Protein 8VZK (pdb70)

Structure (mmCIF, N/CA/C/O backbone):
data_8VZK
#
_entry.id   8VZK
#
_cell.length_a   111.327
_cell.length_b   111.327
_cell.length_c   193.164
_cell.angle_alpha   90.000
_cell.angle_beta   90.000
_cell.angle_gamma   120.000
#
_symmetry.space_group_name_H-M   'P 31 2 1'
#
loop_
_entity.id
_entity.type
_entity.pdbx_description
1 polymer 'Oxalyl-CoA decarboxylase'
2 non-polymer 'THIAMINE DIPHOSPHATE'
3 non-polymer "ADENOSINE-5'-DIPHOSPHATE"
4 non-polymer 'MAGNESIUM ION'
5 non-polymer 1,2-ETHANEDIOL
6 non-polymer DI(HYDROXYETHYL)ETHER
7 water water
#
loop_
_atom_site.group_PDB
_atom_site.id
_atom_site.type_symbol
_atom_site.label_atom_id
_atom_site.label_alt_id
_atom_site.label_comp_id
_atom_site.label_asym_id
_atom_site.label_entity_id
_atom_site.label_seq_id
_atom_site.pdbx_PDB_ins_code
_atom_site.Cartn_x
_atom_site.Cartn_y
_atom_site.Cartn_z
_atom_site.occupancy
_atom_site.B_iso_or_equiv
_atom_site.auth_seq_id
_atom_site.auth_comp_id
_atom_site.auth_asym_id
_atom_site.auth_atom_id
_atom_site.pdbx_PDB_model_num
ATOM 1 N N . VAL A 1 6 ? 11.14009 -10.52487 -23.26137 1.000 91.85233 8 VAL A N 1
ATOM 2 C CA . VAL A 1 6 ? 12.52074 -10.10741 -23.46796 1.000 98.47982 8 VAL A CA 1
ATOM 3 C C . VAL A 1 6 ? 13.32335 -10.25558 -22.17929 1.000 100.56614 8 VAL A C 1
ATOM 4 O O . VAL A 1 6 ? 13.15956 -9.47495 -21.24140 1.000 98.34209 8 VAL A O 1
ATOM 8 N N . ALA A 1 7 ? 14.18833 -11.26683 -22.13774 1.000 98.39276 9 ALA A N 1
ATOM 9 C CA . ALA A 1 7 ? 15.09256 -11.49041 -21.01491 1.000 92.20065 9 ALA A CA 1
ATOM 10 C C . ALA A 1 7 ? 16.43539 -10.85662 -21.35945 1.000 92.84619 9 ALA A C 1
ATOM 11 O O . ALA A 1 7 ? 17.16568 -11.36243 -22.21792 1.000 97.85351 9 ALA A O 1
ATOM 13 N N . GLU A 1 8 ? 16.75869 -9.75418 -20.69216 1.000 86.77734 10 GLU A N 1
ATOM 14 C CA . GLU A 1 8 ? 17.93495 -8.97097 -21.03545 1.000 82.65565 10 GLU A CA 1
ATOM 15 C C . GLU A 1 8 ? 19.15772 -9.41460 -20.23753 1.000 79.79067 10 GLU A C 1
ATOM 16 O O . GLU A 1 8 ? 19.05916 -10.11506 -19.22686 1.000 77.87374 10 GLU A O 1
ATOM 22 N N . ILE A 1 9 ? 20.32310 -8.98430 -20.71469 1.000 77.85228 11 ILE A N 1
ATOM 23 C CA . ILE A 1 9 ? 21.60762 -9.31387 -20.10666 1.000 75.69402 11 ILE A CA 1
ATOM 24 C C . ILE A 1 9 ? 22.60022 -8.22358 -20.48598 1.000 75.56023 11 ILE A C 1
ATOM 25 O O . ILE A 1 9 ? 22.60694 -7.74362 -21.62323 1.000 77.28917 11 ILE A O 1
ATOM 30 N N . ASP A 1 10 ? 23.43012 -7.82159 -19.52744 1.000 73.57447 12 ASP A N 1
ATOM 31 C CA . ASP A 1 10 ? 24.39676 -6.76134 -19.76542 1.000 72.60695 12 ASP A CA 1
ATOM 32 C C . ASP A 1 10 ? 25.73658 -7.33927 -20.21911 1.000 71.19383 12 ASP A C 1
ATOM 33 O O . ASP A 1 10 ? 25.94797 -8.55331 -20.24160 1.000 70.79201 12 ASP A O 1
ATOM 38 N N . GLY A 1 11 ? 26.65259 -6.43972 -20.58273 1.000 70.54583 13 GLY A N 1
ATOM 39 C CA . GLY A 1 11 ? 27.92057 -6.87462 -21.14501 1.000 67.32331 13 GLY A CA 1
ATOM 40 C C . GLY A 1 11 ? 28.79111 -7.62237 -20.15378 1.000 68.87862 13 GLY A C 1
ATOM 41 O O . GLY A 1 11 ? 29.40558 -8.63542 -20.49808 1.000 68.64753 13 GLY A O 1
ATOM 42 N N . GLN A 1 12 ? 28.85492 -7.13835 -18.91089 1.000 70.05329 14 GLN A N 1
ATOM 43 C CA . GLN A 1 12 ? 29.72773 -7.75794 -17.91858 1.000 66.96082 14 GLN A CA 1
ATOM 44 C C . GLN A 1 12 ? 29.31243 -9.19142 -17.61240 1.000 66.01899 14 GLN A C 1
ATOM 45 O O . GLN A 1 12 ? 30.16616 -10.03011 -17.30167 1.000 65.07347 14 GLN A O 1
ATOM 51 N N . THR A 1 13 ? 28.01573 -9.49589 -17.69854 1.000 65.26779 15 THR A N 1
ATOM 52 C CA . THR A 1 13 ? 27.57374 -10.87162 -17.49491 1.000 66.87320 15 THR A CA 1
ATOM 53 C C . THR A 1 13 ? 27.98166 -11.75779 -18.66531 1.000 68.43854 15 THR A C 1
ATOM 54 O O . THR A 1 13 ? 28.37801 -12.91252 -18.46752 1.000 68.21765 15 THR A O 1
ATOM 58 N N . ILE A 1 14 ? 27.89567 -11.23352 -19.89103 1.000 70.60515 16 ILE A N 1
ATOM 59 C CA . ILE A 1 14 ? 28.31279 -12.00247 -21.06075 1.000 65.97771 16 ILE A CA 1
ATOM 60 C C . ILE A 1 14 ? 29.79061 -12.35487 -20.96490 1.000 62.47611 16 ILE A C 1
ATOM 61 O O . ILE A 1 14 ? 30.19805 -13.47870 -21.28269 1.000 63.91169 16 ILE A O 1
ATOM 66 N N . ILE A 1 15 ? 30.61471 -11.40201 -20.52322 1.000 60.51411 17 ILE A N 1
ATOM 67 C CA . ILE A 1 15 ? 32.04336 -11.66144 -20.36284 1.000 62.52095 17 ILE A CA 1
ATOM 68 C C . ILE A 1 15 ? 32.26670 -12.78307 -19.35810 1.000 65.72345 17 ILE A C 1
ATOM 69 O O . ILE A 1 15 ? 32.95587 -13.76962 -19.64226 1.000 66.06237 17 ILE A O 1
ATOM 74 N N . ALA A 1 16 ? 31.67835 -12.64811 -18.16720 1.000 64.39249 18 ALA A N 1
ATOM 75 C CA . ALA A 1 16 ? 31.88491 -13.63920 -17.11680 1.000 62.85395 18 ALA A CA 1
ATOM 76 C C . ALA A 1 16 ? 31.33674 -15.00135 -17.52063 1.000 65.13649 18 ALA A C 1
ATOM 77 O O . ALA A 1 16 ? 31.96836 -16.03360 -17.26509 1.000 65.62342 18 ALA A O 1
ATOM 79 N N . ARG A 1 17 ? 30.16167 -15.02535 -18.15303 1.000 65.96675 19 ARG A N 1
ATOM 80 C CA . ARG A 1 17 ? 29.57099 -16.29579 -18.55941 1.000 64.35354 19 ARG A CA 1
ATOM 81 C C . ARG A 1 17 ? 30.39095 -16.95938 -19.65818 1.000 67.12349 19 ARG A C 1
ATOM 82 O O . ARG A 1 17 ? 30.56719 -18.18312 -19.65421 1.000 67.50716 19 ARG A O 1
ATOM 90 N N . ALA A 1 18 ? 30.90302 -16.17018 -20.60558 1.000 64.33408 20 ALA A N 1
ATOM 91 C CA . ALA A 1 18 ? 31.75193 -16.73453 -21.64904 1.000 64.15516 20 ALA A CA 1
ATOM 92 C C . ALA A 1 18 ? 33.03895 -17.29872 -21.06261 1.000 65.00622 20 ALA A C 1
ATOM 93 O O . ALA A 1 18 ? 33.51436 -18.35599 -21.49266 1.000 64.15673 20 ALA A O 1
ATOM 95 N N . LEU A 1 19 ? 33.61429 -16.61008 -20.07433 1.000 62.11153 21 LEU A N 1
ATOM 96 C CA . LEU A 1 19 ? 34.83166 -17.10318 -19.43802 1.000 60.56146 21 LEU A CA 1
ATOM 97 C C . LEU A 1 19 ? 34.57941 -18.42516 -18.72461 1.000 63.78019 21 LEU A C 1
ATOM 98 O O . LEU A 1 19 ? 35.37300 -19.36662 -18.83785 1.000 63.41078 21 LEU A O 1
ATOM 103 N N . LYS A 1 20 ? 33.47380 -18.51258 -17.98004 1.000 64.37004 22 LYS A N 1
ATOM 104 C CA . LYS A 1 20 ? 33.14581 -19.75528 -17.28890 1.000 63.25979 22 LYS A CA 1
ATOM 105 C C . LYS A 1 20 ? 32.91617 -20.88815 -18.27988 1.000 62.43564 22 LYS A C 1
ATOM 106 O O . LYS A 1 20 ? 33.30377 -22.03459 -18.02571 1.000 63.25302 22 LYS A O 1
ATOM 112 N N . GLN A 1 21 ? 32.28953 -20.58548 -19.41901 1.000 64.90975 23 GLN A N 1
ATOM 113 C CA . GLN A 1 21 ? 32.09557 -21.59411 -20.45263 1.000 63.59480 23 GLN A CA 1
ATOM 114 C C . GLN A 1 21 ? 33.40888 -22.02336 -21.09174 1.000 61.41119 23 GLN A C 1
ATOM 115 O O . GLN A 1 21 ? 33.47835 -23.11982 -21.65655 1.000 64.95056 23 GLN A O 1
ATOM 121 N N . GLN A 1 22 ? 34.44657 -21.19301 -21.01120 1.000 59.70410 24 GLN A N 1
ATOM 122 C CA . GLN A 1 22 ? 35.76324 -21.52912 -21.53337 1.000 60.30841 24 GLN A CA 1
ATOM 123 C C . GLN A 1 22 ? 36.65369 -22.20755 -20.49932 1.000 64.08881 24 GLN A C 1
ATOM 124 O O . GLN A 1 22 ? 37.84764 -22.39456 -20.75530 1.000 64.14104 24 GLN A O 1
ATOM 130 N N . GLY A 1 23 ? 36.10681 -22.57515 -19.34302 1.000 67.63211 25 GLY A N 1
ATOM 131 C CA . GLY A 1 23 ? 36.89159 -23.24615 -18.32727 1.000 62.60349 25 GLY A CA 1
ATOM 132 C C . GLY A 1 23 ? 37.68569 -22.33701 -17.42028 1.000 61.32639 25 GLY A C 1
ATOM 133 O O . GLY A 1 23 ? 38.62312 -22.80280 -16.76537 1.000 63.32915 25 GLY A O 1
ATOM 134 N N . VAL A 1 24 ? 37.34823 -21.05273 -17.36215 1.000 62.59186 26 VAL A N 1
ATOM 135 C CA . VAL A 1 24 ? 38.02444 -20.12691 -16.46038 1.000 64.03346 26 VAL A CA 1
ATOM 136 C C . VAL A 1 24 ? 37.42136 -20.26585 -15.07008 1.000 63.45614 26 VAL A C 1
ATOM 137 O O . VAL A 1 24 ? 36.19560 -20.24790 -14.90650 1.000 66.12543 26 VAL A O 1
ATOM 141 N N . GLU A 1 25 ? 38.28260 -20.40640 -14.06131 1.000 61.71116 27 GLU A N 1
ATOM 142 C CA . GLU A 1 25 ? 37.83602 -20.60158 -12.69117 1.000 65.43620 27 GLU A CA 1
ATOM 143 C C . GLU A 1 25 ? 38.30575 -19.52868 -11.72100 1.000 62.46712 27 GLU A C 1
ATOM 144 O O . GLU A 1 25 ? 37.70201 -19.38991 -10.65176 1.000 64.72498 27 GLU A O 1
ATOM 150 N N . ALA A 1 26 ? 39.34747 -18.76897 -12.05430 1.000 65.36883 28 ALA A N 1
ATOM 151 C CA . ALA A 1 26 ? 39.90698 -17.77530 -11.15122 1.000 63.85378 28 ALA A CA 1
ATOM 152 C C . ALA A 1 26 ? 40.13373 -16.46312 -11.88804 1.000 63.43476 28 ALA A C 1
ATOM 153 O O . ALA A 1 26 ? 40.45710 -16.44615 -13.07900 1.000 62.65408 28 ALA A O 1
ATOM 155 N N . MET A 1 27 ? 39.96248 -15.36036 -11.16010 1.000 66.28709 29 MET A N 1
ATOM 156 C CA . MET A 1 27 ? 40.17399 -14.02357 -11.69511 1.000 62.35447 29 MET A CA 1
ATOM 157 C C . MET A 1 27 ? 40.77028 -13.13772 -10.61214 1.000 62.13157 29 MET A C 1
ATOM 158 O O . MET A 1 27 ? 40.32789 -13.16949 -9.46044 1.000 65.34031 29 MET A O 1
ATOM 163 N N . PHE A 1 28 ? 41.77229 -12.34731 -10.98974 1.000 58.46448 30 PHE A N 1
ATOM 164 C CA . PHE A 1 28 ? 42.46584 -11.45792 -10.07139 1.000 58.01444 30 PHE A CA 1
ATOM 165 C C . PHE A 1 28 ? 42.42955 -10.03900 -10.62005 1.000 56.22562 30 PHE A C 1
ATOM 166 O O . PHE A 1 28 ? 42.23684 -9.82130 -11.81781 1.000 63.27945 30 PHE A O 1
ATOM 174 N N . GLY A 1 29 ? 42.61463 -9.07405 -9.73772 1.000 60.49705 31 GLY A N 1
ATOM 175 C CA . GLY A 1 29 ? 42.72673 -7.69325 -10.16393 1.000 58.43088 31 GLY A CA 1
ATOM 176 C C . GLY A 1 29 ? 42.13363 -6.74539 -9.14274 1.000 56.37049 31 GLY A C 1
ATOM 177 O O . GLY A 1 29 ? 41.63045 -7.14700 -8.09759 1.000 58.65018 31 GLY A O 1
ATOM 178 N N . VAL A 1 30 ? 42.20694 -5.46088 -9.48185 1.000 57.83732 32 VAL A N 1
ATOM 179 C CA . VAL A 1 30 ? 41.68854 -4.37641 -8.65607 1.000 54.62301 32 VAL A CA 1
ATOM 180 C C . VAL A 1 30 ? 40.50146 -3.76412 -9.38628 1.000 60.00426 32 VAL A C 1
ATOM 181 O O . VAL A 1 30 ? 40.63030 -3.32881 -10.53748 1.000 65.30237 32 VAL A O 1
ATOM 185 N N . VAL A 1 31 ? 39.34884 -3.72328 -8.71924 1.000 57.45438 33 VAL A N 1
ATOM 186 C CA . VAL A 1 31 ? 38.11842 -3.24357 -9.34045 1.000 58.02057 33 VAL A CA 1
ATOM 187 C C . VAL A 1 31 ? 38.15053 -1.72678 -9.47424 1.000 60.13704 33 VAL A C 1
ATOM 188 O O . VAL A 1 31 ? 39.07712 -1.06488 -8.99326 1.000 61.13639 33 VAL A O 1
ATOM 192 N N . GLY A 1 32 ? 37.13823 -1.17445 -10.12216 1.000 67.73768 34 GLY A N 1
ATOM 193 C CA . GLY A 1 32 ? 37.07402 0.24593 -10.38859 1.000 61.52866 34 GLY A CA 1
ATOM 194 C C . GLY A 1 32 ? 36.35538 0.49275 -11.70033 1.000 68.77662 34 GLY A C 1
ATOM 195 O O . GLY A 1 32 ? 35.80899 -0.42073 -12.31237 1.000 67.50086 34 GLY A O 1
ATOM 196 N N . ILE A 1 33 ? 36.36856 1.75088 -12.11890 1.000 67.03828 35 ILE A N 1
ATOM 197 C CA . ILE A 1 33 ? 35.71991 2.12321 -13.38184 1.000 61.48220 35 ILE A CA 1
ATOM 198 C C . ILE A 1 33 ? 36.51817 1.54499 -14.54495 1.000 60.45396 35 ILE A C 1
ATOM 199 O O . ILE A 1 33 ? 37.74788 1.71833 -14.59259 1.000 64.52586 35 ILE A O 1
ATOM 204 N N . PRO A 1 34 ? 35.88164 0.85117 -15.49676 1.000 60.55001 36 PRO A N 1
ATOM 205 C CA . PRO A 1 34 ? 34.47538 0.44481 -15.51287 1.000 60.41619 36 PRO A CA 1
ATOM 206 C C . PRO A 1 34 ? 34.32186 -1.06223 -15.33698 1.000 61.68958 36 PRO A C 1
ATOM 207 O O . PRO A 1 34 ? 33.36838 -1.65548 -15.83325 1.000 60.06493 36 PRO A O 1
ATOM 211 N N . VAL A 1 35 ? 35.24925 -1.70581 -14.62753 1.000 62.12470 37 VAL A N 1
ATOM 212 C CA . VAL A 1 35 ? 35.32456 -3.16095 -14.58241 1.000 60.80239 37 VAL A CA 1
ATOM 213 C C . VAL A 1 35 ? 34.77281 -3.72984 -13.28006 1.000 62.55051 37 VAL A C 1
ATOM 214 O O . VAL A 1 35 ? 34.88242 -4.93711 -13.04488 1.000 63.99689 37 VAL A O 1
ATOM 218 N N . THR A 1 36 ? 34.18218 -2.89121 -12.42561 1.000 65.42608 38 THR A N 1
ATOM 219 C CA . THR A 1 36 ? 33.67721 -3.38281 -11.14676 1.000 64.19172 38 THR A CA 1
ATOM 220 C C . THR A 1 36 ? 32.56680 -4.40758 -11.34416 1.000 67.50734 38 THR A C 1
ATOM 221 O O . THR A 1 36 ? 32.51784 -5.42309 -10.64051 1.000 63.39478 38 THR A O 1
ATOM 225 N N . GLY A 1 37 ? 31.66623 -4.16061 -12.29730 1.000 72.39291 39 GLY A N 1
ATOM 226 C CA . GLY A 1 37 ? 30.58492 -5.09817 -12.54047 1.000 68.04347 39 GLY A CA 1
ATOM 227 C C . GLY A 1 37 ? 31.05418 -6.39999 -13.15260 1.000 69.85701 39 GLY A C 1
ATOM 228 O O . GLY A 1 37 ? 30.38402 -7.42852 -13.02070 1.000 71.30367 39 GLY A O 1
ATOM 229 N N . ILE A 1 38 ? 32.20364 -6.37738 -13.82928 1.000 64.54679 40 ILE A N 1
ATOM 230 C CA . ILE A 1 38 ? 32.75163 -7.60272 -14.39764 1.000 64.85236 40 ILE A CA 1
ATOM 231 C C . ILE A 1 38 ? 33.15507 -8.56515 -13.28881 1.000 65.05042 40 ILE A C 1
ATOM 232 O O . ILE A 1 38 ? 32.93861 -9.77873 -13.39138 1.000 61.85301 40 ILE A O 1
ATOM 237 N N . ALA A 1 39 ? 33.73487 -8.04038 -12.20622 1.000 65.79070 41 ALA A N 1
ATOM 238 C CA . ALA A 1 39 ? 34.08556 -8.88856 -11.07259 1.000 59.82099 41 ALA A CA 1
ATOM 239 C C . ALA A 1 39 ? 32.84010 -9.39018 -10.35475 1.000 61.80807 41 ALA A C 1
ATOM 240 O O . ALA A 1 39 ? 32.77876 -10.55692 -9.95000 1.000 64.47071 41 ALA A O 1
ATOM 242 N N . ALA A 1 40 ? 31.83709 -8.52361 -10.18896 1.000 62.94033 42 ALA A N 1
ATOM 243 C CA . ALA A 1 40 ? 30.60083 -8.93901 -9.53446 1.000 65.38320 42 ALA A CA 1
ATOM 244 C C . ALA A 1 40 ? 29.87845 -10.00360 -10.34877 1.000 65.90551 42 ALA A C 1
ATOM 245 O O . ALA A 1 40 ? 29.33711 -10.96446 -9.78905 1.000 67.21675 42 ALA A O 1
ATOM 247 N N . ALA A 1 41 ? 29.85942 -9.85037 -11.67456 1.000 69.50729 43 ALA A N 1
ATOM 248 C CA . ALA A 1 41 ? 29.24976 -10.86734 -12.52274 1.000 66.75695 43 ALA A CA 1
ATOM 249 C C . ALA A 1 41 ? 30.06194 -12.15489 -12.52328 1.000 63.88666 43 ALA A C 1
ATOM 250 O O . ALA A 1 41 ? 29.49171 -13.24464 -12.64782 1.000 62.91228 43 ALA A O 1
ATOM 252 N N . ALA A 1 42 ? 31.38576 -12.05227 -12.38029 1.000 60.88925 44 ALA A N 1
ATOM 253 C CA . ALA A 1 42 ? 32.22169 -13.24794 -12.35903 1.000 62.59102 44 ALA A CA 1
ATOM 254 C C . ALA A 1 42 ? 31.92390 -14.11148 -11.13969 1.000 68.65337 44 ALA A C 1
ATOM 255 O O . ALA A 1 42 ? 31.89963 -15.34403 -11.23733 1.000 69.70493 44 ALA A O 1
ATOM 257 N N . GLN A 1 43 ? 31.69263 -13.48651 -9.98275 1.000 66.79515 45 GLN A N 1
ATOM 258 C CA . GLN A 1 43 ? 31.35377 -14.25869 -8.79191 1.000 69.90576 45 GLN A CA 1
ATOM 259 C C . GLN A 1 43 ? 29.98553 -14.91393 -8.92902 1.000 68.69616 45 GLN A C 1
ATOM 260 O O . GLN A 1 43 ? 29.78082 -16.03899 -8.45857 1.000 71.80641 45 GLN A O 1
ATOM 266 N N . ARG A 1 44 ? 29.03726 -14.22984 -9.57371 1.000 65.30243 46 ARG A N 1
ATOM 267 C CA . ARG A 1 44 ? 27.71198 -14.81100 -9.75890 1.000 64.78268 46 ARG A CA 1
ATOM 268 C C . ARG A 1 44 ? 27.72274 -15.92184 -10.80117 1.000 68.96915 46 ARG A C 1
ATOM 269 O O . ARG A 1 44 ? 26.90280 -16.84451 -10.72723 1.000 71.30505 46 ARG A O 1
ATOM 277 N N . GLU A 1 45 ? 28.63300 -15.85482 -11.77101 1.000 64.48668 47 GLU A N 1
ATOM 278 C CA . GLU A 1 45 ? 28.71871 -16.85489 -12.82691 1.000 70.74026 47 GLU A CA 1
ATOM 279 C C . GLU A 1 45 ? 29.55351 -18.06758 -12.43643 1.000 71.45271 47 GLU A C 1
ATOM 280 O O . GLU A 1 45 ? 29.64331 -19.01616 -13.22187 1.000 72.04591 47 GLU A O 1
ATOM 286 N N . GLY A 1 46 ? 30.16318 -18.06403 -11.25315 1.000 67.01890 48 GLY A N 1
ATOM 287 C CA . GLY A 1 46 ? 30.89411 -19.21301 -10.76364 1.000 68.66217 48 GLY A CA 1
ATOM 288 C C . GLY A 1 46 ? 32.40094 -19.08738 -10.79081 1.000 68.20054 48 GLY A C 1
ATOM 289 O O . GLY A 1 46 ? 33.08996 -20.06666 -10.47989 1.000 67.57788 48 GLY A O 1
ATOM 290 N N . ILE A 1 47 ? 32.93426 -17.92556 -11.15262 1.000 67.35844 49 ILE A N 1
ATOM 291 C CA . ILE A 1 47 ? 34.37236 -17.69315 -11.18386 1.000 66.25639 49 ILE A CA 1
ATOM 292 C C . ILE A 1 47 ? 34.76063 -16.98577 -9.89502 1.000 66.61075 49 ILE A C 1
ATOM 293 O O . ILE A 1 47 ? 34.25155 -15.89785 -9.59754 1.000 70.20411 49 ILE A O 1
ATOM 298 N N . LYS A 1 48 ? 35.65493 -17.60032 -9.12555 1.000 64.97105 50 LYS A N 1
ATOM 299 C CA . LYS A 1 48 ? 36.09081 -17.00217 -7.87139 1.000 68.23084 50 LYS A CA 1
ATOM 300 C C . LYS A 1 48 ? 36.96174 -15.78572 -8.15591 1.000 67.52372 50 LYS A C 1
ATOM 301 O O . LYS A 1 48 ? 37.95763 -15.88027 -8.88134 1.000 65.52617 50 LYS A O 1
ATOM 307 N N . TYR A 1 49 ? 36.58648 -14.64444 -7.58958 1.000 66.01470 51 TYR A N 1
ATOM 308 C CA . TYR A 1 49 ? 37.34824 -13.41429 -7.73926 1.000 63.54691 51 TYR A CA 1
ATOM 309 C C . TYR A 1 49 ? 38.22357 -13.19965 -6.51289 1.000 66.09325 51 TYR A C 1
ATOM 310 O O . TYR A 1 49 ? 37.80375 -13.46363 -5.38208 1.000 70.40547 51 TYR A O 1
ATOM 319 N N . VAL A 1 50 ? 39.44366 -12.72345 -6.74461 1.000 64.14976 52 VAL A N 1
ATOM 320 C CA . VAL A 1 50 ? 40.39866 -12.43070 -5.68208 1.000 63.61426 52 VAL A CA 1
ATOM 321 C C . VAL A 1 50 ? 40.82951 -10.98004 -5.84586 1.000 62.67848 52 VAL A C 1
ATOM 322 O O . VAL A 1 50 ? 41.55366 -10.64627 -6.79244 1.000 60.85357 52 VAL A O 1
ATOM 326 N N . GLY A 1 51 ? 40.38422 -10.11952 -4.93380 1.000 60.80260 53 GLY A N 1
ATOM 327 C CA . GLY A 1 51 ? 40.73741 -8.71504 -4.98174 1.000 57.02960 53 GLY A CA 1
ATOM 328 C C . GLY A 1 51 ? 42.14893 -8.44715 -4.50377 1.000 54.19171 53 GLY A C 1
ATOM 329 O O . GLY A 1 51 ? 42.44379 -8.56674 -3.31112 1.000 69.41740 53 GLY A O 1
ATOM 330 N N . MET A 1 52 ? 43.03149 -8.08748 -5.42808 1.000 55.09344 54 MET A N 1
ATOM 331 C CA . MET A 1 52 ? 44.41997 -7.81052 -5.10250 1.000 56.58827 54 MET A CA 1
ATOM 332 C C . MET A 1 52 ? 44.57039 -6.33251 -4.74615 1.000 57.67877 54 MET A C 1
ATOM 333 O O . MET A 1 52 ? 43.59131 -5.58594 -4.66420 1.000 56.27900 54 MET A O 1
ATOM 338 N N . ARG A 1 53 ? 45.80942 -5.89422 -4.52587 1.000 54.62439 55 ARG A N 1
ATOM 339 C CA . ARG A 1 53 ? 46.09355 -4.50486 -4.20229 1.000 55.77153 55 ARG A CA 1
ATOM 340 C C . ARG A 1 53 ? 46.88697 -3.78917 -5.28342 1.000 58.83193 55 ARG A C 1
ATOM 341 O O . ARG A 1 53 ? 47.09630 -2.57643 -5.17478 1.000 57.93948 55 ARG A O 1
ATOM 349 N N . HIS A 1 54 ? 47.32351 -4.50249 -6.31748 1.000 60.50745 56 HIS A N 1
ATOM 350 C CA . HIS A 1 54 ? 48.05607 -3.91875 -7.43008 1.000 56.29669 56 HIS A CA 1
ATOM 351 C C . HIS A 1 54 ? 47.86349 -4.82861 -8.63342 1.000 58.93207 56 HIS A C 1
ATOM 352 O O . HIS A 1 54 ? 47.77746 -6.04930 -8.48058 1.000 59.86890 56 HIS A O 1
ATOM 359 N N . GLU A 1 55 ? 47.78183 -4.23062 -9.82390 1.000 59.38191 57 GLU A N 1
ATOM 360 C CA . GLU A 1 55 ? 47.52715 -5.02006 -11.02315 1.000 55.24622 57 GLU A CA 1
ATOM 361 C C . GLU A 1 55 ? 48.71424 -5.89084 -11.41335 1.000 56.34256 57 GLU A C 1
ATOM 362 O O . GLU A 1 55 ? 48.52869 -6.87959 -12.13079 1.000 54.55906 57 GLU A O 1
ATOM 368 N N . MET A 1 56 ? 49.92535 -5.55130 -10.95833 1.000 55.89812 58 MET A N 1
ATOM 369 C CA . MET A 1 56 ? 51.09317 -6.34644 -11.33622 1.000 55.80798 58 MET A CA 1
ATOM 370 C C . MET A 1 56 ? 51.05328 -7.74786 -10.73727 1.000 54.99531 58 MET A C 1
ATOM 371 O O . MET A 1 56 ? 51.14922 -8.72288 -11.50343 1.000 57.98744 58 MET A O 1
ATOM 376 N N . PRO A 1 57 ? 50.91168 -7.93887 -9.41820 1.000 58.50079 59 PRO A N 1
ATOM 377 C CA . PRO A 1 57 ? 50.83826 -9.31756 -8.90932 1.000 59.70304 59 PRO A CA 1
ATOM 378 C C . PRO A 1 57 ? 49.55120 -10.02627 -9.29047 1.000 57.93015 59 PRO A C 1
ATOM 379 O O . PRO A 1 57 ? 49.53864 -11.26118 -9.36294 1.000 59.30766 59 PRO A O 1
ATOM 383 N N . ALA A 1 58 ? 48.46846 -9.28489 -9.53828 1.000 57.00345 60 ALA A N 1
ATOM 384 C CA . ALA A 1 58 ? 47.23325 -9.91224 -9.99694 1.000 57.08122 60 ALA A CA 1
ATOM 385 C C . ALA A 1 58 ? 47.43028 -10.59279 -11.34583 1.000 61.52723 60 ALA A C 1
ATOM 386 O O . ALA A 1 58 ? 46.89505 -11.68163 -11.58624 1.000 61.50670 60 ALA A O 1
ATOM 388 N N . THR A 1 59 ? 48.19622 -9.96464 -12.24045 1.000 56.49811 61 THR A N 1
ATOM 389 C CA . THR A 1 59 ? 48.49415 -10.58910 -13.52491 1.000 58.17539 61 THR A CA 1
ATOM 390 C C . THR A 1 59 ? 49.43782 -11.77385 -13.35265 1.000 57.57810 61 THR A C 1
ATOM 391 O O . THR A 1 59 ? 49.28124 -12.80169 -14.02296 1.000 56.62381 61 THR A O 1
ATOM 395 N N . TYR A 1 60 ? 50.41939 -11.65282 -12.45305 1.000 58.32693 62 TYR A N 1
ATOM 396 C CA . TYR A 1 60 ? 51.27774 -12.79164 -12.14230 1.000 57.71444 62 TYR A CA 1
ATOM 397 C C . TYR A 1 60 ? 50.48149 -13.94623 -11.55053 1.000 60.13392 62 TYR A C 1
ATOM 398 O O . TYR A 1 60 ? 50.81151 -15.11391 -11.78780 1.000 59.22396 62 TYR A O 1
ATOM 407 N N . ALA A 1 61 ? 49.43752 -13.64459 -10.77530 1.000 58.28564 63 ALA A N 1
ATOM 408 C CA . ALA A 1 61 ? 48.59350 -14.70558 -10.23789 1.000 57.33345 63 ALA A CA 1
ATOM 409 C C . ALA A 1 61 ? 47.87155 -15.44913 -11.35271 1.000 59.07014 63 ALA A C 1
ATOM 410 O O . ALA A 1 61 ? 47.66255 -16.66444 -11.26400 1.000 59.60107 63 ALA A O 1
ATOM 412 N N . ALA A 1 62 ? 47.49056 -14.73680 -12.41546 1.000 58.58162 64 ALA A N 1
ATOM 413 C CA . ALA A 1 62 ? 46.76184 -15.36905 -13.51020 1.000 56.41966 64 ALA A CA 1
ATOM 414 C C . ALA A 1 62 ? 47.63072 -16.39310 -14.22893 1.000 56.57016 64 ALA A C 1
ATOM 415 O O . ALA A 1 62 ? 47.21741 -17.54071 -14.43342 1.000 59.20014 64 ALA A O 1
ATOM 417 N N . GLN A 1 63 ? 48.84672 -15.99610 -14.61526 1.000 55.97631 65 GLN A N 1
ATOM 418 C CA . GLN A 1 63 ? 49.73103 -16.91783 -15.32105 1.000 58.88567 65 GLN A CA 1
ATOM 419 C C . GLN A 1 63 ? 50.15354 -18.08052 -14.43268 1.000 57.74839 65 GLN A C 1
ATOM 420 O O . GLN A 1 63 ? 50.40155 -19.18379 -14.93351 1.000 59.36535 65 GLN A O 1
ATOM 426 N N . ALA A 1 64 ? 50.22604 -17.86246 -13.11763 1.000 55.94657 66 ALA A N 1
ATOM 427 C CA . ALA A 1 64 ? 50.51755 -18.96177 -12.20269 1.000 56.61774 66 ALA A CA 1
ATOM 428 C C . ALA A 1 64 ? 49.39073 -19.98762 -12.21164 1.000 59.67164 66 ALA A C 1
ATOM 429 O O . ALA A 1 64 ? 49.63595 -21.19845 -12.26451 1.000 59.83707 66 ALA A O 1
ATOM 431 N N . VAL A 1 65 ? 48.14209 -19.51553 -12.16489 1.000 59.99956 67 VAL A N 1
ATOM 432 C CA . VAL A 1 65 ? 46.99525 -20.41648 -12.24388 1.000 57.93260 67 VAL A CA 1
ATOM 433 C C . VAL A 1 65 ? 47.02407 -21.19999 -13.54981 1.000 60.34046 67 VAL A C 1
ATOM 434 O O . VAL A 1 65 ? 46.71006 -22.39606 -13.58105 1.000 67.20230 67 VAL A O 1
ATOM 438 N N . SER A 1 66 ? 47.41791 -20.54616 -14.64427 1.000 58.11788 68 SER A N 1
ATOM 439 C CA . SER A 1 66 ? 47.49304 -21.23422 -15.92917 1.000 58.71933 68 SER A CA 1
ATOM 440 C C . SER A 1 66 ? 48.57499 -22.30711 -15.91619 1.000 57.32248 68 SER A C 1
ATOM 441 O O . SER A 1 66 ? 48.33365 -23.45161 -16.31745 1.000 58.14529 68 SER A O 1
ATOM 444 N N . TYR A 1 67 ? 49.77758 -21.95244 -15.45653 1.000 55.71075 69 TYR A N 1
ATOM 445 C CA . TYR A 1 67 ? 50.87874 -22.91022 -15.43551 1.000 53.49693 69 TYR A CA 1
ATOM 446 C C . TYR A 1 67 ? 50.57295 -24.08900 -14.52084 1.000 58.09270 69 TYR A C 1
ATOM 447 O O . TYR A 1 67 ? 50.83254 -25.24453 -14.87690 1.000 57.60861 69 TYR A O 1
ATOM 456 N N . LEU A 1 68 ? 50.01493 -23.81809 -13.34021 1.000 61.16179 70 LEU A N 1
ATOM 457 C CA . LEU A 1 68 ? 49.73389 -24.88254 -12.38291 1.000 58.47883 70 LEU A CA 1
ATOM 458 C C . LEU A 1 68 ? 48.45564 -25.63315 -12.73930 1.000 58.88723 70 LEU A C 1
ATOM 459 O O . LEU A 1 68 ? 48.42178 -26.86746 -12.70182 1.000 57.74463 70 LEU A O 1
ATOM 464 N N . GLY A 1 69 ? 47.39517 -24.90274 -13.08807 1.000 58.61771 71 GLY A N 1
ATOM 465 C CA . GLY A 1 69 ? 46.12727 -25.54998 -13.38642 1.000 64.04439 71 GLY A CA 1
ATOM 466 C C . GLY A 1 69 ? 46.12742 -26.27587 -14.71764 1.000 68.03374 71 GLY A C 1
ATOM 467 O O . GLY A 1 69 ? 45.52793 -27.34697 -14.85094 1.000 81.03628 71 GLY A O 1
ATOM 468 N N . GLY A 1 70 ? 46.80414 -25.71208 -15.71420 1.000 64.74428 72 GLY A N 1
ATOM 469 C CA . GLY A 1 70 ? 46.86582 -26.29048 -17.03856 1.000 64.50560 72 GLY A CA 1
ATOM 470 C C . GLY A 1 70 ? 45.87630 -25.72457 -18.02493 1.000 59.29481 72 GLY A C 1
ATOM 471 O O . GLY A 1 70 ? 45.79801 -26.21804 -19.15068 1.000 68.37754 72 GLY A O 1
ATOM 472 N N . ARG A 1 71 ? 45.10290 -24.71547 -17.63675 1.000 60.05353 73 ARG A N 1
ATOM 473 C CA . ARG A 1 71 ? 44.13092 -24.12681 -18.54926 1.000 55.91221 73 ARG A CA 1
ATOM 474 C C . ARG A 1 71 ? 44.47226 -22.64890 -18.61812 1.000 59.23679 73 ARG A C 1
ATOM 475 O O . ARG A 1 71 ? 45.56868 -22.30772 -19.05031 1.000 60.27797 73 ARG A O 1
ATOM 483 N N . LEU A 1 72 ? 43.58790 -21.76628 -18.17196 1.000 58.13356 74 LEU A N 1
ATOM 484 C CA . LEU A 1 72 ? 43.80077 -20.33708 -18.36175 1.000 56.87651 74 LEU A CA 1
ATOM 485 C C . LEU A 1 72 ? 43.39956 -19.55588 -17.11733 1.000 61.37150 74 LEU A C 1
ATOM 486 O O . LEU A 1 72 ? 42.28481 -19.72316 -16.61792 1.000 61.16046 74 LEU A O 1
ATOM 491 N N . GLY A 1 73 ? 44.28964 -18.68577 -16.63590 1.000 62.58666 75 GLY A N 1
ATOM 492 C CA . GLY A 1 73 ? 43.96282 -17.77031 -15.56656 1.000 56.06114 75 GLY A CA 1
ATOM 493 C C . GLY A 1 73 ? 43.60675 -16.40187 -16.11861 1.000 59.55955 75 GLY A C 1
ATOM 494 O O . GLY A 1 73 ? 43.97485 -16.05477 -17.23591 1.000 63.60849 75 GLY A O 1
ATOM 495 N N . THR A 1 74 ? 42.89017 -15.61548 -15.31806 1.000 62.52537 76 THR A N 1
ATOM 496 C CA . THR A 1 74 ? 42.32496 -14.35607 -15.78141 1.000 62.26817 76 THR A CA 1
ATOM 497 C C . THR A 1 74 ? 42.70186 -13.22721 -14.83401 1.000 67.84433 76 THR A C 1
ATOM 498 O O . THR A 1 74 ? 42.70780 -13.40497 -13.61261 1.000 65.71445 76 THR A O 1
ATOM 502 N N . ALA A 1 75 ? 43.02510 -12.06964 -15.40616 1.000 59.61019 77 ALA A N 1
ATOM 503 C CA . ALA A 1 75 ? 43.29754 -10.85727 -14.64998 1.000 54.90911 77 ALA A CA 1
ATOM 504 C C . ALA A 1 75 ? 42.36726 -9.74794 -15.12157 1.000 55.68331 77 ALA A C 1
ATOM 505 O O . ALA A 1 75 ? 42.09145 -9.62456 -16.31896 1.000 58.63621 77 ALA A O 1
ATOM 507 N N . LEU A 1 76 ? 41.88071 -8.94739 -14.17550 1.000 54.76390 78 LEU A N 1
ATOM 508 C CA . LEU A 1 76 ? 40.97593 -7.83864 -14.45445 1.000 53.67757 78 LEU A CA 1
ATOM 509 C C . LEU A 1 76 ? 41.65066 -6.53554 -14.05272 1.000 53.53253 78 LEU A C 1
ATOM 510 O O . LEU A 1 76 ? 42.21740 -6.44014 -12.96034 1.000 58.61107 78 LEU A O 1
ATOM 515 N N . ALA A 1 77 ? 41.58690 -5.53327 -14.92706 1.000 57.25211 79 ALA A N 1
ATOM 516 C CA . ALA A 1 77 ? 42.30814 -4.29041 -14.70008 1.000 55.77661 79 ALA A CA 1
ATOM 517 C C . ALA A 1 77 ? 41.43897 -3.09227 -15.05122 1.000 61.41398 79 ALA A C 1
ATOM 518 O O . ALA A 1 77 ? 40.61371 -3.14200 -15.96658 1.000 60.91845 79 ALA A O 1
ATOM 520 N N . VAL A 1 78 ? 41.64687 -2.00825 -14.30355 1.000 74.74959 80 VAL A N 1
ATOM 521 C CA . VAL A 1 78 ? 40.97012 -0.74706 -14.56962 1.000 68.40941 80 VAL A CA 1
ATOM 522 C C . VAL A 1 78 ? 41.52987 -0.12139 -15.84484 1.000 71.58212 80 VAL A C 1
ATOM 523 O O . VAL A 1 78 ? 42.69420 -0.33157 -16.21096 1.000 72.44062 80 VAL A O 1
ATOM 527 N N . SER A 1 79 ? 40.68361 0.63115 -16.54657 1.000 62.60878 81 SER A N 1
ATOM 528 C CA . SER A 1 79 ? 41.11137 1.34416 -17.74054 1.000 59.66107 81 SER A CA 1
ATOM 529 C C . SER A 1 79 ? 42.26112 2.29900 -17.42315 1.000 61.21670 81 SER A C 1
ATOM 530 O O . SER A 1 79 ? 42.45036 2.73652 -16.28528 1.000 62.84509 81 SER A O 1
ATOM 533 N N . GLY A 1 80 ? 43.03825 2.61832 -18.45496 1.000 59.08619 82 GLY A N 1
ATOM 534 C CA . GLY A 1 80 ? 44.12212 3.56321 -18.33103 1.000 56.28277 82 GLY A CA 1
ATOM 535 C C . GLY A 1 80 ? 45.28935 3.02781 -17.52739 1.000 58.24782 82 GLY A C 1
ATOM 536 O O . GLY A 1 80 ? 45.93408 2.04295 -17.90254 1.000 57.87839 82 GLY A O 1
ATOM 537 N N . PRO A 1 81 ? 45.58384 3.67444 -16.39445 1.000 58.72893 83 PRO A N 1
ATOM 538 C CA . PRO A 1 81 ? 46.74423 3.25605 -15.59038 1.000 53.77893 83 PRO A CA 1
ATOM 539 C C . PRO A 1 81 ? 46.60838 1.86770 -14.99195 1.000 52.79615 83 PRO A C 1
ATOM 540 O O . PRO A 1 81 ? 47.63210 1.25291 -14.66640 1.000 52.78828 83 PRO A O 1
ATOM 544 N N . GLY A 1 82 ? 45.38751 1.35477 -14.83150 1.000 55.36797 84 GLY A N 1
ATOM 545 C CA . GLY A 1 82 ? 45.23154 0.01171 -14.29631 1.000 54.00013 84 GLY A CA 1
ATOM 546 C C . GLY A 1 82 ? 45.80439 -1.04769 -15.21752 1.000 58.81175 84 GLY A C 1
ATOM 547 O O . GLY A 1 82 ? 46.57797 -1.90867 -14.79089 1.000 55.08920 84 GLY A O 1
ATOM 548 N N . VAL A 1 83 ? 45.43508 -0.99403 -16.49971 1.000 57.31899 85 VAL A N 1
ATOM 549 C CA . VAL A 1 83 ? 45.94561 -1.96576 -17.46173 1.000 46.93023 85 VAL A CA 1
ATOM 550 C C . VAL A 1 83 ? 47.44265 -1.77807 -17.67069 1.000 50.63411 85 VAL A C 1
ATOM 551 O O . VAL A 1 83 ? 48.19961 -2.75316 -17.75112 1.000 53.64858 85 VAL A O 1
ATOM 555 N N . LEU A 1 84 ? 47.89672 -0.52625 -17.75054 1.000 54.06405 86 LEU A N 1
ATOM 556 C CA . LEU A 1 84 ? 49.30190 -0.25040 -18.02175 1.000 51.60177 86 LEU A CA 1
ATOM 557 C C . LEU A 1 84 ? 50.21438 -0.59478 -16.85205 1.000 54.84245 86 LEU A C 1
ATOM 558 O O . LEU A 1 84 ? 51.43252 -0.67126 -17.04420 1.000 57.34330 86 LEU A O 1
ATOM 563 N N . ASN A 1 85 ? 49.66652 -0.80079 -15.65448 1.000 54.08861 87 ASN A N 1
ATOM 564 C CA . ASN A 1 85 ? 50.47278 -1.23793 -14.52277 1.000 56.37412 87 ASN A CA 1
ATOM 565 C C . ASN A 1 85 ? 50.83397 -2.71532 -14.58758 1.000 55.98862 87 ASN A C 1
ATOM 566 O O . ASN A 1 85 ? 51.60966 -3.18303 -13.74704 1.000 57.83352 87 ASN A O 1
ATOM 571 N N . ALA A 1 86 ? 50.30080 -3.45564 -15.55965 1.000 54.92631 88 ALA A N 1
ATOM 572 C CA . ALA A 1 86 ? 50.54645 -4.88604 -15.68280 1.000 55.39480 88 ALA A CA 1
ATOM 573 C C . ALA A 1 86 ? 51.31840 -5.23826 -16.94967 1.000 58.02574 88 ALA A C 1
ATOM 574 O O . ALA A 1 86 ? 51.31531 -6.39972 -17.36778 1.000 58.40921 88 ALA A O 1
ATOM 576 N N . VAL A 1 87 ? 51.98270 -4.25996 -17.56819 1.000 54.65214 89 VAL A N 1
ATOM 577 C CA . VAL A 1 87 ? 52.70944 -4.52721 -18.80590 1.000 56.22897 89 VAL A CA 1
ATOM 578 C C . VAL A 1 87 ? 53.89539 -5.44815 -18.54532 1.000 57.33862 89 VAL A C 1
ATOM 579 O O . VAL A 1 87 ? 54.20609 -6.32730 -19.35878 1.000 56.09747 89 VAL A O 1
ATOM 583 N N . ALA A 1 88 ? 54.57394 -5.26804 -17.40988 1.000 56.91728 90 ALA A N 1
ATOM 584 C CA . ALA A 1 88 ? 55.72116 -6.11337 -17.09431 1.000 55.12351 90 ALA A CA 1
ATOM 585 C C . ALA A 1 88 ? 55.28493 -7.54386 -16.80648 1.000 53.87500 90 ALA A C 1
ATOM 586 O O . ALA A 1 88 ? 55.88195 -8.50034 -17.31425 1.000 52.83963 90 ALA A O 1
ATOM 588 N N . ALA A 1 89 ? 54.24220 -7.71076 -15.99054 1.000 54.86686 91 ALA A N 1
ATOM 589 C CA . ALA A 1 89 ? 53.71492 -9.04731 -15.74282 1.000 55.83484 91 ALA A CA 1
ATOM 590 C C . ALA A 1 89 ? 53.14485 -9.66199 -17.01282 1.000 54.58449 91 ALA A C 1
ATOM 591 O O . ALA A 1 89 ? 53.19157 -10.88522 -17.18704 1.000 53.09611 91 ALA A O 1
ATOM 593 N N . PHE A 1 90 ? 52.60659 -8.83134 -17.90846 1.000 59.16706 92 PHE A N 1
ATOM 594 C CA . PHE A 1 90 ? 52.13087 -9.32681 -19.19575 1.000 53.19970 92 PHE A CA 1
ATOM 595 C C . PHE A 1 90 ? 53.28810 -9.82965 -20.04809 1.000 50.06814 92 PHE A C 1
ATOM 596 O O . PHE A 1 90 ? 53.17533 -10.86692 -20.71130 1.000 50.64884 92 PHE A O 1
ATOM 604 N N . ALA A 1 91 ? 54.41161 -9.10844 -20.03651 1.000 52.77883 93 ALA A N 1
ATOM 605 C CA . ALA A 1 91 ? 55.57608 -9.53153 -20.80511 1.000 50.22923 93 ALA A CA 1
ATOM 606 C C . ALA A 1 91 ? 56.23819 -10.76014 -20.19774 1.000 54.09825 93 ALA A C 1
ATOM 607 O O . ALA A 1 91 ? 56.83736 -11.56082 -20.92470 1.000 55.72671 93 ALA A O 1
ATOM 609 N N . ASN A 1 92 ? 56.15185 -10.92309 -18.87527 1.000 53.88846 94 ASN A N 1
ATOM 610 C CA . ASN A 1 92 ? 56.73379 -12.10177 -18.24284 1.000 53.07150 94 ASN A CA 1
ATOM 611 C C . ASN A 1 92 ? 56.03262 -13.37196 -18.70622 1.000 53.84049 94 ASN A C 1
ATOM 612 O O . ASN A 1 92 ? 56.67566 -14.41070 -18.89874 1.000 55.55251 94 ASN A O 1
ATOM 617 N N . ALA A 1 93 ? 54.71218 -13.30609 -18.89780 1.000 50.26316 95 ALA A N 1
ATOM 618 C CA . ALA A 1 93 ? 53.98584 -14.45069 -19.43520 1.000 45.55770 95 ALA A CA 1
ATOM 619 C C . ALA A 1 93 ? 54.40036 -14.74949 -20.86919 1.000 55.57375 95 ALA A C 1
ATOM 620 O O . ALA A 1 93 ? 54.29564 -15.89665 -21.31832 1.000 59.96492 95 ALA A O 1
ATOM 622 N N . TRP A 1 94 ? 54.86780 -13.73591 -21.60012 1.000 55.61028 96 TRP A N 1
ATOM 623 C CA . TRP A 1 94 ? 55.38830 -13.96016 -22.94338 1.000 49.10312 96 TRP A CA 1
ATOM 624 C C . TRP A 1 94 ? 56.79120 -14.55299 -22.90601 1.000 52.20830 96 TRP A C 1
ATOM 625 O O . TRP A 1 94 ? 57.11329 -15.44202 -23.70194 1.000 57.09273 96 TRP A O 1
ATOM 636 N N . SER A 1 95 ? 57.63520 -14.07367 -21.98891 1.000 54.33707 97 SER A N 1
ATOM 637 C CA . SER A 1 95 ? 58.99963 -14.58197 -21.89426 1.000 54.28797 97 SER A CA 1
ATOM 638 C C . SER A 1 95 ? 59.02859 -16.05106 -21.49285 1.000 56.90043 97 SER A C 1
ATOM 639 O O . SER A 1 95 ? 59.91665 -16.79509 -21.92474 1.000 57.02215 97 SER A O 1
ATOM 642 N N . ASN A 1 96 ? 58.07268 -16.48642 -20.67552 1.000 57.96262 98 ASN A N 1
ATOM 643 C CA . ASN A 1 96 ? 57.99632 -17.86673 -20.21840 1.000 58.11687 98 ASN A CA 1
ATOM 644 C C . ASN A 1 96 ? 57.05172 -18.72036 -21.05365 1.000 55.06819 98 ASN A C 1
ATOM 645 O O . ASN A 1 96 ? 56.84916 -19.89334 -20.72413 1.000 55.52316 98 ASN A O 1
ATOM 650 N N . ARG A 1 97 ? 56.47723 -18.16419 -22.12297 1.000 52.06360 99 ARG A N 1
ATOM 651 C CA . ARG A 1 97 ? 55.51244 -18.87040 -22.96907 1.000 53.32963 99 ARG A CA 1
ATOM 652 C C . ARG A 1 97 ? 54.33543 -19.38780 -22.14192 1.000 53.28609 99 ARG A C 1
ATOM 653 O O . ARG A 1 97 ? 53.90255 -20.53379 -22.28021 1.000 55.21882 99 ARG A O 1
ATOM 661 N N . TRP A 1 98 ? 53.81771 -18.52659 -21.26788 1.000 50.79797 100 TRP A N 1
ATOM 662 C CA . TRP A 1 98 ? 52.71794 -18.89018 -20.38902 1.000 52.70297 100 TRP A CA 1
ATOM 663 C C . TRP A 1 98 ? 51.43384 -18.21642 -20.83811 1.000 52.89573 100 TRP A C 1
ATOM 664 O O . TRP A 1 98 ? 51.42990 -17.00419 -21.09263 1.000 52.32412 100 TRP A O 1
ATOM 675 N N . PRO A 1 99 ? 50.33555 -18.95681 -20.94246 1.000 53.38094 101 PRO A N 1
ATOM 676 C CA . PRO A 1 99 ? 49.06971 -18.35057 -21.35654 1.000 51.24572 101 PRO A CA 1
ATOM 677 C C . PRO A 1 99 ? 48.36956 -17.65389 -20.20198 1.000 52.85498 101 PRO A C 1
ATOM 678 O O . PRO A 1 99 ? 48.54811 -17.99877 -19.03204 1.000 60.71039 101 PRO A O 1
ATOM 682 N N . MET A 1 100 ? 47.56480 -16.65704 -20.55416 1.000 52.03228 102 MET A N 1
ATOM 683 C CA . MET A 1 100 ? 46.73599 -15.92224 -19.60219 1.000 56.48319 102 MET A CA 1
ATOM 684 C C . MET A 1 100 ? 45.81910 -15.00454 -20.40069 1.000 54.98544 102 MET A C 1
ATOM 685 O O . MET A 1 100 ? 45.90785 -14.92219 -21.62956 1.000 58.91215 102 MET A O 1
ATOM 690 N N . ILE A 1 101 ? 44.93418 -14.30945 -19.68869 1.000 56.63490 103 ILE A N 1
ATOM 691 C CA . ILE A 1 101 ? 44.01879 -13.34933 -20.29615 1.000 55.96924 103 ILE A CA 1
ATOM 692 C C . ILE A 1 101 ? 43.95919 -12.11809 -19.40460 1.000 55.98357 103 ILE A C 1
ATOM 693 O O . ILE A 1 101 ? 43.60851 -12.22005 -18.22359 1.000 58.87926 103 ILE A O 1
ATOM 698 N N . LEU A 1 102 ? 44.29942 -10.95970 -19.96406 1.000 55.06614 104 LEU A N 1
ATOM 699 C CA . LEU A 1 102 ? 44.19726 -9.68399 -19.26538 1.000 54.58612 104 LEU A CA 1
ATOM 700 C C . LEU A 1 102 ? 42.95880 -8.95644 -19.77768 1.000 55.59117 104 LEU A C 1
ATOM 701 O O . LEU A 1 102 ? 42.90176 -8.55765 -20.94515 1.000 55.17753 104 LEU A O 1
ATOM 706 N N . ILE A 1 103 ? 41.97019 -8.79440 -18.90448 1.000 51.65216 105 ILE A N 1
ATOM 707 C CA . ILE A 1 103 ? 40.72269 -8.11499 -19.22663 1.000 51.00728 105 ILE A CA 1
ATOM 708 C C . ILE A 1 103 ? 40.78030 -6.72094 -18.63267 1.000 54.22924 105 ILE A C 1
ATOM 709 O O . ILE A 1 103 ? 40.93364 -6.55958 -17.41596 1.000 57.53097 105 ILE A O 1
ATOM 714 N N . GLY A 1 104 ? 40.66157 -5.71811 -19.47913 1.000 52.68980 106 GLY A N 1
ATOM 715 C CA . GLY A 1 104 ? 40.78594 -4.33801 -19.04244 1.000 53.03291 106 GLY A CA 1
ATOM 716 C C . GLY A 1 104 ? 39.72553 -3.47221 -19.68311 1.000 53.24120 106 GLY A C 1
ATOM 717 O O . GLY A 1 104 ? 39.40180 -3.63237 -20.85870 1.000 61.09090 106 GLY A O 1
ATOM 718 N N . GLY A 1 105 ? 39.18152 -2.56058 -18.89576 1.000 52.94718 107 GLY A N 1
ATOM 719 C CA . GLY A 1 105 ? 38.24625 -1.59533 -19.41889 1.000 54.41294 107 GLY A CA 1
ATOM 720 C C . GLY A 1 105 ? 38.94831 -0.53492 -20.23922 1.000 55.13921 107 GLY A C 1
ATOM 721 O O . GLY A 1 105 ? 40.17510 -0.48760 -20.35135 1.000 55.49697 107 GLY A O 1
ATOM 722 N N . SER A 1 106 ? 38.14281 0.34481 -20.82560 1.000 56.55901 108 SER A N 1
ATOM 723 C CA . SER A 1 106 ? 38.66520 1.43290 -21.64234 1.000 59.54527 108 SER A CA 1
ATOM 724 C C . SER A 1 106 ? 37.59754 2.51303 -21.74855 1.000 61.93620 108 SER A C 1
ATOM 725 O O . SER A 1 106 ? 36.49277 2.37919 -21.21406 1.000 61.36652 108 SER A O 1
ATOM 728 N N . TYR A 1 107 ? 37.94326 3.59122 -22.44748 1.000 61.69749 109 TYR A N 1
ATOM 729 C CA . TYR A 1 107 ? 37.01105 4.68978 -22.64951 1.000 62.98233 109 TYR A CA 1
ATOM 730 C C . TYR A 1 107 ? 35.75885 4.20169 -23.36742 1.000 67.69992 109 TYR A C 1
ATOM 731 O O . TYR A 1 107 ? 35.80427 3.28454 -24.19190 1.000 71.07785 109 TYR A O 1
ATOM 740 N N . GLU A 1 108 ? 34.62971 4.82157 -23.03915 1.000 64.68221 110 GLU A N 1
ATOM 741 C CA . GLU A 1 108 ? 33.38024 4.49138 -23.70547 1.000 67.14245 110 GLU A CA 1
ATOM 742 C C . GLU A 1 108 ? 33.43678 4.90350 -25.17202 1.000 68.78348 110 GLU A C 1
ATOM 743 O O . GLU A 1 108 ? 34.10654 5.87114 -25.54369 1.000 70.99850 110 GLU A O 1
ATOM 749 N N . GLN A 1 109 ? 32.72826 4.14653 -26.01357 1.000 68.18873 111 GLN A N 1
ATOM 750 C CA . GLN A 1 109 ? 32.71511 4.45300 -27.44070 1.000 69.57559 111 GLN A CA 1
ATOM 751 C C . GLN A 1 109 ? 32.08324 5.81308 -27.70628 1.000 68.39020 111 GLN A C 1
ATOM 752 O O . GLN A 1 109 ? 32.51453 6.54185 -28.60730 1.000 70.36023 111 GLN A O 1
ATOM 758 N N . THR A 1 110 ? 31.06417 6.17622 -26.92602 1.000 68.18145 112 THR A N 1
ATOM 759 C CA . THR A 1 110 ? 30.41206 7.46937 -27.08521 1.000 68.52508 112 THR A CA 1
ATOM 760 C C . THR A 1 110 ? 31.25180 8.62414 -26.55616 1.000 68.11680 112 THR A C 1
ATOM 761 O O . THR A 1 110 ? 30.85588 9.78194 -26.72783 1.000 67.96042 112 THR A O 1
ATOM 765 N N . GLY A 1 111 ? 32.38713 8.34374 -25.92128 1.000 68.17709 113 GLY A N 1
ATOM 766 C CA . GLY A 1 111 ? 33.23322 9.39079 -25.38519 1.000 67.58356 113 GLY A CA 1
ATOM 767 C C . GLY A 1 111 ? 34.61463 9.41718 -26.00474 1.000 69.20270 113 GLY A C 1
ATOM 768 O O . GLY A 1 111 ? 35.53460 10.03661 -25.46203 1.000 69.43618 113 GLY A O 1
ATOM 769 N N . HIS A 1 112 ? 34.77033 8.74468 -27.14289 1.000 74.48862 114 HIS A N 1
ATOM 770 C CA . HIS A 1 112 ? 36.05569 8.71520 -27.82652 1.000 71.29014 114 HIS A CA 1
ATOM 771 C C . HIS A 1 112 ? 36.43597 10.11224 -28.30233 1.000 74.76981 114 HIS A C 1
ATOM 772 O O . HIS A 1 112 ? 35.59257 10.87175 -28.78706 1.000 83.11340 114 HIS A O 1
ATOM 779 N N . LEU A 1 113 ? 37.71758 10.45089 -28.14351 1.000 70.80077 115 LEU A N 1
ATOM 780 C CA . LEU A 1 113 ? 38.27079 11.73523 -28.57900 1.000 69.71087 115 LEU A CA 1
ATOM 781 C C . LEU A 1 113 ? 37.63173 12.91546 -27.85106 1.000 68.03418 115 LEU A C 1
ATOM 782 O O . LEU A 1 113 ? 37.57963 14.02887 -28.37918 1.000 69.29074 115 LEU A O 1
ATOM 787 N N . MET A 1 114 ? 37.14301 12.68870 -26.63232 1.000 66.55730 116 MET A N 1
ATOM 788 C CA . MET A 1 114 ? 36.57987 13.75458 -25.81665 1.000 63.19500 116 MET A CA 1
ATOM 789 C C . MET A 1 114 ? 37.41778 14.08662 -24.59237 1.000 67.23921 116 MET A C 1
ATOM 790 O O . MET A 1 114 ? 37.08438 15.03657 -23.87673 1.000 67.45941 116 MET A O 1
ATOM 795 N N . GLY A 1 115 ? 38.48615 13.34295 -24.33241 1.000 62.68736 117 GLY A N 1
ATOM 796 C CA . GLY A 1 115 ? 39.17160 13.46398 -23.06219 1.000 64.70186 117 GLY A CA 1
ATOM 797 C C . GLY A 1 115 ? 38.50017 12.67788 -21.95921 1.000 63.39739 117 GLY A C 1
ATOM 798 O O . GLY A 1 115 ? 38.46027 13.13443 -20.80930 1.000 63.73231 117 GLY A O 1
ATOM 799 N N . PHE A 1 116 ? 37.96093 11.50459 -22.28387 1.000 63.32712 118 PHE A N 1
ATOM 800 C CA . PHE A 1 116 ? 37.23673 10.69320 -21.31839 1.000 61.36599 118 PHE A CA 1
ATOM 801 C C . PHE A 1 116 ? 38.16514 10.24769 -20.19079 1.000 62.82000 118 PHE A C 1
ATOM 802 O O . PHE A 1 116 ? 39.39338 10.27667 -20.30945 1.000 63.49245 118 PHE A O 1
ATOM 810 N N . PHE A 1 117 ? 37.55659 9.84195 -19.07835 1.000 63.93577 119 PHE A N 1
ATOM 811 C CA . PHE A 1 117 ? 38.31764 9.41241 -17.91241 1.000 60.48379 119 PHE A CA 1
ATOM 812 C C . PHE A 1 117 ? 39.16150 8.19029 -18.24743 1.000 59.62922 119 PHE A C 1
ATOM 813 O O . PHE A 1 117 ? 38.63090 7.14691 -18.64253 1.000 60.90030 119 PHE A O 1
ATOM 821 N N . GLN A 1 118 ? 40.47996 8.33278 -18.09562 1.000 58.28143 120 GLN A N 1
ATOM 822 C CA . GLN A 1 118 ? 41.44119 7.26247 -18.36455 1.000 58.77504 120 GLN A CA 1
ATOM 823 C C . GLN A 1 118 ? 41.40085 6.81454 -19.82280 1.000 61.50887 120 GLN A C 1
ATOM 824 O O . GLN A 1 118 ? 41.69946 5.66028 -20.13884 1.000 65.29251 120 GLN A O 1
ATOM 830 N N . GLU A 1 119 ? 41.03362 7.72525 -20.72064 1.000 60.58203 121 GLU A N 1
ATOM 831 C CA . GLU A 1 119 ? 41.07696 7.44057 -22.14869 1.000 63.97425 121 GLU A CA 1
ATOM 832 C C . GLU A 1 119 ? 42.52511 7.43655 -22.61997 1.000 63.09476 121 GLU A C 1
ATOM 833 O O . GLU A 1 119 ? 43.24017 8.43063 -22.45415 1.000 59.94613 121 GLU A O 1
ATOM 839 N N . ALA A 1 120 ? 42.95984 6.32155 -23.20223 1.000 62.93326 122 ALA A N 1
ATOM 840 C CA . ALA A 1 120 ? 44.33949 6.19808 -23.64938 1.000 60.54237 122 ALA A CA 1
ATOM 841 C C . ALA A 1 120 ? 44.44385 5.06611 -24.65965 1.000 57.72146 122 ALA A C 1
ATOM 842 O O . ALA A 1 120 ? 43.54597 4.22815 -24.78140 1.000 53.71655 122 ALA A O 1
ATOM 844 N N . ASP A 1 121 ? 45.55936 5.06080 -25.38779 1.000 52.52784 123 ASP A N 1
ATOM 845 C CA . ASP A 1 121 ? 45.88563 3.98602 -26.32319 1.000 54.12695 123 ASP A CA 1
ATOM 846 C C . ASP A 1 121 ? 46.67074 2.93628 -25.54916 1.000 55.81901 123 ASP A C 1
ATOM 847 O O . ASP A 1 121 ? 47.89354 3.00904 -25.42053 1.000 58.43508 123 ASP A O 1
ATOM 852 N N . GLN A 1 122 ? 45.95569 1.94788 -25.01757 1.000 53.70976 124 GLN A N 1
ATOM 853 C CA . GLN A 1 122 ? 46.58117 0.86990 -24.26731 1.000 55.09856 124 GLN A CA 1
ATOM 854 C C . GLN A 1 122 ? 46.71227 -0.41882 -25.06803 1.000 56.47140 124 GLN A C 1
ATOM 855 O O . GLN A 1 122 ? 47.35771 -1.35833 -24.59361 1.000 59.64740 124 GLN A O 1
ATOM 861 N N . LEU A 1 123 ? 46.12765 -0.48569 -26.26636 1.000 55.02389 125 LEU A N 1
ATOM 862 C CA . LEU A 1 123 ? 46.32151 -1.65812 -27.11408 1.000 57.82001 125 LEU A CA 1
ATOM 863 C C . LEU A 1 123 ? 47.76369 -1.76070 -27.59378 1.000 58.57077 125 LEU A C 1
ATOM 864 O O . LEU A 1 123 ? 48.33022 -2.85871 -27.64700 1.000 59.06359 125 LEU A O 1
ATOM 869 N N . SER A 1 124 ? 48.37468 -0.62609 -27.94229 1.000 58.15500 126 SER A N 1
ATOM 870 C CA . SER A 1 124 ? 49.72435 -0.63520 -28.49292 1.000 51.87839 126 SER A CA 1
ATOM 871 C C . SER A 1 124 ? 50.77595 -1.03556 -27.46693 1.000 55.54085 126 SER A C 1
ATOM 872 O O . SER A 1 124 ? 51.85034 -1.50568 -27.85514 1.000 54.45374 126 SER A O 1
ATOM 875 N N . ALA A 1 125 ? 50.49723 -0.86109 -26.17301 1.000 55.55270 127 ALA A N 1
ATOM 876 C CA . ALA A 1 125 ? 51.48718 -1.18531 -25.15200 1.000 51.74358 127 ALA A CA 1
ATOM 877 C C . ALA A 1 125 ? 51.56980 -2.68167 -24.87969 1.000 54.36902 127 ALA A C 1
ATOM 878 O O . ALA A 1 125 ? 52.63147 -3.17493 -24.48320 1.000 54.51376 127 ALA A O 1
ATOM 880 N N . LEU A 1 126 ? 50.47487 -3.41647 -25.07965 1.000 55.98422 128 LEU A N 1
ATOM 881 C CA . LEU A 1 126 ? 50.46366 -4.85570 -24.84740 1.000 53.74532 128 LEU A CA 1
ATOM 882 C C . LEU A 1 126 ? 50.71619 -5.67280 -26.10684 1.000 55.32712 128 LEU A C 1
ATOM 883 O O . LEU A 1 126 ? 51.02087 -6.86570 -25.99950 1.000 56.66493 128 LEU A O 1
ATOM 888 N N . LYS A 1 127 ? 50.60178 -5.06249 -27.28553 1.000 52.15472 129 LYS A N 1
ATOM 889 C CA . LYS A 1 127 ? 50.77037 -5.80962 -28.52970 1.000 53.53809 129 LYS A CA 1
ATOM 890 C C . LYS A 1 127 ? 52.17266 -6.37716 -28.74503 1.000 53.14351 129 LYS A C 1
ATOM 891 O O . LYS A 1 127 ? 52.27058 -7.48781 -29.29643 1.000 54.68881 129 LYS A O 1
ATOM 897 N N . PRO A 1 128 ? 53.27141 -5.70927 -28.36605 1.000 53.64202 130 PRO A N 1
ATOM 898 C CA . PRO A 1 128 ? 54.59997 -6.31103 -28.58555 1.000 48.54160 130 PRO A CA 1
ATOM 899 C C . PRO A 1 128 ? 54.81232 -7.64277 -27.88013 1.000 53.60790 130 PRO A C 1
ATOM 900 O O . PRO A 1 128 ? 55.80668 -8.31912 -28.17370 1.000 55.32413 130 PRO A O 1
ATOM 904 N N . TYR A 1 129 ? 53.92180 -8.04412 -26.97150 1.000 50.29846 131 TYR A N 1
ATOM 905 C CA . TYR A 1 129 ? 54.08452 -9.28707 -26.23516 1.000 53.69765 131 TYR A CA 1
ATOM 906 C C . TYR A 1 129 ? 52.86728 -10.19799 -26.30848 1.000 54.37494 131 TYR A C 1
ATOM 907 O O . TYR A 1 129 ? 52.92970 -11.32366 -25.80339 1.000 53.16216 131 TYR A O 1
ATOM 916 N N . ALA A 1 130 ? 51.77391 -9.75928 -26.92434 1.000 52.51993 132 ALA A N 1
ATOM 917 C CA . ALA A 1 130 ? 50.51168 -10.47949 -26.84304 1.000 54.38468 132 ALA A CA 1
ATOM 918 C C . ALA A 1 130 ? 50.32160 -11.41828 -28.02616 1.000 51.95437 132 ALA A C 1
ATOM 919 O O . ALA A 1 130 ? 50.65091 -11.08146 -29.16751 1.000 56.07798 132 ALA A O 1
ATOM 921 N N . LYS A 1 131 ? 49.78873 -12.60623 -27.73729 1.000 53.70884 133 LYS A N 1
ATOM 922 C CA . LYS A 1 131 ? 49.25035 -13.48252 -28.76720 1.000 50.91016 133 LYS A CA 1
ATOM 923 C C . LYS A 1 131 ? 47.89767 -13.00620 -29.27462 1.000 51.44625 133 LYS A C 1
ATOM 924 O O . LYS A 1 131 ? 47.44182 -13.47511 -30.32249 1.000 56.84539 133 LYS A O 1
ATOM 930 N N . TYR A 1 132 ? 47.25735 -12.08829 -28.55515 1.000 55.63987 134 TYR A N 1
ATOM 931 C CA . TYR A 1 132 ? 45.91402 -11.61534 -28.87754 1.000 50.46768 134 TYR A CA 1
ATOM 932 C C . TYR A 1 132 ? 45.71253 -10.29798 -28.14783 1.000 54.92890 134 TYR A C 1
ATOM 933 O O . TYR A 1 132 ? 45.80470 -10.25596 -26.91664 1.000 55.94254 134 TYR A O 1
ATOM 942 N N . ALA A 1 133 ? 45.44684 -9.22710 -28.89614 1.000 54.58210 135 ALA A N 1
ATOM 943 C CA . ALA A 1 133 ? 45.22214 -7.90745 -28.30014 1.000 54.70204 135 ALA A CA 1
ATOM 944 C C . ALA A 1 133 ? 44.16779 -7.20143 -29.15413 1.000 57.95400 135 ALA A C 1
ATOM 945 O O . ALA A 1 133 ? 44.48871 -6.57472 -30.16626 1.000 66.80237 135 ALA A O 1
ATOM 947 N N . GLU A 1 134 ? 42.90955 -7.31735 -28.73504 1.000 56.97136 136 GLU A N 1
ATOM 948 C CA . GLU A 1 134 ? 41.78608 -6.78879 -29.49336 1.000 59.49251 136 GLU A CA 1
ATOM 949 C C . GLU A 1 134 ? 40.85576 -6.00729 -28.57893 1.000 59.28862 136 GLU A C 1
ATOM 950 O O . GLU A 1 134 ? 40.67108 -6.36272 -27.41095 1.000 57.12458 136 GLU A O 1
ATOM 956 N N . ARG A 1 135 ? 40.27574 -4.94088 -29.12073 1.000 61.90501 137 ARG A N 1
ATOM 957 C CA . ARG A 1 135 ? 39.24946 -4.16364 -28.44100 1.000 53.77398 137 ARG A CA 1
ATOM 958 C C . ARG A 1 135 ? 37.88067 -4.60420 -28.94127 1.000 54.41458 137 ARG A C 1
ATOM 959 O O . ARG A 1 135 ? 37.65899 -4.69750 -30.15349 1.000 65.62036 137 ARG A O 1
ATOM 967 N N . VAL A 1 136 ? 36.97087 -4.88518 -28.00617 1.000 55.88102 138 VAL A N 1
ATOM 968 C CA . VAL A 1 136 ? 35.62791 -5.30998 -28.38001 1.000 60.24181 138 VAL A CA 1
ATOM 969 C C . VAL A 1 136 ? 34.92712 -4.18153 -29.11934 1.000 58.56588 138 VAL A C 1
ATOM 970 O O . VAL A 1 136 ? 34.91673 -3.02928 -28.66770 1.000 59.43957 138 VAL A O 1
ATOM 974 N N . GLU A 1 137 ? 34.34007 -4.50919 -30.27192 1.000 57.03449 139 GLU A N 1
ATOM 975 C CA . GLU A 1 137 ? 33.65644 -3.52338 -31.09363 1.000 59.57113 139 GLU A CA 1
ATOM 976 C C . GLU A 1 137 ? 32.14041 -3.64474 -31.06575 1.000 60.13930 139 GLU A C 1
ATOM 977 O O . GLU A 1 137 ? 31.45663 -2.64784 -31.31718 1.000 59.50380 139 GLU A O 1
ATOM 983 N N . ARG A 1 138 ? 31.59967 -4.82542 -30.76791 1.000 60.72558 140 ARG A N 1
ATOM 984 C CA . ARG A 1 138 ? 30.15990 -5.03475 -30.70951 1.000 63.26399 140 ARG A CA 1
ATOM 985 C C . ARG A 1 138 ? 29.80499 -5.82914 -29.46162 1.000 64.61805 140 ARG A C 1
ATOM 986 O O . ARG A 1 138 ? 30.54465 -6.73033 -29.05534 1.000 67.25190 140 ARG A O 1
ATOM 994 N N . LEU A 1 139 ? 28.66099 -5.49083 -28.86245 1.000 65.27384 141 LEU A N 1
ATOM 995 C CA . LEU A 1 139 ? 28.25913 -6.12145 -27.60877 1.000 65.68877 141 LEU A CA 1
ATOM 996 C C . LEU A 1 139 ? 27.84157 -7.57200 -27.81751 1.000 66.86956 141 LEU A C 1
ATOM 997 O O . LEU A 1 139 ? 28.18071 -8.44340 -27.00796 1.000 62.91240 141 LEU A O 1
ATOM 1002 N N . GLU A 1 140 ? 27.10759 -7.85153 -28.89641 1.000 69.02385 142 GLU A N 1
ATOM 1003 C CA . GLU A 1 140 ? 26.57504 -9.18900 -29.12851 1.000 68.07102 142 GLU A CA 1
ATOM 1004 C C . GLU A 1 140 ? 27.64579 -10.20179 -29.51289 1.000 68.25870 142 GLU A C 1
ATOM 1005 O O . GLU A 1 140 ? 27.32995 -11.39019 -29.63646 1.000 67.82229 142 GLU A O 1
ATOM 1011 N N . ARG A 1 141 ? 28.89392 -9.77119 -29.69815 1.000 64.52337 143 ARG A N 1
ATOM 1012 C CA . ARG A 1 141 ? 29.97272 -10.65300 -30.12389 1.000 64.39031 143 ARG A CA 1
ATOM 1013 C C . ARG A 1 141 ? 31.01866 -10.86423 -29.03461 1.000 64.45111 143 ARG A C 1
ATOM 1014 O O . ARG A 1 141 ? 32.13132 -11.31055 -29.33073 1.000 64.64306 143 ARG A O 1
ATOM 1022 N N . ILE A 1 142 ? 30.68145 -10.55357 -27.77957 1.000 63.60516 144 ILE A N 1
ATOM 1023 C CA . ILE A 1 142 ? 31.64321 -10.72244 -26.68676 1.000 62.55453 144 ILE A CA 1
ATOM 1024 C C . ILE A 1 142 ? 32.14306 -12.15938 -26.56467 1.000 62.38487 144 ILE A C 1
ATOM 1025 O O . ILE A 1 142 ? 33.36037 -12.35296 -26.41049 1.000 60.61595 144 ILE A O 1
ATOM 1030 N N . PRO A 1 143 ? 31.29377 -13.19566 -26.61719 1.000 62.52973 145 PRO A N 1
ATOM 1031 C CA . PRO A 1 143 ? 31.83502 -14.56297 -26.52422 1.000 63.26914 145 PRO A CA 1
ATOM 1032 C C . PRO A 1 143 ? 32.81660 -14.90239 -27.63154 1.000 64.05471 145 PRO A C 1
ATOM 1033 O O . PRO A 1 143 ? 33.70309 -15.74021 -27.42308 1.000 64.33290 145 PRO A O 1
ATOM 1037 N N . ILE A 1 144 ? 32.68903 -14.27615 -28.80358 1.000 63.32797 146 ILE A N 1
ATOM 1038 C CA . ILE A 1 144 ? 33.65471 -14.50630 -29.87343 1.000 64.59201 146 ILE A CA 1
ATOM 1039 C C . ILE A 1 144 ? 35.01789 -13.94273 -29.48977 1.000 61.64945 146 ILE A C 1
ATOM 1040 O O . ILE A 1 144 ? 36.05107 -14.59489 -29.68538 1.000 59.26410 146 ILE A O 1
ATOM 1045 N N . TYR A 1 145 ? 35.04407 -12.72612 -28.93601 1.000 58.08804 147 TYR A N 1
ATOM 1046 C CA . TYR A 1 145 ? 36.30310 -12.15075 -28.47207 1.000 58.20785 147 TYR A CA 1
ATOM 1047 C C . TYR A 1 145 ? 36.93404 -13.01141 -27.38562 1.000 60.99997 147 TYR A C 1
ATOM 1048 O O . TYR A 1 145 ? 38.15648 -13.19810 -27.36182 1.000 59.44744 147 TYR A O 1
ATOM 1057 N N . VAL A 1 146 ? 36.11467 -13.54625 -26.47865 1.000 63.64507 148 VAL A N 1
ATOM 1058 C CA . VAL A 1 146 ? 36.63860 -14.37674 -25.39869 1.000 64.56718 148 VAL A CA 1
ATOM 1059 C C . VAL A 1 146 ? 37.15008 -15.70324 -25.94665 1.000 65.70104 148 VAL A C 1
ATOM 1060 O O . VAL A 1 146 ? 38.23540 -16.16778 -25.57861 1.000 68.02607 148 VAL A O 1
ATOM 1064 N N . ALA A 1 147 ? 36.37755 -16.33233 -26.83597 1.000 62.00663 149 ALA A N 1
ATOM 1065 C CA . ALA A 1 147 ? 36.81019 -17.59787 -27.41973 1.000 61.23192 149 ALA A CA 1
ATOM 1066 C C . ALA A 1 147 ? 38.09572 -17.42433 -28.21829 1.000 60.85118 149 ALA A C 1
ATOM 1067 O O . ALA A 1 147 ? 38.98286 -18.28453 -28.17555 1.000 60.70678 149 ALA A O 1
ATOM 1069 N N . GLU A 1 148 ? 38.22091 -16.31154 -28.94533 1.000 58.82979 150 GLU A N 1
ATOM 1070 C CA . GLU A 1 148 ? 39.44993 -16.06091 -29.68961 1.000 58.93192 150 GLU A CA 1
ATOM 1071 C C . GLU A 1 148 ? 40.60970 -15.72231 -28.76318 1.000 58.10495 150 GLU A C 1
ATOM 1072 O O . GLU A 1 148 ? 41.76135 -16.04349 -29.07518 1.000 56.76438 150 GLU A O 1
ATOM 1078 N N . ALA A 1 149 ? 40.33200 -15.08022 -27.62614 1.000 62.21906 151 ALA A N 1
ATOM 1079 C CA . ALA A 1 149 ? 41.39132 -14.80674 -26.66015 1.000 59.29852 151 ALA A CA 1
ATOM 1080 C C . ALA A 1 149 ? 41.91169 -16.09531 -26.03646 1.000 55.32832 151 ALA A C 1
ATOM 1081 O O . ALA A 1 149 ? 43.12616 -16.27255 -25.88429 1.000 54.49994 151 ALA A O 1
ATOM 1083 N N . VAL A 1 150 ? 41.00600 -17.00516 -25.66987 1.000 57.86816 152 VAL A N 1
ATOM 1084 C CA . VAL A 1 150 ? 41.41778 -18.29406 -25.12072 1.000 57.08033 152 VAL A CA 1
ATOM 1085 C C . VAL A 1 150 ? 42.16959 -19.10134 -26.17004 1.000 56.99832 152 VAL A C 1
ATOM 1086 O O . VAL A 1 150 ? 43.13061 -19.81586 -25.85846 1.000 57.46369 152 VAL A O 1
ATOM 1090 N N . LYS A 1 151 ? 41.75538 -18.98571 -27.43256 1.000 61.29692 153 LYS A N 1
ATOM 1091 C CA . LYS A 1 151 ? 42.33733 -19.80593 -28.48929 1.000 56.50303 153 LYS A CA 1
ATOM 1092 C C . LYS A 1 151 ? 43.77816 -19.40052 -28.77762 1.000 55.99745 153 LYS A C 1
ATOM 1093 O O . LYS A 1 151 ? 44.67727 -20.24895 -28.80690 1.000 58.81499 153 LYS A O 1
ATOM 1099 N N . LYS A 1 152 ? 44.01968 -18.10503 -28.99368 1.000 56.67560 154 LYS A N 1
ATOM 1100 C CA . LYS A 1 152 ? 45.36874 -17.65012 -29.31091 1.000 57.48962 154 LYS A CA 1
ATOM 1101 C C . LYS A 1 152 ? 46.31761 -17.77120 -28.12555 1.000 56.76046 154 LYS A C 1
ATOM 1102 O O . LYS A 1 152 ? 47.53406 -17.84458 -28.32844 1.000 59.21300 154 LYS A O 1
ATOM 1108 N N . ALA A 1 153 ? 45.79474 -17.79667 -26.89815 1.000 54.77201 155 ALA A N 1
ATOM 1109 C CA . ALA A 1 153 ? 46.66094 -17.86765 -25.72655 1.000 56.29060 155 ALA A CA 1
ATOM 1110 C C . ALA A 1 153 ? 47.11629 -19.29467 -25.44347 1.000 54.15497 155 ALA A C 1
ATOM 1111 O O . ALA A 1 153 ? 48.27063 -19.51430 -25.06124 1.000 52.90605 155 ALA A O 1
ATOM 1113 N N . LEU A 1 154 ? 46.23251 -20.27438 -25.63086 1.000 53.22809 156 LEU A N 1
ATOM 1114 C CA . LEU A 1 154 ? 46.54641 -21.66036 -25.30339 1.000 52.57102 156 LEU A CA 1
ATOM 1115 C C . LEU A 1 154 ? 47.20189 -22.41190 -26.45628 1.000 58.93167 156 LEU A C 1
ATOM 1116 O O . LEU A 1 154 ? 48.10768 -23.22101 -26.22818 1.000 61.65946 156 LEU A O 1
ATOM 1121 N N . HIS A 1 155 ? 46.76517 -22.16798 -27.68697 1.000 59.27647 157 HIS A N 1
ATOM 1122 C CA . HIS A 1 155 ? 47.21969 -22.94790 -28.82765 1.000 58.99657 157 HIS A CA 1
ATOM 1123 C C . HIS A 1 155 ? 48.46540 -22.33237 -29.45621 1.000 59.03280 157 HIS A C 1
ATOM 1124 O O . HIS A 1 155 ? 48.79158 -21.16241 -29.24109 1.000 59.51007 157 HIS A O 1
ATOM 1131 N N . GLY A 1 156 ? 49.16072 -23.14593 -30.24736 1.000 56.71116 158 GLY A N 1
ATOM 1132 C CA . GLY A 1 156 ? 50.45287 -22.73953 -30.75321 1.000 54.01511 158 GLY A CA 1
ATOM 1133 C C . GLY A 1 156 ? 51.43717 -22.58300 -29.61074 1.000 58.49930 158 GLY A C 1
ATOM 1134 O O . GLY A 1 156 ? 51.38946 -23.29972 -28.60508 1.000 60.63235 158 GLY A O 1
ATOM 1135 N N . VAL A 1 157 ? 52.34562 -21.62625 -29.76327 1.000 57.77380 159 VAL A N 1
ATOM 1136 C CA . VAL A 1 157 ? 53.23851 -21.25352 -28.67048 1.000 55.44112 159 VAL A CA 1
ATOM 1137 C C . VAL A 1 157 ? 52.42888 -20.42794 -27.67834 1.000 55.38706 159 VAL A C 1
ATOM 1138 O O . VAL A 1 157 ? 51.94427 -19.34197 -28.02991 1.000 51.42928 159 VAL A O 1
ATOM 1142 N N . PRO A 1 158 ? 52.24444 -20.90160 -26.44602 1.000 59.88708 160 PRO A N 1
ATOM 1143 C CA . PRO A 1 158 ? 51.38724 -20.18224 -25.49818 1.000 50.16007 160 PRO A CA 1
ATOM 1144 C C . PRO A 1 158 ? 51.94864 -18.81140 -25.15331 1.000 49.99988 160 PRO A C 1
ATOM 1145 O O . PRO A 1 158 ? 53.15101 -18.55431 -25.24517 1.000 52.18036 160 PRO A O 1
ATOM 1149 N N . GLY A 1 159 ? 51.04595 -17.92056 -24.75457 1.000 50.07858 161 GLY A N 1
ATOM 1150 C CA . GLY A 1 159 ? 51.41172 -16.57221 -24.39921 1.000 49.57084 161 GLY A CA 1
ATOM 1151 C C . GLY A 1 159 ? 50.23158 -15.77665 -23.88269 1.000 50.86834 161 GLY A C 1
ATOM 1152 O O . GLY A 1 159 ? 49.08691 -16.24108 -23.88454 1.000 51.50312 161 GLY A O 1
ATOM 1153 N N . PRO A 1 160 ? 50.49050 -14.55268 -23.43527 1.000 50.12877 162 PRO A N 1
ATOM 1154 C CA . PRO A 1 160 ? 49.42620 -13.73837 -22.84472 1.000 52.10151 162 PRO A CA 1
ATOM 1155 C C . PRO A 1 160 ? 48.49164 -13.15586 -23.89277 1.000 53.45638 162 PRO A C 1
ATOM 1156 O O . PRO A 1 160 ? 48.87699 -12.88460 -25.03250 1.000 57.35495 162 PRO A O 1
ATOM 1160 N N . ALA A 1 161 ? 47.23952 -12.96576 -23.48194 1.000 52.83061 163 ALA A N 1
ATOM 1161 C CA . ALA A 1 161 ? 46.21627 -12.35393 -24.31634 1.000 52.67595 163 ALA A CA 1
ATOM 1162 C C . ALA A 1 161 ? 45.59448 -11.18336 -23.56994 1.000 55.56469 163 ALA A C 1
ATOM 1163 O O . ALA A 1 161 ? 45.40978 -11.24094 -22.35058 1.000 59.43324 163 ALA A O 1
ATOM 1165 N N . TYR A 1 162 ? 45.27677 -10.12155 -24.30530 1.000 51.95576 164 TYR A N 1
ATOM 1166 C CA . TYR A 1 162 ? 44.68944 -8.91424 -23.74071 1.000 50.14713 164 TYR A CA 1
ATOM 1167 C C . TYR A 1 162 ? 43.38622 -8.60524 -24.46197 1.000 51.97114 164 TYR A C 1
ATOM 1168 O O . TYR A 1 162 ? 43.35919 -8.51881 -25.69378 1.000 59.41864 164 TYR A O 1
ATOM 1177 N N . LEU A 1 163 ? 42.31042 -8.44355 -23.69576 1.000 52.58176 165 LEU A N 1
ATOM 1178 C CA . LEU A 1 163 ? 40.98487 -8.16596 -24.23981 1.000 50.56730 165 LEU A CA 1
ATOM 1179 C C . LEU A 1 163 ? 40.49607 -6.84181 -23.66928 1.000 55.38465 165 LEU A C 1
ATOM 1180 O O . LEU A 1 163 ? 40.12492 -6.76553 -22.49298 1.000 57.06625 165 LEU A O 1
ATOM 1185 N N . GLU A 1 164 ? 40.49598 -5.80510 -24.50082 1.000 54.70212 166 GLU A N 1
ATOM 1186 C CA . GLU A 1 164 ? 40.04675 -4.48290 -24.09272 1.000 53.22618 166 GLU A CA 1
ATOM 1187 C C . GLU A 1 164 ? 38.54242 -4.35760 -24.29483 1.000 54.29173 166 GLU A C 1
ATOM 1188 O O . GLU A 1 164 ? 37.99835 -4.81631 -25.30288 1.000 60.03272 166 GLU A O 1
ATOM 1194 N N . LEU A 1 165 ? 37.87211 -3.73689 -23.32636 1.000 55.18585 167 LEU A N 1
ATOM 1195 C CA . LEU A 1 165 ? 36.41915 -3.59656 -23.34824 1.000 58.88146 167 LEU A CA 1
ATOM 1196 C C . LEU A 1 165 ? 36.04951 -2.13402 -23.14636 1.000 60.38355 167 LEU A C 1
ATOM 1197 O O . LEU A 1 165 ? 36.45372 -1.53010 -22.13126 1.000 59.70338 167 LEU A O 1
ATOM 1202 N N . PRO A 1 166 ? 35.30220 -1.52331 -24.06537 1.000 63.23101 168 PRO A N 1
ATOM 1203 C CA . PRO A 1 166 ? 34.85066 -0.14538 -23.84706 1.000 65.42529 168 PRO A CA 1
ATOM 1204 C C . PRO A 1 166 ? 33.93200 -0.05947 -22.63863 1.000 64.52017 168 PRO A C 1
ATOM 1205 O O . PRO A 1 166 ? 33.20996 -1.00337 -22.31089 1.000 66.22347 168 PRO A O 1
ATOM 1209 N N . GLY A 1 167 ? 33.96741 1.09636 -21.97357 1.000 64.40133 169 GLY A N 1
ATOM 1210 C CA . GLY A 1 167 ? 33.19428 1.25838 -20.75277 1.000 70.35115 169 GLY A CA 1
ATOM 1211 C C . GLY A 1 167 ? 31.69818 1.15102 -20.97797 1.000 71.27172 169 GLY A C 1
ATOM 1212 O O . GLY A 1 167 ? 30.97468 0.59497 -20.14848 1.000 73.60171 169 GLY A O 1
ATOM 1213 N N . ASP A 1 168 ? 31.21252 1.67629 -22.10411 1.000 65.47027 170 ASP A N 1
ATOM 1214 C CA . ASP A 1 168 ? 29.77412 1.67933 -22.34359 1.000 68.44139 170 ASP A CA 1
ATOM 1215 C C . ASP A 1 168 ? 29.26311 0.29921 -22.73643 1.000 67.40035 170 ASP A C 1
ATOM 1216 O O . ASP A 1 168 ? 28.08905 -0.01161 -22.50610 1.000 68.46494 170 ASP A O 1
ATOM 1221 N N . ILE A 1 169 ? 30.12012 -0.53972 -23.32291 1.000 66.14369 171 ILE A N 1
ATOM 1222 C CA . ILE A 1 169 ? 29.69468 -1.88657 -23.68914 1.000 67.12093 171 ILE A CA 1
ATOM 1223 C C . ILE A 1 169 ? 29.56693 -2.76625 -22.45146 1.000 70.56159 171 ILE A C 1
ATOM 1224 O O . ILE A 1 169 ? 28.70708 -3.65560 -22.39770 1.000 72.85816 171 ILE A O 1
ATOM 1229 N N . ILE A 1 170 ? 30.39317 -2.52033 -21.43172 1.000 71.64273 172 ILE A N 1
ATOM 1230 C CA . ILE A 1 170 ? 30.36141 -3.34085 -20.22345 1.000 67.96467 172 ILE A CA 1
ATOM 1231 C C . ILE A 1 170 ? 29.00198 -3.24490 -19.54150 1.000 68.45355 172 ILE A C 1
ATOM 1232 O O . ILE A 1 170 ? 28.44587 -4.25290 -19.08845 1.000 69.66395 172 ILE A O 1
ATOM 1237 N N . THR A 1 171 ? 28.44005 -2.03935 -19.46764 1.000 69.94505 173 THR A N 1
ATOM 1238 C CA . THR A 1 171 ? 27.17486 -1.82081 -18.77929 1.000 71.21056 173 THR A CA 1
ATOM 1239 C C . THR A 1 171 ? 25.96357 -1.89331 -19.70057 1.000 72.29905 173 THR A C 1
ATOM 1240 O O . THR A 1 171 ? 24.83172 -1.90221 -19.20476 1.000 77.11693 173 THR A O 1
ATOM 1244 N N . ALA A 1 172 ? 26.16584 -1.94527 -21.01479 1.000 74.59421 174 ALA A N 1
ATOM 1245 C CA . ALA A 1 172 ? 25.04345 -1.96906 -21.94310 1.000 83.74611 174 ALA A CA 1
ATOM 1246 C C . ALA A 1 172 ? 24.32089 -3.30904 -21.88475 1.000 83.14000 174 ALA A C 1
ATOM 1247 O O . ALA A 1 172 ? 24.94719 -4.36803 -21.79069 1.000 79.71401 174 ALA A O 1
ATOM 1249 N N . LYS A 1 173 ? 22.99420 -3.25692 -21.94732 1.000 78.20228 175 LYS A N 1
ATOM 1250 C CA . LYS A 1 173 ? 22.15539 -4.44480 -21.90754 1.000 79.51160 175 LYS A CA 1
ATOM 1251 C C . LYS A 1 173 ? 21.62245 -4.77441 -23.29774 1.000 79.17532 175 LYS A C 1
ATOM 1252 O O . LYS A 1 173 ? 21.53151 -3.91549 -24.17826 1.000 84.89932 175 LYS A O 1
ATOM 1258 N N . ILE A 1 174 ? 21.26514 -6.04494 -23.48155 1.000 79.52159 176 ILE A N 1
ATOM 1259 C CA . ILE A 1 174 ? 20.78836 -6.53779 -24.76754 1.000 78.27336 176 ILE A CA 1
ATOM 1260 C C . ILE A 1 174 ? 19.96334 -7.78726 -24.50662 1.000 80.15141 176 ILE A C 1
ATOM 1261 O O . ILE A 1 174 ? 20.16232 -8.48014 -23.50524 1.000 83.44209 176 ILE A O 1
ATOM 1266 N N . ASP A 1 175 ? 19.01870 -8.06400 -25.40352 1.000 80.34465 177 ASP A N 1
ATOM 1267 C CA . ASP A 1 175 ? 18.25840 -9.30303 -25.32590 1.000 82.43181 177 ASP A CA 1
ATOM 1268 C C . ASP A 1 175 ? 19.20322 -10.49720 -25.39676 1.000 84.03419 177 ASP A C 1
ATOM 1269 O O . ASP A 1 175 ? 20.16143 -10.50678 -26.17457 1.000 88.49565 177 ASP A O 1
ATOM 1274 N N . GLU A 1 176 ? 18.93286 -11.50778 -24.56674 1.000 83.94163 178 GLU A N 1
ATOM 1275 C CA . GLU A 1 176 ? 19.84827 -12.64055 -24.46204 1.000 82.73520 178 GLU A CA 1
ATOM 1276 C C . GLU A 1 176 ? 19.88210 -13.45063 -25.75153 1.000 81.24789 178 GLU A C 1
ATOM 1277 O O . GLU A 1 176 ? 20.94099 -13.95225 -26.14729 1.000 80.05239 178 GLU A O 1
ATOM 1283 N N . SER A 1 177 ? 18.73553 -13.59318 -26.41891 1.000 78.11035 179 SER A N 1
ATOM 1284 C CA . SER A 1 177 ? 18.69012 -14.36590 -27.65409 1.000 80.72557 179 SER A CA 1
ATOM 1285 C C . SER A 1 177 ? 19.52926 -13.73946 -28.76032 1.000 81.46483 179 SER A C 1
ATOM 1286 O O . SER A 1 177 ? 19.89733 -14.43617 -29.71228 1.000 83.31004 179 SER A O 1
ATOM 1289 N N . LYS A 1 178 ? 19.84238 -12.44935 -28.65749 1.000 81.36588 180 LYS A N 1
ATOM 1290 C CA . LYS A 1 178 ? 20.66868 -11.76430 -29.64210 1.000 75.39041 180 LYS A CA 1
ATOM 1291 C C . LYS A 1 178 ? 22.15956 -11.87996 -29.35091 1.000 75.94500 180 LYS A C 1
ATOM 1292 O O . LYS A 1 178 ? 22.96868 -11.35679 -30.12402 1.000 77.65038 180 LYS A O 1
ATOM 1298 N N . VAL A 1 179 ? 22.54145 -12.54319 -28.26424 1.000 79.04617 181 VAL A N 1
ATOM 1299 C CA . VAL A 1 179 ? 23.94496 -12.71531 -27.90837 1.000 77.41539 181 VAL A CA 1
ATOM 1300 C C . VAL A 1 179 ? 24.47935 -13.95408 -28.61286 1.000 75.55975 181 VAL A C 1
ATOM 1301 O O . VAL A 1 179 ? 23.88869 -15.03711 -28.52112 1.000 77.34053 181 VAL A O 1
ATOM 1305 N N . GLU A 1 180 ? 25.59910 -13.79628 -29.31719 1.000 72.76892 182 GLU A N 1
ATOM 1306 C CA . GLU A 1 180 ? 26.19829 -14.88388 -30.09025 1.000 73.42944 182 GLU A CA 1
ATOM 1307 C C . GLU A 1 180 ? 27.22047 -15.59343 -29.21190 1.000 73.77817 182 GLU A C 1
ATOM 1308 O O . GLU A 1 180 ? 28.38164 -15.19306 -29.12078 1.000 71.67151 182 GLU A O 1
ATOM 1314 N N . TRP A 1 181 ? 26.78253 -16.66573 -28.55911 1.000 78.38142 183 TRP A N 1
ATOM 1315 C CA . TRP A 1 181 ? 27.66204 -17.43192 -27.69265 1.000 78.15830 183 TRP A CA 1
ATOM 1316 C C . TRP A 1 181 ? 28.56437 -18.34660 -28.51700 1.000 75.50282 183 TRP A C 1
ATOM 1317 O O . TRP A 1 181 ? 28.24314 -18.73233 -29.64407 1.000 88.11592 183 TRP A O 1
ATOM 1328 N N . ALA A 1 182 ? 29.71025 -18.69373 -27.93414 1.000 71.76405 184 ALA A N 1
ATOM 1329 C CA . ALA A 1 182 ? 30.70048 -19.52664 -28.59420 1.000 68.91568 184 ALA A CA 1
ATOM 1330 C C . ALA A 1 182 ? 30.97354 -20.78453 -27.77739 1.000 70.69521 184 ALA A C 1
ATOM 1331 O O . ALA A 1 182 ? 30.94872 -20.74526 -26.54313 1.000 73.25930 184 ALA A O 1
ATOM 1333 N N . PRO A 1 183 ? 31.23433 -21.91294 -28.43388 1.000 69.50023 185 PRO A N 1
ATOM 1334 C CA . PRO A 1 183 ? 31.53723 -23.14534 -27.69756 1.000 67.23872 185 PRO A CA 1
ATOM 1335 C C . PRO A 1 183 ? 32.90543 -23.07319 -27.03512 1.000 64.83377 185 PRO A C 1
ATOM 1336 O O . PRO A 1 183 ? 33.72130 -22.18903 -27.30344 1.000 66.13687 185 PRO A O 1
ATOM 1340 N N . ARG A 1 184 ? 33.14723 -24.03745 -26.14944 1.000 65.63368 186 ARG A N 1
ATOM 1341 C CA . ARG A 1 184 ? 34.39306 -24.07506 -25.39448 1.000 64.93691 186 ARG A CA 1
ATOM 1342 C C . ARG A 1 184 ? 35.57342 -24.34699 -26.31846 1.000 61.50938 186 ARG A C 1
ATOM 1343 O O . ARG A 1 184 ? 35.55418 -25.29873 -27.10477 1.000 63.01486 186 ARG A O 1
ATOM 1351 N N . VAL A 1 185 ? 36.59829 -23.51010 -26.22185 1.000 61.51432 187 VAL A N 1
ATOM 1352 C CA . VAL A 1 185 ? 37.82571 -23.73409 -26.99406 1.000 60.40209 187 VAL A CA 1
ATOM 1353 C C . VAL A 1 185 ? 38.51756 -24.98958 -26.47390 1.000 62.29220 187 VAL A C 1
ATOM 1354 O O . VAL A 1 185 ? 38.75349 -25.10420 -25.25763 1.000 66.85162 187 VAL A O 1
ATOM 1358 N N . PRO A 1 186 ? 38.84852 -25.94976 -27.33315 1.000 63.70421 188 PRO A N 1
ATOM 1359 C CA . PRO A 1 186 ? 39.45688 -27.19445 -26.85371 1.000 63.31456 188 PRO A CA 1
ATOM 1360 C C . PRO A 1 186 ? 40.83370 -26.95830 -26.25360 1.000 64.50766 188 PRO A C 1
ATOM 1361 O O . PRO A 1 186 ? 41.48715 -25.93941 -26.48893 1.000 64.70780 188 PRO A O 1
ATOM 1365 N N . ASP A 1 187 ? 41.26641 -27.93147 -25.45676 1.000 65.69701 189 ASP A N 1
ATOM 1366 C CA . ASP A 1 187 ? 42.60132 -27.90221 -24.89256 1.000 64.16910 189 ASP A CA 1
ATOM 1367 C C . ASP A 1 187 ? 43.63646 -28.11212 -25.99573 1.000 65.06871 189 ASP A C 1
ATOM 1368 O O . ASP A 1 187 ? 43.32531 -28.66850 -27.05189 1.000 63.51977 189 ASP A O 1
ATOM 1373 N N . PRO A 1 188 ? 44.87190 -27.65599 -25.78053 1.000 66.00547 190 PRO A N 1
ATOM 1374 C CA . PRO A 1 188 ? 45.89334 -27.77791 -26.82807 1.000 62.84660 190 PRO A CA 1
ATOM 1375 C C . PRO A 1 188 ? 46.10085 -29.22313 -27.25540 1.000 67.10319 190 PRO A C 1
ATOM 1376 O O . PRO A 1 188 ? 46.15250 -30.13698 -26.42962 1.000 67.79205 190 PRO A O 1
ATOM 1380 N N . LYS A 1 189 ? 46.21055 -29.41956 -28.56488 1.000 67.75667 191 LYS A N 1
ATOM 1381 C CA . LYS A 1 189 ? 46.45275 -30.73394 -29.13506 1.000 67.48841 191 LYS A CA 1
ATOM 1382 C C . LYS A 1 189 ? 47.94860 -31.01240 -29.19237 1.000 68.44854 191 LYS A C 1
ATOM 1383 O O . LYS A 1 189 ? 48.76938 -30.09467 -29.27349 1.000 66.51250 191 LYS A O 1
ATOM 1389 N N . ARG A 1 190 ? 48.29673 -32.29340 -29.14360 1.000 70.78059 192 ARG A N 1
ATOM 1390 C CA . ARG A 1 190 ? 49.68669 -32.72334 -29.13375 1.000 73.49936 192 ARG A CA 1
ATOM 1391 C C . ARG A 1 190 ? 50.08553 -33.24473 -30.50751 1.000 72.51568 192 ARG A C 1
ATOM 1392 O O . ARG A 1 190 ? 49.29659 -33.90923 -31.18588 1.000 80.27119 192 ARG A O 1
ATOM 1400 N N . THR A 1 191 ? 51.31329 -32.93368 -30.91383 1.000 70.19811 193 THR A N 1
ATOM 1401 C CA . THR A 1 191 ? 51.85492 -33.36441 -32.19377 1.000 71.40037 193 THR A CA 1
ATOM 1402 C C . THR A 1 191 ? 53.02632 -34.30840 -31.97113 1.000 72.50161 193 THR A C 1
ATOM 1403 O O . THR A 1 191 ? 53.83925 -34.10523 -31.06308 1.000 70.16142 193 THR A O 1
ATOM 1407 N N . LEU A 1 192 ? 53.10319 -35.34099 -32.80336 1.000 70.55597 194 LEU A N 1
ATOM 1408 C CA . LEU A 1 192 ? 54.25420 -36.22742 -32.80488 1.000 69.18842 194 LEU A CA 1
ATOM 1409 C C . LEU A 1 192 ? 55.36440 -35.63367 -33.66075 1.000 67.64996 194 LEU A C 1
ATOM 1410 O O . LEU A 1 192 ? 55.11164 -34.94483 -34.65270 1.000 68.93488 194 LEU A O 1
ATOM 1415 N N . SER A 1 193 ? 56.60388 -35.89820 -33.26267 1.000 67.64617 195 SER A N 1
ATOM 1416 C CA . SER A 1 193 ? 57.73969 -35.43285 -34.03822 1.000 67.85273 195 SER A CA 1
ATOM 1417 C C . SER A 1 193 ? 57.92446 -36.30159 -35.28023 1.000 72.08554 195 SER A C 1
ATOM 1418 O O . SER A 1 193 ? 57.34394 -37.38282 -35.41057 1.000 73.82652 195 SER A O 1
ATOM 1421 N N . ASP A 1 194 ? 58.73813 -35.80818 -36.20516 1.000 70.34254 196 ASP A N 1
ATOM 1422 C CA . ASP A 1 194 ? 59.05602 -36.55720 -37.41213 1.000 69.62169 196 ASP A CA 1
ATOM 1423 C C . ASP A 1 194 ? 59.78494 -37.84095 -37.03165 1.000 71.34646 196 ASP A C 1
ATOM 1424 O O . ASP A 1 194 ? 60.85734 -37.77190 -36.41142 1.000 75.73910 196 ASP A O 1
ATOM 1429 N N . PRO A 1 195 ? 59.24542 -39.01821 -37.36121 1.000 67.81866 197 PRO A N 1
ATOM 1430 C CA . PRO A 1 195 ? 59.93505 -40.26634 -36.99285 1.000 68.95359 197 PRO A CA 1
ATOM 1431 C C . PRO A 1 195 ? 61.34650 -40.36273 -37.54254 1.000 71.97630 197 PRO A C 1
ATOM 1432 O O . PRO A 1 195 ? 62.18440 -41.05646 -36.95246 1.000 72.08621 197 PRO A O 1
ATOM 1436 N N . ALA A 1 196 ? 61.63650 -39.68580 -38.65659 1.000 73.58586 198 ALA A N 1
ATOM 1437 C CA . ALA A 1 196 ? 63.00320 -39.65156 -39.16570 1.000 75.36203 198 ALA A CA 1
ATOM 1438 C C . ALA A 1 196 ? 63.92042 -38.88178 -38.22398 1.000 75.54834 198 ALA A C 1
ATOM 1439 O O . ALA A 1 196 ? 65.09586 -39.23265 -38.06729 1.000 74.99567 198 ALA A O 1
ATOM 1441 N N . ASP A 1 197 ? 63.40181 -37.82851 -37.58922 1.000 73.20693 199 ASP A N 1
ATOM 1442 C CA . ASP A 1 197 ? 64.18751 -37.08910 -36.60913 1.000 74.23346 199 ASP A CA 1
ATOM 1443 C C . ASP A 1 197 ? 64.29024 -37.83533 -35.28501 1.000 75.86427 199 ASP A C 1
ATOM 1444 O O . ASP A 1 197 ? 65.30701 -37.72069 -34.59152 1.000 72.28376 199 ASP A O 1
ATOM 1449 N N . VAL A 1 198 ? 63.25814 -38.59879 -34.91944 1.000 75.70914 200 VAL A N 1
ATOM 1450 C CA . VAL A 1 198 ? 63.31446 -39.38080 -33.68839 1.000 73.83507 200 VAL A CA 1
ATOM 1451 C C . VAL A 1 198 ? 64.33521 -40.50445 -33.81780 1.000 73.55853 200 VAL A C 1
ATOM 1452 O O . VAL A 1 198 ? 65.10715 -40.77098 -32.88849 1.000 75.50355 200 VAL A O 1
ATOM 1456 N N . GLU A 1 199 ? 64.36145 -41.17680 -34.97165 1.000 75.16220 201 GLU A N 1
ATOM 1457 C CA . GLU A 1 199 ? 65.35623 -42.21995 -35.19721 1.000 75.50064 201 GLU A CA 1
ATOM 1458 C C . GLU A 1 199 ? 66.76836 -41.64971 -35.24581 1.000 73.78166 201 GLU A C 1
ATOM 1459 O O . GLU A 1 199 ? 67.71952 -42.31929 -34.82721 1.000 68.30415 201 GLU A O 1
ATOM 1465 N N . ALA A 1 200 ? 66.92693 -40.42309 -35.74871 1.000 82.46360 202 ALA A N 1
ATOM 1466 C CA . ALA A 1 200 ? 68.24571 -39.80268 -35.79102 1.000 76.88571 202 ALA A CA 1
ATOM 1467 C C . ALA A 1 200 ? 68.68729 -39.30926 -34.42002 1.000 76.80389 202 ALA A C 1
ATOM 1468 O O . ALA A 1 200 ? 69.89062 -39.27226 -34.13830 1.000 77.74436 202 ALA A O 1
ATOM 1470 N N . ALA A 1 201 ? 67.73823 -38.92623 -33.56257 1.000 74.35075 203 ALA A N 1
ATOM 1471 C CA . ALA A 1 201 ? 68.08749 -38.49140 -32.21424 1.000 72.64994 203 ALA A CA 1
ATOM 1472 C C . ALA A 1 201 ? 68.63632 -39.64995 -31.39188 1.000 74.28344 203 ALA A C 1
ATOM 1473 O O . ALA A 1 201 ? 69.66503 -39.51517 -30.71895 1.000 75.60635 203 ALA A O 1
ATOM 1475 N N . ILE A 1 202 ? 67.95716 -40.79918 -31.43085 1.000 72.18507 204 ILE A N 1
ATOM 1476 C CA . ILE A 1 202 ? 68.45805 -41.98384 -30.74087 1.000 75.00056 204 ILE A CA 1
ATOM 1477 C C . ILE A 1 202 ? 69.76899 -42.44742 -31.36017 1.000 77.27536 204 ILE A C 1
ATOM 1478 O O . ILE A 1 202 ? 70.66012 -42.93932 -30.65603 1.000 79.60188 204 ILE A O 1
ATOM 1483 N N . ALA A 1 203 ? 69.91861 -42.28428 -32.67729 1.000 76.73623 205 ALA A N 1
ATOM 1484 C CA . ALA A 1 203 ? 71.16115 -42.67290 -33.33649 1.000 77.26849 205 ALA A CA 1
ATOM 1485 C C . ALA A 1 203 ? 72.32759 -41.80700 -32.87702 1.000 78.37033 205 ALA A C 1
ATOM 1486 O O . ALA A 1 203 ? 73.44779 -42.30334 -32.70970 1.000 80.51856 205 ALA A O 1
ATOM 1488 N N . ALA A 1 204 ? 72.08567 -40.51073 -32.66648 1.000 76.91928 206 ALA A N 1
ATOM 1489 C CA . ALA A 1 204 ? 73.15383 -39.62708 -32.21235 1.000 77.96326 206 ALA A CA 1
ATOM 1490 C C . ALA A 1 204 ? 73.51761 -39.88253 -30.75454 1.000 80.65799 206 ALA A C 1
ATOM 1491 O O . ALA A 1 204 ? 74.68556 -39.73615 -30.37629 1.000 81.13287 206 ALA A O 1
ATOM 1493 N N . LEU A 1 205 ? 72.54051 -40.26199 -29.92475 1.000 80.87796 207 LEU A N 1
ATOM 1494 C CA . LEU A 1 205 ? 72.82985 -40.55092 -28.52301 1.000 77.65084 207 LEU A CA 1
ATOM 1495 C C . LEU A 1 205 ? 73.70806 -41.78472 -28.36938 1.000 81.28488 207 LEU A C 1
ATOM 1496 O O . LEU A 1 205 ? 74.53899 -41.84130 -27.45527 1.000 81.82783 207 LEU A O 1
ATOM 1501 N N . LYS A 1 206 ? 73.53712 -42.77956 -29.24379 1.000 80.62148 208 LYS A N 1
ATOM 1502 C CA . LYS A 1 206 ? 74.35668 -43.98350 -29.16458 1.000 80.90463 208 LYS A CA 1
ATOM 1503 C C . LYS A 1 206 ? 75.82097 -43.68721 -29.46048 1.000 83.23783 208 LYS A C 1
ATOM 1504 O O . LYS A 1 206 ? 76.70729 -44.38683 -28.95693 1.000 82.84388 208 LYS A O 1
ATOM 1510 N N . THR A 1 207 ? 76.09357 -42.66205 -30.26422 1.000 81.80989 209 THR A N 1
ATOM 1511 C CA . THR A 1 207 ? 77.45464 -42.26913 -30.60061 1.000 82.28262 209 THR A CA 1
ATOM 1512 C C . THR A 1 207 ? 78.03726 -41.25778 -29.62360 1.000 85.24007 209 THR A C 1
ATOM 1513 O O . THR A 1 207 ? 79.18829 -40.84294 -29.79676 1.000 88.07240 209 THR A O 1
ATOM 1517 N N . ALA A 1 208 ? 77.27676 -40.84833 -28.61195 1.000 83.38716 210 ALA A N 1
ATOM 1518 C CA . ALA A 1 208 ? 77.75011 -39.85449 -27.66023 1.000 80.55913 210 ALA A CA 1
ATOM 1519 C C . ALA A 1 208 ? 78.70281 -40.49352 -26.65912 1.000 85.51216 210 ALA A C 1
ATOM 1520 O O . ALA A 1 208 ? 78.39948 -41.54253 -26.08073 1.000 87.59224 210 ALA A O 1
ATOM 1522 N N . GLN A 1 209 ? 79.85763 -39.85741 -26.45856 1.000 83.52166 211 GLN A N 1
ATOM 1523 C CA . GLN A 1 209 ? 80.83601 -40.32156 -25.48200 1.000 83.19834 211 GLN A CA 1
ATOM 1524 C C . GLN A 1 209 ? 80.53710 -39.81247 -24.07692 1.000 84.39052 211 GLN A C 1
ATOM 1525 O O . GLN A 1 209 ? 80.63884 -40.57294 -23.10930 1.000 83.82187 211 GLN A O 1
ATOM 1531 N N . GLN A 1 210 ? 80.17163 -38.53920 -23.94389 1.000 84.11241 212 GLN A N 1
ATOM 1532 C CA . GLN A 1 210 ? 79.87519 -37.92210 -22.65046 1.000 80.72544 212 GLN A CA 1
ATOM 1533 C C . GLN A 1 210 ? 78.57050 -37.13982 -22.75613 1.000 79.50732 212 GLN A C 1
ATOM 1534 O O . GLN A 1 210 ? 78.56918 -35.90285 -22.77962 1.000 78.51909 212 GLN A O 1
ATOM 1540 N N . PRO A 1 211 ? 77.43748 -37.83295 -22.81229 1.000 77.66401 213 PRO A N 1
ATOM 1541 C CA . PRO A 1 211 ? 76.15699 -37.15555 -23.03278 1.000 75.36448 213 PRO A CA 1
ATOM 1542 C C . PRO A 1 211 ? 75.61202 -36.53190 -21.75308 1.000 79.58023 213 PRO A C 1
ATOM 1543 O O . PRO A 1 211 ? 76.08845 -36.78063 -20.64465 1.000 78.04372 213 PRO A O 1
ATOM 1547 N N . LEU A 1 212 ? 74.58130 -35.70740 -21.93543 1.000 75.37737 214 LEU A N 1
ATOM 1548 C CA . LEU A 1 212 ? 73.91286 -35.03647 -20.82722 1.000 71.49759 214 LEU A CA 1
ATOM 1549 C C . LEU A 1 212 ? 72.51653 -34.63418 -21.27385 1.000 71.84696 214 LEU A C 1
ATOM 1550 O O . LEU A 1 212 ? 72.36023 -33.99956 -22.32117 1.000 73.72991 214 LEU A O 1
ATOM 1555 N N . ILE A 1 213 ? 71.51409 -35.00240 -20.48780 1.000 71.05339 215 ILE A N 1
ATOM 1556 C CA . ILE A 1 213 ? 70.13396 -34.61302 -20.75088 1.000 68.58569 215 ILE A CA 1
ATOM 1557 C C . ILE A 1 213 ? 69.82683 -33.35291 -19.95631 1.000 68.19276 215 ILE A C 1
ATOM 1558 O O . ILE A 1 213 ? 70.24395 -33.21389 -18.80139 1.000 71.24890 215 ILE A O 1
ATOM 1563 N N . ILE A 1 214 ? 69.11170 -32.41959 -20.57692 1.000 63.44965 216 ILE A N 1
ATOM 1564 C CA . ILE A 1 214 ? 68.68635 -31.18857 -19.92136 1.000 64.72788 216 ILE A CA 1
ATOM 1565 C C . ILE A 1 214 ? 67.17088 -31.10887 -20.01711 1.000 66.59187 216 ILE A C 1
ATOM 1566 O O . ILE A 1 214 ? 66.61017 -31.13743 -21.12001 1.000 66.95125 216 ILE A O 1
ATOM 1571 N N . VAL A 1 215 ? 66.51188 -31.01352 -18.86611 1.000 60.78364 217 VAL A N 1
ATOM 1572 C CA . VAL A 1 215 ? 65.05680 -30.98134 -18.78015 1.000 60.72311 217 VAL A CA 1
ATOM 1573 C C . VAL A 1 215 ? 64.63770 -29.56470 -18.41566 1.000 63.49308 217 VAL A C 1
ATOM 1574 O O . VAL A 1 215 ? 65.05530 -29.03341 -17.37920 1.000 64.23204 217 VAL A O 1
ATOM 1578 N N . GLY A 1 216 ? 63.81264 -28.95347 -19.26599 1.000 61.16536 218 GLY A N 1
ATOM 1579 C CA . GLY A 1 216 ? 63.31770 -27.61513 -19.04913 1.000 61.38525 218 GLY A CA 1
ATOM 1580 C C . GLY A 1 216 ? 61.85243 -27.59691 -18.64137 1.000 59.31629 218 GLY A C 1
ATOM 1581 O O . GLY A 1 216 ? 61.18038 -28.62185 -18.55310 1.000 60.98738 218 GLY A O 1
ATOM 1582 N N . LYS A 1 217 ? 61.36113 -26.37921 -18.39734 1.000 56.41850 219 LYS A N 1
ATOM 1583 C CA . LYS A 1 217 ? 59.97760 -26.20911 -17.97000 1.000 58.70694 219 LYS A CA 1
ATOM 1584 C C . LYS A 1 217 ? 58.97510 -26.55820 -19.06337 1.000 61.99092 219 LYS A C 1
ATOM 1585 O O . LYS A 1 217 ? 57.77812 -26.65476 -18.77165 1.000 62.91295 219 LYS A O 1
ATOM 1591 N N . GLY A 1 218 ? 59.42612 -26.74494 -20.30636 1.000 59.87702 220 GLY A N 1
ATOM 1592 C CA . GLY A 1 218 ? 58.52605 -27.20881 -21.34731 1.000 59.35090 220 GLY A CA 1
ATOM 1593 C C . GLY A 1 218 ? 58.02041 -28.61445 -21.09880 1.000 62.21280 220 GLY A C 1
ATOM 1594 O O . GLY A 1 218 ? 56.88037 -28.93888 -21.44559 1.000 60.72054 220 GLY A O 1
ATOM 1595 N N . VAL A 1 219 ? 58.85470 -29.46554 -20.49538 1.000 60.66065 221 VAL A N 1
ATOM 1596 C CA . VAL A 1 219 ? 58.40492 -30.79143 -20.08410 1.000 60.91337 221 VAL A CA 1
ATOM 1597 C C . VAL A 1 219 ? 57.33829 -30.68030 -19.00488 1.000 62.93376 221 VAL A C 1
ATOM 1598 O O . VAL A 1 219 ? 56.40368 -31.49047 -18.95494 1.000 63.17410 221 VAL A O 1
ATOM 1602 N N . ALA A 1 220 ? 57.45410 -29.68084 -18.12746 1.000 60.60879 222 ALA A N 1
ATOM 1603 C CA . ALA A 1 220 ? 56.42778 -29.46805 -17.11298 1.000 62.69275 222 ALA A CA 1
ATOM 1604 C C . ALA A 1 220 ? 55.11020 -29.03912 -17.74480 1.000 63.13533 222 ALA A C 1
ATOM 1605 O O . ALA A 1 220 ? 54.04408 -29.54333 -17.37284 1.000 64.85584 222 ALA A O 1
ATOM 1607 N N . ALA A 1 221 ? 55.16219 -28.10950 -18.70248 1.000 63.26998 223 ALA A N 1
ATOM 1608 C CA . ALA A 1 221 ? 53.94141 -27.67549 -19.37269 1.000 63.67863 223 ALA A CA 1
ATOM 1609 C C . ALA A 1 221 ? 53.30712 -28.80902 -20.16643 1.000 63.22071 223 ALA A C 1
ATOM 1610 O O . ALA A 1 221 ? 52.07692 -28.89067 -20.25881 1.000 62.53440 223 ALA A O 1
ATOM 1612 N N . SER A 1 222 ? 54.12411 -29.69447 -20.73619 1.000 64.81326 224 SER A N 1
ATOM 1613 C CA . SER A 1 222 ? 53.61683 -30.83119 -21.49184 1.000 65.17048 224 SER A CA 1
ATOM 1614 C C . SER A 1 222 ? 53.07467 -31.94243 -20.60351 1.000 65.63829 224 SER A C 1
ATOM 1615 O O . SER A 1 222 ? 52.49981 -32.90182 -21.13006 1.000 64.92568 224 SER A O 1
ATOM 1618 N N . ARG A 1 223 ? 53.24014 -31.83386 -19.28231 1.000 64.16778 225 ARG A N 1
ATOM 1619 C CA . ARG A 1 223 ? 52.83283 -32.88008 -18.34117 1.000 65.53193 225 ARG A CA 1
ATOM 1620 C C . ARG A 1 223 ? 53.51148 -34.20755 -18.67126 1.000 67.20253 225 ARG A C 1
ATOM 1621 O O . ARG A 1 223 ? 52.89967 -35.27595 -18.60389 1.000 65.70320 225 ARG A O 1
ATOM 1629 N N . ALA A 1 224 ? 54.79182 -34.13703 -19.02976 1.000 64.29642 226 ALA A N 1
ATOM 1630 C CA . ALA A 1 224 ? 55.57456 -35.30442 -19.42926 1.000 65.19767 226 ALA A CA 1
ATOM 1631 C C . ALA A 1 224 ? 56.51962 -35.76416 -18.32838 1.000 67.50467 226 ALA A C 1
ATOM 1632 O O . ALA A 1 224 ? 57.63141 -36.21932 -18.60972 1.000 68.23700 226 ALA A O 1
ATOM 1634 N N . GLU A 1 225 ? 56.10232 -35.66016 -17.06393 1.000 66.16252 227 GLU A N 1
ATOM 1635 C CA . GLU A 1 225 ? 56.97915 -36.05492 -15.96547 1.000 66.10941 227 GLU A CA 1
ATOM 1636 C C . GLU A 1 225 ? 57.24005 -37.55692 -15.97226 1.000 67.50668 227 GLU A C 1
ATOM 1637 O O . GLU A 1 225 ? 58.34649 -38.00093 -15.64345 1.000 69.90710 227 GLU A O 1
ATOM 1643 N N . VAL A 1 226 ? 56.23855 -38.35475 -16.34713 1.000 64.87770 228 VAL A N 1
ATOM 1644 C CA . VAL A 1 226 ? 56.42289 -39.80199 -16.38449 1.000 62.49231 228 VAL A CA 1
ATOM 1645 C C . VAL A 1 226 ? 57.35869 -40.19255 -17.52056 1.000 71.05633 228 VAL A C 1
ATOM 1646 O O . VAL A 1 226 ? 58.20701 -41.08033 -17.36908 1.000 71.98933 228 VAL A O 1
ATOM 1650 N N . GLU A 1 227 ? 57.22933 -39.52974 -18.67071 1.000 68.96060 229 GLU A N 1
ATOM 1651 C CA . GLU A 1 227 ? 57.99761 -39.91740 -19.84751 1.000 64.66966 229 GLU A CA 1
ATOM 1652 C C . GLU A 1 227 ? 59.44905 -39.46372 -19.75253 1.000 68.04056 229 GLU A C 1
ATOM 1653 O O . GLU A 1 227 ? 60.35279 -40.18105 -20.19619 1.000 71.64721 229 GLU A O 1
ATOM 1659 N N . ILE A 1 228 ? 59.69584 -38.28110 -19.18319 1.000 66.52750 230 ILE A N 1
ATOM 1660 C CA . ILE A 1 228 ? 61.07105 -37.80434 -19.07878 1.000 67.95312 230 ILE A CA 1
ATOM 1661 C C . ILE A 1 228 ? 61.85324 -38.64014 -18.07476 1.000 70.66283 230 ILE A C 1
ATOM 1662 O O . ILE A 1 228 ? 63.05764 -38.86207 -18.24757 1.000 71.35105 230 ILE A O 1
ATOM 1667 N N . ARG A 1 229 ? 61.19207 -39.12846 -17.02255 1.000 71.38182 231 ARG A N 1
ATOM 1668 C CA . ARG A 1 229 ? 61.86564 -40.01686 -16.08282 1.000 72.36861 231 ARG A CA 1
ATOM 1669 C C . ARG A 1 229 ? 62.13154 -41.37454 -16.71597 1.000 74.13027 231 ARG A C 1
ATOM 1670 O O . ARG A 1 229 ? 63.20496 -41.95738 -16.52391 1.000 77.16110 231 ARG A O 1
ATOM 1678 N N . ALA A 1 230 ? 61.16261 -41.89236 -17.47517 1.000 72.92865 232 ALA A N 1
ATOM 1679 C CA . ALA A 1 230 ? 61.35908 -43.16361 -18.16055 1.000 72.38635 232 ALA A CA 1
ATOM 1680 C C . ALA A 1 230 ? 62.48565 -43.07876 -19.17870 1.000 79.77662 232 ALA A C 1
ATOM 1681 O O . ALA A 1 230 ? 63.20539 -44.06035 -19.38815 1.000 84.84749 232 ALA A O 1
ATOM 1683 N N . PHE A 1 231 ? 62.66120 -41.91809 -19.81273 1.000 79.30237 233 PHE A N 1
ATOM 1684 C CA . PHE A 1 231 ? 63.74397 -41.75633 -20.77637 1.000 77.51949 233 PHE A CA 1
ATOM 1685 C C . PHE A 1 231 ? 65.09319 -41.62827 -20.07858 1.000 79.47731 233 PHE A C 1
ATOM 1686 O O . PHE A 1 231 ? 66.07160 -42.26638 -20.48237 1.000 82.06024 233 PHE A O 1
ATOM 1694 N N . VAL A 1 232 ? 65.16455 -40.79968 -19.03413 1.000 77.36909 234 VAL A N 1
ATOM 1695 C CA . VAL A 1 232 ? 66.42368 -40.61187 -18.31723 1.000 78.27027 234 VAL A CA 1
ATOM 1696 C C . VAL A 1 232 ? 66.87828 -41.92102 -17.68422 1.000 82.85545 234 VAL A C 1
ATOM 1697 O O . VAL A 1 232 ? 68.07215 -42.24704 -17.68301 1.000 83.02326 234 VAL A O 1
ATOM 1701 N N . GLU A 1 233 ? 65.93489 -42.70142 -17.15421 1.000 82.88235 235 GLU A N 1
ATOM 1702 C CA . GLU A 1 233 ? 66.29602 -43.95121 -16.49466 1.000 83.75915 235 GLU A CA 1
ATOM 1703 C C . GLU A 1 233 ? 66.62514 -45.05018 -17.49937 1.000 85.94466 235 GLU A C 1
ATOM 1704 O O . GLU A 1 233 ? 67.55210 -45.83656 -17.27670 1.000 88.89598 235 GLU A O 1
ATOM 1710 N N . LYS A 1 234 ? 65.88413 -45.12553 -18.60758 1.000 85.86895 236 LYS A N 1
ATOM 1711 C CA . LYS A 1 234 ? 66.13368 -46.18108 -19.58204 1.000 88.57781 236 LYS A CA 1
ATOM 1712 C C . LYS A 1 234 ? 67.38043 -45.91155 -20.41533 1.000 86.59310 236 LYS A C 1
ATOM 1713 O O . LYS A 1 234 ? 67.91954 -46.84440 -21.02058 1.000 87.55101 236 LYS A O 1
ATOM 1719 N N . THR A 1 235 ? 67.85423 -44.66501 -20.45524 1.000 86.79725 237 THR A N 1
ATOM 1720 C CA . THR A 1 235 ? 69.10152 -44.33898 -21.13340 1.000 87.46024 237 THR A CA 1
ATOM 1721 C C . THR A 1 235 ? 70.30159 -44.30289 -20.19855 1.000 89.01544 237 THR A C 1
ATOM 1722 O O . THR A 1 235 ? 71.43473 -44.44286 -20.66949 1.000 91.37863 237 THR A O 1
ATOM 1726 N N . GLY A 1 236 ? 70.08445 -44.12025 -18.89753 1.000 89.37870 238 GLY A N 1
ATOM 1727 C CA . GLY A 1 236 ? 71.18772 -44.05466 -17.95970 1.000 88.17493 238 GLY A CA 1
ATOM 1728 C C . GLY A 1 236 ? 72.06140 -42.83084 -18.09727 1.000 83.41912 238 GLY A C 1
ATOM 1729 O O . GLY A 1 236 ? 73.19449 -42.83126 -17.60962 1.000 82.42086 238 GLY A O 1
ATOM 1730 N N . ILE A 1 237 ? 71.56559 -41.78327 -18.74751 1.000 86.94447 239 ILE A N 1
ATOM 1731 C CA . ILE A 1 237 ? 72.33626 -40.56545 -18.98139 1.000 81.18158 239 ILE A CA 1
ATOM 1732 C C . ILE A 1 237 ? 72.11368 -39.60590 -17.81853 1.000 77.84343 239 ILE A C 1
ATOM 1733 O O . ILE A 1 237 ? 70.97001 -39.43171 -17.37235 1.000 82.87324 239 ILE A O 1
ATOM 1738 N N . PRO A 1 238 ? 73.16387 -38.98311 -17.28616 1.000 73.65877 240 PRO A N 1
ATOM 1739 C CA . PRO A 1 238 ? 72.96434 -37.94544 -16.26657 1.000 68.83202 240 PRO A CA 1
ATOM 1740 C C . PRO A 1 238 ? 72.13733 -36.79539 -16.82197 1.000 71.09547 240 PRO A C 1
ATOM 1741 O O . PRO A 1 238 ? 72.37550 -36.31781 -17.93335 1.000 75.97642 240 PRO A O 1
ATOM 1745 N N . TYR A 1 239 ? 71.15199 -36.35856 -16.04448 1.000 65.43712 241 TYR A N 1
ATOM 1746 C CA . TYR A 1 239 ? 70.26544 -35.28304 -16.45712 1.000 64.46151 241 TYR A CA 1
ATOM 1747 C C . TYR A 1 239 ? 70.52574 -34.03211 -15.62747 1.000 67.81468 241 TYR A C 1
ATOM 1748 O O . TYR A 1 239 ? 71.12702 -34.08282 -14.55102 1.000 73.47426 241 TYR A O 1
ATOM 1757 N N . LEU A 1 240 ? 70.06127 -32.89870 -16.15044 1.000 65.90983 242 LEU A N 1
ATOM 1758 C CA . LEU A 1 240 ? 70.21292 -31.60437 -15.48991 1.000 64.78127 242 LEU A CA 1
ATOM 1759 C C . LEU A 1 240 ? 68.88424 -30.86912 -15.59025 1.000 65.11941 242 LEU A C 1
ATOM 1760 O O . LEU A 1 240 ? 68.45004 -30.51845 -16.69172 1.000 65.91341 242 LEU A O 1
ATOM 1765 N N . ALA A 1 241 ? 68.24237 -30.63475 -14.44939 1.000 63.08229 243 ALA A N 1
ATOM 1766 C CA . ALA A 1 241 ? 66.93143 -30.00329 -14.42110 1.000 62.12895 243 ALA A CA 1
ATOM 1767 C C . ALA A 1 241 ? 67.06071 -28.49194 -14.28606 1.000 61.57402 243 ALA A C 1
ATOM 1768 O O . ALA A 1 241 ? 67.84696 -27.99047 -13.47736 1.000 65.53048 243 ALA A O 1
ATOM 1770 N N . MET A 1 242 ? 66.27943 -27.77167 -15.08696 1.000 59.28683 244 MET A N 1
ATOM 1771 C CA . MET A 1 242 ? 66.24081 -26.32343 -15.00823 1.000 59.15906 244 MET A CA 1
ATOM 1772 C C . MET A 1 242 ? 65.53708 -25.89156 -13.72086 1.000 62.27949 244 MET A C 1
ATOM 1773 O O . MET A 1 242 ? 64.87920 -26.70475 -13.06761 1.000 64.35780 244 MET A O 1
ATOM 1778 N N . PRO A 1 243 ? 65.68342 -24.61727 -13.32196 1.000 65.66323 245 PRO A N 1
ATOM 1779 C CA . PRO A 1 243 ? 65.10638 -24.18059 -12.03337 1.000 62.33991 245 PRO A CA 1
ATOM 1780 C C . PRO A 1 243 ? 63.65796 -24.58791 -11.80241 1.000 61.52320 245 PRO A C 1
ATOM 1781 O O . PRO A 1 243 ? 63.34537 -25.16383 -10.75314 1.000 64.34602 245 PRO A O 1
ATOM 1785 N N . MET A 1 244 ? 62.76301 -24.31226 -12.74643 1.000 61.18235 246 MET A N 1
ATOM 1786 C CA . MET A 1 244 ? 61.36596 -24.69519 -12.58970 1.000 59.08537 246 MET A CA 1
ATOM 1787 C C . MET A 1 244 ? 61.07487 -26.10219 -13.09452 1.000 57.44638 246 MET A C 1
ATOM 1788 O O . MET A 1 244 ? 59.92054 -26.53894 -13.03716 1.000 56.36907 246 MET A O 1
ATOM 1793 N N . ALA A 1 245 ? 62.08525 -26.81699 -13.58610 1.000 56.88973 247 ALA A N 1
ATOM 1794 C CA . ALA A 1 245 ? 61.94607 -28.22924 -13.90865 1.000 57.53835 247 ALA A CA 1
ATOM 1795 C C . ALA A 1 245 ? 62.23796 -29.13078 -12.71828 1.000 64.27916 247 ALA A C 1
ATOM 1796 O O . ALA A 1 245 ? 62.04319 -30.34739 -12.81714 1.000 64.93293 247 ALA A O 1
ATOM 1798 N N . LYS A 1 246 ? 62.70537 -28.56514 -11.60796 1.000 65.97290 248 LYS A N 1
ATOM 1799 C CA . LYS A 1 246 ? 62.92268 -29.33811 -10.39375 1.000 60.60484 248 LYS A CA 1
ATOM 1800 C C . LYS A 1 246 ? 61.59658 -29.87605 -9.87805 1.000 61.74803 248 LYS A C 1
ATOM 1801 O O . LYS A 1 246 ? 60.66772 -29.10822 -9.60877 1.000 63.97858 248 LYS A O 1
ATOM 1807 N N . GLY A 1 247 ? 61.50523 -31.20059 -9.74524 1.000 62.56507 249 GLY A N 1
ATOM 1808 C CA . GLY A 1 247 ? 60.31033 -31.86827 -9.25889 1.000 65.01913 249 GLY A CA 1
ATOM 1809 C C . GLY A 1 247 ? 59.70691 -32.83736 -10.25634 1.000 67.85669 249 GLY A C 1
ATOM 1810 O O . GLY A 1 247 ? 59.12560 -33.85009 -9.85232 1.000 67.34775 249 GLY A O 1
ATOM 1811 N N . LEU A 1 248 ? 59.81969 -32.53612 -11.55385 1.000 67.52180 250 LEU A N 1
ATOM 1812 C CA . LEU A 1 248 ? 59.37375 -33.47546 -12.57918 1.000 67.75192 250 LEU A CA 1
ATOM 1813 C C . LEU A 1 248 ? 60.02018 -34.83800 -12.37045 1.000 65.53873 250 LEU A C 1
ATOM 1814 O O . LEU A 1 248 ? 59.34100 -35.87065 -12.34462 1.000 61.22736 250 LEU A O 1
ATOM 1819 N N . ILE A 1 249 ? 61.33496 -34.85232 -12.22243 1.000 66.93030 251 ILE A N 1
ATOM 1820 C CA . ILE A 1 249 ? 62.07413 -35.98284 -11.66923 1.000 67.65374 251 ILE A CA 1
ATOM 1821 C C . ILE A 1 249 ? 62.53259 -35.58111 -10.27420 1.000 70.32747 251 ILE A C 1
ATOM 1822 O O . ILE A 1 249 ? 63.06684 -34.47824 -10.10865 1.000 70.05278 251 ILE A O 1
ATOM 1827 N N . PRO A 1 250 ? 62.31475 -36.40904 -9.25333 1.000 71.03578 252 PRO A N 1
ATOM 1828 C CA . PRO A 1 250 ? 62.71313 -36.02921 -7.89156 1.000 69.47352 252 PRO A CA 1
ATOM 1829 C C . PRO A 1 250 ? 64.18176 -35.63685 -7.82148 1.000 70.40451 252 PRO A C 1
ATOM 1830 O O . PRO A 1 250 ? 65.05848 -36.34178 -8.32665 1.000 74.03760 252 PRO A O 1
ATOM 1834 N N . ASP A 1 251 ? 64.44466 -34.49138 -7.18632 1.000 68.15270 253 ASP A N 1
ATOM 1835 C CA . ASP A 1 251 ? 65.78220 -33.90913 -7.17275 1.000 69.99948 253 ASP A CA 1
ATOM 1836 C C . ASP A 1 251 ? 66.81838 -34.79896 -6.49824 1.000 74.32644 253 ASP A C 1
ATOM 1837 O O . ASP A 1 251 ? 68.01801 -34.54915 -6.66009 1.000 75.22443 253 ASP A O 1
ATOM 1842 N N . ASP A 1 252 ? 66.39760 -35.82088 -5.75289 1.000 80.83667 254 ASP A N 1
ATOM 1843 C CA . ASP A 1 252 ? 67.31787 -36.77834 -5.15678 1.000 80.38896 254 ASP A CA 1
ATOM 1844 C C . ASP A 1 252 ? 67.56041 -37.98938 -6.05076 1.000 85.41265 254 ASP A C 1
ATOM 1845 O O . ASP A 1 252 ? 68.01536 -39.02970 -5.56022 1.000 86.67695 254 ASP A O 1
ATOM 1850 N N . HIS A 1 253 ? 67.26090 -37.87858 -7.34295 1.000 77.29666 255 HIS A N 1
ATOM 1851 C CA . HIS A 1 253 ? 67.47145 -38.98527 -8.26341 1.000 76.13018 255 HIS A CA 1
ATOM 1852 C C . HIS A 1 253 ? 68.95866 -39.29248 -8.39634 1.000 78.67393 255 HIS A C 1
ATOM 1853 O O . HIS A 1 253 ? 69.81322 -38.40955 -8.27930 1.000 79.20692 255 HIS A O 1
ATOM 1860 N N . ASP A 1 254 ? 69.26234 -40.56769 -8.64820 1.000 79.09671 256 ASP A N 1
ATOM 1861 C CA . ASP A 1 254 ? 70.65054 -41.00582 -8.74304 1.000 83.06399 256 ASP A CA 1
ATOM 1862 C C . ASP A 1 254 ? 71.37536 -40.42301 -9.95105 1.000 85.65905 256 ASP A C 1
ATOM 1863 O O . ASP A 1 254 ? 72.60655 -40.32516 -9.92879 1.000 90.42374 256 ASP A O 1
ATOM 1868 N N . GLN A 1 255 ? 70.64970 -40.03533 -10.99952 1.000 80.99413 257 GLN A N 1
ATOM 1869 C CA . GLN A 1 255 ? 71.25255 -39.52455 -12.22353 1.000 77.28697 257 GLN A CA 1
ATOM 1870 C C . GLN A 1 255 ? 71.18124 -38.00468 -12.32288 1.000 75.09570 257 GLN A C 1
ATOM 1871 O O . GLN A 1 255 ? 71.38239 -37.45173 -13.40893 1.000 71.82268 257 GLN A O 1
ATOM 1877 N N . SER A 1 256 ? 70.90608 -37.31901 -11.21669 1.000 77.24792 258 SER A N 1
ATOM 1878 C CA . SER A 1 256 ? 70.80973 -35.86496 -11.22731 1.000 74.00374 258 SER A CA 1
ATOM 1879 C C . SER A 1 256 ? 72.20457 -35.25686 -11.16519 1.000 73.58576 258 SER A C 1
ATOM 1880 O O . SER A 1 256 ? 72.95721 -35.50815 -10.21782 1.000 71.25992 258 SER A O 1
ATOM 1883 N N . ALA A 1 257 ? 72.54841 -34.45935 -12.17568 1.000 71.61530 259 ALA A N 1
ATOM 1884 C CA . ALA A 1 257 ? 73.82413 -33.76126 -12.22753 1.000 70.98324 259 ALA A CA 1
ATOM 1885 C C . ALA A 1 257 ? 73.71252 -32.31733 -11.75403 1.000 72.07760 259 ALA A C 1
ATOM 1886 O O . ALA A 1 257 ? 74.54128 -31.48207 -12.13130 1.000 72.47774 259 ALA A O 1
ATOM 1888 N N . ALA A 1 258 ? 72.70256 -32.00809 -10.93583 1.000 70.14262 260 ALA A N 1
ATOM 1889 C CA . ALA A 1 258 ? 72.51493 -30.63635 -10.47702 1.000 65.88528 260 ALA A CA 1
ATOM 1890 C C . ALA A 1 258 ? 73.68631 -30.16155 -9.62927 1.000 69.71600 260 ALA A C 1
ATOM 1891 O O . ALA A 1 258 ? 73.99519 -28.96484 -9.61267 1.000 69.66743 260 ALA A O 1
ATOM 1893 N N . ALA A 1 259 ? 74.35035 -31.07680 -8.92316 1.000 71.06280 261 ALA A N 1
ATOM 1894 C CA . ALA A 1 259 ? 75.50145 -30.70495 -8.11247 1.000 76.51491 261 ALA A CA 1
ATOM 1895 C C . ALA A 1 259 ? 76.76476 -30.51914 -8.94025 1.000 76.31207 261 ALA A C 1
ATOM 1896 O O . ALA A 1 259 ? 77.73703 -29.94172 -8.44236 1.000 76.96259 261 ALA A O 1
ATOM 1898 N N . ALA A 1 260 ? 76.77276 -30.98975 -10.18288 1.000 78.54302 262 ALA A N 1
ATOM 1899 C CA . ALA A 1 260 ? 77.90955 -30.85456 -11.08304 1.000 76.37503 262 ALA A CA 1
ATOM 1900 C C . ALA A 1 260 ? 77.51180 -30.08977 -12.33801 1.000 68.52963 262 ALA A C 1
ATOM 1901 O O . ALA A 1 260 ? 77.90979 -30.43726 -13.45079 1.000 76.06748 262 ALA A O 1
ATOM 1903 N N . ARG A 1 261 ? 76.71764 -29.03005 -12.16312 1.000 68.84532 263 ARG A N 1
ATOM 1904 C CA . ARG A 1 261 ? 76.17159 -28.30454 -13.30668 1.000 70.37244 263 ARG A CA 1
ATOM 1905 C C . ARG A 1 261 ? 77.27889 -27.70111 -14.16201 1.000 76.03589 263 ARG A C 1
ATOM 1906 O O . ARG A 1 261 ? 77.32167 -27.90997 -15.37983 1.000 74.99054 263 ARG A O 1
ATOM 1914 N N . SER A 1 262 ? 78.18838 -26.94808 -13.53965 1.000 75.11864 264 SER A N 1
ATOM 1915 C CA . SER A 1 262 ? 79.28276 -26.34027 -14.28727 1.000 72.08825 264 SER A CA 1
ATOM 1916 C C . SER A 1 262 ? 80.20586 -27.38088 -14.90537 1.000 73.28279 264 SER A C 1
ATOM 1917 O O . SER A 1 262 ? 80.86867 -27.08968 -15.90703 1.000 81.08543 264 SER A O 1
ATOM 1920 N N . PHE A 1 263 ? 80.25806 -28.58676 -14.33887 1.000 75.18696 265 PHE A N 1
ATOM 1921 C CA . PHE A 1 263 ? 81.12090 -29.62959 -14.88100 1.000 74.72348 265 PHE A CA 1
ATOM 1922 C C . PHE A 1 263 ? 80.47589 -30.32131 -16.07629 1.000 76.82300 265 PHE A C 1
ATOM 1923 O O . PHE A 1 263 ? 81.12926 -30.53834 -17.10282 1.000 76.57826 265 PHE A O 1
ATOM 1931 N N . VAL A 1 264 ? 79.19286 -30.67439 -15.96225 1.000 74.54803 266 VAL A N 1
ATOM 1932 C CA . VAL A 1 264 ? 78.53769 -31.40372 -17.04331 1.000 75.63689 266 VAL A CA 1
ATOM 1933 C C . VAL A 1 264 ? 78.30524 -30.50181 -18.24802 1.000 76.78935 266 VAL A C 1
ATOM 1934 O O . VAL A 1 264 ? 78.26442 -30.97968 -19.38737 1.000 78.00406 266 VAL A O 1
ATOM 1938 N N . LEU A 1 265 ? 78.15681 -29.19396 -18.03140 1.000 75.27374 267 LEU A N 1
ATOM 1939 C CA . LEU A 1 265 ? 77.96265 -28.27857 -19.14794 1.000 73.52146 267 LEU A CA 1
ATOM 1940 C C . LEU A 1 265 ? 79.25114 -27.99769 -19.90889 1.000 78.58666 267 LEU A C 1
ATOM 1941 O O . LEU A 1 265 ? 79.18873 -27.61428 -21.08173 1.000 80.85378 267 LEU A O 1
ATOM 1946 N N . GLN A 1 266 ? 80.41089 -28.18473 -19.27961 1.000 76.87458 268 GLN A N 1
ATOM 1947 C CA . GLN A 1 266 ? 81.68141 -27.92298 -19.94474 1.000 78.46160 268 GLN A CA 1
ATOM 1948 C C . GLN A 1 266 ? 82.24164 -29.13938 -20.66593 1.000 79.41002 268 GLN A C 1
ATOM 1949 O O . GLN A 1 266 ? 82.93110 -28.98260 -21.68027 1.000 86.17289 268 GLN A O 1
ATOM 1955 N N . ASN A 1 267 ? 81.96479 -30.34352 -20.17292 1.000 75.75065 269 ASN A N 1
ATOM 1956 C CA . ASN A 1 267 ? 82.57562 -31.55514 -20.69951 1.000 78.95803 269 ASN A CA 1
ATOM 1957 C C . ASN A 1 267 ? 81.63904 -32.37279 -21.57970 1.000 82.12654 269 ASN A C 1
ATOM 1958 O O . ASN A 1 267 ? 82.07890 -33.36445 -22.16929 1.000 84.50390 269 ASN A O 1
ATOM 1963 N N . ALA A 1 268 ? 80.37001 -31.98886 -21.69097 1.000 80.91124 270 ALA A N 1
ATOM 1964 C CA . ALA A 1 268 ? 79.43255 -32.75966 -22.49657 1.000 82.78043 270 ALA A CA 1
ATOM 1965 C C . ALA A 1 268 ? 79.74553 -32.60252 -23.97921 1.000 82.87031 270 ALA A C 1
ATOM 1966 O O . ALA A 1 268 ? 79.82862 -31.48276 -24.49327 1.000 81.36616 270 ALA A O 1
ATOM 1968 N N . ASP A 1 269 ? 79.92782 -33.73205 -24.66635 1.000 80.64007 271 ASP A N 1
ATOM 1969 C CA . ASP A 1 269 ? 80.09389 -33.70827 -26.11340 1.000 85.57565 271 ASP A CA 1
ATOM 1970 C C . ASP A 1 269 ? 78.75940 -33.67568 -26.84433 1.000 79.62002 271 ASP A C 1
ATOM 1971 O O . ASP A 1 269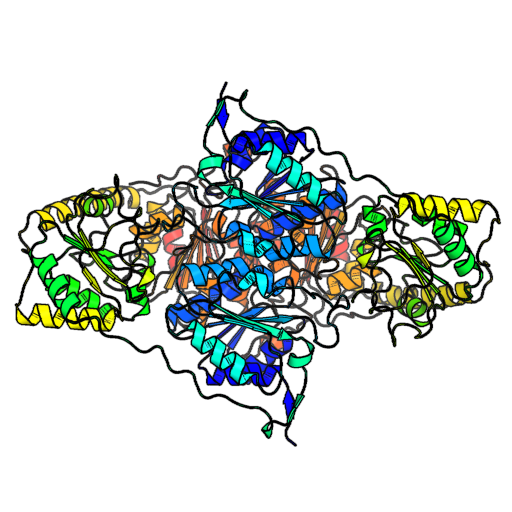 ? 78.70753 -33.23254 -27.99666 1.000 78.60955 271 ASP A O 1
ATOM 1976 N N . LEU A 1 270 ? 77.68739 -34.13281 -26.20090 1.000 78.59678 272 LEU A N 1
ATOM 1977 C CA . LEU A 1 270 ? 76.34711 -34.08646 -26.76334 1.000 76.25269 272 LEU A CA 1
ATOM 1978 C C . LEU A 1 270 ? 75.36990 -33.73867 -25.65228 1.000 76.29678 272 LEU A C 1
ATOM 1979 O O . LEU A 1 270 ? 75.52887 -34.18756 -24.51370 1.000 76.62620 272 LEU A O 1
ATOM 1984 N N . ILE A 1 271 ? 74.36107 -32.93912 -25.98720 1.000 72.93351 273 ILE A N 1
ATOM 1985 C CA . ILE A 1 271 ? 73.35303 -32.50115 -25.03070 1.000 71.40307 273 ILE A CA 1
ATOM 1986 C C . ILE A 1 271 ? 71.97536 -32.72678 -25.63436 1.000 72.16480 273 ILE A C 1
ATOM 1987 O O . ILE A 1 271 ? 71.71805 -32.32344 -26.77423 1.000 69.94611 273 ILE A O 1
ATOM 1992 N N . PHE A 1 272 ? 71.09691 -33.37744 -24.87418 1.000 67.81734 274 PHE A N 1
ATOM 1993 C CA . PHE A 1 272 ? 69.69766 -33.55365 -25.25367 1.000 68.22982 274 PHE A CA 1
ATOM 1994 C C . PHE A 1 272 ? 68.90462 -32.45291 -24.55629 1.000 67.14422 274 PHE A C 1
ATOM 1995 O O . PHE A 1 272 ? 68.61865 -32.53845 -23.35957 1.000 72.00573 274 PHE A O 1
ATOM 2003 N N . LEU A 1 273 ? 68.55060 -31.41814 -25.31338 1.000 69.46381 275 LEU A N 1
ATOM 2004 C CA . LEU A 1 273 ? 67.82482 -30.26439 -24.78684 1.000 65.78730 275 LEU A CA 1
ATOM 2005 C C . LEU A 1 273 ? 66.33169 -30.54461 -24.91041 1.000 65.80705 275 LEU A C 1
ATOM 2006 O O . LEU A 1 273 ? 65.74034 -30.36559 -25.97772 1.000 67.73166 275 LEU A O 1
ATOM 2011 N N . VAL A 1 274 ? 65.71731 -30.98284 -23.81641 1.000 64.47891 276 VAL A N 1
ATOM 2012 C CA . VAL A 1 274 ? 64.30958 -31.36405 -23.80112 1.000 63.33401 276 VAL A CA 1
ATOM 2013 C C . VAL A 1 274 ? 63.52104 -30.23875 -23.14341 1.000 61.89010 276 VAL A C 1
ATOM 2014 O O . VAL A 1 274 ? 63.62589 -30.01833 -21.93200 1.000 66.02341 276 VAL A O 1
ATOM 2018 N N . GLY A 1 275 ? 62.72735 -29.52702 -23.94098 1.000 57.98395 277 GLY A N 1
ATOM 2019 C CA . GLY A 1 275 ? 61.85163 -28.49965 -23.41364 1.000 57.49033 277 GLY A CA 1
ATOM 2020 C C . GLY A 1 275 ? 62.54396 -27.30489 -22.80106 1.000 59.88373 277 GLY A C 1
ATOM 2021 O O . GLY A 1 275 ? 61.94408 -26.61451 -21.97352 1.000 63.11965 277 GLY A O 1
ATOM 2022 N N . ALA A 1 276 ? 63.79005 -27.03444 -23.18139 1.000 57.98668 278 ALA A N 1
ATOM 2023 C CA . ALA A 1 276 ? 64.53257 -25.89833 -22.65852 1.000 61.47067 278 ALA A CA 1
ATOM 2024 C C . ALA A 1 276 ? 65.12837 -25.09944 -23.80919 1.000 58.61998 278 ALA A C 1
ATOM 2025 O O . ALA A 1 276 ? 65.25560 -25.58814 -24.93394 1.000 63.77134 278 ALA A O 1
ATOM 2027 N N . ARG A 1 277 ? 65.49571 -23.85735 -23.51067 1.000 58.46255 279 ARG A N 1
ATOM 2028 C CA . ARG A 1 277 ? 66.06606 -22.94276 -24.48684 1.000 58.54459 279 ARG A CA 1
ATOM 2029 C C . ARG A 1 277 ? 67.51131 -22.62149 -24.12585 1.000 58.20434 279 ARG A C 1
ATOM 2030 O O . ARG A 1 277 ? 67.87420 -22.55728 -22.94878 1.000 63.29227 279 ARG A O 1
ATOM 2038 N N . LEU A 1 278 ? 68.33958 -22.43309 -25.15427 1.000 61.52123 280 LEU A N 1
ATOM 2039 C CA . LEU A 1 278 ? 69.73803 -22.04002 -24.96393 1.000 61.51861 280 LEU A CA 1
ATOM 2040 C C . LEU A 1 278 ? 69.82309 -20.51823 -24.84324 1.000 62.73543 280 LEU A C 1
ATOM 2041 O O . LEU A 1 278 ? 70.34734 -19.81016 -25.70568 1.000 59.83518 280 LEU A O 1
ATOM 2046 N N . ASN A 1 279 ? 69.28379 -20.02279 -23.73721 1.000 61.67170 281 ASN A N 1
ATOM 2047 C CA . ASN A 1 279 ? 69.21565 -18.60154 -23.46659 1.000 61.83594 281 ASN A CA 1
ATOM 2048 C C . ASN A 1 279 ? 70.26326 -18.23409 -22.41208 1.000 66.13351 281 ASN A C 1
ATOM 2049 O O . ASN A 1 279 ? 71.28480 -18.91748 -22.26581 1.000 68.58173 281 ASN A O 1
ATOM 2054 N N . TRP A 1 280 ? 70.01787 -17.14898 -21.67237 1.000 62.37811 282 TRP A N 1
ATOM 2055 C CA . TRP A 1 280 ? 70.96442 -16.71726 -20.64929 1.000 65.16448 282 TRP A CA 1
ATOM 2056 C C . TRP A 1 280 ? 71.08814 -17.73940 -19.52876 1.000 64.99688 282 TRP A C 1
ATOM 2057 O O . TRP A 1 280 ? 72.15564 -17.85873 -18.91570 1.000 64.05754 282 TRP A O 1
ATOM 2068 N N . MET A 1 281 ? 70.01089 -18.48025 -19.24738 1.000 66.12260 283 MET A N 1
ATOM 2069 C CA . MET A 1 281 ? 70.04059 -19.46270 -18.16741 1.000 65.38338 283 MET A CA 1
ATOM 2070 C C . MET A 1 281 ? 71.06402 -20.55513 -18.43951 1.000 65.29893 283 MET A C 1
ATOM 2071 O O . MET A 1 281 ? 71.76221 -21.00417 -17.52345 1.000 71.15615 283 MET A O 1
ATOM 2076 N N . LEU A 1 282 ? 71.16571 -20.99846 -19.69083 1.000 65.59251 284 LEU A N 1
ATOM 2077 C CA . LEU A 1 282 ? 72.11944 -22.02539 -20.08233 1.000 63.43394 284 LEU A CA 1
ATOM 2078 C C . LEU A 1 282 ? 73.35696 -21.44771 -20.76097 1.000 62.53292 284 LEU A C 1
ATOM 2079 O O . LEU A 1 282 ? 74.00522 -22.14887 -21.54454 1.000 66.20764 284 LEU A O 1
ATOM 2084 N N . HIS A 1 283 ? 73.68924 -20.18408 -20.48205 1.000 62.64045 285 HIS A N 1
ATOM 2085 C CA . HIS A 1 283 ? 74.90183 -19.54076 -21.00230 1.000 65.13021 285 HIS A CA 1
ATOM 2086 C C . HIS A 1 283 ? 74.99425 -19.61358 -22.52413 1.000 66.61360 285 HIS A C 1
ATOM 2087 O O . HIS A 1 283 ? 76.09137 -19.67509 -23.08653 1.000 67.28763 285 HIS A O 1
ATOM 2094 N N . PHE A 1 284 ? 73.84320 -19.62100 -23.19530 1.000 64.62485 286 PHE A N 1
ATOM 2095 C CA . PHE A 1 284 ? 73.72238 -19.68381 -24.65168 1.000 60.51862 286 PHE A CA 1
ATOM 2096 C C . PHE A 1 284 ? 74.39619 -20.91317 -25.26179 1.000 63.90738 286 PHE A C 1
ATOM 2097 O O . PHE A 1 284 ? 74.57327 -20.97254 -26.48136 1.000 66.90417 286 PHE A O 1
ATOM 2105 N N . GLY A 1 285 ? 74.76798 -21.90029 -24.44831 1.000 64.51704 287 GLY A N 1
ATOM 2106 C CA . GLY A 1 285 ? 75.44660 -23.07727 -24.96227 1.000 63.55352 287 GLY A CA 1
ATOM 2107 C C . GLY A 1 285 ? 76.82098 -22.81783 -25.53580 1.000 63.85696 287 GLY A C 1
ATOM 2108 O O . GLY A 1 285 ? 77.36925 -23.68145 -26.22507 1.000 69.34779 287 GLY A O 1
ATOM 2109 N N . LEU A 1 286 ? 77.40255 -21.65951 -25.25828 1.000 65.30146 288 LEU A N 1
ATOM 2110 C CA . LEU A 1 286 ? 78.65798 -21.23560 -25.85170 1.000 69.41166 288 LEU A CA 1
ATOM 2111 C C . LEU A 1 286 ? 79.79088 -21.27439 -24.83458 1.000 73.70310 288 LEU A C 1
ATOM 2112 O O . LEU A 1 286 ? 79.55495 -21.25020 -23.62153 1.000 74.63507 288 LEU A O 1
ATOM 2117 N N . PRO A 1 287 ? 81.03705 -21.35038 -25.29581 1.000 74.66423 289 PRO A N 1
ATOM 2118 C CA . PRO A 1 287 ? 82.18140 -21.25869 -24.38202 1.000 77.05336 289 PRO A CA 1
ATOM 2119 C C . PRO A 1 287 ? 82.18617 -19.92984 -23.64862 1.000 77.35653 289 PRO A C 1
ATOM 2120 O O . PRO A 1 287 ? 81.58128 -18.95197 -24.11407 1.000 77.60566 289 PRO A O 1
ATOM 2124 N N . PRO A 1 288 ? 82.86827 -19.84347 -22.49852 1.000 78.82592 290 PRO A N 1
ATOM 2125 C CA . PRO A 1 288 ? 83.68880 -20.87412 -21.84448 1.000 81.60786 290 PRO A CA 1
ATOM 2126 C C . PRO A 1 288 ? 82.86170 -21.88846 -21.06305 1.000 81.95060 290 PRO A C 1
ATOM 2127 O O . PRO A 1 288 ? 83.38292 -22.89838 -20.59749 1.000 82.89384 290 PRO A O 1
ATOM 2131 N N . ARG A 1 289 ? 81.55965 -21.64279 -20.90731 1.000 86.20123 291 ARG A N 1
ATOM 2132 C CA . ARG A 1 289 ? 80.72613 -22.53268 -20.10911 1.000 89.19367 291 ARG A CA 1
ATOM 2133 C C . ARG A 1 289 ? 80.46668 -23.86823 -20.79446 1.000 88.38761 291 ARG A C 1
ATOM 2134 O O . ARG A 1 289 ? 80.01808 -24.80971 -20.13171 1.000 89.91099 291 ARG A O 1
ATOM 2142 N N . PHE A 1 290 ? 80.73090 -23.97509 -22.09514 1.000 82.41695 292 PHE A N 1
ATOM 2143 C CA . PHE A 1 290 ? 80.38026 -25.15956 -22.86154 1.000 81.23624 292 PHE A CA 1
ATOM 2144 C C . PHE A 1 290 ? 81.54852 -25.60277 -23.72790 1.000 83.56433 292 PHE A C 1
ATOM 2145 O O . PHE A 1 290 ? 82.48593 -24.84493 -23.98954 1.000 84.28468 292 PHE A O 1
ATOM 2153 N N . ARG A 1 291 ? 81.47356 -26.85095 -24.16683 1.000 87.34725 293 ARG A N 1
ATOM 2154 C CA . ARG A 1 291 ? 82.44842 -27.37049 -25.11396 1.000 86.72695 293 ARG A CA 1
ATOM 2155 C C . ARG A 1 291 ? 82.27769 -26.65694 -26.45134 1.000 82.52007 293 ARG A C 1
ATOM 2156 O O . ARG A 1 291 ? 81.14248 -26.46294 -26.90224 1.000 80.36536 293 ARG A O 1
ATOM 2164 N N . PRO A 1 292 ? 83.36367 -26.23333 -27.10247 1.000 85.24139 294 PRO A N 1
ATOM 2165 C CA . PRO A 1 292 ? 83.20700 -25.49496 -28.36668 1.000 83.40936 294 PRO A CA 1
ATOM 2166 C C . PRO A 1 292 ? 82.53365 -26.29868 -29.46410 1.000 83.10002 294 PRO A C 1
ATOM 2167 O O . PRO A 1 292 ? 81.78838 -25.72511 -30.26872 1.000 77.02267 294 PRO A O 1
ATOM 2171 N N . ASP A 1 293 ? 82.77246 -27.60561 -29.52693 1.000 83.11459 295 ASP A N 1
ATOM 2172 C CA . ASP A 1 293 ? 82.18920 -28.47108 -30.54602 1.000 87.13457 295 ASP A CA 1
ATOM 2173 C C . ASP A 1 293 ? 81.10481 -29.37167 -29.96051 1.000 85.42665 295 ASP A C 1
ATOM 2174 O O . ASP A 1 293 ? 81.01505 -30.55676 -30.28725 1.000 86.21197 295 ASP A O 1
ATOM 2179 N N . VAL A 1 294 ? 80.26159 -28.81664 -29.08958 1.000 82.82081 296 VAL A N 1
ATOM 2180 C CA . VAL A 1 294 ? 79.22805 -29.61752 -28.44877 1.000 83.21096 296 VAL A CA 1
ATOM 2181 C C . VAL A 1 294 ? 78.10387 -29.89159 -29.43954 1.000 78.31855 296 VAL A C 1
ATOM 2182 O O . VAL A 1 294 ? 77.67347 -29.00333 -30.18983 1.000 76.79052 296 VAL A O 1
ATOM 2186 N N . ARG A 1 295 ? 77.63879 -31.13571 -29.46498 1.000 78.79388 297 ARG A N 1
ATOM 2187 C CA . ARG A 1 295 ? 76.52072 -31.52318 -30.30969 1.000 74.67554 297 ARG A CA 1
ATOM 2188 C C . ARG A 1 295 ? 75.21348 -31.34842 -29.54694 1.000 71.46583 297 ARG A C 1
ATOM 2189 O O . ARG A 1 295 ? 75.15881 -31.51143 -28.32496 1.000 75.13529 297 ARG A O 1
ATOM 2197 N N . VAL A 1 296 ? 74.15622 -31.00463 -30.27865 1.000 67.83374 298 VAL A N 1
ATOM 2198 C CA . VAL A 1 296 ? 72.88091 -30.63227 -29.67657 1.000 67.13133 298 VAL A CA 1
ATOM 2199 C C . VAL A 1 296 ? 71.76503 -31.44000 -30.32387 1.000 66.33720 298 VAL A C 1
ATOM 2200 O O . VAL A 1 296 ? 71.61042 -31.42274 -31.55108 1.000 70.69098 298 VAL A O 1
ATOM 2204 N N . VAL A 1 297 ? 70.99337 -32.14406 -29.50006 1.000 66.65258 299 VAL A N 1
ATOM 2205 C CA . VAL A 1 297 ? 69.72304 -32.73968 -29.89759 1.000 63.89409 299 VAL A CA 1
ATOM 2206 C C . VAL A 1 297 ? 68.62888 -31.96203 -29.18146 1.000 65.19845 299 VAL A C 1
ATOM 2207 O O . VAL A 1 297 ? 68.64295 -31.85166 -27.94930 1.000 69.17862 299 VAL A O 1
ATOM 2211 N N . GLN A 1 298 ? 67.68726 -31.41787 -29.94516 1.000 63.33562 300 GLN A N 1
ATOM 2212 C CA . GLN A 1 298 ? 66.72988 -30.45136 -29.42867 1.000 62.51328 300 GLN A CA 1
ATOM 2213 C C . GLN A 1 298 ? 65.30743 -30.97551 -29.56426 1.000 64.59358 300 GLN A C 1
ATOM 2214 O O . GLN A 1 298 ? 64.93910 -31.54568 -30.59635 1.000 66.81655 300 GLN A O 1
ATOM 2220 N N . LEU A 1 299 ? 64.51375 -30.77518 -28.51206 1.000 61.83707 301 LEU A N 1
ATOM 2221 C CA . LEU A 1 299 ? 63.09392 -31.12628 -28.49323 1.000 59.58742 301 LEU A CA 1
ATOM 2222 C C . LEU A 1 299 ? 62.33498 -29.89156 -28.01528 1.000 62.77294 301 LEU A C 1
ATOM 2223 O O . LEU A 1 299 ? 62.27533 -29.61887 -26.81276 1.000 64.12473 301 LEU A O 1
ATOM 2228 N N . ASP A 1 300 ? 61.75458 -29.15021 -28.95548 1.000 63.98997 302 ASP A N 1
ATOM 2229 C CA . ASP A 1 300 ? 61.05238 -27.90999 -28.63965 1.000 59.09653 302 ASP A CA 1
ATOM 2230 C C . ASP A 1 300 ? 59.99003 -27.69432 -29.70475 1.000 61.03041 302 ASP A C 1
ATOM 2231 O O . ASP A 1 300 ? 60.32297 -27.55515 -30.88497 1.000 64.22414 302 ASP A O 1
ATOM 2236 N N . PHE A 1 301 ? 58.71908 -27.65294 -29.29712 1.000 60.08915 303 PHE A N 1
ATOM 2237 C CA . PHE A 1 301 ? 57.65391 -27.58529 -30.29372 1.000 57.16832 303 PHE A CA 1
ATOM 2238 C C . PHE A 1 301 ? 57.50752 -26.20508 -30.92570 1.000 59.75617 303 PHE A C 1
ATOM 2239 O O . PHE A 1 301 ? 56.56391 -25.99576 -31.69578 1.000 67.69769 303 PHE A O 1
ATOM 2247 N N . ASN A 1 302 ? 58.39959 -25.26538 -30.61027 1.000 57.46141 304 ASN A N 1
ATOM 2248 C CA . ASN A 1 302 ? 58.47713 -24.00749 -31.33404 1.000 62.10947 304 ASN A CA 1
ATOM 2249 C C . ASN A 1 302 ? 59.57256 -24.13558 -32.37959 1.000 62.38368 304 ASN A C 1
ATOM 2250 O O . ASN A 1 302 ? 60.76093 -24.12069 -32.02092 1.000 62.58339 304 ASN A O 1
ATOM 2255 N N . PRO A 1 303 ? 59.23755 -24.27889 -33.66383 1.000 58.90774 305 PRO A N 1
ATOM 2256 C CA . PRO A 1 303 ? 60.28351 -24.49941 -34.67610 1.000 58.48510 305 PRO A CA 1
ATOM 2257 C C . PRO A 1 303 ? 61.24997 -23.33959 -34.81805 1.000 60.71136 305 PRO A C 1
ATOM 2258 O O . PRO A 1 303 ? 62.34126 -23.52699 -35.36939 1.000 63.01764 305 PRO A O 1
ATOM 2262 N N . GLU A 1 304 ? 60.89068 -22.15029 -34.33849 1.000 59.01555 306 GLU A N 1
ATOM 2263 C CA . GLU A 1 304 ? 61.76330 -20.99010 -34.44505 1.000 56.50012 306 GLU A CA 1
ATOM 2264 C C . GLU A 1 304 ? 62.88294 -20.99230 -33.41363 1.000 60.34082 306 GLU A C 1
ATOM 2265 O O . GLU A 1 304 ? 63.77273 -20.13826 -33.48910 1.000 60.21786 306 GLU A O 1
ATOM 2271 N N . GLU A 1 305 ? 62.86458 -21.92322 -32.46149 1.000 65.20739 307 GLU A N 1
ATOM 2272 C CA . GLU A 1 305 ? 63.88830 -21.99302 -31.42877 1.000 63.89252 307 GLU A CA 1
ATOM 2273 C C . GLU A 1 305 ? 65.03866 -22.92438 -31.78555 1.000 65.53214 307 GLU A C 1
ATOM 2274 O O . GLU A 1 305 ? 66.02602 -22.97229 -31.04459 1.000 68.12042 307 GLU A O 1
ATOM 2280 N N . ILE A 1 306 ? 64.94389 -23.65762 -32.89506 1.000 73.63010 308 ILE A N 1
ATOM 2281 C CA . ILE A 1 306 ? 65.96528 -24.64339 -33.22191 1.000 79.35998 308 ILE A CA 1
ATOM 2282 C C . ILE A 1 306 ? 67.23585 -23.94430 -33.68731 1.000 77.48353 308 ILE A C 1
ATOM 2283 O O . ILE A 1 306 ? 67.19123 -22.90612 -34.36270 1.000 77.67509 308 ILE A O 1
ATOM 2288 N N . GLY A 1 307 ? 68.38147 -24.50454 -33.30465 1.000 63.45131 309 GLY A N 1
ATOM 2289 C CA . GLY A 1 307 ? 69.66093 -24.00842 -33.76915 1.000 63.40110 309 GLY A CA 1
ATOM 2290 C C . GLY A 1 307 ? 70.03716 -22.62255 -33.30065 1.000 62.16945 309 GLY A C 1
ATOM 2291 O O . GLY A 1 307 ? 70.93839 -22.01176 -33.87979 1.000 67.98578 309 GLY A O 1
ATOM 2292 N N . ILE A 1 308 ? 69.37783 -22.10167 -32.26632 1.000 65.49423 310 ILE A N 1
ATOM 2293 C CA . ILE A 1 308 ? 69.71737 -20.77649 -31.76273 1.000 63.21139 310 ILE A CA 1
ATOM 2294 C C . ILE A 1 308 ? 71.02648 -20.84891 -30.98887 1.000 62.42333 310 ILE A C 1
ATOM 2295 O O . ILE A 1 308 ? 71.22436 -21.74384 -30.15564 1.000 62.49832 310 ILE A O 1
ATOM 2300 N N . ASN A 1 309 ? 71.93530 -19.91312 -31.28265 1.000 60.97453 311 ASN A N 1
ATOM 2301 C CA . ASN A 1 309 ? 73.24399 -19.79421 -30.64153 1.000 57.97643 311 ASN A CA 1
ATOM 2302 C C . ASN A 1 309 ? 74.16365 -20.96240 -30.98449 1.000 57.83718 311 ASN A C 1
ATOM 2303 O O . ASN A 1 309 ? 75.31607 -20.75189 -31.37671 1.000 57.91707 311 ASN A O 1
ATOM 2308 N N . VAL A 1 310 ? 73.67698 -22.19005 -30.83739 1.000 57.40934 312 VAL A N 1
ATOM 2309 C CA . VAL A 1 310 ? 74.43727 -23.39367 -31.14741 1.000 59.38362 312 VAL A CA 1
ATOM 2310 C C . VAL A 1 310 ? 73.65134 -24.18630 -32.18222 1.000 64.57862 312 VAL A C 1
ATOM 2311 O O . VAL A 1 310 ? 72.44427 -24.37124 -32.01625 1.000 68.54039 312 VAL A O 1
ATOM 2315 N N . PRO A 1 311 ? 74.28020 -24.65641 -33.25930 1.000 65.23789 313 PRO A N 1
ATOM 2316 C CA . PRO A 1 311 ? 73.54643 -25.44718 -34.25475 1.000 61.82341 313 PRO A CA 1
ATOM 2317 C C . PRO A 1 311 ? 72.99809 -26.73208 -33.65183 1.000 64.39457 313 PRO A C 1
ATOM 2318 O O . PRO A 1 311 ? 73.62353 -27.35597 -32.79212 1.000 67.96446 313 PRO A O 1
ATOM 2322 N N . THR A 1 312 ? 71.81466 -27.12279 -34.11394 1.000 67.42321 314 THR A N 1
ATOM 2323 C CA . THR A 1 312 ? 71.14782 -28.33254 -33.65171 1.000 64.77070 314 THR A CA 1
ATOM 2324 C C . THR A 1 312 ? 71.42113 -29.46040 -34.63906 1.000 70.85987 314 THR A C 1
ATOM 2325 O O . THR A 1 312 ? 71.08483 -29.34903 -35.82353 1.000 67.94093 314 THR A O 1
ATOM 2329 N N . GLU A 1 313 ? 72.03196 -30.54182 -34.15078 1.000 67.43726 315 GLU A N 1
ATOM 2330 C CA . GLU A 1 313 ? 72.30826 -31.68523 -35.01415 1.000 71.13971 315 GLU A CA 1
ATOM 2331 C C . GLU A 1 313 ? 71.02183 -32.40652 -35.39653 1.000 67.40008 315 GLU A C 1
ATOM 2332 O O . GLU A 1 313 ? 70.78621 -32.69557 -36.57592 1.000 66.85741 315 GLU A O 1
ATOM 2338 N N . VAL A 1 314 ? 70.17919 -32.70882 -34.41172 1.000 64.16484 316 VAL A N 1
ATOM 2339 C CA . VAL A 1 314 ? 68.90263 -33.37923 -34.63190 1.000 63.65852 316 VAL A CA 1
ATOM 2340 C C . VAL A 1 314 ? 67.83442 -32.57996 -33.89992 1.000 62.02783 316 VAL A C 1
ATOM 2341 O O . VAL A 1 314 ? 67.83576 -32.52108 -32.66397 1.000 66.23385 316 VAL A O 1
ATOM 2345 N N . GLY A 1 315 ? 66.92576 -31.96758 -34.65536 1.000 64.70493 317 GLY A N 1
ATOM 2346 C CA . GLY A 1 315 ? 65.84166 -31.18919 -34.08543 1.000 60.76178 317 GLY A CA 1
ATOM 2347 C C . GLY A 1 315 ? 64.53025 -31.94716 -34.17333 1.000 62.48975 317 GLY A C 1
ATOM 2348 O O . GLY A 1 315 ? 64.20171 -32.52712 -35.21110 1.000 68.85764 317 GLY A O 1
ATOM 2349 N N . MET A 1 316 ? 63.79025 -31.94252 -33.06668 1.000 59.57664 318 MET A N 1
ATOM 2350 C CA . MET A 1 316 ? 62.50317 -32.62941 -32.97350 1.000 59.74495 318 MET A CA 1
ATOM 2351 C C . MET A 1 316 ? 61.46571 -31.64318 -32.45038 1.000 59.50390 318 MET A C 1
ATOM 2352 O O . MET A 1 316 ? 61.33985 -31.44978 -31.23787 1.000 71.88846 318 MET A O 1
ATOM 2357 N N . ILE A 1 317 ? 60.72568 -31.01891 -33.35886 1.000 62.65503 319 ILE A N 1
ATOM 2358 C CA . ILE A 1 317 ? 59.59783 -30.19849 -32.94610 1.000 61.57489 319 ILE A CA 1
ATOM 2359 C C . ILE A 1 317 ? 58.38092 -31.08906 -32.71360 1.000 59.84954 319 ILE A C 1
ATOM 2360 O O . ILE A 1 317 ? 58.32528 -32.24266 -33.14551 1.000 69.11028 319 ILE A O 1
ATOM 2365 N N . GLY A 1 318 ? 57.40092 -30.54920 -32.00802 1.000 62.07421 320 GLY A N 1
ATOM 2366 C CA . GLY A 1 318 ? 56.24041 -31.30756 -31.59082 1.000 66.88998 320 GLY A CA 1
ATOM 2367 C C . GLY A 1 318 ? 56.19556 -31.48586 -30.08224 1.000 69.59032 320 GLY A C 1
ATOM 2368 O O . GLY A 1 318 ? 57.10653 -31.10495 -29.34601 1.000 74.93852 320 GLY A O 1
ATOM 2369 N N . ASP A 1 319 ? 55.09687 -32.08876 -29.63197 1.000 68.36537 321 ASP A N 1
ATOM 2370 C CA . ASP A 1 319 ? 54.85380 -32.22474 -28.20170 1.000 67.68738 321 ASP A CA 1
ATOM 2371 C C . ASP A 1 319 ? 55.95121 -33.04631 -27.53645 1.000 66.00668 321 ASP A C 1
ATOM 2372 O O . ASP A 1 319 ? 56.39003 -34.07277 -28.06228 1.000 65.36507 321 ASP A O 1
ATOM 2377 N N . ALA A 1 320 ? 56.39479 -32.58063 -26.36572 1.000 66.68691 322 ALA A N 1
ATOM 2378 C CA . ALA A 1 320 ? 57.46252 -33.26964 -25.64829 1.000 68.58577 322 ALA A CA 1
ATOM 2379 C C . ALA A 1 320 ? 57.00636 -34.63490 -25.15069 1.000 65.17924 322 ALA A C 1
ATOM 2380 O O . ALA A 1 320 ? 57.73795 -35.62308 -25.27877 1.000 65.79683 322 ALA A O 1
ATOM 2382 N N . LYS A 1 321 ? 55.79977 -34.71153 -24.58439 1.000 61.71906 323 LYS A N 1
ATOM 2383 C CA . LYS A 1 321 ? 55.30727 -35.98517 -24.06966 1.000 66.16306 323 LYS A CA 1
ATOM 2384 C C . LYS A 1 321 ? 55.14463 -37.00629 -25.18768 1.000 66.93987 323 LYS A C 1
ATOM 2385 O O . LYS A 1 321 ? 55.49411 -38.18097 -25.02197 1.000 69.51946 323 LYS A O 1
ATOM 2391 N N . ALA A 1 322 ? 54.62109 -36.57656 -26.33738 1.000 70.28178 324 ALA A N 1
ATOM 2392 C CA . ALA A 1 322 ? 54.46112 -37.49460 -27.45927 1.000 65.40992 324 ALA A CA 1
ATOM 2393 C C . ALA A 1 322 ? 55.81106 -37.90394 -28.03453 1.000 66.96381 324 ALA A C 1
ATOM 2394 O O . ALA A 1 322 ? 56.02910 -39.08235 -28.33916 1.000 68.25970 324 ALA A O 1
ATOM 2396 N N . THR A 1 323 ? 56.73251 -36.94738 -28.18194 1.000 69.97824 325 THR A N 1
ATOM 2397 C CA . THR A 1 323 ? 58.04485 -37.26281 -28.73919 1.000 71.60939 325 THR A CA 1
ATOM 2398 C C . THR A 1 323 ? 58.85030 -38.14848 -27.79559 1.000 73.35311 325 THR A C 1
ATOM 2399 O O . THR A 1 323 ? 59.56250 -39.05471 -28.24478 1.000 72.66209 325 THR A O 1
ATOM 2403 N N . LEU A 1 324 ? 58.75427 -37.90261 -26.48550 1.000 68.66240 326 LEU A N 1
ATOM 2404 C CA . LEU A 1 324 ? 59.43199 -38.76942 -25.52652 1.000 66.31211 326 LEU A CA 1
ATOM 2405 C C . LEU A 1 324 ? 58.89302 -40.19138 -25.60005 1.000 69.17841 326 LEU A C 1
ATOM 2406 O O . LEU A 1 324 ? 59.65227 -41.15851 -25.47091 1.000 72.00957 326 LEU A O 1
ATOM 2411 N N . SER A 1 325 ? 57.58344 -40.33964 -25.81297 1.000 66.31296 327 SER A N 1
ATOM 2412 C CA . SER A 1 325 ? 57.02031 -41.67153 -25.99783 1.000 68.18106 327 SER A CA 1
ATOM 2413 C C . SER A 1 325 ? 57.50358 -42.30157 -27.29822 1.000 75.02005 327 SER A C 1
ATOM 2414 O O . SER A 1 325 ? 57.65379 -43.52648 -27.37334 1.000 75.68063 327 SER A O 1
ATOM 2417 N N . GLN A 1 326 ? 57.75534 -41.48568 -28.32556 1.000 73.59401 328 GLN A N 1
ATOM 2418 C CA . GLN A 1 326 ? 58.34197 -42.00058 -29.55916 1.000 68.43207 328 GLN A CA 1
ATOM 2419 C C . GLN A 1 326 ? 59.77480 -42.46285 -29.32958 1.000 71.22626 328 GLN A C 1
ATOM 2420 O O . GLN A 1 326 ? 60.17323 -43.53933 -29.78953 1.000 73.21971 328 GLN A O 1
ATOM 2426 N N . LEU A 1 327 ? 60.56719 -41.65207 -28.62325 1.000 71.20127 329 LEU A N 1
ATOM 2427 C CA . LEU A 1 327 ? 61.94998 -42.02041 -28.34067 1.000 71.96460 329 LEU A CA 1
ATOM 2428 C C . LEU A 1 327 ? 62.03259 -43.27748 -27.48561 1.000 77.99670 329 LEU A C 1
ATOM 2429 O O . LEU A 1 327 ? 62.95318 -44.08451 -27.65803 1.000 81.20706 329 LEU A O 1
ATOM 2434 N N . LEU A 1 328 ? 61.08333 -43.46315 -26.56431 1.000 77.92605 330 LEU A N 1
ATOM 2435 C CA . LEU A 1 328 ? 61.08723 -44.65992 -25.72869 1.000 79.56532 330 LEU A CA 1
ATOM 2436 C C . LEU A 1 328 ? 60.82963 -45.91344 -26.55561 1.000 81.61104 330 LEU A C 1
ATOM 2437 O O . LEU A 1 328 ? 61.43463 -46.96260 -26.30599 1.000 85.66689 330 LEU A O 1
ATOM 2442 N N . ASP A 1 329 ? 59.93708 -45.82527 -27.54524 1.000 79.57902 331 ASP A N 1
ATOM 2443 C CA . ASP A 1 329 ? 59.67688 -46.97448 -28.40582 1.000 83.31991 331 ASP A CA 1
ATOM 2444 C C . ASP A 1 329 ? 60.89352 -47.32896 -29.25051 1.000 83.11894 331 ASP A C 1
ATOM 2445 O O . ASP A 1 329 ? 61.10964 -48.50627 -29.55982 1.000 84.94313 331 ASP A O 1
ATOM 2450 N N . VAL A 1 330 ? 61.69422 -46.33230 -29.63267 1.000 82.51158 332 VAL A N 1
ATOM 2451 C CA . VAL A 1 330 ? 62.93122 -46.61319 -30.35348 1.000 87.57684 332 VAL A CA 1
ATOM 2452 C C . VAL A 1 330 ? 63.95362 -47.25090 -29.42099 1.000 90.11516 332 VAL A C 1
ATOM 2453 O O . VAL A 1 330 ? 64.72205 -48.13172 -29.82652 1.000 91.52708 332 VAL A O 1
ATOM 2457 N N . LEU A 1 331 ? 63.97602 -46.82217 -28.15640 1.000 89.94819 333 LEU A N 1
ATOM 2458 C CA . LEU A 1 331 ? 64.86834 -47.43878 -27.18025 1.000 88.34317 333 LEU A CA 1
ATOM 2459 C C . LEU A 1 331 ? 64.44036 -48.86599 -26.86600 1.000 93.71988 333 LEU A C 1
ATOM 2460 O O . LEU A 1 331 ? 65.28590 -49.75848 -26.73463 1.000 100.03719 333 LEU A O 1
ATOM 2465 N N . ASP A 1 332 ? 63.13145 -49.09995 -26.73888 1.000 98.40358 334 ASP A N 1
ATOM 2466 C CA . ASP A 1 332 ? 62.64545 -50.44450 -26.44853 1.000 102.29390 334 ASP A CA 1
ATOM 2467 C C . ASP A 1 332 ? 62.91731 -51.40249 -27.60086 1.000 105.38831 334 ASP A C 1
ATOM 2468 O O . ASP A 1 332 ? 63.03642 -52.61358 -27.38203 1.000 105.96536 334 ASP A O 1
ATOM 2473 N N . ARG A 1 333 ? 63.01715 -50.88517 -28.82784 1.000 104.34083 335 ARG A N 1
ATOM 2474 C CA . ARG A 1 333 ? 63.33582 -51.74248 -29.96452 1.000 108.30149 335 ARG A CA 1
ATOM 2475 C C . ARG A 1 333 ? 64.75355 -52.28945 -29.85959 1.000 110.73731 335 ARG A C 1
ATOM 2476 O O . ARG A 1 333 ? 64.99550 -53.46665 -30.15060 1.000 111.75981 335 ARG A O 1
ATOM 2484 N N . ASP A 1 334 ? 65.69995 -51.45299 -29.43779 1.000 112.64608 336 ASP A N 1
ATOM 2485 C CA . ASP A 1 334 ? 67.09458 -51.85906 -29.33054 1.000 115.59876 336 ASP A CA 1
ATOM 2486 C C . ASP A 1 334 ? 67.46240 -52.34243 -27.93508 1.000 114.92180 336 ASP A C 1
ATOM 2487 O O . ASP A 1 334 ? 68.38510 -53.15322 -27.79184 1.000 115.63819 336 ASP A O 1
ATOM 2492 N N . GLY A 1 335 ? 66.75808 -51.87989 -26.90588 1.000 110.88680 337 GLY A N 1
ATOM 2493 C CA . GLY A 1 335 ? 67.19745 -52.13779 -25.54902 1.000 104.52380 337 GLY A CA 1
ATOM 2494 C C . GLY A 1 335 ? 68.50000 -51.44963 -25.21629 1.000 106.34742 337 GLY A C 1
ATOM 2495 O O . GLY A 1 335 ? 69.26439 -51.94511 -24.38215 1.000 103.94993 337 GLY A O 1
ATOM 2496 N N . TRP A 1 336 ? 68.77297 -50.31559 -25.85608 1.000 108.19681 338 TRP A N 1
ATOM 2497 C CA . TRP A 1 336 ? 70.04735 -49.63370 -25.69717 1.000 106.32967 338 TRP A CA 1
ATOM 2498 C C . TRP A 1 336 ? 70.17362 -49.02711 -24.30479 1.000 105.08252 338 TRP A C 1
ATOM 2499 O O . TRP A 1 336 ? 69.18228 -48.67787 -23.65814 1.000 105.10676 338 TRP A O 1
ATOM 2510 N N . ARG A 1 337 ? 71.41743 -48.90741 -23.84613 1.000 117.70744 339 ARG A N 1
ATOM 2511 C CA . ARG A 1 337 ? 71.71222 -48.32588 -22.54474 1.000 116.60921 339 ARG A CA 1
ATOM 2512 C C . ARG A 1 337 ? 73.12027 -47.75534 -22.56433 1.000 116.99940 339 ARG A C 1
ATOM 2513 O O . ARG A 1 337 ? 74.06503 -48.44711 -22.95458 1.000 118.89608 339 ARG A O 1
ATOM 2521 N N . PHE A 1 338 ? 73.25011 -46.49910 -22.15633 1.000 102.60387 340 PHE A N 1
ATOM 2522 C CA . PHE A 1 338 ? 74.56931 -45.92180 -21.96410 1.000 102.63837 340 PHE A CA 1
ATOM 2523 C C . PHE A 1 338 ? 75.29020 -46.67830 -20.85021 1.000 112.24563 340 PHE A C 1
ATOM 2524 O O . PHE A 1 338 ? 74.68176 -46.98589 -19.81786 1.000 116.97871 340 PHE A O 1
ATOM 2532 N N . PRO A 1 339 ? 76.56637 -47.01723 -21.03409 1.000 111.76974 341 PRO A N 1
ATOM 2533 C CA . PRO A 1 339 ? 77.26649 -47.85104 -20.04551 1.000 116.94288 341 PRO A CA 1
ATOM 2534 C C . PRO A 1 339 ? 77.22177 -47.24691 -18.64833 1.000 124.55977 341 PRO A C 1
ATOM 2535 O O . PRO A 1 339 ? 77.58850 -46.08851 -18.43863 1.000 126.75650 341 PRO A O 1
ATOM 2539 N N . ASP A 1 340 ? 76.75740 -48.05088 -17.68783 1.000 140.11893 342 ASP A N 1
ATOM 2540 C CA . ASP A 1 340 ? 76.67129 -47.58707 -16.30671 1.000 141.25644 342 ASP A CA 1
ATOM 2541 C C . ASP A 1 340 ? 78.05506 -47.43256 -15.68974 1.000 139.31887 342 ASP A C 1
ATOM 2542 O O . ASP A 1 340 ? 78.29545 -46.50093 -14.91284 1.000 139.64911 342 ASP A O 1
ATOM 2547 N N . ASP A 1 341 ? 78.97615 -48.33614 -16.02453 1.000 126.13194 343 ASP A N 1
ATOM 2548 C CA . ASP A 1 341 ? 80.33955 -48.29598 -15.51050 1.000 122.21880 343 ASP A CA 1
ATOM 2549 C C . ASP A 1 341 ? 81.19041 -47.21576 -16.16122 1.000 118.44283 343 ASP A C 1
ATOM 2550 O O . ASP A 1 341 ? 82.35973 -47.07271 -15.78589 1.000 114.05724 343 ASP A O 1
ATOM 2555 N N . SER A 1 342 ? 80.63976 -46.46680 -17.11501 1.000 117.55044 344 SER A N 1
ATOM 2556 C CA . SER A 1 342 ? 81.42135 -45.48908 -17.85950 1.000 109.33174 344 SER A CA 1
ATOM 2557 C C . SER A 1 342 ? 82.04304 -44.45925 -16.92602 1.000 99.39131 344 SER A C 1
ATOM 2558 O O . SER A 1 342 ? 81.43670 -44.04649 -15.93364 1.000 98.52260 344 SER A O 1
ATOM 2561 N N . GLU A 1 343 ? 83.26887 -44.04452 -17.25437 1.000 96.57472 345 GLU A N 1
ATOM 2562 C CA . GLU A 1 343 ? 83.94433 -43.02087 -16.46743 1.000 92.17592 345 GLU A CA 1
ATOM 2563 C C . GLU A 1 343 ? 83.21466 -41.68660 -16.51942 1.000 89.95955 345 GLU A C 1
ATOM 2564 O O . GLU A 1 343 ? 83.44533 -40.83316 -15.65664 1.000 89.55496 345 GLU A O 1
ATOM 2570 N N . TRP A 1 344 ? 82.34372 -41.48680 -17.51109 1.000 89.25302 346 TRP A N 1
ATOM 2571 C CA . TRP A 1 344 ? 81.54746 -40.26580 -17.56323 1.000 87.01581 346 TRP A CA 1
ATOM 2572 C C . TRP A 1 344 ? 80.58961 -40.19185 -16.38080 1.000 85.22906 346 TRP A C 1
ATOM 2573 O O . TRP A 1 344 ? 80.54690 -39.18622 -15.66334 1.000 86.52802 346 TRP A O 1
ATOM 2584 N N . VAL A 1 345 ? 79.81539 -41.25699 -16.15718 1.000 88.98101 347 VAL A N 1
ATOM 2585 C CA . VAL A 1 345 ? 78.94465 -41.30880 -14.98629 1.000 86.03082 347 VAL A CA 1
ATOM 2586 C C . VAL A 1 345 ? 79.76829 -41.28405 -13.70653 1.000 82.90799 347 VAL A C 1
ATOM 2587 O O . VAL A 1 345 ? 79.34972 -40.70147 -12.69859 1.000 86.15678 347 VAL A O 1
ATOM 2591 N N . THR A 1 346 ? 80.95420 -41.89638 -13.72653 1.000 85.09855 348 THR A N 1
ATOM 2592 C CA . THR A 1 346 ? 81.80428 -41.91459 -12.54008 1.000 83.11340 348 THR A CA 1
ATOM 2593 C C . THR A 1 346 ? 82.36690 -40.52916 -12.24232 1.000 82.45552 348 THR A C 1
ATOM 2594 O O . THR A 1 346 ? 82.32562 -40.06508 -11.09670 1.000 84.34680 348 THR A O 1
ATOM 2598 N N . ALA A 1 347 ? 82.89856 -39.85130 -13.26344 1.000 81.95495 349 ALA A N 1
ATOM 2599 C CA . ALA A 1 347 ? 83.45632 -38.51962 -13.05000 1.000 82.25765 349 ALA A CA 1
ATOM 2600 C C . ALA A 1 347 ? 82.37783 -37.50866 -12.68412 1.000 82.88012 349 ALA A C 1
ATOM 2601 O O . ALA A 1 347 ? 82.64687 -36.56209 -11.93557 1.000 80.75312 349 ALA A O 1
ATOM 2603 N N . VAL A 1 348 ? 81.15983 -37.68613 -13.19943 1.000 83.10755 350 VAL A N 1
ATOM 2604 C CA . VAL A 1 348 ? 80.06468 -36.79731 -12.82558 1.000 83.13624 350 VAL A CA 1
ATOM 2605 C C . VAL A 1 348 ? 79.61497 -37.07990 -11.39701 1.000 81.30601 350 VAL A C 1
ATOM 2606 O O . VAL A 1 348 ? 79.30571 -36.15560 -10.63514 1.000 84.25497 350 VAL A O 1
ATOM 2610 N N . SER A 1 349 ? 79.58413 -38.35712 -11.00538 1.000 83.04915 351 SER A N 1
ATOM 2611 C CA . SER A 1 349 ? 79.21999 -38.70109 -9.63382 1.000 85.49899 351 SER A CA 1
ATOM 2612 C C . SER A 1 349 ? 80.25567 -38.18720 -8.64196 1.000 84.63753 351 SER A C 1
ATOM 2613 O O . SER A 1 349 ? 79.89938 -37.66527 -7.57960 1.000 87.83629 351 SER A O 1
ATOM 2616 N N . ALA A 1 350 ? 81.54216 -38.32529 -8.97115 1.000 83.16562 352 ALA A N 1
ATOM 2617 C CA . ALA A 1 350 ? 82.59005 -37.82829 -8.08563 1.000 85.41700 352 ALA A CA 1
ATOM 2618 C C . ALA A 1 350 ? 82.53941 -36.31032 -7.96554 1.000 86.92516 352 ALA A C 1
ATOM 2619 O O . ALA A 1 350 ? 82.74071 -35.76093 -6.87605 1.000 92.12176 352 ALA A O 1
ATOM 2621 N N . GLU A 1 351 ? 82.27069 -35.61647 -9.07378 1.000 87.99423 353 GLU A N 1
ATOM 2622 C CA . GLU A 1 351 ? 82.16382 -34.16153 -9.02954 1.000 89.25977 353 GLU A CA 1
ATOM 2623 C C . GLU A 1 351 ? 80.92996 -33.72240 -8.25045 1.000 90.92742 353 GLU A C 1
ATOM 2624 O O . GLU A 1 351 ? 80.95978 -32.70272 -7.55112 1.000 90.56776 353 GLU A O 1
ATOM 2630 N N . ALA A 1 352 ? 79.83839 -34.48463 -8.35188 1.000 100.56830 354 ALA A N 1
ATOM 2631 C CA . ALA A 1 352 ? 78.60241 -34.10256 -7.67709 1.000 100.42640 354 ALA A CA 1
ATOM 2632 C C . ALA A 1 352 ? 78.70404 -34.30255 -6.17002 1.000 104.69103 354 ALA A C 1
ATOM 2633 O O . ALA A 1 352 ? 78.27123 -33.44123 -5.39533 1.000 102.45962 354 ALA A O 1
ATOM 2635 N N . ARG A 1 353 ? 79.26693 -35.43264 -5.73325 1.000 94.75835 355 ARG A N 1
ATOM 2636 C CA . ARG A 1 353 ? 79.38337 -35.68472 -4.30035 1.000 92.06774 355 ARG A CA 1
ATOM 2637 C C . ARG A 1 353 ? 80.35722 -34.71321 -3.64579 1.000 93.06521 355 ARG A C 1
ATOM 2638 O O . ARG A 1 353 ? 80.13212 -34.27030 -2.51376 1.000 93.97564 355 ARG A O 1
ATOM 2646 N N . GLN A 1 354 ? 81.44469 -34.37009 -4.34059 1.000 90.91222 356 GLN A N 1
ATOM 2647 C CA . GLN A 1 354 ? 82.39244 -33.40282 -3.79567 1.000 92.34668 356 GLN A CA 1
ATOM 2648 C C . GLN A 1 354 ? 81.75385 -32.02774 -3.64560 1.000 90.27320 356 GLN A C 1
ATOM 2649 O O . GLN A 1 354 ? 81.92341 -31.36748 -2.61395 1.000 87.83886 356 GLN A O 1
ATOM 2655 N N . ASN A 1 355 ? 81.01634 -31.57833 -4.66273 1.000 97.48469 357 ASN A N 1
ATOM 2656 C CA . ASN A 1 355 ? 80.34058 -30.28940 -4.56219 1.000 91.30643 357 ASN A CA 1
ATOM 2657 C C . ASN A 1 355 ? 79.22561 -30.33355 -3.52693 1.000 85.39489 357 ASN A C 1
ATOM 2658 O O . ASN A 1 355 ? 78.96334 -29.33473 -2.84732 1.000 90.63159 357 ASN A O 1
ATOM 2663 N N . ALA A 1 356 ? 78.55749 -31.48173 -3.39321 1.000 87.27775 358 ALA A N 1
ATOM 2664 C CA . ALA A 1 356 ? 77.49392 -31.59987 -2.40238 1.000 89.72254 358 ALA A CA 1
ATOM 2665 C C . ALA A 1 356 ? 78.04865 -31.50582 -0.98687 1.000 88.35435 358 ALA A C 1
ATOM 2666 O O . ALA A 1 356 ? 77.40254 -30.93978 -0.09758 1.000 87.78232 358 ALA A O 1
ATOM 2668 N N . GLU A 1 357 ? 79.24647 -32.05202 -0.75978 1.000 86.65086 359 GLU A N 1
ATOM 2669 C CA . GLU A 1 357 ? 79.86022 -31.96789 0.56078 1.000 87.15674 359 GLU A CA 1
ATOM 2670 C C . GLU A 1 357 ? 80.33152 -30.55359 0.87397 1.000 86.40896 359 GLU A C 1
ATOM 2671 O O . GLU A 1 357 ? 80.28893 -30.13184 2.03582 1.000 85.55486 359 GLU A O 1
ATOM 2677 N N . ALA A 1 358 ? 80.78412 -29.80969 -0.13902 1.000 83.43168 360 ALA A N 1
ATOM 2678 C CA . ALA A 1 358 ? 81.12106 -28.40703 0.07580 1.000 83.38493 360 ALA A CA 1
ATOM 2679 C C . ALA A 1 358 ? 79.88712 -27.59015 0.43270 1.000 86.01931 360 ALA A C 1
ATOM 2680 O O . ALA A 1 358 ? 79.98509 -26.62046 1.19287 1.000 89.72451 360 ALA A O 1
ATOM 2682 N N . VAL A 1 359 ? 78.72316 -27.96530 -0.10169 1.000 84.25649 361 VAL A N 1
ATOM 2683 C CA . VAL A 1 359 ? 77.47816 -27.31942 0.30042 1.000 86.14393 361 VAL A CA 1
ATOM 2684 C C . VAL A 1 359 ? 77.06035 -27.79381 1.68675 1.000 86.40895 361 VAL A C 1
ATOM 2685 O O . VAL A 1 359 ? 76.51282 -27.02261 2.48419 1.000 89.50590 361 VAL A O 1
ATOM 2689 N N . GLN A 1 360 ? 77.32139 -29.06638 2.00047 1.000 84.18451 362 GLN A N 1
ATOM 2690 C CA . GLN A 1 360 ? 76.98676 -29.59126 3.32049 1.000 85.46229 362 GLN A CA 1
ATOM 2691 C C . GLN A 1 360 ? 77.76184 -28.88317 4.42346 1.000 87.43450 362 GLN A C 1
ATOM 2692 O O . GLN A 1 360 ? 77.27130 -28.77406 5.55317 1.000 90.17241 362 GLN A O 1
ATOM 2698 N N . ALA A 1 361 ? 78.96781 -28.39864 4.12009 1.000 85.35267 363 ALA A N 1
ATOM 2699 C CA . ALA A 1 361 ? 79.76645 -27.71224 5.13029 1.000 88.04452 363 ALA A CA 1
ATOM 2700 C C . ALA A 1 361 ? 79.11657 -26.39792 5.54499 1.000 90.38933 363 ALA A C 1
ATOM 2701 O O . ALA A 1 361 ? 79.03029 -26.08513 6.73842 1.000 95.72269 363 ALA A O 1
ATOM 2703 N N . MET A 1 362 ? 78.65028 -25.61468 4.56919 1.000 85.69931 364 MET A N 1
ATOM 2704 C CA . MET A 1 362 ? 78.01222 -24.34051 4.88133 1.000 90.92951 364 MET A CA 1
ATOM 2705 C C . MET A 1 362 ? 76.66774 -24.53747 5.56828 1.000 92.68447 364 MET A C 1
ATOM 2706 O O . MET A 1 362 ? 76.28790 -23.73282 6.42699 1.000 93.59939 364 MET A O 1
ATOM 2711 N N . MET A 1 363 ? 75.93544 -25.59271 5.20169 1.000 85.98870 365 MET A N 1
ATOM 2712 C CA . MET A 1 363 ? 74.60897 -25.81028 5.76875 1.000 86.19228 365 MET A CA 1
ATOM 2713 C C . MET A 1 363 ? 74.67431 -26.15920 7.24878 1.000 94.79185 365 MET A C 1
ATOM 2714 O O . MET A 1 363 ? 73.74930 -25.83413 7.99989 1.000 95.38940 365 MET A O 1
ATOM 2719 N N . GLN A 1 364 ? 75.74434 -26.81654 7.68669 1.000 97.56378 366 GLN A N 1
ATOM 2720 C CA . GLN A 1 364 ? 75.90934 -27.13007 9.09906 1.000 98.29843 366 GLN A CA 1
ATOM 2721 C C . GLN A 1 364 ? 76.52549 -25.98420 9.89081 1.000 105.10037 366 GLN A C 1
ATOM 2722 O O . GLN A 1 364 ? 76.64598 -26.09484 11.11549 1.000 105.76991 366 GLN A O 1
ATOM 2728 N N . GLU A 1 365 ? 76.90945 -24.89397 9.23050 1.000 106.15844 367 GLU A N 1
ATOM 2729 C CA . GLU A 1 365 ? 77.47222 -23.73666 9.91524 1.000 111.78033 367 GLU A CA 1
ATOM 2730 C C . GLU A 1 365 ? 76.35322 -22.93597 10.57103 1.000 114.79957 367 GLU A C 1
ATOM 2731 O O . GLU A 1 365 ? 75.46908 -22.41430 9.88311 1.000 110.18341 367 GLU A O 1
ATOM 2737 N N . ASP A 1 366 ? 76.39401 -22.83580 11.89632 1.000 130.18369 368 ASP A N 1
ATOM 2738 C CA . ASP A 1 366 ? 75.37800 -22.13034 12.66548 1.000 130.15351 368 ASP A CA 1
ATOM 2739 C C . ASP A 1 366 ? 75.87941 -20.73300 13.00640 1.000 133.04448 368 ASP A C 1
ATOM 2740 O O . ASP A 1 366 ? 76.97031 -20.57917 13.56608 1.000 129.01368 368 ASP A O 1
ATOM 2745 N N . THR A 1 367 ? 75.08500 -19.71996 12.66423 1.000 136.20677 369 THR A N 1
ATOM 2746 C CA . THR A 1 367 ? 75.46093 -18.33134 12.88520 1.000 128.75738 369 THR A CA 1
ATOM 2747 C C . THR A 1 367 ? 74.26272 -17.55155 13.40789 1.000 124.34381 369 THR A C 1
ATOM 2748 O O . THR A 1 367 ? 73.11539 -17.99544 13.31793 1.000 120.94440 369 THR A O 1
ATOM 2752 N N . GLN A 1 368 ? 74.55055 -16.37538 13.96310 1.000 107.77289 370 GLN A N 1
ATOM 2753 C CA . GLN A 1 368 ? 73.53098 -15.43923 14.41902 1.000 100.29369 370 GLN A CA 1
ATOM 2754 C C . GLN A 1 368 ? 74.03865 -14.01706 14.20973 1.000 99.66456 370 GLN A C 1
ATOM 2755 O O . GLN A 1 368 ? 74.91212 -13.55943 14.95849 1.000 99.26317 370 GLN A O 1
ATOM 2761 N N . PRO A 1 369 ? 73.52358 -13.27798 13.21102 1.000 92.19163 371 PRO A N 1
ATOM 2762 C CA . PRO A 1 369 ? 72.43961 -13.61697 12.26690 1.000 89.13501 371 PRO A CA 1
ATOM 2763 C C . PRO A 1 369 ? 72.74715 -14.80502 11.35679 1.000 90.39244 371 PRO A C 1
ATOM 2764 O O . PRO A 1 369 ? 73.90492 -15.14821 11.13026 1.000 89.84209 371 PRO A O 1
ATOM 2768 N N . LEU A 1 370 ? 71.70759 -15.44500 10.82755 1.000 89.31848 372 LEU A N 1
ATOM 2769 C CA . LEU A 1 370 ? 71.87938 -16.63481 10.01054 1.000 85.83172 372 LEU A CA 1
ATOM 2770 C C . LEU A 1 370 ? 72.53633 -16.29760 8.67538 1.000 82.61989 372 LEU A C 1
ATOM 2771 O O . LEU A 1 370 ? 72.59233 -15.14222 8.24592 1.000 74.69611 372 LEU A O 1
ATOM 2776 N N . GLY A 1 371 ? 73.04403 -17.34114 8.01861 1.000 81.71457 373 GLY A N 1
ATOM 2777 C CA . GLY A 1 371 ? 73.54358 -17.23880 6.66773 1.000 75.68916 373 GLY A CA 1
ATOM 2778 C C . GLY A 1 371 ? 72.57230 -17.84837 5.66691 1.000 77.26033 373 GLY A C 1
ATOM 2779 O O . GLY A 1 371 ? 71.51690 -18.37242 6.01403 1.000 75.08589 373 GLY A O 1
ATOM 2780 N N . TYR A 1 372 ? 72.95707 -17.76551 4.39167 1.000 76.69185 374 TYR A N 1
ATOM 2781 C CA . TYR A 1 372 ? 72.11123 -18.30297 3.33000 1.000 76.13561 374 TYR A CA 1
ATOM 2782 C C . TYR A 1 372 ? 71.93313 -19.80885 3.47517 1.000 75.83017 374 TYR A C 1
ATOM 2783 O O . TYR A 1 372 ? 70.80790 -20.31916 3.44675 1.000 75.05585 374 TYR A O 1
ATOM 2792 N N . TYR A 1 373 ? 73.03737 -20.53729 3.64337 1.000 76.08320 375 TYR A N 1
ATOM 2793 C CA . TYR A 1 373 ? 72.96986 -21.99431 3.61054 1.000 78.74677 375 TYR A CA 1
ATOM 2794 C C . TYR A 1 373 ? 72.32224 -22.55872 4.86983 1.000 82.75737 375 TYR A C 1
ATOM 2795 O O . TYR A 1 373 ? 71.58864 -23.55179 4.80066 1.000 80.15961 375 TYR A O 1
ATOM 2804 N N . ARG A 1 374 ? 72.57756 -21.94669 6.02936 1.000 83.91383 376 ARG A N 1
ATOM 2805 C CA . ARG A 1 374 ? 71.95864 -22.43583 7.25810 1.000 85.85762 376 ARG A CA 1
ATOM 2806 C C . ARG A 1 374 ? 70.46204 -22.15196 7.27304 1.000 84.81669 376 ARG A C 1
ATOM 2807 O O . ARG A 1 374 ? 69.66766 -23.00180 7.69296 1.000 83.45102 376 ARG A O 1
ATOM 2815 N N . ALA A 1 375 ? 70.05753 -20.96327 6.81954 1.000 78.07295 377 ALA A N 1
ATOM 2816 C CA . ALA A 1 375 ? 68.63737 -20.63117 6.80037 1.000 71.50257 377 ALA A CA 1
ATOM 2817 C C . ALA A 1 375 ? 67.89044 -21.46072 5.76425 1.000 75.11069 377 ALA A C 1
ATOM 2818 O O . ALA A 1 375 ? 66.77464 -21.92723 6.02231 1.000 74.31503 377 ALA A O 1
ATOM 2820 N N . LEU A 1 376 ? 68.49007 -21.65953 4.58744 1.000 74.61468 378 LEU A N 1
ATOM 2821 C CA . LEU A 1 376 ? 67.84210 -22.46580 3.55867 1.000 71.84215 378 LEU A CA 1
ATOM 2822 C C . LEU A 1 376 ? 67.82130 -23.94280 3.92850 1.000 72.35753 378 LEU A C 1
ATOM 2823 O O . LEU A 1 376 ? 66.95208 -24.68370 3.45617 1.000 69.21242 378 LEU A O 1
ATOM 2828 N N . ARG A 1 377 ? 68.76411 -24.39102 4.76106 1.000 74.15360 379 ARG A N 1
ATOM 2829 C CA . ARG A 1 377 ? 68.74841 -25.78155 5.20295 1.000 72.29658 379 ARG A CA 1
ATOM 2830 C C . ARG A 1 377 ? 67.47387 -26.09699 5.97450 1.000 71.94378 379 ARG A C 1
ATOM 2831 O O . ARG A 1 377 ? 66.86051 -27.15076 5.76975 1.000 71.38901 379 ARG A O 1
ATOM 2839 N N . SER A 1 378 ? 67.05395 -25.18897 6.85937 1.000 76.50343 380 SER A N 1
ATOM 2840 C CA . SER A 1 378 ? 65.83040 -25.41077 7.62344 1.000 79.61131 380 SER A CA 1
ATOM 2841 C C . SER A 1 378 ? 64.61416 -25.47369 6.71011 1.000 74.66390 380 SER A C 1
ATOM 2842 O O . SER A 1 378 ? 63.68094 -26.24674 6.95701 1.000 76.81466 380 SER A O 1
ATOM 2845 N N . ILE A 1 379 ? 64.60640 -24.66685 5.64862 1.000 68.73923 381 ILE A N 1
ATOM 2846 C CA . ILE A 1 379 ? 63.49619 -24.70149 4.70389 1.000 69.98321 381 ILE A CA 1
ATOM 2847 C C . ILE A 1 379 ? 63.48564 -26.02036 3.94164 1.000 68.35915 381 ILE A C 1
ATOM 2848 O O . ILE A 1 379 ? 62.42956 -26.63572 3.75657 1.000 66.74594 381 ILE A O 1
ATOM 2853 N N . ASP A 1 380 ? 64.65776 -26.48143 3.49639 1.000 67.31754 382 ASP A N 1
ATOM 2854 C CA . ASP A 1 380 ? 64.72924 -27.75957 2.79563 1.000 66.99805 382 ASP A CA 1
ATOM 2855 C C . ASP A 1 380 ? 64.30599 -28.91533 3.69239 1.000 67.03843 382 ASP A C 1
ATOM 2856 O O . ASP A 1 380 ? 63.69252 -29.87797 3.21689 1.000 64.52029 382 ASP A O 1
ATOM 2861 N N . GLU A 1 381 ? 64.61280 -28.83525 4.98937 1.000 71.96921 383 GLU A N 1
ATOM 2862 C CA . GLU A 1 381 ? 64.25023 -29.91145 5.90486 1.000 65.70201 383 GLU A CA 1
ATOM 2863 C C . GLU A 1 381 ? 62.75276 -29.94218 6.18313 1.000 63.65805 383 GLU A C 1
ATOM 2864 O O . GLU A 1 381 ? 62.18898 -31.01969 6.40546 1.000 62.90357 383 GLU A O 1
ATOM 2870 N N . ARG A 1 382 ? 62.09303 -28.78461 6.16950 1.000 63.36746 384 ARG A N 1
ATOM 2871 C CA . ARG A 1 382 ? 60.70863 -28.67482 6.60682 1.000 63.20992 384 ARG A CA 1
ATOM 2872 C C . ARG A 1 382 ? 59.73986 -28.29951 5.49470 1.000 71.06888 384 ARG A C 1
ATOM 2873 O O . ARG A 1 382 ? 58.54520 -28.14068 5.76726 1.000 78.61465 384 ARG A O 1
ATOM 2881 N N . LEU A 1 383 ? 60.20748 -28.15400 4.26218 1.000 69.41513 385 LEU A N 1
ATOM 2882 C CA . LEU A 1 383 ? 59.30264 -27.86851 3.15346 1.000 60.23541 385 LEU A CA 1
ATOM 2883 C C . LEU A 1 383 ? 58.44542 -29.09263 2.86516 1.000 65.92234 385 LEU A C 1
ATOM 2884 O O . LEU A 1 383 ? 58.99434 -30.16949 2.59578 1.000 69.76234 385 LEU A O 1
ATOM 2889 N N . PRO A 1 384 ? 57.11902 -28.98883 2.92050 1.000 66.46851 386 PRO A N 1
ATOM 2890 C CA . PRO A 1 384 ? 56.27874 -30.12624 2.52656 1.000 65.71957 386 PRO A CA 1
ATOM 2891 C C . PRO A 1 384 ? 56.49210 -30.46584 1.05861 1.000 67.14196 386 PRO A C 1
ATOM 2892 O O . PRO A 1 384 ? 56.43816 -29.59549 0.18639 1.000 61.81072 386 PRO A O 1
ATOM 2896 N N . LYS A 1 385 ? 56.74620 -31.74837 0.79212 1.000 67.31938 387 LYS A N 1
ATOM 2897 C CA . LYS A 1 385 ? 57.03118 -32.18497 -0.56856 1.000 61.35850 387 LYS A CA 1
ATOM 2898 C C . LYS A 1 385 ? 55.83266 -32.01941 -1.49366 1.000 67.25949 387 LYS A C 1
ATOM 2899 O O . LYS A 1 385 ? 56.00807 -32.01516 -2.71665 1.000 70.98304 387 LYS A O 1
ATOM 2905 N N . ASP A 1 386 ? 54.62776 -31.87427 -0.94267 1.000 68.19139 388 ASP A N 1
ATOM 2906 C CA . ASP A 1 386 ? 53.42928 -31.61495 -1.72797 1.000 67.27668 388 ASP A CA 1
ATOM 2907 C C . ASP A 1 386 ? 52.97437 -30.16341 -1.64001 1.000 65.46089 388 ASP A C 1
ATOM 2908 O O . ASP A 1 386 ? 51.84360 -29.85356 -2.02801 1.000 68.38829 388 ASP A O 1
ATOM 2913 N N . ALA A 1 387 ? 53.82038 -29.27346 -1.13346 1.000 64.17632 389 ALA A N 1
ATOM 2914 C CA . ALA A 1 387 ? 53.51932 -27.85238 -1.11015 1.000 61.38204 389 ALA A CA 1
ATOM 2915 C C . ALA A 1 387 ? 54.07045 -27.17700 -2.36257 1.000 68.53662 389 ALA A C 1
ATOM 2916 O O . ALA A 1 387 ? 54.76376 -27.78804 -3.17860 1.000 69.61824 389 ALA A O 1
ATOM 2918 N N . ILE A 1 388 ? 53.75161 -25.89480 -2.51046 1.000 63.84762 390 ILE A N 1
ATOM 2919 C CA . ILE A 1 388 ? 54.23715 -25.08332 -3.62012 1.000 65.72118 390 ILE A CA 1
ATOM 2920 C C . ILE A 1 388 ? 55.23670 -24.08045 -3.06447 1.000 61.10988 390 ILE A C 1
ATOM 2921 O O . ILE A 1 388 ? 54.90510 -23.28608 -2.17547 1.000 62.05320 390 ILE A O 1
ATOM 2926 N N . PHE A 1 389 ? 56.45808 -24.11932 -3.58967 1.000 63.38086 391 PHE A N 1
ATOM 2927 C CA . PHE A 1 389 ? 57.55646 -23.28711 -3.11474 1.000 58.75939 391 PHE A CA 1
ATOM 2928 C C . PHE A 1 389 ? 57.76667 -22.14051 -4.09736 1.000 60.62754 391 PHE A C 1
ATOM 2929 O O . PHE A 1 389 ? 58.14336 -22.36383 -5.25194 1.000 63.20342 391 PHE A O 1
ATOM 2937 N N . VAL A 1 390 ? 57.52285 -20.91628 -3.63896 1.000 58.85982 392 VAL A N 1
ATOM 2938 C CA . VAL A 1 390 ? 57.72193 -19.71492 -4.44163 1.000 58.77077 392 VAL A CA 1
ATOM 2939 C C . VAL A 1 390 ? 58.99514 -19.02812 -3.96988 1.000 58.39218 392 VAL A C 1
ATOM 2940 O O . VAL A 1 390 ? 59.14719 -18.73705 -2.77677 1.000 60.62960 392 VAL A O 1
ATOM 2944 N N . ALA A 1 391 ? 59.91088 -18.77180 -4.90090 1.000 58.08674 393 ALA A N 1
ATOM 2945 C CA . ALA A 1 391 ? 61.18814 -18.14433 -4.59499 1.000 57.17701 393 ALA A CA 1
ATOM 2946 C C . ALA A 1 391 ? 61.39349 -16.93643 -5.49636 1.000 57.63188 393 ALA A C 1
ATOM 2947 O O . ALA A 1 391 ? 61.13647 -17.00135 -6.70101 1.000 58.57198 393 ALA A O 1
ATOM 2949 N N . GLU A 1 392 ? 61.85967 -15.83606 -4.90992 1.000 56.68919 394 GLU A N 1
ATOM 2950 C CA . GLU A 1 392 ? 62.06585 -14.60284 -5.65476 1.000 58.35983 394 GLU A CA 1
ATOM 2951 C C . GLU A 1 392 ? 63.18271 -13.80380 -5.00118 1.000 58.97745 394 GLU A C 1
ATOM 2952 O O . GLU A 1 392 ? 63.22884 -13.67681 -3.77542 1.000 62.59124 394 GLU A O 1
ATOM 2958 N N . GLY A 1 393 ? 64.07269 -13.26759 -5.82269 1.000 62.55603 395 GLY A N 1
ATOM 2959 C CA . GLY A 1 393 ? 65.16812 -12.45554 -5.35085 1.000 60.49924 395 GLY A CA 1
ATOM 2960 C C . GLY A 1 393 ? 66.42670 -12.76663 -6.12614 1.000 68.90751 395 GLY A C 1
ATOM 2961 O O . GLY A 1 393 ? 66.37631 -13.31556 -7.22537 1.000 73.65132 395 GLY A O 1
ATOM 2962 N N . ALA A 1 394 ? 67.56493 -12.40345 -5.53750 1.000 64.13810 396 ALA A N 1
ATOM 2963 C CA . ALA A 1 394 ? 68.85649 -12.66854 -6.15535 1.000 65.15473 396 ALA A CA 1
ATOM 2964 C C . ALA A 1 394 ? 69.45466 -13.95360 -5.60093 1.000 67.39951 396 ALA A C 1
ATOM 2965 O O . ALA A 1 394 ? 69.02356 -15.05330 -5.96287 1.000 67.00253 396 ALA A O 1
ATOM 2967 N N . SER A 1 395 ? 70.44537 -13.82253 -4.71568 1.000 72.56854 397 SER A N 1
ATOM 2968 C CA . SER A 1 395 ? 71.08250 -15.00140 -4.13902 1.000 70.97546 397 SER A CA 1
ATOM 2969 C C . SER A 1 395 ? 70.11488 -15.79703 -3.27304 1.000 68.68840 397 SER A C 1
ATOM 2970 O O . SER A 1 395 ? 70.23781 -17.02376 -3.17522 1.000 69.53956 397 SER A O 1
ATOM 2973 N N . THR A 1 396 ? 69.15058 -15.12209 -2.64100 1.000 65.37807 398 THR A N 1
ATOM 2974 C CA . THR A 1 396 ? 68.09863 -15.82769 -1.91493 1.000 65.23357 398 THR A CA 1
ATOM 2975 C C . THR A 1 396 ? 67.38799 -16.82437 -2.82191 1.000 66.56647 398 THR A C 1
ATOM 2976 O O . THR A 1 396 ? 67.15151 -17.97609 -2.44027 1.000 66.37285 398 THR A O 1
ATOM 2980 N N . MET A 1 397 ? 67.04944 -16.39542 -4.03875 1.000 67.00412 399 MET A N 1
ATOM 2981 C CA . MET A 1 397 ? 66.41465 -17.29081 -4.99835 1.000 63.98558 399 MET A CA 1
ATOM 2982 C C . MET A 1 397 ? 67.43396 -18.20955 -5.66136 1.000 65.84952 399 MET A C 1
ATOM 2983 O O . MET A 1 397 ? 67.12397 -19.36700 -5.96501 1.000 67.55583 399 MET A O 1
ATOM 2988 N N . ASP A 1 398 ? 68.65591 -17.71651 -5.87820 1.000 65.98565 400 ASP A N 1
ATOM 2989 C CA . ASP A 1 398 ? 69.66523 -18.50555 -6.57967 1.000 70.02578 400 ASP A CA 1
ATOM 2990 C C . ASP A 1 398 ? 70.12056 -19.69609 -5.74488 1.000 72.44909 400 ASP A C 1
ATOM 2991 O O . ASP A 1 398 ? 70.09141 -20.84021 -6.21183 1.000 71.94760 400 ASP A O 1
ATOM 2996 N N . ILE A 1 399 ? 70.54897 -19.44672 -4.50534 1.000 69.59698 401 ILE A N 1
ATOM 2997 C CA . ILE A 1 399 ? 71.04816 -20.53132 -3.66527 1.000 69.79780 401 ILE A CA 1
ATOM 2998 C C . ILE A 1 399 ? 69.93375 -21.51265 -3.32749 1.000 70.86815 401 ILE A C 1
ATOM 2999 O O . ILE A 1 399 ? 70.18524 -22.71149 -3.15088 1.000 75.15188 401 ILE A O 1
ATOM 3004 N N . SER A 1 400 ? 68.68982 -21.03437 -3.24505 1.000 67.77908 402 SER A N 1
ATOM 3005 C CA . SER A 1 400 ? 67.56740 -21.92459 -2.97355 1.000 66.86607 402 SER A CA 1
ATOM 3006 C C . SER A 1 400 ? 67.38791 -22.97473 -4.06173 1.000 71.28922 402 SER A C 1
ATOM 3007 O O . SER A 1 400 ? 66.81617 -24.03659 -3.79302 1.000 72.01419 402 SER A O 1
ATOM 3010 N N . ARG A 1 401 ? 67.85513 -22.70073 -5.28309 1.000 70.30654 403 ARG A N 1
ATOM 3011 C CA . ARG A 1 401 ? 67.82990 -23.71585 -6.33082 1.000 71.13261 403 ARG A CA 1
ATOM 3012 C C . ARG A 1 401 ? 68.65338 -24.93654 -5.94577 1.000 76.06394 403 ARG A C 1
ATOM 3013 O O . ARG A 1 401 ? 68.30019 -26.06441 -6.30891 1.000 78.95286 403 ARG A O 1
ATOM 3021 N N . THR A 1 402 ? 69.74583 -24.73446 -5.21027 1.000 71.51987 404 THR A N 1
ATOM 3022 C CA . THR A 1 402 ? 70.63200 -25.82621 -4.82905 1.000 71.43321 404 THR A CA 1
ATOM 3023 C C . THR A 1 402 ? 70.20385 -26.49700 -3.52968 1.000 77.94686 404 THR A C 1
ATOM 3024 O O . 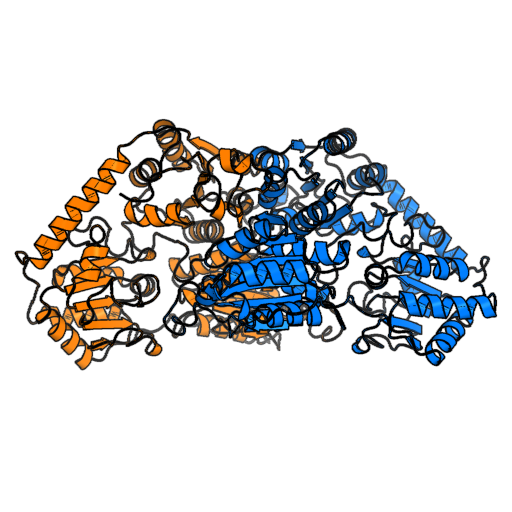THR A 1 402 ? 70.19115 -27.72980 -3.44513 1.000 80.74531 404 THR A O 1
ATOM 3028 N N . VAL A 1 403 ? 69.84689 -25.70872 -2.51600 1.000 75.70007 405 VAL A N 1
ATOM 3029 C CA . VAL A 1 403 ? 69.54985 -26.26707 -1.20088 1.000 76.20351 405 VAL A CA 1
ATOM 3030 C C . VAL A 1 403 ? 68.15691 -26.88362 -1.17222 1.000 78.16773 405 VAL A C 1
ATOM 3031 O O . VAL A 1 403 ? 67.96894 -28.00573 -0.68846 1.000 76.25304 405 VAL A O 1
ATOM 3035 N N . ILE A 1 404 ? 67.16257 -26.16515 -1.68609 1.000 74.20495 406 ILE A N 1
ATOM 3036 C CA . ILE A 1 404 ? 65.77103 -26.59687 -1.59450 1.000 70.74871 406 ILE A CA 1
ATOM 3037 C C . ILE A 1 404 ? 65.49461 -27.58469 -2.72357 1.000 69.01791 406 ILE A C 1
ATOM 3038 O O . ILE A 1 404 ? 65.45548 -27.20733 -3.89687 1.000 72.56139 406 ILE A O 1
ATOM 3043 N N . ASN A 1 405 ? 65.29696 -28.85073 -2.36982 1.000 66.60056 407 ASN A N 1
ATOM 3044 C CA . ASN A 1 405 ? 64.94654 -29.86285 -3.35251 1.000 67.40210 407 ASN A CA 1
ATOM 3045 C C . ASN A 1 405 ? 63.44291 -29.87434 -3.59631 1.000 67.36555 407 ASN A C 1
ATOM 3046 O O . ASN A 1 405 ? 62.64440 -29.53290 -2.71951 1.000 65.90716 407 ASN A O 1
ATOM 3051 N N . GLN A 1 406 ? 63.06281 -30.26797 -4.80708 1.000 68.46622 408 GLN A N 1
ATOM 3052 C CA . GLN A 1 406 ? 61.67058 -30.48971 -5.16500 1.000 66.48624 408 GLN A CA 1
ATOM 3053 C C . GLN A 1 406 ? 61.49256 -31.94439 -5.57194 1.000 66.39000 408 GLN A C 1
ATOM 3054 O O . GLN A 1 406 ? 62.34724 -32.51634 -6.25478 1.000 70.00918 408 GLN A O 1
ATOM 3060 N N . TYR A 1 407 ? 60.38474 -32.54487 -5.14290 1.000 68.93319 409 TYR A N 1
ATOM 3061 C CA . TYR A 1 407 ? 60.14216 -33.95763 -5.38267 1.000 69.12543 409 TYR A CA 1
ATOM 3062 C C . TYR A 1 407 ? 58.88177 -34.23800 -6.18532 1.000 66.75762 409 TYR A C 1
ATOM 3063 O O . TYR A 1 407 ? 58.65936 -35.39364 -6.56401 1.000 66.76455 409 TYR A O 1
ATOM 3072 N N . LEU A 1 408 ? 58.06010 -33.23029 -6.45808 1.000 69.75008 410 LEU A N 1
ATOM 3073 C CA . LEU A 1 408 ? 56.82834 -33.39794 -7.20905 1.000 69.20173 410 LEU A CA 1
ATOM 3074 C C . LEU A 1 408 ? 56.79951 -32.43653 -8.38659 1.000 70.03724 410 LEU A C 1
ATOM 3075 O O . LEU A 1 408 ? 57.33733 -31.32735 -8.30289 1.000 70.28629 410 LEU A O 1
ATOM 3080 N N . PRO A 1 409 ? 56.17746 -32.83554 -9.49591 1.000 71.77058 411 PRO A N 1
ATOM 3081 C CA . PRO A 1 409 ? 56.16565 -31.97343 -10.68355 1.000 70.45791 411 PRO A CA 1
ATOM 3082 C C . PRO A 1 409 ? 55.40382 -30.67890 -10.43779 1.000 68.16468 411 PRO A C 1
ATOM 3083 O O . PRO A 1 409 ? 54.31904 -30.67428 -9.85102 1.000 68.99227 411 PRO A O 1
ATOM 3087 N N . ARG A 1 410 ? 55.99625 -29.57351 -10.89426 1.000 64.49701 412 ARG A N 1
ATOM 3088 C CA . ARG A 1 410 ? 55.39223 -28.24307 -10.82341 1.000 60.44107 412 ARG A CA 1
ATOM 3089 C C . ARG A 1 410 ? 55.06010 -27.85729 -9.38009 1.000 60.77484 412 ARG A C 1
ATOM 3090 O O . ARG A 1 410 ? 53.90165 -27.66272 -9.00576 1.000 52.75218 412 ARG A O 1
ATOM 3098 N N . THR A 1 411 ? 56.11402 -27.74807 -8.56838 1.000 60.04727 413 THR A N 1
ATOM 3099 C CA . THR A 1 411 ? 55.98534 -27.28724 -7.19372 1.000 63.89476 413 THR A CA 1
ATOM 3100 C C . THR A 1 411 ? 56.87710 -26.09649 -6.87266 1.000 60.96583 413 THR A C 1
ATOM 3101 O O . THR A 1 411 ? 56.84370 -25.61226 -5.73655 1.000 58.20537 413 THR A O 1
ATOM 3105 N N . ARG A 1 412 ? 57.66847 -25.61327 -7.82742 1.000 58.59908 414 ARG A N 1
ATOM 3106 C CA . ARG A 1 412 ? 58.53977 -24.46400 -7.62468 1.000 55.96339 414 ARG A CA 1
ATOM 3107 C C . ARG A 1 412 ? 58.22487 -23.39583 -8.66113 1.000 60.67411 414 ARG A C 1
ATOM 3108 O O . ARG A 1 412 ? 58.08831 -23.70000 -9.85102 1.000 65.08995 414 ARG A O 1
ATOM 3116 N N . LEU A 1 413 ? 58.11244 -22.14976 -8.20628 1.000 57.47198 415 LEU A N 1
ATOM 3117 C CA . LEU A 1 413 ? 57.91795 -20.99981 -9.07880 1.000 59.13487 415 LEU A CA 1
ATOM 3118 C C . LEU A 1 413 ? 58.95780 -19.94876 -8.72356 1.000 61.80671 415 LEU A C 1
ATOM 3119 O O . LEU A 1 413 ? 59.07387 -19.56161 -7.55638 1.000 61.45336 415 LEU A O 1
ATOM 3124 N N . ASP A 1 414 ? 59.71288 -19.49414 -9.71781 1.000 61.28984 416 ASP A N 1
ATOM 3125 C CA . ASP A 1 414 ? 60.73824 -18.48008 -9.49823 1.000 63.44468 416 ASP A CA 1
ATOM 3126 C C . ASP A 1 414 ? 60.51049 -17.32384 -10.47007 1.000 62.63612 416 ASP A C 1
ATOM 3127 O O . ASP A 1 414 ? 59.40398 -17.10069 -10.97708 1.000 61.48806 416 ASP A O 1
ATOM 3132 N N . ALA A 1 415 ? 61.57409 -16.56016 -10.73323 1.000 71.74519 417 ALA A N 1
ATOM 3133 C CA . ALA A 1 415 ? 61.47016 -15.40393 -11.61475 1.000 71.48186 417 ALA A CA 1
ATOM 3134 C C . ALA A 1 415 ? 61.29916 -15.79836 -13.07565 1.000 70.76716 417 ALA A C 1
ATOM 3135 O O . ALA A 1 415 ? 60.82988 -14.98020 -13.87387 1.000 75.48224 417 ALA A O 1
ATOM 3137 N N . GLY A 1 416 ? 61.66931 -17.02041 -13.44327 1.000 63.37972 418 GLY A N 1
ATOM 3138 C CA . GLY A 1 416 ? 61.45422 -17.49565 -14.79198 1.000 69.37378 418 GLY A CA 1
ATOM 3139 C C . GLY A 1 416 ? 62.46173 -16.94844 -15.78592 1.000 64.00025 418 GLY A C 1
ATOM 3140 O O . GLY A 1 416 ? 63.48927 -16.35993 -15.43711 1.000 67.15160 418 GLY A O 1
ATOM 3141 N N . SER A 1 417 ? 62.13992 -17.15068 -17.06525 1.000 65.11557 419 SER A N 1
ATOM 3142 C CA . SER A 1 417 ? 63.02390 -16.73938 -18.14967 1.000 64.33606 419 SER A CA 1
ATOM 3143 C C . SER A 1 417 ? 63.17589 -15.22863 -18.25619 1.000 63.09899 419 SER A C 1
ATOM 3144 O O . SER A 1 417 ? 64.06039 -14.76587 -18.98443 1.000 60.67077 419 SER A O 1
ATOM 3147 N N . PHE A 1 418 ? 62.34274 -14.45355 -17.56283 1.000 63.96800 420 PHE A N 1
ATOM 3148 C CA . PHE A 1 418 ? 62.41817 -13.00145 -17.61600 1.000 60.65718 420 PHE A CA 1
ATOM 3149 C C . PHE A 1 418 ? 63.15034 -12.39716 -16.42622 1.000 61.59660 420 PHE A C 1
ATOM 3150 O O . PHE A 1 418 ? 63.46892 -11.20445 -16.46121 1.000 60.64006 420 PHE A O 1
ATOM 3158 N N . GLY A 1 419 ? 63.42255 -13.18016 -15.38615 1.000 63.00104 421 GLY A N 1
ATOM 3159 C CA . GLY A 1 419 ? 64.10539 -12.65587 -14.21227 1.000 60.62526 421 GLY A CA 1
ATOM 3160 C C . GLY A 1 419 ? 63.37022 -11.51291 -13.54829 1.000 60.05358 421 GLY A C 1
ATOM 3161 O O . GLY A 1 419 ? 64.00255 -10.56648 -13.06258 1.000 59.75697 421 GLY A O 1
ATOM 3162 N N . SER A 1 420 ? 62.04366 -11.58234 -13.51164 1.000 58.83770 422 SER A N 1
ATOM 3163 C CA . SER A 1 420 ? 61.23410 -10.46539 -13.05338 1.000 59.50588 422 SER A CA 1
ATOM 3164 C C . SER A 1 420 ? 61.12065 -10.44743 -11.53403 1.000 61.87765 422 SER A C 1
ATOM 3165 O O . SER A 1 420 ? 61.11990 -11.48996 -10.87295 1.000 60.56250 422 SER A O 1
ATOM 3168 N N . MET A 1 421 ? 61.02617 -9.24078 -10.98579 1.000 57.29283 423 MET A N 1
ATOM 3169 C CA . MET A 1 421 ? 60.67969 -9.03170 -9.58951 1.000 58.27687 423 MET A CA 1
ATOM 3170 C C . MET A 1 421 ? 59.23188 -8.56812 -9.49162 1.000 60.55013 423 MET A C 1
ATOM 3171 O O . MET A 1 421 ? 58.68139 -7.98994 -10.43198 1.000 68.64061 423 MET A O 1
ATOM 3176 N N . GLY A 1 422 ? 58.61786 -8.82841 -8.34260 1.000 61.86641 424 GLY A N 1
ATOM 3177 C CA . GLY A 1 422 ? 57.22969 -8.47277 -8.13765 1.000 59.06499 424 GLY A CA 1
ATOM 3178 C C . GLY A 1 422 ? 56.23669 -9.56475 -8.45240 1.000 59.59824 424 GLY A C 1
ATOM 3179 O O . GLY A 1 422 ? 55.04235 -9.27495 -8.58596 1.000 58.44558 424 GLY A O 1
ATOM 3180 N N . LEU A 1 423 ? 56.68867 -10.81261 -8.57746 1.000 60.25972 425 LEU A N 1
ATOM 3181 C CA . LEU A 1 423 ? 55.80823 -11.93621 -8.85511 1.000 58.90457 425 LEU A CA 1
ATOM 3182 C C . LEU A 1 423 ? 55.65143 -12.88980 -7.67965 1.000 56.30675 425 LEU A C 1
ATOM 3183 O O . LEU A 1 423 ? 54.83243 -13.81147 -7.76078 1.000 57.64354 425 LEU A O 1
ATOM 3188 N N . GLY A 1 424 ? 56.40410 -12.69304 -6.59524 1.000 60.89500 426 GLY A N 1
ATOM 3189 C CA . GLY A 1 424 ? 56.34270 -13.62907 -5.48286 1.000 55.46767 426 GLY A CA 1
ATOM 3190 C C . GLY A 1 424 ? 54.97203 -13.68361 -4.83668 1.000 56.31669 426 GLY A C 1
ATOM 3191 O O . GLY A 1 424 ? 54.38987 -14.75940 -4.67565 1.000 56.09864 426 GLY A O 1
ATOM 3192 N N . HIS A 1 425 ? 54.43854 -12.52036 -4.45349 1.000 57.53772 427 HIS A N 1
ATOM 3193 C CA . HIS A 1 425 ? 53.10891 -12.48253 -3.85282 1.000 56.57546 427 HIS A CA 1
ATOM 3194 C C . HIS A 1 425 ? 52.04924 -12.97350 -4.82968 1.000 59.28515 427 HIS A C 1
ATOM 3195 O O . HIS A 1 425 ? 51.16643 -13.75513 -4.45752 1.000 61.12256 427 HIS A O 1
ATOM 3202 N N . GLY A 1 426 ? 52.12288 -12.52817 -6.08561 1.000 55.20171 428 GLY A N 1
ATOM 3203 C CA . GLY A 1 426 ? 51.14051 -12.95333 -7.06879 1.000 54.61144 428 GLY A CA 1
ATOM 3204 C C . GLY A 1 426 ? 51.15299 -14.45148 -7.30260 1.000 55.98994 428 GLY A C 1
ATOM 3205 O O . GLY A 1 426 ? 50.09798 -15.08767 -7.36229 1.000 56.20880 428 GLY A O 1
ATOM 3206 N N . PHE A 1 427 ? 52.34662 -15.03690 -7.43615 1.000 56.00383 429 PHE A N 1
ATOM 3207 C CA . PHE A 1 427 ? 52.43832 -16.48123 -7.62742 1.000 55.01607 429 PHE A CA 1
ATOM 3208 C C . PHE A 1 427 ? 51.91217 -17.23137 -6.41157 1.000 57.81036 429 PHE A C 1
ATOM 3209 O O . PHE A 1 427 ? 51.18264 -18.21964 -6.55210 1.000 56.51973 429 PHE A O 1
ATOM 3217 N N . ALA A 1 428 ? 52.26865 -16.77386 -5.20838 1.000 58.98218 430 ALA A N 1
ATOM 3218 C CA . ALA A 1 428 ? 51.80899 -17.43927 -3.99360 1.000 53.60997 430 ALA A CA 1
ATOM 3219 C C . ALA A 1 428 ? 50.29785 -17.32215 -3.84094 1.000 54.28671 430 ALA A C 1
ATOM 3220 O O . ALA A 1 428 ? 49.61621 -18.30786 -3.53669 1.000 58.00177 430 ALA A O 1
ATOM 3222 N N . ILE A 1 429 ? 49.75590 -16.11999 -4.04587 1.000 52.72498 431 ILE A N 1
ATOM 3223 C CA . ILE A 1 429 ? 48.30971 -15.93496 -3.96360 1.000 56.92642 431 ILE A CA 1
ATOM 3224 C C . ILE A 1 429 ? 47.61302 -16.70885 -5.07473 1.000 59.78121 431 ILE A C 1
ATOM 3225 O O . ILE A 1 429 ? 46.55931 -17.32176 -4.86067 1.000 62.15747 431 ILE A O 1
ATOM 3230 N N . GLY A 1 430 ? 48.19593 -16.70491 -6.27498 1.000 59.14916 432 GLY A N 1
ATOM 3231 C CA . GLY A 1 430 ? 47.61333 -17.46180 -7.36990 1.000 55.90698 432 GLY A CA 1
ATOM 3232 C C . GLY A 1 430 ? 47.68146 -18.96076 -7.14859 1.000 58.65880 432 GLY A C 1
ATOM 3233 O O . GLY A 1 430 ? 46.74085 -19.68782 -7.47920 1.000 62.30624 432 GLY A O 1
ATOM 3234 N N . ALA A 1 431 ? 48.79193 -19.44517 -6.58607 1.000 57.91376 433 ALA A N 1
ATOM 3235 C CA . ALA A 1 431 ? 48.91874 -20.87508 -6.32175 1.000 58.14145 433 ALA A CA 1
ATOM 3236 C C . ALA A 1 431 ? 47.92180 -21.33268 -5.26578 1.000 61.45633 433 ALA A C 1
ATOM 3237 O O . ALA A 1 431 ? 47.31017 -22.39879 -5.40249 1.000 62.38022 433 ALA A O 1
ATOM 3239 N N . ALA A 1 432 ? 47.74383 -20.53957 -4.20606 1.000 63.51390 434 ALA A N 1
ATOM 3240 C CA . ALA A 1 432 ? 46.80553 -20.91205 -3.15337 1.000 64.01399 434 ALA A CA 1
ATOM 3241 C C . ALA A 1 432 ? 45.36453 -20.86284 -3.64150 1.000 67.49958 434 ALA A C 1
ATOM 3242 O O . ALA A 1 432 ? 44.50044 -21.55370 -3.08970 1.000 76.33149 434 ALA A O 1
ATOM 3244 N N . THR A 1 433 ? 45.08540 -20.05771 -4.66707 1.000 61.70491 435 THR A N 1
ATOM 3245 C CA . THR A 1 433 ? 43.73435 -19.99580 -5.21076 1.000 61.36203 435 THR A CA 1
ATOM 3246 C C . THR A 1 433 ? 43.45473 -21.17481 -6.13527 1.000 62.97108 435 THR A C 1
ATOM 3247 O O . THR A 1 433 ? 42.33474 -21.69759 -6.15813 1.000 63.10267 435 THR A O 1
ATOM 3251 N N . GLN A 1 434 ? 44.46067 -21.60700 -6.89998 1.000 65.92173 436 GLN A N 1
ATOM 3252 C CA . GLN A 1 434 ? 44.28561 -22.76443 -7.77171 1.000 64.70735 436 GLN A CA 1
ATOM 3253 C C . GLN A 1 434 ? 44.10411 -24.04142 -6.96135 1.000 64.41882 436 GLN A C 1
ATOM 3254 O O . GLN A 1 434 ? 43.22562 -24.85727 -7.26473 1.000 65.91786 436 GLN A O 1
ATOM 3260 N N . PHE A 1 435 ? 44.92316 -24.23099 -5.92853 1.000 65.24180 437 PHE A N 1
ATOM 3261 C CA . PHE A 1 435 ? 44.79846 -25.37099 -5.02623 1.000 73.04461 437 PHE A CA 1
ATOM 3262 C C . PHE A 1 435 ? 44.30025 -24.87137 -3.67687 1.000 72.86058 437 PHE A C 1
ATOM 3263 O O . PHE A 1 435 ? 45.09043 -24.33318 -2.88550 1.000 72.33365 437 PHE A O 1
ATOM 3271 N N . PRO A 1 436 ? 43.00818 -25.02260 -3.36780 1.000 77.79897 438 PRO A N 1
ATOM 3272 C CA . PRO A 1 436 ? 42.46231 -24.37289 -2.15908 1.000 81.11263 438 PRO A CA 1
ATOM 3273 C C . PRO A 1 436 ? 43.15741 -24.77083 -0.86704 1.000 91.58555 438 PRO A C 1
ATOM 3274 O O . PRO A 1 436 ? 43.58730 -23.89547 -0.10428 1.000 98.96192 438 PRO A O 1
ATOM 3278 N N . GLY A 1 437 ? 43.28088 -26.06526 -0.59497 1.000 83.05017 439 GLY A N 1
ATOM 3279 C CA . GLY A 1 437 ? 43.85264 -26.51213 0.65586 1.000 78.17874 439 GLY A CA 1
ATOM 3280 C C . GLY A 1 437 ? 45.35275 -26.68441 0.68278 1.000 77.76276 439 GLY A C 1
ATOM 3281 O O . GLY A 1 437 ? 45.90875 -26.99203 1.74099 1.000 69.95008 439 GLY A O 1
ATOM 3282 N N . LYS A 1 438 ? 46.03662 -26.49151 -0.44034 1.000 80.31069 440 LYS A N 1
ATOM 3283 C CA . LYS A 1 438 ? 47.46743 -26.75493 -0.48803 1.000 74.09231 440 LYS A CA 1
ATOM 3284 C C . LYS A 1 438 ? 48.24622 -25.63604 0.19500 1.000 69.62878 440 LYS A C 1
ATOM 3285 O O . LYS A 1 438 ? 47.89205 -24.45701 0.09914 1.000 65.84933 440 LYS A O 1
ATOM 3291 N N . ARG A 1 439 ? 49.30744 -26.01909 0.90056 1.000 72.36571 441 ARG A N 1
ATOM 3292 C CA . ARG A 1 439 ? 50.16991 -25.06076 1.57614 1.000 73.94035 441 ARG A CA 1
ATOM 3293 C C . ARG A 1 439 ? 51.15402 -24.44966 0.58584 1.000 69.71870 441 ARG A C 1
ATOM 3294 O O . ARG A 1 439 ? 51.64667 -25.12804 -0.31990 1.000 66.60943 441 ARG A O 1
ATOM 3302 N N . VAL A 1 440 ? 51.43285 -23.15819 0.75845 1.000 69.14357 442 VAL A N 1
ATOM 3303 C CA . VAL A 1 440 ? 52.32153 -22.41118 -0.12496 1.000 67.67339 442 VAL A CA 1
ATOM 3304 C C . VAL A 1 440 ? 53.40189 -21.74457 0.71498 1.000 66.69593 442 VAL A C 1
ATOM 3305 O O . VAL A 1 440 ? 53.09642 -21.06247 1.69948 1.000 70.13216 442 VAL A O 1
ATOM 3309 N N . ILE A 1 441 ? 54.65884 -21.93670 0.32309 1.000 63.03762 443 ILE A N 1
ATOM 3310 C CA . ILE A 1 441 ? 55.80385 -21.30357 0.96839 1.000 63.11616 443 ILE A CA 1
ATOM 3311 C C . ILE A 1 441 ? 56.38530 -20.29595 -0.01193 1.000 62.11969 443 ILE A C 1
ATOM 3312 O O . ILE A 1 441 ? 56.79619 -20.66452 -1.11918 1.000 64.58739 443 ILE A O 1
ATOM 3317 N N . CYS A 1 442 ? 56.42407 -19.02968 0.38944 1.000 62.41271 444 CYS A N 1
ATOM 3318 C CA . CYS A 1 442 ? 56.88049 -17.94163 -0.47316 1.000 58.58462 444 CYS A CA 1
ATOM 3319 C C . CYS A 1 442 ? 58.17692 -17.37575 0.10352 1.000 59.30052 444 CYS A C 1
ATOM 3320 O O . CYS A 1 442 ? 58.16029 -16.48269 0.95224 1.000 61.90602 444 CYS A O 1
ATOM 3323 N N . LEU A 1 443 ? 59.30400 -17.90483 -0.36699 1.000 54.33030 445 LEU A N 1
ATOM 3324 C CA . LEU A 1 443 ? 60.61021 -17.40077 0.03416 1.000 52.48376 445 LEU A CA 1
ATOM 3325 C C . LEU A 1 443 ? 60.98424 -16.19652 -0.81896 1.000 58.87586 445 LEU A C 1
ATOM 3326 O O . LEU A 1 443 ? 60.91935 -16.25383 -2.05018 1.000 62.01481 445 LEU A O 1
ATOM 3331 N N . GLN A 1 444 ? 61.37603 -15.10587 -0.16575 1.000 57.48319 446 GLN A N 1
ATOM 3332 C CA . GLN A 1 444 ? 61.73671 -13.88219 -0.86416 1.000 56.61082 446 GLN A CA 1
ATOM 3333 C C . GLN A 1 444 ? 62.87015 -13.18588 -0.12935 1.000 59.84579 446 GLN A C 1
ATOM 3334 O O . GLN A 1 444 ? 63.03582 -13.34329 1.08222 1.000 61.33285 446 GLN A O 1
ATOM 3340 N N . GLY A 1 445 ? 63.65642 -12.41986 -0.87962 1.000 55.73157 447 GLY A N 1
ATOM 3341 C CA . GLY A 1 445 ? 64.56894 -11.48145 -0.26881 1.000 61.10851 447 GLY A CA 1
ATOM 3342 C C . GLY A 1 445 ? 63.85003 -10.20299 0.10807 1.000 62.80233 447 GLY A C 1
ATOM 3343 O O . GLY A 1 445 ? 62.72265 -9.94837 -0.31466 1.000 59.24406 447 GLY A O 1
ATOM 3344 N N . ASP A 1 446 ? 64.51269 -9.38646 0.92997 1.000 63.92379 448 ASP A N 1
ATOM 3345 C CA . ASP A 1 446 ? 63.88625 -8.14026 1.36085 1.000 65.93203 448 ASP A CA 1
ATOM 3346 C C . ASP A 1 446 ? 63.66894 -7.19794 0.18219 1.000 63.30203 448 ASP A C 1
ATOM 3347 O O . ASP A 1 446 ? 62.65164 -6.49724 0.11735 1.000 58.65940 448 ASP A O 1
ATOM 3352 N N . GLY A 1 447 ? 64.60481 -7.17944 -0.76871 1.000 64.69805 449 GLY A N 1
ATOM 3353 C CA . GLY A 1 447 ? 64.42169 -6.35471 -1.95203 1.000 59.80629 449 GLY A CA 1
ATOM 3354 C C . GLY A 1 447 ? 63.26017 -6.81922 -2.80881 1.000 60.53551 449 GLY A C 1
ATOM 3355 O O . GLY A 1 447 ? 62.46525 -6.00700 -3.28880 1.000 58.40834 449 GLY A O 1
ATOM 3356 N N . ALA A 1 448 ? 63.13939 -8.13463 -3.00281 1.000 60.87491 450 ALA A N 1
ATOM 3357 C CA . ALA A 1 448 ? 62.03399 -8.67020 -3.79033 1.000 54.44920 450 ALA A CA 1
ATOM 3358 C C . ALA A 1 448 ? 60.69735 -8.45686 -3.09012 1.000 61.14063 450 ALA A C 1
ATOM 3359 O O . ALA A 1 448 ? 59.67780 -8.21929 -3.74786 1.000 60.82980 450 ALA A O 1
ATOM 3361 N N . PHE A 1 449 ? 60.68587 -8.52758 -1.75561 1.000 61.03389 451 PHE A N 1
ATOM 3362 C CA . PHE A 1 449 ? 59.43572 -8.42727 -1.00788 1.000 56.04874 451 PHE A CA 1
ATOM 3363 C C . PHE A 1 449 ? 58.79399 -7.05254 -1.15095 1.000 58.54732 451 PHE A C 1
ATOM 3364 O O . PHE A 1 449 ? 57.56306 -6.93918 -1.12768 1.000 60.42719 451 PHE A O 1
ATOM 3372 N N . GLY A 1 450 ? 59.60168 -6.00321 -1.30765 1.000 61.72078 452 GLY A N 1
ATOM 3373 C CA . GLY A 1 450 ? 59.08734 -4.64344 -1.34886 1.000 62.05709 452 GLY A CA 1
ATOM 3374 C C . GLY A 1 450 ? 58.32109 -4.28359 -2.60635 1.000 58.64298 452 GLY A C 1
ATOM 3375 O O . GLY A 1 450 ? 57.65697 -3.24116 -2.62314 1.000 58.41188 452 GLY A O 1
ATOM 3376 N N . PHE A 1 451 ? 58.39368 -5.11145 -3.65163 1.000 58.79361 453 PHE A N 1
ATOM 3377 C CA . PHE A 1 451 ? 57.68890 -4.79714 -4.89087 1.000 60.69317 453 PHE A CA 1
ATOM 3378 C C . PHE A 1 451 ? 56.17738 -4.90021 -4.72758 1.000 62.14405 453 PHE A C 1
ATOM 3379 O O . PHE A 1 451 ? 55.43106 -4.21456 -5.43616 1.000 60.84033 453 PHE A O 1
ATOM 3387 N N . ALA A 1 452 ? 55.71016 -5.74064 -3.81128 1.000 64.29036 454 ALA A N 1
ATOM 3388 C CA . ALA A 1 452 ? 54.28676 -5.91466 -3.55288 1.000 65.28774 454 ALA A CA 1
ATOM 3389 C C . ALA A 1 452 ? 54.10982 -6.40191 -2.11522 1.000 62.31580 454 ALA A C 1
ATOM 3390 O O . ALA A 1 452 ? 53.55995 -7.46734 -1.84557 1.000 63.48753 454 ALA A O 1
ATOM 3392 N N . GLY A 1 453 ? 54.58317 -5.59889 -1.16049 1.000 64.51292 455 GLY A N 1
ATOM 3393 C CA . GLY A 1 453 ? 54.57853 -6.03199 0.22782 1.000 63.85855 455 GLY A CA 1
ATOM 3394 C C . GLY A 1 453 ? 53.19069 -6.07379 0.83850 1.000 63.17405 455 GLY A C 1
ATOM 3395 O O . GLY A 1 453 ? 52.86693 -6.98972 1.59975 1.000 66.63152 455 GLY A O 1
ATOM 3396 N N . THR A 1 454 ? 52.35058 -5.08836 0.51534 1.000 63.72027 456 THR A N 1
ATOM 3397 C CA . THR A 1 454 ? 51.01248 -5.02454 1.09202 1.000 62.74494 456 THR A CA 1
ATOM 3398 C C . THR A 1 454 ? 50.07976 -6.10254 0.55560 1.000 62.87067 456 THR A C 1
ATOM 3399 O O . THR A 1 454 ? 48.95492 -6.22209 1.05263 1.000 63.04945 456 THR A O 1
ATOM 3403 N N . GLU A 1 455 ? 50.51232 -6.88734 -0.43405 1.000 62.90177 457 GLU A N 1
ATOM 3404 C CA . GLU A 1 455 ? 49.68703 -7.97116 -0.95285 1.000 60.08756 457 GLU A CA 1
ATOM 3405 C C . GLU A 1 455 ? 49.45810 -9.08055 0.06564 1.000 60.63226 457 GLU A C 1
ATOM 3406 O O . GLU A 1 455 ? 48.60841 -9.94585 -0.17239 1.000 58.11198 457 GLU A O 1
ATOM 3412 N N . CYS A 1 456 ? 50.18923 -9.08029 1.18488 1.000 60.97924 458 CYS A N 1
ATOM 3413 C CA . CYS A 1 456 ? 49.94213 -10.07056 2.22762 1.000 55.37382 458 CYS A CA 1
ATOM 3414 C C . CYS A 1 456 ? 48.54558 -9.92449 2.81463 1.000 56.34010 458 CYS A C 1
ATOM 3415 O O . CYS A 1 456 ? 47.96752 -10.90793 3.29119 1.000 56.66338 458 CYS A O 1
ATOM 3418 N N . GLU A 1 457 ? 47.98911 -8.70967 2.78792 1.000 57.51116 459 GLU A N 1
ATOM 3419 C CA . GLU A 1 457 ? 46.63140 -8.50011 3.27938 1.000 57.39194 459 GLU A CA 1
ATOM 3420 C C . GLU A 1 457 ? 45.61958 -9.32207 2.49254 1.000 60.09521 459 GLU A C 1
ATOM 3421 O O . GLU A 1 457 ? 44.59880 -9.74591 3.04720 1.000 62.92039 459 GLU A O 1
ATOM 3427 N N . VAL A 1 458 ? 45.88081 -9.55490 1.20439 1.000 63.30111 460 VAL A N 1
ATOM 3428 C CA . VAL A 1 458 ? 44.99553 -10.40008 0.40867 1.000 62.60871 460 VAL A CA 1
ATOM 3429 C C . VAL A 1 458 ? 44.96094 -11.81253 0.97774 1.000 61.57784 460 VAL A C 1
ATOM 3430 O O . VAL A 1 458 ? 43.89902 -12.44306 1.05267 1.000 61.35618 460 VAL A O 1
ATOM 3434 N N . ALA A 1 459 ? 46.11887 -12.32709 1.40030 1.000 60.25715 461 ALA A N 1
ATOM 3435 C CA . ALA A 1 459 ? 46.16694 -13.64300 2.02497 1.000 61.42136 461 ALA A CA 1
ATOM 3436 C C . ALA A 1 459 ? 45.45900 -13.66627 3.37329 1.000 65.18518 461 ALA A C 1
ATOM 3437 O O . ALA A 1 459 ? 45.05820 -14.74180 3.82990 1.000 60.90572 461 ALA A O 1
ATOM 3439 N N . VAL A 1 460 ? 45.29961 -12.50986 4.01868 1.000 61.94672 462 VAL A N 1
ATOM 3440 C CA . VAL A 1 460 ? 44.53909 -12.44768 5.26194 1.000 63.99087 462 VAL A CA 1
ATOM 3441 C C . VAL A 1 460 ? 43.04679 -12.35673 4.97341 1.000 65.72988 462 VAL A C 1
ATOM 3442 O O . VAL A 1 460 ? 42.23768 -13.04980 5.60053 1.000 70.70685 462 VAL A O 1
ATOM 3446 N N . ARG A 1 461 ? 42.66245 -11.50587 4.01899 1.000 61.80218 463 ARG A N 1
ATOM 3447 C CA . ARG A 1 461 ? 41.24979 -11.30923 3.71165 1.000 61.14165 463 ARG A CA 1
ATOM 3448 C C . ARG A 1 461 ? 40.61122 -12.57519 3.15389 1.000 62.05141 463 ARG A C 1
ATOM 3449 O O . ARG A 1 461 ? 39.42284 -12.82568 3.38717 1.000 61.68862 463 ARG A O 1
ATOM 3457 N N . TYR A 1 462 ? 41.37815 -13.38728 2.42999 1.000 65.08583 464 TYR A N 1
ATOM 3458 C CA . TYR A 1 462 ? 40.89438 -14.65727 1.90682 1.000 67.80663 464 TYR A CA 1
ATOM 3459 C C . TYR A 1 462 ? 41.38456 -15.85305 2.71174 1.000 68.06529 464 TYR A C 1
ATOM 3460 O O . TYR A 1 462 ? 41.02689 -16.98939 2.38435 1.000 70.58261 464 TYR A O 1
ATOM 3469 N N . ASN A 1 463 ? 42.18848 -15.62135 3.75188 1.000 65.39788 465 ASN A N 1
ATOM 3470 C CA . ASN A 1 463 ? 42.68538 -16.67059 4.64351 1.000 68.18693 465 ASN A CA 1
ATOM 3471 C C . ASN A 1 463 ? 43.41633 -17.76094 3.85639 1.000 69.53771 465 ASN A C 1
ATOM 3472 O O . ASN A 1 463 ? 43.01682 -18.92731 3.82878 1.000 68.77116 465 ASN A O 1
ATOM 3477 N N . LEU A 1 464 ? 44.50838 -17.35540 3.21514 1.000 63.22182 466 LEU A N 1
ATOM 3478 C CA . LEU A 1 464 ? 45.23209 -18.30474 2.38305 1.000 64.71059 466 LEU A CA 1
ATOM 3479 C C . LEU A 1 464 ? 46.38957 -18.92922 3.15244 1.000 62.89682 466 LEU A C 1
ATOM 3480 O O . LEU A 1 464 ? 47.12200 -18.22366 3.85533 1.000 63.44729 466 LEU A O 1
ATOM 3485 N N . PRO A 1 465 ? 46.57111 -20.24726 3.03706 1.000 61.14310 467 PRO A N 1
ATOM 3486 C CA . PRO A 1 465 ? 47.67607 -20.90900 3.74500 1.000 63.40930 467 PRO A CA 1
ATOM 3487 C C . PRO A 1 465 ? 49.02811 -20.60075 3.12351 1.000 64.94955 467 PRO A C 1
ATOM 3488 O O . PRO A 1 465 ? 49.66500 -21.48798 2.54738 1.000 70.67794 467 PRO A O 1
ATOM 3492 N N . ILE A 1 466 ? 49.47844 -19.35376 3.23274 1.000 61.79172 468 ILE A N 1
ATOM 3493 C CA . ILE A 1 466 ? 50.72467 -18.90613 2.62300 1.000 65.16174 468 ILE A CA 1
ATOM 3494 C C . ILE A 1 466 ? 51.69328 -18.51746 3.72974 1.000 62.69083 468 ILE A C 1
ATOM 3495 O O . ILE A 1 466 ? 51.35247 -17.71567 4.60684 1.000 60.71722 468 ILE A O 1
ATOM 3500 N N . THR A 1 467 ? 52.89812 -19.08009 3.68290 1.000 63.60751 469 THR A N 1
ATOM 3501 C CA . THR A 1 467 ? 53.94667 -18.80568 4.65962 1.000 56.48637 469 THR A CA 1
ATOM 3502 C C . THR A 1 467 ? 55.06198 -18.03217 3.96690 1.000 59.76471 469 THR A C 1
ATOM 3503 O O . THR A 1 467 ? 55.79828 -18.59285 3.14779 1.000 67.11473 469 THR A O 1
ATOM 3507 N N . TRP A 1 468 ? 55.18561 -16.74973 4.29458 1.000 56.40465 470 TRP A N 1
ATOM 3508 C CA . TRP A 1 468 ? 56.23550 -15.91158 3.73504 1.000 57.89611 470 TRP A CA 1
ATOM 3509 C C . TRP A 1 468 ? 57.49963 -16.00808 4.57823 1.000 61.41736 470 TRP A C 1
ATOM 3510 O O . TRP A 1 468 ? 57.44293 -16.01286 5.81131 1.000 60.51474 470 TRP A O 1
ATOM 3521 N N . ILE A 1 469 ? 58.64179 -16.09139 3.90164 1.000 57.70165 471 ILE A N 1
ATOM 3522 C CA . ILE A 1 469 ? 59.94929 -16.11283 4.54628 1.000 57.36899 471 ILE A CA 1
ATOM 3523 C C . ILE A 1 469 ? 60.82197 -15.08360 3.84470 1.000 57.09396 471 ILE A C 1
ATOM 3524 O O . ILE A 1 469 ? 61.12171 -15.22908 2.65359 1.000 62.86329 471 ILE A O 1
ATOM 3529 N N . VAL A 1 470 ? 61.22412 -14.04708 4.57492 1.000 58.61865 472 VAL A N 1
ATOM 3530 C CA . VAL A 1 470 ? 61.95506 -12.91605 4.01579 1.000 57.57017 472 VAL A CA 1
ATOM 3531 C C . VAL A 1 470 ? 63.36246 -12.90670 4.59446 1.000 56.31161 472 VAL A C 1
ATOM 3532 O O . VAL A 1 470 ? 63.54054 -13.01421 5.81358 1.000 65.37184 472 VAL A O 1
ATOM 3536 N N . PHE A 1 471 ? 64.35940 -12.77708 3.72134 1.000 57.80058 473 PHE A N 1
ATOM 3537 C CA . PHE A 1 471 ? 65.75948 -12.67109 4.12821 1.000 59.33511 473 PHE A CA 1
ATOM 3538 C C . PHE A 1 471 ? 66.15038 -11.19802 4.07683 1.000 64.39366 473 PHE A C 1
ATOM 3539 O O . PHE A 1 471 ? 66.45757 -10.66236 3.00874 1.000 68.21912 473 PHE A O 1
ATOM 3547 N N . ASN A 1 472 ? 66.13652 -10.54122 5.23513 1.000 63.41297 474 ASN A N 1
ATOM 3548 C CA . ASN A 1 472 ? 66.53959 -9.13904 5.33469 1.000 63.07196 474 ASN A CA 1
ATOM 3549 C C . ASN A 1 472 ? 68.05598 -9.10099 5.47748 1.000 67.19374 474 ASN A C 1
ATOM 3550 O O . ASN A 1 472 ? 68.60135 -9.16941 6.58044 1.000 74.28579 474 ASN A O 1
ATOM 3555 N N . ASN A 1 473 ? 68.74793 -8.98996 4.34326 1.000 63.21656 475 ASN A N 1
ATOM 3556 C CA . ASN A 1 473 ? 70.20199 -8.90595 4.32124 1.000 64.68531 475 ASN A CA 1
ATOM 3557 C C . ASN A 1 473 ? 70.71709 -7.50761 4.01234 1.000 67.44026 475 ASN A C 1
ATOM 3558 O O . ASN A 1 473 ? 71.92860 -7.33367 3.85170 1.000 71.56889 475 ASN A O 1
ATOM 3563 N N . GLY A 1 474 ? 69.84113 -6.51266 3.91420 1.000 66.52069 476 GLY A N 1
ATOM 3564 C CA . GLY A 1 474 ? 70.25180 -5.15532 3.62504 1.000 69.93995 476 GLY A CA 1
ATOM 3565 C C . GLY A 1 474 ? 69.76125 -4.57600 2.31336 1.000 73.11246 476 GLY A C 1
ATOM 3566 O O . GLY A 1 474 ? 70.15928 -3.45733 1.96765 1.000 72.24382 476 GLY A O 1
ATOM 3567 N N . GLY A 1 475 ? 68.91494 -5.29271 1.57197 1.000 76.59107 477 GLY A N 1
ATOM 3568 C CA . GLY A 1 475 ? 68.35436 -4.79452 0.33347 1.000 72.06747 477 GLY A CA 1
ATOM 3569 C C . GLY A 1 475 ? 68.83062 -5.60136 -0.86414 1.000 70.50161 477 GLY A C 1
ATOM 3570 O O . GLY A 1 475 ? 69.09730 -6.80510 -0.75790 1.000 70.62785 477 GLY A O 1
ATOM 3571 N N . ILE A 1 476 ? 68.92677 -4.92049 -2.00682 1.000 69.00475 478 ILE A N 1
ATOM 3572 C CA . ILE A 1 476 ? 69.38307 -5.53053 -3.25153 1.000 72.58219 478 ILE A CA 1
ATOM 3573 C C . ILE A 1 476 ? 70.85853 -5.87635 -3.11395 1.000 73.54625 478 ILE A C 1
ATOM 3574 O O . ILE A 1 476 ? 71.72970 -5.15217 -3.61026 1.000 73.08724 478 ILE A O 1
ATOM 3579 N N . GLY A 1 477 ? 71.14198 -6.98300 -2.44604 1.000 71.30056 479 GLY A N 1
ATOM 3580 C CA . GLY A 1 477 ? 72.48712 -7.32643 -2.04499 1.000 74.88300 479 GLY A CA 1
ATOM 3581 C C . GLY A 1 477 ? 72.70017 -7.10274 -0.55440 1.000 78.78546 479 GLY A C 1
ATOM 3582 O O . GLY A 1 477 ? 71.97352 -6.35756 0.10945 1.000 79.74533 479 GLY A O 1
ATOM 3583 N N . GLY A 1 478 ? 73.71780 -7.77370 -0.02498 1.000 82.53372 480 GLY A N 1
ATOM 3584 C CA . GLY A 1 478 ? 74.02076 -7.68330 1.39034 1.000 76.38332 480 GLY A CA 1
ATOM 3585 C C . GLY A 1 478 ? 74.78913 -6.43120 1.75681 1.000 74.71487 480 GLY A C 1
ATOM 3586 O O . GLY A 1 478 ? 75.99598 -6.34305 1.51273 1.000 79.62030 480 GLY A O 1
ATOM 3587 N N . HIS A 1 479 ? 74.10092 -5.45561 2.34401 1.000 73.44977 481 HIS A N 1
ATOM 3588 C CA . HIS A 1 479 ? 74.69642 -4.18033 2.72408 1.000 75.76180 481 HIS A CA 1
ATOM 3589 C C . HIS A 1 479 ? 74.89195 -4.14759 4.23359 1.000 78.05413 481 HIS A C 1
ATOM 3590 O O . HIS A 1 479 ? 73.91930 -4.23934 4.99020 1.000 78.25431 481 HIS A O 1
ATOM 3597 N N . ARG A 1 480 ? 76.14454 -4.01139 4.66423 1.000 80.93817 482 ARG A N 1
ATOM 3598 C CA . ARG A 1 480 ? 76.45008 -3.93236 6.08435 1.000 81.26861 482 ARG A CA 1
ATOM 3599 C C . ARG A 1 480 ? 75.85733 -2.66303 6.69116 1.000 80.22728 482 ARG A C 1
ATOM 3600 O O . ARG A 1 480 ? 75.53914 -1.69506 5.99507 1.000 83.64254 482 ARG A O 1
ATOM 3608 N N . ALA A 1 481 ? 75.71235 -2.67717 8.01802 1.000 81.46306 483 ALA A N 1
ATOM 3609 C CA . ALA A 1 481 ? 75.15093 -1.52810 8.71804 1.000 84.54761 483 ALA A CA 1
ATOM 3610 C C . ALA A 1 481 ? 76.03837 -0.29413 8.61897 1.000 88.27271 483 ALA A C 1
ATOM 3611 O O . ALA A 1 481 ? 75.53331 0.82664 8.74379 1.000 84.81244 483 ALA A O 1
ATOM 3613 N N . GLU A 1 482 ? 77.34364 -0.47283 8.39721 1.000 93.14623 484 GLU A N 1
ATOM 3614 C CA . GLU A 1 482 ? 78.24123 0.67226 8.28238 1.000 93.05534 484 GLU A CA 1
ATOM 3615 C C . GLU A 1 482 ? 77.97271 1.47362 7.01343 1.000 93.29777 484 GLU A C 1
ATOM 3616 O O . GLU A 1 482 ? 78.17753 2.69310 6.99775 1.000 97.14253 484 GLU A O 1
ATOM 3622 N N . LEU A 1 483 ? 77.50642 0.81490 5.94913 1.000 89.69005 485 LEU A N 1
ATOM 3623 C CA . LEU A 1 483 ? 77.25771 1.51517 4.69266 1.000 91.46464 485 LEU A CA 1
ATOM 3624 C C . LEU A 1 483 ? 76.14530 2.54780 4.82666 1.000 89.73487 485 LEU A C 1
ATOM 3625 O O . LEU A 1 483 ? 76.16364 3.56882 4.12987 1.000 92.20408 485 LEU A O 1
ATOM 3630 N N . PHE A 1 484 ? 75.17602 2.30635 5.70916 1.000 85.05262 486 PHE A N 1
ATOM 3631 C CA . PHE A 1 484 ? 74.05898 3.22529 5.88406 1.000 83.56338 486 PHE A CA 1
ATOM 3632 C C . PHE A 1 484 ? 74.39579 4.40852 6.78152 1.000 86.38207 486 PHE A C 1
ATOM 3633 O O . PHE A 1 484 ? 73.62405 5.37289 6.82055 1.000 83.45683 486 PHE A O 1
ATOM 3641 N N . GLU A 1 485 ? 75.51807 4.36238 7.49962 1.000 88.09949 487 GLU A N 1
ATOM 3642 C CA . GLU A 1 485 ? 75.94183 5.49571 8.31047 1.000 92.31512 487 GLU A CA 1
ATOM 3643 C C . GLU A 1 485 ? 76.56327 6.61054 7.48145 1.000 95.37104 487 GLU A C 1
ATOM 3644 O O . GLU A 1 485 ? 76.76569 7.71097 8.00560 1.000 94.26048 487 GLU A O 1
ATOM 3650 N N . ARG A 1 486 ? 76.86760 6.35489 6.21230 1.000 108.13930 488 ARG A N 1
ATOM 3651 C CA . ARG A 1 486 ? 77.52798 7.33291 5.36525 1.000 107.18569 488 ARG A CA 1
ATOM 3652 C C . ARG A 1 486 ? 76.53880 8.40161 4.90414 1.000 102.90325 488 ARG A C 1
ATOM 3653 O O . ARG A 1 486 ? 75.31965 8.26408 5.03902 1.000 98.63275 488 ARG A O 1
ATOM 3661 N N . ASP A 1 487 ? 77.08790 9.48769 4.35442 1.000 96.60777 489 ASP A N 1
ATOM 3662 C CA . ASP A 1 487 ? 76.25087 10.57795 3.86301 1.000 94.08692 489 ASP A CA 1
ATOM 3663 C C . ASP A 1 487 ? 75.36652 10.10917 2.71531 1.000 91.91416 489 ASP A C 1
ATOM 3664 O O . ASP A 1 487 ? 74.13927 10.25394 2.75942 0.939 89.27066 489 ASP A O 1
ATOM 3669 N N . GLN A 1 488 ? 75.97544 9.54161 1.67741 1.000 90.65711 490 GLN A N 1
ATOM 3670 C CA . GLN A 1 488 ? 75.22948 8.98896 0.55329 1.000 85.49476 490 GLN A CA 1
ATOM 3671 C C . GLN A 1 488 ? 74.74724 7.59459 0.93009 1.000 86.22544 490 GLN A C 1
ATOM 3672 O O . GLN A 1 488 ? 75.55334 6.66982 1.07696 1.000 92.00681 490 GLN A O 1
ATOM 3678 N N . LYS A 1 489 ? 73.43576 7.44432 1.09565 1.000 80.42320 491 LYS A N 1
ATOM 3679 C CA . LYS A 1 489 ? 72.87763 6.15355 1.45856 1.000 76.63238 491 LYS A CA 1
ATOM 3680 C C . LYS A 1 489 ? 73.13041 5.14306 0.33975 1.000 73.83062 491 LYS A C 1
ATOM 3681 O O . LYS A 1 489 ? 73.21923 5.51687 -0.83408 1.000 70.96327 491 LYS A O 1
ATOM 3687 N N . PRO A 1 490 ? 73.27257 3.86031 0.67965 1.000 73.15078 492 PRO A N 1
ATOM 3688 C CA . PRO A 1 490 ? 73.60785 2.85771 -0.33957 1.000 67.96503 492 PRO A CA 1
ATOM 3689 C C . PRO A 1 490 ? 72.59395 2.83552 -1.47334 1.000 67.38907 492 PRO A C 1
ATOM 3690 O O . PRO A 1 490 ? 71.39128 3.01051 -1.26567 1.000 66.30209 492 PRO A O 1
ATOM 3694 N N . VAL A 1 491 ? 73.10416 2.61550 -2.68586 1.000 68.78200 493 VAL A N 1
ATOM 3695 C CA . VAL A 1 491 ? 72.26765 2.67117 -3.87981 1.000 65.02432 493 VAL A CA 1
ATOM 3696 C C . VAL A 1 491 ? 71.28891 1.50261 -3.91080 1.000 62.08057 493 VAL A C 1
ATOM 3697 O O . VAL A 1 491 ? 70.10588 1.67467 -4.22915 1.000 61.18608 493 VAL A O 1
ATOM 3701 N N . GLY A 1 492 ? 71.75692 0.30311 -3.57862 1.000 64.10597 494 GLY A N 1
ATOM 3702 C CA . GLY A 1 492 ? 70.88440 -0.85246 -3.53023 1.000 63.59366 494 GLY A CA 1
ATOM 3703 C C . GLY A 1 492 ? 70.57468 -1.28545 -2.11256 1.000 69.95392 494 GLY A C 1
ATOM 3704 O O . GLY A 1 492 ? 70.11047 -2.40646 -1.88368 1.000 67.77654 494 GLY A O 1
ATOM 3705 N N . GLY A 1 493 ? 70.82270 -0.39980 -1.15075 1.000 68.48648 495 GLY A N 1
ATOM 3706 C CA . GLY A 1 493 ? 70.64634 -0.73156 0.25148 1.000 68.68086 495 GLY A CA 1
ATOM 3707 C C . GLY A 1 493 ? 69.24529 -0.41518 0.75096 1.000 66.41591 495 GLY A C 1
ATOM 3708 O O . GLY A 1 493 ? 68.62880 0.56651 0.34171 1.000 64.67355 495 GLY A O 1
ATOM 3709 N N . MET A 1 494 ? 68.75339 -1.27080 1.64442 1.000 67.18552 496 MET A N 1
ATOM 3710 C CA . MET A 1 494 ? 67.47142 -1.08376 2.30561 1.000 68.54095 496 MET A CA 1
ATOM 3711 C C . MET A 1 494 ? 67.65232 -1.29951 3.80266 1.000 67.45816 496 MET A C 1
ATOM 3712 O O . MET A 1 494 ? 68.66396 -1.84492 4.25063 1.000 68.08499 496 MET A O 1
ATOM 3717 N N . SER A 1 495 ? 66.65638 -0.85880 4.57487 1.000 61.66554 497 SER A N 1
ATOM 3718 C CA . SER A 1 495 ? 66.73904 -0.86643 6.03322 1.000 68.71151 497 SER A CA 1
ATOM 3719 C C . SER A 1 495 ? 67.07972 -2.24601 6.58312 1.000 71.40311 497 SER A C 1
ATOM 3720 O O . SER A 1 495 ? 66.26960 -3.17517 6.50164 1.000 69.67730 497 SER A O 1
ATOM 3723 N N . LEU A 1 496 ? 68.28274 -2.38135 7.14821 1.000 71.42941 498 LEU A N 1
ATOM 3724 C CA . LEU A 1 496 ? 68.71285 -3.66663 7.68783 1.000 69.99403 498 LEU A CA 1
ATOM 3725 C C . LEU A 1 496 ? 67.86414 -4.09211 8.87741 1.000 72.81795 498 LEU A C 1
ATOM 3726 O O . LEU A 1 496 ? 67.71999 -5.29274 9.13610 1.000 70.32088 498 LEU A O 1
ATOM 3731 N N . GLY A 1 497 ? 67.30138 -3.13453 9.60668 1.000 70.85124 499 GLY A N 1
ATOM 3732 C CA . GLY A 1 497 ? 66.49663 -3.40843 10.77578 1.000 70.83816 499 GLY A CA 1
ATOM 3733 C C . GLY A 1 497 ? 65.00569 -3.46515 10.53486 1.000 71.12430 499 GLY A C 1
ATOM 3734 O O . GLY A 1 497 ? 64.23613 -3.45267 11.50144 1.000 86.46739 499 GLY A O 1
ATOM 3735 N N . ALA A 1 498 ? 64.57160 -3.52393 9.27896 1.000 71.76556 500 ALA A N 1
ATOM 3736 C CA . ALA A 1 498 ? 63.14915 -3.59499 8.98222 1.000 69.72961 500 ALA A CA 1
ATOM 3737 C C . ALA A 1 498 ? 62.56974 -4.91818 9.46593 1.000 67.28878 500 ALA A C 1
ATOM 3738 O O . ALA A 1 498 ? 63.19096 -5.97597 9.32986 1.000 68.94062 500 ALA A O 1
ATOM 3740 N N . ARG A 1 499 ? 61.37216 -4.85131 10.03796 1.000 65.83226 501 ARG A N 1
ATOM 3741 C CA . ARG A 1 499 ? 60.67865 -6.01131 10.59366 1.000 68.95695 501 ARG A CA 1
ATOM 3742 C C . ARG A 1 499 ? 59.44990 -6.28347 9.72928 1.000 67.33628 501 ARG A C 1
ATOM 3743 O O . ARG A 1 499 ? 58.35340 -5.79772 10.01232 1.000 68.29011 501 ARG A O 1
ATOM 3751 N N . TYR A 1 500 ? 59.64055 -7.07276 8.66918 1.000 66.38149 502 TYR A N 1
ATOM 3752 C CA . TYR A 1 500 ? 58.53270 -7.39294 7.77703 1.000 66.60088 502 TYR A CA 1
ATOM 3753 C C . TYR A 1 500 ? 57.50765 -8.30816 8.43389 1.000 65.07410 502 TYR A C 1
ATOM 3754 O O . TYR A 1 500 ? 56.38021 -8.41018 7.93856 1.000 63.27231 502 TYR A O 1
ATOM 3763 N N . ASP A 1 501 ? 57.86891 -8.97310 9.53386 1.000 65.35258 503 ASP A N 1
ATOM 3764 C CA . ASP A 1 501 ? 56.87953 -9.74002 10.28318 1.000 66.04717 503 ASP A CA 1
ATOM 3765 C C . ASP A 1 501 ? 55.89534 -8.81595 10.98915 1.000 67.70531 503 ASP A C 1
ATOM 3766 O O . ASP A 1 501 ? 54.69982 -9.12037 11.07524 1.000 65.76587 503 ASP A O 1
ATOM 3771 N N . ILE A 1 502 ? 56.37985 -7.68061 11.49863 1.000 67.02487 504 ILE A N 1
ATOM 3772 C CA . ILE A 1 502 ? 55.48224 -6.68673 12.07601 1.000 67.46668 504 ILE A CA 1
ATOM 3773 C C . ILE A 1 502 ? 54.62553 -6.05121 10.98820 1.000 66.05555 504 ILE A C 1
ATOM 3774 O O . ILE A 1 502 ? 53.47654 -5.66454 11.23746 1.000 65.00201 504 ILE A O 1
ATOM 3779 N N . LEU A 1 503 ? 55.15832 -5.93710 9.76917 1.000 67.96363 505 LEU A N 1
ATOM 3780 C CA . LEU A 1 503 ? 54.33814 -5.51016 8.64013 1.000 65.88286 505 LEU A CA 1
ATOM 3781 C C . LEU A 1 503 ? 53.19103 -6.48614 8.40996 1.000 69.83991 505 LEU A C 1
ATOM 3782 O O . LEU A 1 503 ? 52.03613 -6.07924 8.23893 1.000 74.22984 505 LEU A O 1
ATOM 3787 N N . MET A 1 504 ? 53.49475 -7.78632 8.40909 1.000 61.77337 506 MET A N 1
ATOM 3788 C CA . MET A 1 504 ? 52.45033 -8.79465 8.26375 1.000 57.70475 506 MET A CA 1
ATOM 3789 C C . MET A 1 504 ? 51.51055 -8.79164 9.46194 1.000 67.07829 506 MET A C 1
ATOM 3790 O O . MET A 1 504 ? 50.29717 -8.97615 9.30708 1.000 67.40212 506 MET A O 1
ATOM 3795 N N . GLN A 1 505 ? 52.05456 -8.58398 10.66432 1.000 65.69463 507 GLN A N 1
ATOM 3796 C CA . GLN A 1 505 ? 51.21955 -8.53102 11.85951 1.000 61.65344 507 GLN A CA 1
ATOM 3797 C C . GLN A 1 505 ? 50.21729 -7.38726 11.78183 1.000 60.57735 507 GLN A C 1
ATOM 3798 O O . GLN A 1 505 ? 49.04339 -7.55588 12.13173 1.000 64.48222 507 GLN A O 1
ATOM 3804 N N . GLY A 1 506 ? 50.66113 -6.21499 11.32322 1.000 61.77051 508 GLY A N 1
ATOM 3805 C CA . GLY A 1 506 ? 49.75026 -5.09358 11.17847 1.000 64.74926 508 GLY A CA 1
ATOM 3806 C C . GLY A 1 506 ? 48.67560 -5.32741 10.13703 1.000 66.38712 508 GLY A C 1
ATOM 3807 O O . GLY A 1 506 ? 47.58269 -4.76108 10.23133 1.000 63.70996 508 GLY A O 1
ATOM 3808 N N . LEU A 1 507 ? 48.96310 -6.15935 9.13527 1.000 67.15935 509 LEU A N 1
ATOM 3809 C CA . LEU A 1 507 ? 47.98458 -6.48068 8.10526 1.000 64.93118 509 LEU A CA 1
ATOM 3810 C C . LEU A 1 507 ? 47.01120 -7.57233 8.53136 1.000 65.55957 509 LEU A C 1
ATOM 3811 O O . LEU A 1 507 ? 46.04549 -7.83342 7.80570 1.000 65.02295 509 LEU A O 1
ATOM 3816 N N . GLY A 1 508 ? 47.23622 -8.20854 9.67214 1.000 62.64450 510 GLY A N 1
ATOM 3817 C CA . GLY A 1 508 ? 46.32990 -9.19828 10.20408 1.000 61.29091 510 GLY A CA 1
ATOM 3818 C C . GLY A 1 508 ? 46.78522 -10.64799 10.13154 1.000 64.90640 510 GLY A C 1
ATOM 3819 O O . GLY A 1 508 ? 45.93378 -11.54352 10.20430 1.000 64.13033 510 GLY A O 1
ATOM 3820 N N . GLY A 1 509 ? 48.08909 -10.90713 9.99695 1.000 66.40097 511 GLY A N 1
ATOM 3821 C CA . GLY A 1 509 ? 48.60534 -12.25295 9.90458 1.000 65.40495 511 GLY A CA 1
ATOM 3822 C C . GLY A 1 509 ? 49.59673 -12.55478 11.01910 1.000 61.28789 511 GLY A C 1
ATOM 3823 O O . GLY A 1 509 ? 50.00075 -11.67350 11.78672 1.000 61.58340 511 GLY A O 1
ATOM 3824 N N . ALA A 1 510 ? 49.98397 -13.82520 11.09730 1.000 61.73863 512 ALA A N 1
ATOM 3825 C CA . ALA A 1 510 ? 50.95400 -14.25191 12.09442 1.000 62.60386 512 ALA A CA 1
ATOM 3826 C C . ALA A 1 510 ? 52.33533 -13.69183 11.77253 1.000 62.91725 512 ALA A C 1
ATOM 3827 O O . ALA A 1 510 ? 52.66476 -13.41464 10.61639 1.000 64.84790 512 ALA A O 1
ATOM 3829 N N . ALA A 1 511 ? 53.15004 -13.52973 12.81445 1.000 65.25164 513 ALA A N 1
ATOM 3830 C CA . ALA A 1 511 ? 54.45924 -12.90475 12.69352 1.000 64.98878 513 ALA A CA 1
ATOM 3831 C C . ALA A 1 511 ? 55.51032 -13.72648 13.42420 1.000 65.43292 513 ALA A C 1
ATOM 3832 O O . ALA A 1 511 ? 55.25481 -14.25997 14.50785 1.000 67.55670 513 ALA A O 1
ATOM 3834 N N . PHE A 1 512 ? 56.69465 -13.81904 12.82236 1.000 67.26121 514 PHE A N 1
ATOM 3835 C CA . PHE A 1 512 ? 57.83182 -14.50127 13.42236 1.000 64.86526 514 PHE A CA 1
ATOM 3836 C C . PHE A 1 512 ? 59.10431 -13.77735 13.00894 1.000 67.19010 514 PHE A C 1
ATOM 3837 O O . PHE A 1 512 ? 59.25475 -13.39178 11.84633 1.000 68.69868 514 PHE A O 1
ATOM 3845 N N . ASN A 1 513 ? 60.01520 -13.59776 13.96200 1.000 67.53934 515 ASN A N 1
ATOM 3846 C CA . ASN A 1 513 ? 61.31204 -12.96937 13.71523 1.000 67.79973 515 ASN A CA 1
ATOM 3847 C C . ASN A 1 513 ? 62.39059 -13.94164 14.18336 1.000 70.42322 515 ASN A C 1
ATOM 3848 O O . ASN A 1 513 ? 62.85090 -13.87764 15.32575 1.000 77.39041 515 ASN A O 1
ATOM 3853 N N . ALA A 1 514 ? 62.79171 -14.84195 13.29126 1.000 72.46132 516 ALA A N 1
ATOM 3854 C CA . ALA A 1 514 ? 63.77013 -15.87391 13.60692 1.000 76.46159 516 ALA A CA 1
ATOM 3855 C C . ALA A 1 514 ? 65.17590 -15.32886 13.38911 1.000 72.53799 516 ALA A C 1
ATOM 3856 O O . ALA A 1 514 ? 65.53211 -14.94762 12.26931 1.000 75.21648 516 ALA A O 1
ATOM 3858 N N . THR A 1 515 ? 65.97530 -15.30461 14.45585 1.000 74.87324 517 THR A N 1
ATOM 3859 C CA . THR A 1 515 ? 67.32670 -14.76815 14.39939 1.000 78.43916 517 THR A CA 1
ATOM 3860 C C . THR A 1 515 ? 68.41226 -15.83430 14.45040 1.000 80.14031 517 THR A C 1
ATOM 3861 O O . THR A 1 515 ? 69.59186 -15.49562 14.30383 1.000 84.80333 517 THR A O 1
ATOM 3865 N N . ASN A 1 516 ? 68.05712 -17.10063 14.65467 1.000 76.58411 518 ASN A N 1
ATOM 3866 C CA . ASN A 1 516 ? 69.03503 -18.17903 14.65948 1.000 78.59630 518 ASN A CA 1
ATOM 3867 C C . ASN A 1 516 ? 68.37772 -19.43906 14.11113 1.000 79.76129 518 ASN A C 1
ATOM 3868 O O . ASN A 1 516 ? 67.20034 -19.44106 13.74015 1.000 75.11711 518 ASN A O 1
ATOM 3873 N N . SER A 1 517 ? 69.15680 -20.52158 14.06650 1.000 82.11817 519 SER A N 1
ATOM 3874 C CA . SER A 1 517 ? 68.67135 -21.76578 13.47865 1.000 81.99734 519 SER A CA 1
ATOM 3875 C C . SER A 1 517 ? 67.53525 -22.36200 14.30129 1.000 82.44878 519 SER A C 1
ATOM 3876 O O . SER A 1 517 ? 66.51410 -22.78671 13.74851 1.000 82.15799 519 SER A O 1
ATOM 3879 N N . ASP A 1 518 ? 67.69494 -22.40194 15.62772 1.000 89.24057 520 ASP A N 1
ATOM 3880 C CA . ASP A 1 518 ? 66.65298 -22.96430 16.48211 1.000 87.88066 520 ASP A CA 1
ATOM 3881 C C . ASP A 1 518 ? 65.35925 -22.16495 16.39534 1.000 84.77729 520 ASP A C 1
ATOM 3882 O O . ASP A 1 518 ? 64.26850 -22.73827 16.49841 1.000 81.64483 520 ASP A O 1
ATOM 3887 N N . GLU A 1 519 ? 65.45532 -20.84674 16.20674 1.000 80.69375 521 GLU A N 1
ATOM 3888 C CA . GLU A 1 519 ? 64.24981 -20.03769 16.06046 1.000 77.79265 521 GLU A CA 1
ATOM 3889 C C . GLU A 1 519 ? 63.61242 -20.23813 14.69113 1.000 78.05209 521 GLU A C 1
ATOM 3890 O O . GLU A 1 519 ? 62.38208 -20.24927 14.57001 1.000 78.15070 521 GLU A O 1
ATOM 3896 N N . LEU A 1 520 ? 64.42979 -20.39839 13.64741 1.000 78.68362 522 LEU A N 1
ATOM 3897 C CA . LEU A 1 520 ? 63.87761 -20.60569 12.31251 1.000 75.02452 522 LEU A CA 1
ATOM 3898 C C . LEU A 1 520 ? 63.19282 -21.96053 12.20291 1.000 77.02287 522 LEU A C 1
ATOM 3899 O O . LEU A 1 520 ? 62.15768 -22.08594 11.53854 1.000 76.34646 522 LEU A O 1
ATOM 3904 N N . ASP A 1 521 ? 63.75560 -22.98560 12.84570 1.000 77.52068 523 ASP A N 1
ATOM 3905 C CA . ASP A 1 521 ? 63.12224 -24.29954 12.83902 1.000 75.25000 523 ASP A CA 1
ATOM 3906 C C . ASP A 1 521 ? 61.73714 -24.23803 13.46923 1.000 74.67520 523 ASP A C 1
ATOM 3907 O O . ASP A 1 521 ? 60.76687 -24.77067 12.92000 1.000 75.54567 523 ASP A O 1
ATOM 3912 N N . ALA A 1 522 ? 61.62465 -23.57546 14.62182 1.000 78.05208 524 ALA A N 1
ATOM 3913 C CA . ALA A 1 522 ? 60.33957 -23.50071 15.30801 1.000 76.94244 524 ALA A CA 1
ATOM 3914 C C . ALA A 1 522 ? 59.36807 -22.58566 14.57319 1.000 73.99779 524 ALA A C 1
ATOM 3915 O O . ALA A 1 522 ? 58.16898 -22.87870 14.49799 1.000 74.00075 524 ALA A O 1
ATOM 3917 N N . ALA A 1 523 ? 59.86463 -21.47333 14.02491 1.000 71.54350 525 ALA A N 1
ATOM 3918 C CA . ALA A 1 523 ? 58.98242 -20.52951 13.34689 1.000 70.06769 525 ALA A CA 1
ATOM 3919 C C . ALA A 1 523 ? 58.34951 -21.14256 12.10559 1.000 76.46276 525 ALA A C 1
ATOM 3920 O O . ALA A 1 523 ? 57.19833 -20.83102 11.77907 1.000 77.69534 525 ALA A O 1
ATOM 3922 N N . ILE A 1 524 ? 59.07734 -22.01493 11.40611 1.000 75.23247 526 ILE A N 1
ATOM 3923 C CA . ILE A 1 524 ? 58.52955 -22.65089 10.21170 1.000 74.94321 526 ILE A CA 1
ATOM 3924 C C . ILE A 1 524 ? 57.41669 -23.62109 10.58690 1.000 78.17633 526 ILE A C 1
ATOM 3925 O O . ILE A 1 524 ? 56.30718 -23.55738 10.04485 1.000 77.64931 526 ILE A O 1
ATOM 3930 N N . GLU A 1 525 ? 57.69365 -24.52918 11.52686 1.000 80.56894 527 GLU A N 1
ATOM 3931 C CA . GLU A 1 525 ? 56.71187 -25.54913 11.88124 1.000 82.51633 527 GLU A CA 1
ATOM 3932 C C . GLU A 1 525 ? 55.49358 -24.94618 12.56647 1.000 78.59768 527 GLU A C 1
ATOM 3933 O O . GLU A 1 525 ? 54.40222 -25.52398 12.50696 1.000 79.21553 527 GLU A O 1
ATOM 3939 N N . ALA A 1 526 ? 55.65491 -23.79357 13.21825 1.000 75.45699 528 ALA A N 1
ATOM 3940 C CA . ALA A 1 526 ? 54.49646 -23.09599 13.76316 1.000 73.41341 528 ALA A CA 1
ATOM 3941 C C . ALA A 1 526 ? 53.66236 -22.47287 12.65120 1.000 76.69875 528 ALA A C 1
ATOM 3942 O O . ALA A 1 526 ? 52.42756 -22.49823 12.70449 1.000 78.31151 528 ALA A O 1
ATOM 3944 N N . ALA A 1 527 ? 54.32005 -21.91879 11.62935 1.000 71.62047 529 ALA A N 1
ATOM 3945 C CA . ALA A 1 527 ? 53.59280 -21.30360 10.52470 1.000 74.85803 529 ALA A CA 1
ATOM 3946 C C . ALA A 1 527 ? 52.89914 -22.34349 9.65432 1.000 75.85668 529 ALA A C 1
ATOM 3947 O O . ALA A 1 527 ? 51.90043 -22.03070 8.99577 1.000 74.14400 529 ALA A O 1
ATOM 3949 N N . LEU A 1 528 ? 53.41072 -23.57651 9.63258 1.000 76.23872 530 LEU A N 1
ATOM 3950 C CA . LEU A 1 528 ? 52.77330 -24.62502 8.84277 1.000 75.11976 530 LEU A CA 1
ATOM 3951 C C . LEU A 1 528 ? 51.46640 -25.07890 9.48043 1.000 77.31105 530 LEU A C 1
ATOM 3952 O O . LEU A 1 528 ? 50.49035 -25.36179 8.77604 1.000 82.17495 530 LEU A O 1
ATOM 3957 N N . LYS A 1 529 ? 51.42735 -25.15317 10.81056 1.000 75.61191 531 LYS A N 1
ATOM 3958 C CA . LYS A 1 529 ? 50.22750 -25.57727 11.51913 1.000 77.93505 531 LYS A CA 1
ATOM 3959 C C . LYS A 1 529 ? 49.14874 -24.50342 11.55853 1.000 76.23435 531 LYS A C 1
ATOM 3960 O O . LYS A 1 529 ? 48.00174 -24.81480 11.89640 1.000 78.90900 531 LYS A O 1
ATOM 3966 N N . ILE A 1 530 ? 49.48106 -23.26087 11.22519 1.000 76.80806 532 ILE A N 1
ATOM 3967 C CA . ILE A 1 530 ? 48.50004 -22.18214 11.21780 1.000 78.94479 532 ILE A CA 1
ATOM 3968 C C . ILE A 1 530 ? 47.63015 -22.30881 9.97574 1.000 85.45800 532 ILE A C 1
ATOM 3969 O O . ILE A 1 530 ? 48.13731 -22.38206 8.85004 1.000 84.50767 532 ILE A O 1
ATOM 3974 N N . ASP A 1 531 ? 46.31285 -22.33392 10.17768 1.000 101.19544 533 ASP A N 1
ATOM 3975 C CA . ASP A 1 531 ? 45.35710 -22.39814 9.07370 1.000 100.54258 533 ASP A CA 1
ATOM 3976 C C . ASP A 1 531 ? 45.11520 -20.99554 8.50868 1.000 97.22266 533 ASP A C 1
ATOM 3977 O O . ASP A 1 531 ? 44.00300 -20.46894 8.49802 1.000 105.73866 533 ASP A O 1
ATOM 3982 N N . GLY A 1 532 ? 46.20073 -20.38676 8.03838 1.000 83.22349 534 GLY A N 1
ATOM 3983 C CA . GLY A 1 532 ? 46.14987 -19.04857 7.50413 1.000 71.12979 534 GLY A CA 1
ATOM 3984 C C . GLY A 1 532 ? 47.52074 -18.50859 7.15365 1.000 64.78882 534 GLY A C 1
ATOM 3985 O O . GLY A 1 532 ? 48.52951 -19.22004 7.19957 1.000 66.04732 534 GLY A O 1
ATOM 3986 N N . PRO A 1 533 ? 47.58056 -17.22990 6.79928 1.000 60.90968 535 PRO A N 1
ATOM 3987 C CA . PRO A 1 533 ? 48.84897 -16.63283 6.37652 1.000 60.64484 535 PRO A CA 1
ATOM 3988 C C . PRO A 1 533 ? 49.77086 -16.34723 7.55285 1.000 60.07233 535 PRO A C 1
ATOM 3989 O O . PRO A 1 533 ? 49.35667 -16.28685 8.71174 1.000 66.86164 535 PRO A O 1
ATOM 3993 N N . SER A 1 534 ? 51.04640 -16.16355 7.22201 1.000 60.03871 536 SER A N 1
ATOM 3994 C CA . SER A 1 534 ? 52.08725 -15.88897 8.20363 1.000 60.99388 536 SER A CA 1
ATOM 3995 C C . SER A 1 534 ? 53.33348 -15.42553 7.46451 1.000 61.93649 536 SER A C 1
ATOM 3996 O O . SER A 1 534 ? 53.51412 -15.71400 6.27806 1.000 66.13139 536 SER A O 1
ATOM 3999 N N . LEU A 1 535 ? 54.18971 -14.70000 8.18153 1.000 63.66676 537 LEU A N 1
ATOM 4000 C CA . LEU A 1 535 ? 55.45356 -14.22336 7.63475 1.000 60.75215 537 LEU A CA 1
ATOM 4001 C C . LEU A 1 535 ? 56.54562 -14.44266 8.66818 1.000 62.67921 537 LEU A C 1
ATOM 4002 O O . LEU A 1 535 ? 56.39530 -14.04447 9.82681 1.000 64.74931 537 LEU A O 1
ATOM 4007 N N . ILE A 1 536 ? 57.63899 -15.06845 8.24619 1.000 62.50583 538 ILE A N 1
ATOM 4008 C CA . ILE A 1 536 ? 58.77665 -15.35226 9.11206 1.000 62.48354 538 ILE A CA 1
ATOM 4009 C C . ILE A 1 536 ? 59.90693 -14.41977 8.70097 1.000 65.92619 538 ILE A C 1
ATOM 4010 O O . ILE A 1 536 ? 60.53698 -14.61522 7.65391 1.000 62.09756 538 ILE A O 1
ATOM 4015 N N . ASN A 1 537 ? 60.16159 -13.40053 9.51613 1.000 65.91649 539 ASN A N 1
ATOM 4016 C CA . ASN A 1 537 ? 61.24725 -12.46723 9.24902 1.000 65.69332 539 ASN A CA 1
ATOM 4017 C C . ASN A 1 537 ? 62.56643 -13.11741 9.64939 1.000 67.58809 539 ASN A C 1
ATOM 4018 O O . ASN A 1 537 ? 62.71916 -13.57777 10.78665 1.000 69.90548 539 ASN A O 1
ATOM 4023 N N . VAL A 1 538 ? 63.51068 -13.17107 8.71570 1.000 61.32179 540 VAL A N 1
ATOM 4024 C CA . VAL A 1 538 ? 64.80948 -13.78615 8.97671 1.000 63.68951 540 VAL A CA 1
ATOM 4025 C C . VAL A 1 538 ? 65.90196 -12.74208 8.78087 1.000 65.98220 540 VAL A C 1
ATOM 4026 O O . VAL A 1 538 ? 66.34922 -12.52204 7.64537 1.000 65.77671 540 VAL A O 1
ATOM 4030 N N . PRO A 1 539 ? 66.34328 -12.06405 9.84014 1.000 63.95733 541 PRO A N 1
ATOM 4031 C CA . PRO A 1 539 ? 67.49776 -11.16226 9.71265 1.000 64.71703 541 PRO A CA 1
ATOM 4032 C C . PRO A 1 539 ? 68.72683 -11.93220 9.25853 1.000 68.64653 541 PRO A C 1
ATOM 4033 O O . PRO A 1 539 ? 69.22718 -12.81324 9.96178 1.000 69.68593 541 PRO A O 1
ATOM 4037 N N . LEU A 1 540 ? 69.20713 -11.59733 8.06757 1.000 67.34770 542 LEU A N 1
ATOM 4038 C CA . LEU A 1 540 ? 70.28505 -12.33178 7.42742 1.000 66.80319 542 LEU A CA 1
ATOM 4039 C C . LEU A 1 540 ? 71.61156 -11.60380 7.60562 1.000 70.17150 542 LEU A C 1
ATOM 4040 O O . LEU A 1 540 ? 71.65761 -10.37807 7.73871 1.000 68.94847 542 LEU A O 1
ATOM 4045 N N . ASP A 1 541 ? 72.68882 -12.37769 7.61689 1.000 74.18125 543 ASP A N 1
ATOM 4046 C CA . ASP A 1 541 ? 74.03495 -11.82020 7.68297 1.000 71.94805 543 ASP A CA 1
ATOM 4047 C C . ASP A 1 541 ? 74.33423 -11.05607 6.39948 1.000 75.43176 543 ASP A C 1
ATOM 4048 O O . ASP A 1 541 ? 74.30734 -11.65324 5.31497 1.000 71.69165 543 ASP A O 1
ATOM 4053 N N . PRO A 1 542 ? 74.61571 -9.75047 6.46423 1.000 75.79761 544 PRO A N 1
ATOM 4054 C CA . PRO A 1 542 ? 74.93509 -8.99796 5.24112 1.000 72.40326 544 PRO A CA 1
ATOM 4055 C C . PRO A 1 542 ? 76.26077 -9.38251 4.60260 1.000 73.70002 544 PRO A C 1
ATOM 4056 O O . PRO A 1 542 ? 76.57817 -8.86854 3.52388 1.000 80.46909 544 PRO A O 1
ATOM 4060 N N . ASP A 1 543 ? 77.04615 -10.25942 5.22854 1.000 75.59893 545 ASP A N 1
ATOM 4061 C CA . ASP A 1 543 ? 78.28351 -10.76767 4.65109 1.000 74.04715 545 ASP A CA 1
ATOM 4062 C C . ASP A 1 543 ? 78.20220 -12.26040 4.35393 1.000 76.87536 545 ASP A C 1
ATOM 4063 O O . ASP A 1 543 ? 79.23807 -12.91471 4.19671 1.000 77.79743 545 ASP A O 1
ATOM 4068 N N . ALA A 1 544 ? 76.99008 -12.80757 4.27224 1.000 82.63147 546 ALA A N 1
ATOM 4069 C CA . ALA A 1 544 ? 76.81748 -14.24815 4.13657 1.000 93.10207 546 ALA A CA 1
ATOM 4070 C C . ALA A 1 544 ? 77.43280 -14.75393 2.83945 1.000 107.08779 546 ALA A C 1
ATOM 4071 O O . ALA A 1 544 ? 77.22433 -14.17573 1.76879 1.000 104.43397 546 ALA A O 1
ATOM 4073 N N . LYS A 1 545 ? 78.19726 -15.83817 2.94741 1.000 124.97648 547 LYS A N 1
ATOM 4074 C CA . LYS A 1 545 ? 78.80961 -16.45392 1.77951 1.000 125.82329 547 LYS A CA 1
ATOM 4075 C C . LYS A 1 545 ? 77.73453 -16.95478 0.82547 1.000 123.34290 547 LYS A C 1
ATOM 4076 O O . LYS A 1 545 ? 76.81579 -17.67451 1.22671 1.000 128.14497 547 LYS A O 1
ATOM 4082 N N . ARG A 1 546 ? 77.84806 -16.56443 -0.44037 1.000 123.69196 548 ARG A N 1
ATOM 4083 C CA . ARG A 1 546 ? 76.88827 -16.94841 -1.46438 1.000 126.75956 548 ARG A CA 1
ATOM 4084 C C . ARG A 1 546 ? 77.40073 -18.05401 -2.37633 1.000 123.61452 548 ARG A C 1
ATOM 4085 O O . ARG A 1 546 ? 76.69300 -18.44647 -3.30826 1.000 131.99999 548 ARG A O 1
ATOM 4093 N N . LYS A 1 547 ? 78.60227 -18.56402 -2.13024 1.000 110.72807 549 LYS A N 1
ATOM 4094 C CA . LYS A 1 547 ? 79.17365 -19.66207 -2.89035 1.000 104.29036 549 LYS A CA 1
ATOM 4095 C C . LYS A 1 547 ? 79.68694 -20.73093 -1.93862 1.000 105.15085 549 LYS A C 1
ATOM 4096 O O . LYS A 1 547 ? 80.16448 -20.41459 -0.84493 1.000 104.20907 549 LYS A O 1
ATOM 4102 N N . PRO A 1 548 ? 79.60086 -22.01354 -2.32799 1.000 98.79976 550 PRO A N 1
ATOM 4103 C CA . PRO A 1 548 ? 80.03955 -23.10312 -1.44801 1.000 97.30887 550 PRO A CA 1
ATOM 4104 C C . PRO A 1 548 ? 81.55677 -23.15660 -1.28845 1.000 100.97326 550 PRO A C 1
ATOM 4105 O O . PRO A 1 548 ? 82.05993 -24.07010 -0.63178 1.000 108.81798 550 PRO A O 1
ATOM 4109 N N . ALA B 1 7 ? 93.04611 9.42419 -19.77465 1.000 79.71055 9 ALA B N 1
ATOM 4110 C CA . ALA B 1 7 ? 91.83923 9.56501 -18.96806 1.000 77.04047 9 ALA B CA 1
ATOM 4111 C C . ALA B 1 7 ? 90.64235 8.91070 -19.65057 1.000 78.33492 9 ALA B C 1
ATOM 4112 O O . ALA B 1 7 ? 90.10498 9.44161 -20.62216 1.000 81.23045 9 ALA B O 1
ATOM 4114 N N . GLU B 1 8 ? 90.22735 7.75834 -19.13579 1.000 76.19822 10 GLU B N 1
ATOM 4115 C CA . GLU B 1 8 ? 89.09986 7.01796 -19.68053 1.000 75.09286 10 GLU B CA 1
ATOM 4116 C C . GLU B 1 8 ? 87.82607 7.31652 -18.89644 1.000 72.72754 10 GLU B C 1
ATOM 4117 O O . GLU B 1 8 ? 87.84636 7.92685 -17.82528 1.000 79.65895 10 GLU B O 1
ATOM 4123 N N . ILE B 1 9 ? 86.70416 6.86799 -19.45246 1.000 70.91853 11 ILE B N 1
ATOM 4124 C CA . ILE B 1 9 ? 85.39738 7.05691 -18.83349 1.000 67.16057 11 ILE B CA 1
ATOM 4125 C C . ILE B 1 9 ? 84.44272 6.04098 -19.44407 1.000 68.49998 11 ILE B C 1
ATOM 4126 O O . ILE B 1 9 ? 84.49527 5.76444 -20.64571 1.000 74.93891 11 ILE B O 1
ATOM 4131 N N . ASP B 1 10 ? 83.58301 5.47098 -18.60657 1.000 62.44882 12 ASP B N 1
ATOM 4132 C CA . ASP B 1 10 ? 82.61876 4.47817 -19.05400 1.000 66.79270 12 ASP B CA 1
ATOM 4133 C C . ASP B 1 10 ? 81.25915 5.12397 -19.30426 1.000 64.57638 12 ASP B C 1
ATOM 4134 O O . ASP B 1 10 ? 81.03373 6.30061 -19.01276 1.000 64.33723 12 ASP B O 1
ATOM 4139 N N . GLY B 1 11 ? 80.34350 4.32269 -19.85258 1.000 62.08171 13 GLY B N 1
ATOM 4140 C CA . GLY B 1 11 ? 79.05281 4.85559 -20.25788 1.000 60.97429 13 GLY B CA 1
ATOM 4141 C C . GLY B 1 11 ? 78.23105 5.38134 -19.09748 1.000 62.56429 13 GLY B C 1
ATOM 4142 O O . GLY B 1 11 ? 77.61792 6.44674 -19.19406 1.000 61.92947 13 GLY B O 1
ATOM 4143 N N . GLN B 1 12 ? 78.20964 4.64484 -17.98347 1.000 64.69485 14 GLN B N 1
ATOM 4144 C CA . GLN B 1 12 ? 77.38938 5.04722 -16.84497 1.000 60.85267 14 GLN B CA 1
ATOM 4145 C C . GLN B 1 12 ? 77.82241 6.39477 -16.27988 1.000 58.30093 14 GLN B C 1
ATOM 4146 O O . GLN B 1 12 ? 76.97761 7.17498 -15.82610 1.000 59.42352 14 GLN B O 1
ATOM 4152 N N . THR B 1 13 ? 79.12327 6.69362 -16.30518 1.000 57.64078 15 THR B N 1
ATOM 4153 C CA . THR B 1 13 ? 79.57843 8.00686 -15.85902 1.000 60.48642 15 THR B CA 1
ATOM 4154 C C . THR B 1 13 ? 79.17790 9.09273 -16.85117 1.000 64.71441 15 THR B C 1
ATOM 4155 O O . THR B 1 13 ? 78.82192 10.20736 -16.44965 1.000 63.92300 15 THR B O 1
ATOM 4159 N N . ILE B 1 14 ? 79.22243 8.78278 -18.15046 1.000 64.52222 16 ILE B N 1
ATOM 4160 C CA . ILE B 1 14 ? 78.82740 9.75537 -19.16697 1.000 60.61135 16 ILE B CA 1
ATOM 4161 C C . ILE B 1 14 ? 77.35585 10.11784 -19.01559 1.000 61.44350 16 ILE B C 1
ATOM 4162 O O . ILE B 1 14 ? 76.97160 11.28615 -19.15172 1.000 64.17046 16 ILE B O 1
ATOM 4167 N N . ILE B 1 15 ? 76.51011 9.12351 -18.73470 1.000 60.69172 17 ILE B N 1
ATOM 4168 C CA . ILE B 1 15 ? 75.08822 9.38648 -18.52430 1.000 60.15048 17 ILE B CA 1
ATOM 4169 C C . ILE B 1 15 ? 74.89426 10.32777 -17.34357 1.000 64.06514 17 ILE B C 1
ATOM 4170 O O . ILE B 1 15 ? 74.18167 11.33398 -17.43702 1.000 64.56730 17 ILE B O 1
ATOM 4175 N N . ALA B 1 16 ? 75.53214 10.01410 -16.21373 1.000 61.34217 18 ALA B N 1
ATOM 4176 C CA . ALA B 1 16 ? 75.35305 10.82223 -15.01278 1.000 62.11001 18 ALA B CA 1
ATOM 4177 C C . ALA B 1 16 ? 75.88126 12.23631 -15.21100 1.000 61.26410 18 ALA B C 1
ATOM 4178 O O . ALA B 1 16 ? 75.23428 13.21051 -14.80878 1.000 62.28874 18 ALA B O 1
ATOM 4180 N N . ARG B 1 17 ? 77.05488 12.37007 -15.83151 1.000 60.52789 19 ARG B N 1
ATOM 4181 C CA . ARG B 1 17 ? 77.62360 13.69591 -16.04681 1.000 62.28699 19 ARG B CA 1
ATOM 4182 C C . ARG B 1 17 ? 76.77449 14.50870 -17.01657 1.000 66.27971 19 ARG B C 1
ATOM 4183 O O . ARG B 1 17 ? 76.60518 15.71986 -16.83510 1.000 67.16262 19 ARG B O 1
ATOM 4191 N N . ALA B 1 18 ? 76.22437 13.85952 -18.04644 1.000 62.86075 20 ALA B N 1
ATOM 4192 C CA . ALA B 1 18 ? 75.34829 14.56327 -18.97753 1.000 60.86299 20 ALA B CA 1
ATOM 4193 C C . ALA B 1 18 ? 74.07821 15.03954 -18.28485 1.000 62.52501 20 ALA B C 1
ATOM 4194 O O . ALA B 1 18 ? 73.63102 16.17141 -18.50318 1.000 63.45886 20 ALA B O 1
ATOM 4196 N N . LEU B 1 19 ? 73.48242 14.18784 -17.44568 1.000 63.07816 21 LEU B N 1
ATOM 4197 C CA . LEU B 1 19 ? 72.30292 14.59547 -16.68817 1.000 60.59890 21 LEU B CA 1
ATOM 4198 C C . LEU B 1 19 ? 72.61985 15.76023 -15.76105 1.000 62.42005 21 LEU B C 1
ATOM 4199 O O . LEU B 1 19 ? 71.82888 16.70348 -15.64315 1.000 64.22579 21 LEU B O 1
ATOM 4204 N N . LYS B 1 20 ? 73.77270 15.70885 -15.08990 1.000 63.84259 22 LYS B N 1
ATOM 4205 C CA . LYS B 1 20 ? 74.17090 16.80953 -14.21960 1.000 62.97776 22 LYS B CA 1
ATOM 4206 C C . LYS B 1 20 ? 74.34231 18.09909 -15.01169 1.000 64.85183 22 LYS B C 1
ATOM 4207 O O . LYS B 1 20 ? 74.01970 19.18704 -14.51979 1.000 67.05084 22 LYS B O 1
ATOM 4213 N N . GLN B 1 21 ? 74.84186 17.99626 -16.24661 1.000 62.27559 23 GLN B N 1
ATOM 4214 C CA . GLN B 1 21 ? 74.99908 19.18291 -17.08025 1.000 60.47240 23 GLN B CA 1
ATOM 4215 C C . GLN B 1 21 ? 73.65643 19.71297 -17.56491 1.000 59.91145 23 GLN B C 1
ATOM 4216 O O . GLN B 1 21 ? 73.52939 20.91125 -17.83751 1.000 58.16665 23 GLN B O 1
ATOM 4222 N N . GLN B 1 22 ? 72.65116 18.84884 -17.67983 1.000 57.12993 24 GLN B N 1
ATOM 4223 C CA . GLN B 1 22 ? 71.32574 19.26145 -18.11943 1.000 55.47546 24 GLN B CA 1
ATOM 4224 C C . GLN B 1 22 ? 70.45154 19.76839 -16.98063 1.000 62.04672 24 GLN B C 1
ATOM 4225 O O . GLN B 1 22 ? 69.29392 20.12654 -17.22110 1.000 59.43620 24 GLN B O 1
ATOM 4231 N N . GLY B 1 23 ? 70.96881 19.80726 -15.75621 1.000 66.21606 25 GLY B N 1
ATOM 4232 C CA . GLY B 1 23 ? 70.21079 20.29762 -14.62577 1.000 61.32092 25 GLY B CA 1
ATOM 4233 C C . GLY B 1 23 ? 69.47590 19.24528 -13.82926 1.000 63.77365 25 GLY B C 1
ATOM 4234 O O . GLY B 1 23 ? 68.62808 19.60121 -13.00222 1.000 72.47840 25 GLY B O 1
ATOM 4235 N N . VAL B 1 24 ? 69.76509 17.96345 -14.04946 1.000 62.67523 26 VAL B N 1
ATOM 4236 C CA . VAL B 1 24 ? 69.12279 16.90834 -13.27607 1.000 64.23313 26 VAL B CA 1
ATOM 4237 C C . VAL B 1 24 ? 69.71225 16.88464 -11.87294 1.000 65.52070 26 VAL B C 1
ATOM 4238 O O . VAL B 1 24 ? 70.93662 16.92726 -11.69481 1.000 65.86127 26 VAL B O 1
ATOM 4242 N N . GLU B 1 25 ? 68.84025 16.82009 -10.86485 1.000 66.00508 27 GLU B N 1
ATOM 4243 C CA . GLU B 1 25 ? 69.27330 16.83786 -9.47638 1.000 62.07222 27 GLU B CA 1
ATOM 4244 C C . GLU B 1 25 ? 68.76707 15.65963 -8.65488 1.000 60.13145 27 GLU B C 1
ATOM 4245 O O . GLU B 1 25 ? 69.13567 15.54761 -7.48092 1.000 63.85003 27 GLU B O 1
ATOM 4251 N N . ALA B 1 26 ? 67.94277 14.78272 -9.22450 1.000 59.18488 28 ALA B N 1
ATOM 4252 C CA . ALA B 1 26 ? 67.39124 13.66646 -8.47100 1.000 59.09750 28 ALA B CA 1
ATOM 4253 C C . ALA B 1 26 ? 67.12900 12.49858 -9.40868 1.000 57.83098 28 ALA B C 1
ATOM 4254 O O . ALA B 1 26 ? 66.81951 12.68705 -10.58785 1.000 62.04253 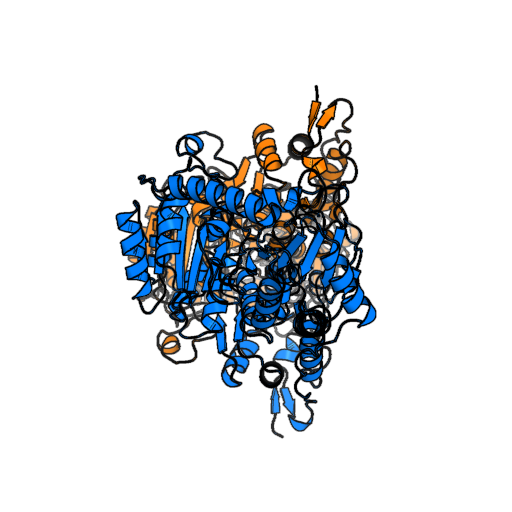28 ALA B O 1
ATOM 4256 N N . MET B 1 27 ? 67.24918 11.28822 -8.86698 1.000 58.31841 29 MET B N 1
ATOM 4257 C CA . MET B 1 27 ? 67.01199 10.07055 -9.63526 1.000 55.89603 29 MET B CA 1
ATOM 4258 C C . MET B 1 27 ? 66.41503 9.02027 -8.71232 1.000 57.86146 29 MET B C 1
ATOM 4259 O O . MET B 1 27 ? 67.03492 8.65053 -7.71114 1.000 62.72745 29 MET B O 1
ATOM 4264 N N . PHE B 1 28 ? 65.21983 8.54476 -9.04720 1.000 52.94016 30 PHE B N 1
ATOM 4265 C CA . PHE B 1 28 ? 64.52772 7.51696 -8.28148 1.000 52.49427 30 PHE B CA 1
ATOM 4266 C C . PHE B 1 28 ? 64.52744 6.22450 -9.08327 1.000 56.06294 30 PHE B C 1
ATOM 4267 O O . PHE B 1 28 ? 64.12580 6.21888 -10.25063 1.000 61.64453 30 PHE B O 1
ATOM 4275 N N . GLY B 1 29 ? 64.96701 5.13410 -8.46612 1.000 57.83953 31 GLY B N 1
ATOM 4276 C CA . GLY B 1 29 ? 65.00822 3.88590 -9.20607 1.000 53.74686 31 GLY B CA 1
ATOM 4277 C C . GLY B 1 29 ? 65.22926 2.68961 -8.31015 1.000 58.62322 31 GLY B C 1
ATOM 4278 O O . GLY B 1 29 ? 65.47044 2.81306 -7.10580 1.000 62.80483 31 GLY B O 1
ATOM 4279 N N . VAL B 1 30 ? 65.13213 1.51803 -8.93284 1.000 58.74910 32 VAL B N 1
ATOM 4280 C CA . VAL B 1 30 ? 65.41569 0.23346 -8.30419 1.000 55.53349 32 VAL B CA 1
ATOM 4281 C C . VAL B 1 30 ? 66.52428 -0.41088 -9.12251 1.000 59.33932 32 VAL B C 1
ATOM 4282 O O . VAL B 1 30 ? 66.29770 -0.82346 -10.26691 1.000 61.44778 32 VAL B O 1
ATOM 4286 N N . VAL B 1 31 ? 67.72066 -0.49892 -8.54552 1.000 62.35969 33 VAL B N 1
ATOM 4287 C CA . VAL B 1 31 ? 68.90456 -0.88080 -9.30813 1.000 62.67573 33 VAL B CA 1
ATOM 4288 C C . VAL B 1 31 ? 68.93899 -2.37794 -9.58006 1.000 61.87385 33 VAL B C 1
ATOM 4289 O O . VAL B 1 31 ? 68.08488 -3.13569 -9.10657 1.000 60.21200 33 VAL B O 1
ATOM 4293 N N . GLY B 1 32 ? 69.93510 -2.80027 -10.33592 1.000 72.55871 34 GLY B N 1
ATOM 4294 C CA . GLY B 1 32 ? 70.01724 -4.15851 -10.83255 1.000 66.65705 34 GLY B CA 1
ATOM 4295 C C . GLY B 1 32 ? 70.72902 -4.16323 -12.16939 1.000 65.01112 34 GLY B C 1
ATOM 4296 O O . GLY B 1 32 ? 71.07833 -3.12118 -12.71849 1.000 63.51179 34 GLY B O 1
ATOM 4297 N N . ILE B 1 33 ? 70.94339 -5.37030 -12.68131 1.000 62.95086 35 ILE B N 1
ATOM 4298 C CA . ILE B 1 33 ? 71.61551 -5.49904 -13.97895 1.000 59.92759 35 ILE B CA 1
ATOM 4299 C C . ILE B 1 33 ? 70.74100 -4.87518 -15.05975 1.000 58.72735 35 ILE B C 1
ATOM 4300 O O . ILE B 1 33 ? 69.54260 -5.20518 -15.15291 1.000 61.95003 35 ILE B O 1
ATOM 4305 N N . PRO B 1 34 ? 71.27146 -3.98192 -15.90462 1.000 58.10056 36 PRO B N 1
ATOM 4306 C CA . PRO B 1 34 ? 72.64619 -3.47847 -15.92716 1.000 58.61446 36 PRO B CA 1
ATOM 4307 C C . PRO B 1 34 ? 72.76742 -2.01443 -15.51291 1.000 60.99494 36 PRO B C 1
ATOM 4308 O O . PRO B 1 34 ? 73.71647 -1.34302 -15.90717 1.000 60.45858 36 PRO B O 1
ATOM 4312 N N . VAL B 1 35 ? 71.83522 -1.48268 -14.72262 1.000 61.67528 37 VAL B N 1
ATOM 4313 C CA . VAL B 1 35 ? 71.78743 -0.05196 -14.44427 1.000 59.60243 37 VAL B CA 1
ATOM 4314 C C . VAL B 1 35 ? 72.30984 0.28531 -13.05166 1.000 59.91225 37 VAL B C 1
ATOM 4315 O O . VAL B 1 35 ? 72.17729 1.43069 -12.60975 1.000 61.38913 37 VAL B O 1
ATOM 4319 N N . THR B 1 36 ? 72.90698 -0.68165 -12.34973 1.000 62.34760 38 THR B N 1
ATOM 4320 C CA . THR B 1 36 ? 73.36105 -0.42541 -10.98487 1.000 62.22162 38 THR B CA 1
ATOM 4321 C C . THR B 1 36 ? 74.45561 0.63434 -10.95304 1.000 62.20618 38 THR B C 1
ATOM 4322 O O . THR B 1 36 ? 74.45349 1.51464 -10.08391 1.000 60.60428 38 THR B O 1
ATOM 4326 N N . GLY B 1 37 ? 75.39776 0.56994 -11.89599 1.000 61.40646 39 GLY B N 1
ATOM 4327 C CA . GLY B 1 37 ? 76.48542 1.53059 -11.92511 1.000 60.22989 39 GLY B CA 1
ATOM 4328 C C . GLY B 1 37 ? 76.06747 2.92824 -12.32784 1.000 59.49752 39 GLY B C 1
ATOM 4329 O O . GLY B 1 37 ? 76.80020 3.88465 -12.05324 1.000 58.75877 39 GLY B O 1
ATOM 4330 N N . ILE B 1 38 ? 74.90968 3.06988 -12.97644 1.000 56.14545 40 ILE B N 1
ATOM 4331 C CA . ILE B 1 38 ? 74.43272 4.39784 -13.34793 1.000 61.53021 40 ILE B CA 1
ATOM 4332 C C . ILE B 1 38 ? 74.04107 5.18724 -12.10661 1.000 60.79997 40 ILE B C 1
ATOM 4333 O O . ILE B 1 38 ? 74.34925 6.37959 -11.98840 1.000 61.05653 40 ILE B O 1
ATOM 4338 N N . ALA B 1 39 ? 73.36233 4.53636 -11.15941 1.000 65.07400 41 ALA B N 1
ATOM 4339 C CA . ALA B 1 39 ? 72.99444 5.21186 -9.92035 1.000 58.13793 41 ALA B CA 1
ATOM 4340 C C . ALA B 1 39 ? 74.22887 5.58775 -9.11278 1.000 58.47924 41 ALA B C 1
ATOM 4341 O O . ALA B 1 39 ? 74.29739 6.68331 -8.54312 1.000 62.32750 41 ALA B O 1
ATOM 4343 N N . ALA B 1 40 ? 75.21594 4.69008 -9.05215 1.000 58.43508 42 ALA B N 1
ATOM 4344 C CA . ALA B 1 40 ? 76.45380 4.99961 -8.34484 1.000 59.80936 42 ALA B CA 1
ATOM 4345 C C . ALA B 1 40 ? 77.18584 6.16053 -9.00432 1.000 63.99938 42 ALA B C 1
ATOM 4346 O O . ALA B 1 40 ? 77.73365 7.03088 -8.31721 1.000 64.99456 42 ALA B O 1
ATOM 4348 N N . ALA B 1 41 ? 77.20463 6.19143 -10.33914 1.000 65.07991 43 ALA B N 1
ATOM 4349 C CA . ALA B 1 41 ? 77.80192 7.32122 -11.04051 1.000 64.23888 43 ALA B CA 1
ATOM 4350 C C . ALA B 1 41 ? 76.99002 8.59379 -10.84170 1.000 65.91606 43 ALA B C 1
ATOM 4351 O O . ALA B 1 41 ? 77.55971 9.69035 -10.80841 1.000 65.97959 43 ALA B O 1
ATOM 4353 N N . ALA B 1 42 ? 75.66661 8.46996 -10.70564 1.000 63.39807 44 ALA B N 1
ATOM 4354 C CA . ALA B 1 42 ? 74.83427 9.64478 -10.46722 1.000 62.80111 44 ALA B CA 1
ATOM 4355 C C . ALA B 1 42 ? 75.19900 10.31971 -9.15203 1.000 66.89827 44 ALA B C 1
ATOM 4356 O O . ALA B 1 42 ? 75.25019 11.55271 -9.07082 1.000 66.52525 44 ALA B O 1
ATOM 4358 N N . GLN B 1 43 ? 75.46298 9.52743 -8.11069 1.000 66.92853 45 GLN B N 1
ATOM 4359 C CA . GLN B 1 43 ? 75.85682 10.10529 -6.83132 1.000 67.98845 45 GLN B CA 1
ATOM 4360 C C . GLN B 1 43 ? 77.25286 10.70930 -6.89323 1.000 67.63374 45 GLN B C 1
ATOM 4361 O O . GLN B 1 43 ? 77.51735 11.72043 -6.23327 1.000 69.51268 45 GLN B O 1
ATOM 4367 N N . ARG B 1 44 ? 78.15473 10.11284 -7.67612 1.000 64.38417 46 ARG B N 1
ATOM 4368 C CA . ARG B 1 44 ? 79.49648 10.66583 -7.81096 1.000 63.19135 46 ARG B CA 1
ATOM 4369 C C . ARG B 1 44 ? 79.50960 11.97058 -8.59656 1.000 68.71980 46 ARG B C 1
ATOM 4370 O O . ARG B 1 44 ? 80.43082 12.77465 -8.41887 1.000 67.23893 46 ARG B O 1
ATOM 4378 N N . GLU B 1 45 ? 78.51469 12.20241 -9.45070 1.000 68.38773 47 GLU B N 1
ATOM 4379 C CA . GLU B 1 45 ? 78.42564 13.43576 -10.22089 1.000 67.39227 47 GLU B CA 1
ATOM 4380 C C . GLU B 1 45 ? 77.54431 14.48730 -9.55949 1.000 69.14366 47 GLU B C 1
ATOM 4381 O O . GLU B 1 45 ? 77.37555 15.57482 -10.12120 1.000 69.40317 47 GLU B O 1
ATOM 4387 N N . GLY B 1 46 ? 76.97745 14.19246 -8.39218 1.000 65.55625 48 GLY B N 1
ATOM 4388 C CA . GLY B 1 46 ? 76.20113 15.17397 -7.66116 1.000 63.77579 48 GLY B CA 1
ATOM 4389 C C . GLY B 1 46 ? 74.70959 15.11383 -7.91812 1.000 63.98697 48 GLY B C 1
ATOM 4390 O O . GLY B 1 46 ? 74.05154 16.15358 -8.01903 1.000 63.72323 48 GLY B O 1
ATOM 4391 N N . ILE B 1 47 ? 74.16082 13.90681 -8.02347 1.000 62.63267 49 ILE B N 1
ATOM 4392 C CA . ILE B 1 47 ? 72.72908 13.70276 -8.21287 1.000 61.78992 49 ILE B CA 1
ATOM 4393 C C . ILE B 1 47 ? 72.22476 12.82766 -7.07522 1.000 64.88258 49 ILE B C 1
ATOM 4394 O O . ILE B 1 47 ? 72.69643 11.69717 -6.89789 1.000 65.60763 49 ILE B O 1
ATOM 4399 N N . LYS B 1 48 ? 71.27100 13.34967 -6.30766 1.000 61.01034 50 LYS B N 1
ATOM 4400 C CA . LYS B 1 48 ? 70.67941 12.60864 -5.19861 1.000 63.09239 50 LYS B CA 1
ATOM 4401 C C . LYS B 1 48 ? 69.89368 11.42318 -5.74454 1.000 63.51948 50 LYS B C 1
ATOM 4402 O O . LYS B 1 48 ? 68.84560 11.60039 -6.37300 1.000 63.11531 50 LYS B O 1
ATOM 4408 N N . TYR B 1 49 ? 70.39700 10.21359 -5.51537 1.000 64.96482 51 TYR B N 1
ATOM 4409 C CA . TYR B 1 49 ? 69.71744 8.99461 -5.93267 1.000 60.88561 51 TYR B CA 1
ATOM 4410 C C . TYR B 1 49 ? 68.89950 8.45940 -4.76537 1.000 58.51315 51 TYR B C 1
ATOM 4411 O O . TYR B 1 49 ? 69.44354 8.20265 -3.68596 1.000 62.93675 51 TYR B O 1
ATOM 4420 N N . VAL B 1 50 ? 67.60157 8.29166 -4.98496 1.000 57.43868 52 VAL B N 1
ATOM 4421 C CA . VAL B 1 50 ? 66.68506 7.77628 -3.97694 1.000 60.17920 52 VAL B CA 1
ATOM 4422 C C . VAL B 1 50 ? 66.27169 6.38114 -4.42680 1.000 60.84127 52 VAL B C 1
ATOM 4423 O O . VAL B 1 50 ? 65.41891 6.22542 -5.30813 1.000 61.29119 52 VAL B O 1
ATOM 4427 N N . GLY B 1 51 ? 66.88077 5.36020 -3.82899 1.000 58.71033 53 GLY B N 1
ATOM 4428 C CA . GLY B 1 51 ? 66.53447 3.99088 -4.15558 1.000 57.90224 53 GLY B CA 1
ATOM 4429 C C . GLY B 1 51 ? 65.14956 3.65391 -3.64095 1.000 57.94529 53 GLY B C 1
ATOM 4430 O O . GLY B 1 51 ? 64.87998 3.78473 -2.43506 1.000 65.26532 53 GLY B O 1
ATOM 4431 N N . MET B 1 52 ? 64.26145 3.22786 -4.53000 1.000 57.09920 54 MET B N 1
ATOM 4432 C CA . MET B 1 52 ? 62.89397 2.89769 -4.17186 1.000 55.19194 54 MET B CA 1
ATOM 4433 C C . MET B 1 52 ? 62.74976 1.38240 -4.04330 1.000 56.50742 54 MET B C 1
ATOM 4434 O O . MET B 1 52 ? 63.73352 0.63597 -4.07011 1.000 56.83420 54 MET B O 1
ATOM 4439 N N . ARG B 1 53 ? 61.50883 0.91559 -3.90364 1.000 55.01639 55 ARG B N 1
ATOM 4440 C CA . ARG B 1 53 ? 61.22237 -0.50910 -3.82076 1.000 57.00169 55 ARG B CA 1
ATOM 4441 C C . ARG B 1 53 ? 60.39084 -1.01532 -4.98972 1.000 59.71696 55 ARG B C 1
ATOM 4442 O O . ARG B 1 53 ? 60.13161 -2.22168 -5.07064 1.000 60.94301 55 ARG B O 1
ATOM 4450 N N . HIS B 1 54 ? 59.96549 -0.13371 -5.89074 1.000 60.69889 56 HIS B N 1
ATOM 4451 C CA . HIS B 1 54 ? 59.21615 -0.52220 -7.07643 1.000 57.32146 56 HIS B CA 1
ATOM 4452 C C . HIS B 1 54 ? 59.37563 0.57742 -8.11510 1.000 55.50655 56 HIS B C 1
ATOM 4453 O O . HIS B 1 54 ? 59.52293 1.75286 -7.77122 1.000 56.30817 56 HIS B O 1
ATOM 4460 N N . GLU B 1 55 ? 59.35237 0.18282 -9.39049 1.000 61.26471 57 GLU B N 1
ATOM 4461 C CA . GLU B 1 55 ? 59.59302 1.14917 -10.45812 1.000 54.79061 57 GLU B CA 1
ATOM 4462 C C . GLU B 1 55 ? 58.43182 2.12204 -10.62664 1.000 55.06039 57 GLU B C 1
ATOM 4463 O O . GLU B 1 55 ? 58.64878 3.27658 -11.01280 1.000 52.55575 57 GLU B O 1
ATOM 4469 N N . MET B 1 56 ? 57.20307 1.68282 -10.35072 1.000 56.26613 58 MET B N 1
ATOM 4470 C CA . MET B 1 56 ? 56.04715 2.55811 -10.54019 1.000 53.32237 58 MET B CA 1
ATOM 4471 C C . MET B 1 56 ? 56.10455 3.80632 -9.66717 1.000 57.23968 58 MET B C 1
ATOM 4472 O O . MET B 1 56 ? 55.99405 4.91655 -10.21624 1.000 57.85367 58 MET B O 1
ATOM 4477 N N . PRO B 1 57 ? 56.27702 3.72367 -8.33992 1.000 56.92520 59 PRO B N 1
ATOM 4478 C CA . PRO B 1 57 ? 56.39605 4.96362 -7.55721 1.000 55.38744 59 PRO B CA 1
ATOM 4479 C C . PRO B 1 57 ? 57.68518 5.71810 -7.82142 1.000 56.55044 59 PRO B C 1
ATOM 4480 O O . PRO B 1 57 ? 57.72307 6.93613 -7.60773 1.000 57.11960 59 PRO B O 1
ATOM 4484 N N . ALA B 1 58 ? 58.73969 5.03885 -8.27895 1.000 56.03588 60 ALA B N 1
ATOM 4485 C CA . ALA B 1 58 ? 59.97256 5.73815 -8.62388 1.000 57.24615 60 ALA B CA 1
ATOM 4486 C C . ALA B 1 58 ? 59.75901 6.67373 -9.80580 1.000 58.50900 60 ALA B C 1
ATOM 4487 O O . ALA B 1 58 ? 60.31030 7.78017 -9.84050 1.000 60.25237 60 ALA B O 1
ATOM 4489 N N . THR B 1 59 ? 58.95815 6.24675 -10.78461 1.000 59.37662 61 THR B N 1
ATOM 4490 C CA . THR B 1 59 ? 58.69532 7.09019 -11.94546 1.000 59.27889 61 THR B CA 1
ATOM 4491 C C . THR B 1 59 ? 57.73184 8.21836 -11.59867 1.000 58.84342 61 THR B C 1
ATOM 4492 O O . THR B 1 59 ? 57.89274 9.34796 -12.07673 1.000 60.87897 61 THR B O 1
ATOM 4496 N N . TYR B 1 60 ? 56.72736 7.93521 -10.76419 1.000 56.17241 62 TYR B N 1
ATOM 4497 C CA . TYR B 1 60 ? 55.85868 9.00102 -10.27653 1.000 57.35641 62 TYR B CA 1
ATOM 4498 C C . TYR B 1 60 ? 56.64227 10.03911 -9.48421 1.000 55.15053 62 TYR B C 1
ATOM 4499 O O . TYR B 1 60 ? 56.28736 11.22322 -9.49132 1.000 54.79025 62 TYR B O 1
ATOM 4508 N N . ALA B 1 61 ? 57.70562 9.61885 -8.79545 1.000 57.51769 63 ALA B N 1
ATOM 4509 C CA . ALA B 1 61 ? 58.51926 10.57282 -8.05127 1.000 57.78033 63 ALA B CA 1
ATOM 4510 C C . ALA B 1 61 ? 59.26148 11.51226 -8.99268 1.000 57.47600 63 ALA B C 1
ATOM 4511 O O . ALA B 1 61 ? 59.44627 12.69474 -8.68100 1.000 58.28164 63 ALA B O 1
ATOM 4513 N N . ALA B 1 62 ? 59.69332 11.00398 -10.15064 1.000 57.21742 64 ALA B N 1
ATOM 4514 C CA . ALA B 1 62 ? 60.37618 11.85019 -11.12259 1.000 54.34623 64 ALA B CA 1
ATOM 4515 C C . ALA B 1 62 ? 59.44523 12.91396 -11.69137 1.000 54.50363 64 ALA B C 1
ATOM 4516 O O . ALA B 1 62 ? 59.88447 14.03679 -11.96679 1.000 55.22329 64 ALA B O 1
ATOM 4518 N N . GLN B 1 63 ? 58.16250 12.58448 -11.86744 1.000 57.86058 65 GLN B N 1
ATOM 4519 C CA . GLN B 1 63 ? 57.19718 13.57671 -12.33004 1.000 54.16997 65 GLN B CA 1
ATOM 4520 C C . GLN B 1 63 ? 57.01294 14.68790 -11.30436 1.000 59.09646 65 GLN B C 1
ATOM 4521 O O . GLN B 1 63 ? 56.87917 15.86180 -11.67009 1.000 56.39733 65 GLN B O 1
ATOM 4527 N N . ALA B 1 64 ? 56.99845 14.33583 -10.01536 1.000 54.64301 66 ALA B N 1
ATOM 4528 C CA . ALA B 1 64 ? 56.78829 15.33757 -8.97492 1.000 51.18402 66 ALA B CA 1
ATOM 4529 C C . ALA B 1 64 ? 57.95748 16.31091 -8.89655 1.000 55.12647 66 ALA B C 1
ATOM 4530 O O . ALA B 1 64 ? 57.75772 17.51237 -8.68217 1.000 56.85924 66 ALA B O 1
ATOM 4532 N N . VAL B 1 65 ? 59.18446 15.81151 -9.06290 1.000 53.87786 67 VAL B N 1
ATOM 4533 C CA . VAL B 1 65 ? 60.35132 16.68985 -9.06374 1.000 52.56431 67 VAL B CA 1
ATOM 4534 C C . VAL B 1 65 ? 60.26848 17.68321 -10.21603 1.000 59.05289 67 VAL B C 1
ATOM 4535 O O . VAL B 1 65 ? 60.60803 18.86343 -10.06500 1.000 61.88519 67 VAL B O 1
ATOM 4539 N N . SER B 1 66 ? 59.79990 17.22843 -11.37973 1.000 54.97920 68 SER B N 1
ATOM 4540 C CA . SER B 1 66 ? 59.69146 18.11780 -12.53147 1.000 55.17514 68 SER B CA 1
ATOM 4541 C C . SER B 1 66 ? 58.60150 19.16184 -12.32051 1.000 54.41074 68 SER B C 1
ATOM 4542 O O . SER B 1 66 ? 58.81200 20.35400 -12.57298 1.000 56.54987 68 SER B O 1
ATOM 4545 N N . TYR B 1 67 ? 57.42581 18.72924 -11.85824 1.000 53.61668 69 TYR B N 1
ATOM 4546 C CA . TYR B 1 67 ? 56.31514 19.65639 -11.66426 1.000 54.40830 69 TYR B CA 1
ATOM 4547 C C . TYR B 1 67 ? 56.63104 20.68966 -10.58934 1.000 59.51861 69 TYR B C 1
ATOM 4548 O O . TYR B 1 67 ? 56.27635 21.86584 -10.72964 1.000 61.32456 69 TYR B O 1
ATOM 4557 N N . LEU B 1 68 ? 57.30100 20.27420 -9.51265 1.000 58.92493 70 LEU B N 1
ATOM 4558 C CA . LEU B 1 68 ? 57.62056 21.20423 -8.43446 1.000 59.10802 70 LEU B CA 1
ATOM 4559 C C . LEU B 1 68 ? 58.91197 21.96625 -8.70727 1.000 58.97037 70 LEU B C 1
ATOM 4560 O O . LEU B 1 68 ? 58.97555 23.18055 -8.48726 1.000 59.69683 70 LEU B O 1
ATOM 4565 N N . GLY B 1 69 ? 59.94735 21.27249 -9.18295 1.000 56.53479 71 GLY B N 1
ATOM 4566 C CA . GLY B 1 69 ? 61.23276 21.92209 -9.38055 1.000 55.38420 71 GLY B CA 1
ATOM 4567 C C . GLY B 1 69 ? 61.22842 22.90286 -10.53650 1.000 58.74484 71 GLY B C 1
ATOM 4568 O O . GLY B 1 69 ? 61.82245 23.98110 -10.45017 1.000 58.43442 71 GLY B O 1
ATOM 4569 N N . GLY B 1 70 ? 60.55715 22.55102 -11.62758 1.000 59.46449 72 GLY B N 1
ATOM 4570 C CA . GLY B 1 70 ? 60.50466 23.39886 -12.79664 1.000 60.92146 72 GLY B CA 1
ATOM 4571 C C . GLY B 1 70 ? 61.36520 22.94411 -13.95013 1.000 57.70236 72 GLY B C 1
ATOM 4572 O O . GLY B 1 70 ? 61.33075 23.57682 -15.01180 1.000 69.01838 72 GLY B O 1
ATOM 4573 N N . ARG B 1 71 ? 62.14265 21.87931 -13.77871 1.000 58.58393 73 ARG B N 1
ATOM 4574 C CA . ARG B 1 71 ? 62.89722 21.34222 -14.89865 1.000 54.01415 73 ARG B CA 1
ATOM 4575 C C . ARG B 1 71 ? 62.54420 19.87312 -15.08565 1.000 55.57339 73 ARG B C 1
ATOM 4576 O O . ARG B 1 71 ? 61.43319 19.56146 -15.52370 1.000 55.28545 73 ARG B O 1
ATOM 4584 N N . LEU B 1 72 ? 63.44896 18.96136 -14.73306 1.000 51.18675 74 LEU B N 1
ATOM 4585 C CA . LEU B 1 72 ? 63.28893 17.56875 -15.13007 1.000 54.82651 74 LEU B CA 1
ATOM 4586 C C . LEU B 1 72 ? 63.66793 16.62777 -13.99872 1.000 53.08682 74 LEU B C 1
ATOM 4587 O O . LEU B 1 72 ? 64.74682 16.75757 -13.41398 1.000 50.28674 74 LEU B O 1
ATOM 4592 N N . GLY B 1 73 ? 62.77726 15.67996 -13.70349 1.000 54.04741 75 GLY B N 1
ATOM 4593 C CA . GLY B 1 73 ? 63.07796 14.58720 -12.80911 1.000 50.01757 75 GLY B CA 1
ATOM 4594 C C . GLY B 1 73 ? 63.51132 13.35371 -13.58133 1.000 53.08063 75 GLY B C 1
ATOM 4595 O O . GLY B 1 73 ? 63.26610 13.22735 -14.77751 1.000 58.85650 75 GLY B O 1
ATOM 4596 N N . THR B 1 74 ? 64.15798 12.42903 -12.87772 1.000 53.20560 76 THR B N 1
ATOM 4597 C CA . THR B 1 74 ? 64.78501 11.28152 -13.51635 1.000 54.07720 76 THR B CA 1
ATOM 4598 C C . THR B 1 74 ? 64.41164 9.99696 -12.79204 1.000 55.98451 76 THR B C 1
ATOM 4599 O O . THR B 1 74 ? 64.37428 9.95497 -11.55928 1.000 59.01986 76 THR B O 1
ATOM 4603 N N . ALA B 1 75 ? 64.13163 8.95152 -13.56813 1.000 55.74134 77 ALA B N 1
ATOM 4604 C CA . ALA B 1 75 ? 63.88508 7.61868 -13.04044 1.000 53.58050 77 ALA B CA 1
ATOM 4605 C C . ALA B 1 75 ? 64.80528 6.62552 -13.73532 1.000 52.73087 77 ALA B C 1
ATOM 4606 O O . ALA B 1 75 ? 65.03337 6.72041 -14.94460 1.000 54.61899 77 ALA B O 1
ATOM 4608 N N . LEU B 1 76 ? 65.33497 5.67696 -12.96559 1.000 55.10354 78 LEU B N 1
ATOM 4609 C CA . LEU B 1 76 ? 66.24441 4.65567 -13.47129 1.000 57.95452 78 LEU B CA 1
ATOM 4610 C C . LEU B 1 76 ? 65.59934 3.28682 -13.30593 1.000 59.65666 78 LEU B C 1
ATOM 4611 O O . LEU B 1 76 ? 65.16582 2.93283 -12.20499 1.000 59.35385 78 LEU B O 1
ATOM 4616 N N . ALA B 1 77 ? 65.54485 2.51546 -14.39285 1.000 59.61815 79 ALA B N 1
ATOM 4617 C CA . ALA B 1 77 ? 64.82692 1.24799 -14.40627 1.000 56.52998 79 ALA B CA 1
ATOM 4618 C C . ALA B 1 77 ? 65.70707 0.12175 -14.92990 1.000 59.38722 79 ALA B C 1
ATOM 4619 O O . ALA B 1 77 ? 66.51153 0.31665 -15.84623 1.000 56.00392 79 ALA B O 1
ATOM 4621 N N . VAL B 1 78 ? 65.53502 -1.06186 -14.33805 1.000 64.19167 80 VAL B N 1
ATOM 4622 C CA . VAL B 1 78 ? 66.21053 -2.26382 -14.80838 1.000 56.74605 80 VAL B CA 1
ATOM 4623 C C . VAL B 1 78 ? 65.66621 -2.65299 -16.18029 1.000 56.67235 80 VAL B C 1
ATOM 4624 O O . VAL B 1 78 ? 64.52457 -2.33211 -16.53757 1.000 61.09021 80 VAL B O 1
ATOM 4628 N N . SER B 1 79 ? 66.50256 -3.32311 -16.97117 1.000 55.65339 81 SER B N 1
ATOM 4629 C CA . SER B 1 79 ? 66.08030 -3.82287 -18.27183 1.000 55.04479 81 SER B CA 1
ATOM 4630 C C . SER B 1 79 ? 64.88893 -4.76479 -18.13559 1.000 54.70601 81 SER B C 1
ATOM 4631 O O . SER B 1 79 ? 64.70208 -5.42288 -17.10992 1.000 58.21304 81 SER B O 1
ATOM 4634 N N . GLY B 1 80 ? 64.07637 -4.82180 -19.18889 1.000 55.50536 82 GLY B N 1
ATOM 4635 C CA . GLY B 1 80 ? 62.97275 -5.75030 -19.26010 1.000 52.71633 82 GLY B CA 1
ATOM 4636 C C . GLY B 1 80 ? 61.84439 -5.43089 -18.30001 1.000 57.31956 82 GLY B C 1
ATOM 4637 O O . GLY B 1 80 ? 61.09737 -4.46356 -18.47941 1.000 56.68099 82 GLY B O 1
ATOM 4638 N N . PRO B 1 81 ? 61.69012 -6.26022 -17.26363 1.000 59.10382 83 PRO B N 1
ATOM 4639 C CA . PRO B 1 81 ? 60.59800 -6.03668 -16.30048 1.0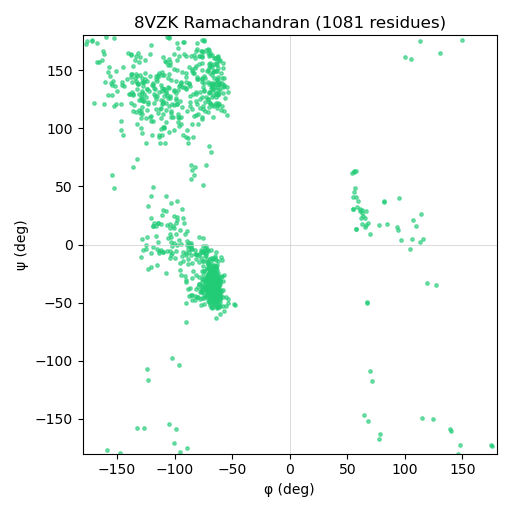00 54.87058 83 PRO B CA 1
ATOM 4640 C C . PRO B 1 81 ? 60.66921 -4.69690 -15.59138 1.000 52.71092 83 PRO B C 1
ATOM 4641 O O . PRO B 1 81 ? 59.62140 -4.14050 -15.23952 1.000 54.00516 83 PRO B O 1
ATOM 4645 N N . GLY B 1 82 ? 61.87086 -4.16243 -15.36584 1.000 51.90655 84 GLY B N 1
ATOM 4646 C CA . GLY B 1 82 ? 61.98220 -2.89319 -14.66355 1.000 53.29127 84 GLY B CA 1
ATOM 4647 C C . GLY B 1 82 ? 61.35357 -1.74479 -15.42925 1.000 57.22441 84 GLY B C 1
ATOM 4648 O O . GLY B 1 82 ? 60.55988 -0.97588 -14.88106 1.000 55.32405 84 GLY B O 1
ATOM 4649 N N . VAL B 1 83 ? 61.69830 -1.61544 -16.71225 1.000 51.84198 85 VAL B N 1
ATOM 4650 C CA . VAL B 1 83 ? 61.13846 -0.54075 -17.52624 1.000 52.18314 85 VAL B CA 1
ATOM 4651 C C . VAL B 1 83 ? 59.63684 -0.72646 -17.70107 1.000 54.06871 85 VAL B C 1
ATOM 4652 O O . VAL B 1 83 ? 58.86188 0.23170 -17.59378 1.000 58.44930 85 VAL B O 1
ATOM 4656 N N . LEU B 1 84 ? 59.19944 -1.95910 -17.96149 1.000 53.33846 86 LEU B N 1
ATOM 4657 C CA . LEU B 1 84 ? 57.78475 -2.22187 -18.19051 1.000 52.51456 86 LEU B CA 1
ATOM 4658 C C . LEU B 1 84 ? 56.95340 -2.15180 -16.91628 1.000 55.36397 86 LEU B C 1
ATOM 4659 O O . LEU B 1 84 ? 55.72212 -2.21881 -16.99735 1.000 56.86424 86 LEU B O 1
ATOM 4664 N N . ASN B 1 85 ? 57.58701 -2.02014 -15.75120 1.000 56.19028 87 ASN B N 1
ATOM 4665 C CA . ASN B 1 85 ? 56.85995 -1.83211 -14.50349 1.000 53.07002 87 ASN B CA 1
ATOM 4666 C C . ASN B 1 85 ? 56.37239 -0.40296 -14.31359 1.000 55.24549 87 ASN B C 1
ATOM 4667 O O . ASN B 1 85 ? 55.59636 -0.14934 -13.38570 1.000 56.97537 87 ASN B O 1
ATOM 4672 N N . ALA B 1 86 ? 56.80216 0.53021 -15.16495 1.000 51.03119 88 ALA B N 1
ATOM 4673 C CA . ALA B 1 86 ? 56.47466 1.94229 -15.01026 1.000 54.00007 88 ALA B CA 1
ATOM 4674 C C . ALA B 1 86 ? 55.72993 2.50141 -16.21683 1.000 60.66316 88 ALA B C 1
ATOM 4675 O O . ALA B 1 86 ? 55.75486 3.71459 -16.44548 1.000 61.96995 88 ALA B O 1
ATOM 4677 N N . VAL B 1 87 ? 55.06607 1.64400 -16.99453 1.000 61.43605 89 VAL B N 1
ATOM 4678 C CA . VAL B 1 87 ? 54.35286 2.11953 -18.17607 1.000 65.03151 89 VAL B CA 1
ATOM 4679 C C . VAL B 1 87 ? 53.18293 3.00974 -17.77468 1.000 66.71174 89 VAL B C 1
ATOM 4680 O O . VAL B 1 87 ? 52.92572 4.04175 -18.40690 1.000 68.16303 89 VAL B O 1
ATOM 4684 N N . ALA B 1 88 ? 52.45937 2.63227 -16.71747 1.000 59.12599 90 ALA B N 1
ATOM 4685 C CA . ALA B 1 88 ? 51.33204 3.44424 -16.27093 1.000 54.08861 90 ALA B CA 1
ATOM 4686 C C . ALA B 1 88 ? 51.80135 4.77901 -15.70830 1.000 57.05279 90 ALA B C 1
ATOM 4687 O O . ALA B 1 88 ? 51.15913 5.81222 -15.92967 1.000 58.08166 90 ALA B O 1
ATOM 4689 N N . ALA B 1 89 ? 52.91752 4.77832 -14.97656 1.000 55.02601 91 ALA B N 1
ATOM 4690 C CA . ALA B 1 89 ? 53.46854 6.03315 -14.47742 1.000 54.66816 91 ALA B CA 1
ATOM 4691 C C . ALA B 1 89 ? 54.03362 6.87311 -15.61484 1.000 57.50837 91 ALA B C 1
ATOM 4692 O O . ALA B 1 89 ? 53.93530 8.10559 -15.59341 1.000 58.25498 91 ALA B O 1
ATOM 4694 N N . PHE B 1 90 ? 54.63137 6.22176 -16.61542 1.000 59.96302 92 PHE B N 1
ATOM 4695 C CA . PHE B 1 90 ? 55.10860 6.94097 -17.79161 1.000 53.67460 92 PHE B CA 1
ATOM 4696 C C . PHE B 1 90 ? 53.95175 7.59628 -18.53364 1.000 53.39446 92 PHE B C 1
ATOM 4697 O O . PHE B 1 90 ? 54.05091 8.75258 -18.96037 1.000 54.81359 92 PHE B O 1
ATOM 4705 N N . ALA B 1 91 ? 52.83935 6.87395 -18.68550 1.000 57.48250 93 ALA B N 1
ATOM 4706 C CA . ALA B 1 91 ? 51.67773 7.43273 -19.36692 1.000 53.77872 93 ALA B CA 1
ATOM 4707 C C . ALA B 1 91 ? 51.01403 8.52985 -18.54625 1.000 56.73965 93 ALA B C 1
ATOM 4708 O O . ALA B 1 91 ? 50.45821 9.47555 -19.11694 1.000 58.69914 93 ALA B O 1
ATOM 4710 N N . ASN B 1 92 ? 51.05464 8.42134 -17.21479 1.000 53.24500 94 ASN B N 1
ATOM 4711 C CA . ASN B 1 92 ? 50.46004 9.45372 -16.37209 1.000 55.71733 94 ASN B CA 1
ATOM 4712 C C . ASN B 1 92 ? 51.15669 10.79475 -16.55790 1.000 58.66122 94 ASN B C 1
ATOM 4713 O O . ASN B 1 92 ? 50.50633 11.84477 -16.49868 1.000 60.25610 94 ASN B O 1
ATOM 4718 N N . ALA B 1 93 ? 52.47286 10.78216 -16.78460 1.000 58.00197 95 ALA B N 1
ATOM 4719 C CA . ALA B 1 93 ? 53.17929 12.02144 -17.09068 1.000 54.98098 95 ALA B CA 1
ATOM 4720 C C . ALA B 1 93 ? 52.71621 12.60096 -18.42085 1.000 55.41025 95 ALA B C 1
ATOM 4721 O O . ALA B 1 93 ? 52.62919 13.82458 -18.57618 1.000 55.72763 95 ALA B O 1
ATOM 4723 N N . TRP B 1 94 ? 52.41271 11.73670 -19.39123 1.000 53.43407 96 TRP B N 1
ATOM 4724 C CA . TRP B 1 94 ? 51.88881 12.21202 -20.66678 1.000 53.16916 96 TRP B CA 1
ATOM 4725 C C . TRP B 1 94 ? 50.46964 12.74423 -20.51827 1.000 53.89625 96 TRP B C 1
ATOM 4726 O O . TRP B 1 94 ? 50.11176 13.75439 -21.13537 1.000 53.82982 96 TRP B O 1
ATOM 4737 N N . SER B 1 95 ? 49.64689 12.07622 -19.70660 1.000 56.37112 97 SER B N 1
ATOM 4738 C CA . SER B 1 95 ? 48.26276 12.50632 -19.53900 1.000 55.19603 97 SER B CA 1
ATOM 4739 C C . SER B 1 95 ? 48.18527 13.88632 -18.89917 1.000 56.55609 97 SER B C 1
ATOM 4740 O O . SER B 1 95 ? 47.33193 14.70254 -19.26657 1.000 55.58058 97 SER B O 1
ATOM 4743 N N . ASN B 1 96 ? 49.06592 14.16541 -17.94217 1.000 54.26044 98 ASN B N 1
ATOM 4744 C CA . ASN B 1 96 ? 49.11360 15.46252 -17.28218 1.000 58.79006 98 ASN B CA 1
ATOM 4745 C C . ASN B 1 96 ? 50.02822 16.45396 -17.98912 1.000 55.71961 98 ASN B C 1
ATOM 4746 O O . ASN B 1 96 ? 50.19358 17.57579 -17.49803 1.000 56.57728 98 ASN B O 1
ATOM 4751 N N . ARG B 1 97 ? 50.61542 16.07031 -19.12523 1.000 53.67978 99 ARG B N 1
ATOM 4752 C CA . ARG B 1 97 ? 51.56112 16.91360 -19.85829 1.000 52.79163 99 ARG B CA 1
ATOM 4753 C C . ARG B 1 97 ? 52.73562 17.31563 -18.96622 1.000 55.17752 99 ARG B C 1
ATOM 4754 O O . ARG B 1 97 ? 53.11362 18.48621 -18.88193 1.000 55.95297 99 ARG B O 1
ATOM 4762 N N . TRP B 1 98 ? 53.31362 16.32310 -18.28998 1.000 54.53560 100 TRP B N 1
ATOM 4763 C CA . TRP B 1 98 ? 54.41636 16.54486 -17.36904 1.000 53.27396 100 TRP B CA 1
ATOM 4764 C C . TRP B 1 98 ? 55.69840 15.94707 -17.91951 1.000 53.26946 100 TRP B C 1
ATOM 4765 O O . TRP B 1 98 ? 55.70210 14.78669 -18.35190 1.000 54.14344 100 TRP B O 1
ATOM 4776 N N . PRO B 1 99 ? 56.79694 16.69303 -17.91077 1.000 53.26904 101 PRO B N 1
ATOM 4777 C CA . PRO B 1 99 ? 58.05857 16.15850 -18.42280 1.000 52.09795 101 PRO B CA 1
ATOM 4778 C C . PRO B 1 99 ? 58.78326 15.31545 -17.38763 1.000 49.71724 101 PRO B C 1
ATOM 4779 O O . PRO B 1 99 ? 58.65212 15.51557 -16.17868 1.000 61.15124 101 PRO B O 1
ATOM 4783 N N . MET B 1 100 ? 59.55569 14.35683 -17.89004 1.000 52.91950 102 MET B N 1
ATOM 4784 C CA . MET B 1 100 ? 60.39792 13.49620 -17.06718 1.000 53.82777 102 MET B CA 1
ATOM 4785 C C . MET B 1 100 ? 61.28158 12.68024 -17.99914 1.000 53.48330 102 MET B C 1
ATOM 4786 O O . MET B 1 100 ? 61.14648 12.73876 -19.22440 1.000 57.75553 102 MET B O 1
ATOM 4791 N N . ILE B 1 101 ? 62.18685 11.91130 -17.39998 1.000 51.13474 103 ILE B N 1
ATOM 4792 C CA . ILE B 1 101 ? 63.09397 11.03787 -18.13424 1.000 53.39264 103 ILE B CA 1
ATOM 4793 C C . ILE B 1 101 ? 63.13235 9.68929 -17.43234 1.000 51.57396 103 ILE B C 1
ATOM 4794 O O . ILE B 1 101 ? 63.49877 9.60957 -16.25398 1.000 56.17031 103 ILE B O 1
ATOM 4799 N N . LEU B 1 102 ? 62.75582 8.63598 -18.15154 1.000 51.42790 104 LEU B N 1
ATOM 4800 C CA . LEU B 1 102 ? 62.87949 7.26506 -17.67313 1.000 50.32841 104 LEU B CA 1
ATOM 4801 C C . LEU B 1 102 ? 64.10777 6.64688 -18.32949 1.000 52.09595 104 LEU B C 1
ATOM 4802 O O . LEU B 1 102 ? 64.11067 6.38693 -19.53710 1.000 57.74560 104 LEU B O 1
ATOM 4807 N N . ILE B 1 103 ? 65.14933 6.42150 -17.53812 1.000 49.82395 105 ILE B N 1
ATOM 4808 C CA . ILE B 1 103 ? 66.37625 5.80042 -18.02189 1.000 51.80519 105 ILE B CA 1
ATOM 4809 C C . ILE B 1 103 ? 66.28219 4.30343 -17.76645 1.000 56.37748 105 ILE B C 1
ATOM 4810 O O . ILE B 1 103 ? 66.17513 3.86652 -16.61531 1.000 55.40818 105 ILE B O 1
ATOM 4815 N N . GLY B 1 104 ? 66.31828 3.52131 -18.82937 1.000 53.00901 106 GLY B N 1
ATOM 4816 C CA . GLY B 1 104 ? 66.18506 2.07843 -18.71618 1.000 56.79549 106 GLY B CA 1
ATOM 4817 C C . GLY B 1 104 ? 67.31035 1.35399 -19.41769 1.000 55.39364 106 GLY B C 1
ATOM 4818 O O . GLY B 1 104 ? 67.73904 1.74839 -20.50091 1.000 58.75051 106 GLY B O 1
ATOM 4819 N N . GLY B 1 105 ? 67.79339 0.29148 -18.77867 1.000 55.15102 107 GLY B N 1
ATOM 4820 C CA . GLY B 1 105 ? 68.75976 -0.57642 -19.41022 1.000 54.66765 107 GLY B CA 1
ATOM 4821 C C . GLY B 1 105 ? 68.09804 -1.55680 -20.35461 1.000 56.33516 107 GLY B C 1
ATOM 4822 O O . GLY B 1 105 ? 66.87412 -1.65307 -20.44054 1.000 55.80060 107 GLY B O 1
ATOM 4823 N N . SER B 1 106 ? 68.93267 -2.29474 -21.07879 1.000 57.29933 108 SER B N 1
ATOM 4824 C CA . SER B 1 106 ? 68.44950 -3.29143 -22.02491 1.000 58.61735 108 SER B CA 1
ATOM 4825 C C . SER B 1 106 ? 69.56824 -4.29172 -22.28153 1.000 58.11992 108 SER B C 1
ATOM 4826 O O . SER B 1 106 ? 70.64327 -4.22204 -21.67904 1.000 56.80072 108 SER B O 1
ATOM 4829 N N . TYR B 1 107 ? 69.29926 -5.23060 -23.18432 1.000 52.48749 109 TYR B N 1
ATOM 4830 C CA . TYR B 1 107 ? 70.27711 -6.24499 -23.54052 1.000 55.43010 109 TYR B CA 1
ATOM 4831 C C . TYR B 1 107 ? 71.52320 -5.60124 -24.14455 1.000 59.68250 109 TYR B C 1
ATOM 4832 O O . TYR B 1 107 ? 71.49500 -4.47590 -24.65039 1.000 60.55117 109 TYR B O 1
ATOM 4841 N N . GLU B 1 108 ? 72.63183 -6.33251 -24.08016 1.000 60.87993 110 GLU B N 1
ATOM 4842 C CA . GLU B 1 108 ? 73.86628 -5.86767 -24.69366 1.000 61.62352 110 GLU B CA 1
ATOM 4843 C C . GLU B 1 108 ? 73.76722 -5.94653 -26.21306 1.000 63.23261 110 GLU B C 1
ATOM 4844 O O . GLU B 1 108 ? 73.07487 -6.80374 -26.76911 1.000 62.20609 110 GLU B O 1
ATOM 4850 N N . GLN B 1 109 ? 74.47050 -5.03250 -26.88790 1.000 64.68691 111 GLN B N 1
ATOM 4851 C CA . GLN B 1 109 ? 74.48973 -5.05183 -28.34781 1.000 60.33638 111 GLN B CA 1
ATOM 4852 C C . GLN B 1 109 ? 75.09228 -6.34914 -28.87114 1.000 59.47749 111 GLN B C 1
ATOM 4853 O O . GLN B 1 109 ? 74.65687 -6.87382 -29.90266 1.000 67.36258 111 GLN B O 1
ATOM 4859 N N . THR B 1 110 ? 76.09155 -6.88473 -28.16913 1.000 61.31519 112 THR B N 1
ATOM 4860 C CA . THR B 1 110 ? 76.71395 -8.14459 -28.55311 1.000 61.74551 112 THR B CA 1
ATOM 4861 C C . THR B 1 110 ? 75.85642 -9.35814 -28.21956 1.000 61.51244 112 THR B C 1
ATOM 4862 O O . THR B 1 110 ? 76.22464 -10.47631 -28.59583 1.000 59.98728 112 THR B O 1
ATOM 4866 N N . GLY B 1 111 ? 74.73472 -9.17015 -27.52832 1.000 60.25815 113 GLY B N 1
ATOM 4867 C CA . GLY B 1 111 ? 73.87238 -10.27731 -27.16700 1.000 56.76522 113 GLY B CA 1
ATOM 4868 C C . GLY B 1 111 ? 72.50022 -10.20486 -27.80351 1.000 58.73589 113 GLY B C 1
ATOM 4869 O O . GLY B 1 111 ? 71.57086 -10.89240 -27.36991 1.000 58.07386 113 GLY B O 1
ATOM 4870 N N . HIS B 1 112 ? 72.36233 -9.37574 -28.83493 1.000 64.19522 114 HIS B N 1
ATOM 4871 C CA . HIS B 1 112 ? 71.08538 -9.23459 -29.51997 1.000 57.87930 114 HIS B CA 1
ATOM 4872 C C . HIS B 1 112 ? 70.72655 -10.52338 -30.25049 1.000 56.66639 114 HIS B C 1
ATOM 4873 O O . HIS B 1 112 ? 71.57960 -11.15773 -30.87810 1.000 58.98563 114 HIS B O 1
ATOM 4880 N N . LEU B 1 113 ? 69.45173 -10.91054 -30.15356 1.000 58.28178 115 LEU B N 1
ATOM 4881 C CA . LEU B 1 113 ? 68.91859 -12.10977 -30.80612 1.000 63.53504 115 LEU B CA 1
ATOM 4882 C C . LEU B 1 113 ? 69.57916 -13.38534 -30.29026 1.000 61.76311 115 LEU B C 1
ATOM 4883 O O . LEU B 1 113 ? 69.69723 -14.37437 -31.01800 1.000 72.19215 115 LEU B O 1
ATOM 4888 N N . MET B 1 114 ? 70.01468 -13.37560 -29.03149 1.000 59.05869 116 MET B N 1
ATOM 4889 C CA . MET B 1 114 ? 70.59241 -14.55346 -28.40305 1.000 60.42989 116 MET B CA 1
ATOM 4890 C C . MET B 1 114 ? 69.74547 -15.10699 -27.26885 1.000 59.75465 116 MET B C 1
ATOM 4891 O O . MET B 1 114 ? 70.05557 -16.18971 -26.76033 1.000 60.00113 116 MET B O 1
ATOM 4896 N N . GLY B 1 115 ? 68.68944 -14.40951 -26.86803 1.000 55.72049 117 GLY B N 1
ATOM 4897 C CA . GLY B 1 115 ? 68.00631 -14.75239 -25.63839 1.000 62.24594 117 GLY B CA 1
ATOM 4898 C C . GLY B 1 115 ? 68.69741 -14.18423 -24.42084 1.000 62.82809 117 GLY B C 1
ATOM 4899 O O . GLY B 1 115 ? 68.75456 -14.84597 -23.37641 1.000 63.32250 117 GLY B O 1
ATOM 4900 N N . PHE B 1 116 ? 69.23881 -12.97271 -24.53382 1.000 60.43128 118 PHE B N 1
ATOM 4901 C CA . PHE B 1 116 ? 69.97203 -12.35147 -23.44304 1.000 59.85509 118 PHE B CA 1
ATOM 4902 C C . PHE B 1 116 ? 69.05544 -12.12959 -22.24310 1.000 62.83336 118 PHE B C 1
ATOM 4903 O O . PHE B 1 116 ? 67.82594 -12.15119 -22.35122 1.000 63.54721 118 PHE B O 1
ATOM 4911 N N . PHE B 1 117 ? 69.67635 -11.92616 -21.08329 1.000 60.22815 119 PHE B N 1
ATOM 4912 C CA . PHE B 1 117 ? 68.93108 -11.69954 -19.85207 1.000 61.07652 119 PHE B CA 1
ATOM 4913 C C . PHE B 1 117 ? 68.02838 -10.48117 -19.99355 1.000 60.11933 119 PHE B C 1
ATOM 4914 O O . PHE B 1 117 ? 68.50617 -9.36728 -20.23219 1.000 58.91096 119 PHE B O 1
ATOM 4922 N N . GLN B 1 118 ? 66.71926 -10.70669 -19.86064 1.000 60.61575 120 GLN B N 1
ATOM 4923 C CA . GLN B 1 118 ? 65.70661 -9.65419 -19.95375 1.000 56.99638 120 GLN B CA 1
ATOM 4924 C C . GLN B 1 118 ? 65.71799 -8.97017 -21.31762 1.000 58.16695 120 GLN B C 1
ATOM 4925 O O . GLN B 1 118 ? 65.39613 -7.78508 -21.43245 1.000 61.39503 120 GLN B O 1
ATOM 4931 N N . GLU B 1 119 ? 66.08621 -9.70904 -22.36155 1.000 61.03013 121 GLU B N 1
ATOM 4932 C CA . GLU B 1 119 ? 66.02515 -9.17777 -23.71719 1.000 59.28509 121 GLU B CA 1
ATOM 4933 C C . GLU B 1 119 ? 64.57535 -9.14258 -24.18305 1.000 56.03545 121 GLU B C 1
ATOM 4934 O O . GLU B 1 119 ? 63.91342 -10.18389 -24.25204 1.000 52.34780 121 GLU B O 1
ATOM 4940 N N . ALA B 1 120 ? 64.08049 -7.94826 -24.49589 1.000 54.26946 122 ALA B N 1
ATOM 4941 C CA . ALA B 1 120 ? 62.70175 -7.78616 -24.93497 1.000 54.10023 122 ALA B CA 1
ATOM 4942 C C . ALA B 1 120 ? 62.56195 -6.43845 -25.62618 1.000 56.71706 122 ALA B C 1
ATOM 4943 O O . ALA B 1 120 ? 63.43880 -5.57537 -25.53789 1.000 55.61617 122 ALA B O 1
ATOM 4945 N N . ASP B 1 121 ? 61.43907 -6.27257 -26.32306 1.000 55.46248 123 ASP B N 1
ATOM 4946 C CA . ASP B 1 121 ? 61.10820 -5.01234 -26.98532 1.000 53.23009 123 ASP B CA 1
ATOM 4947 C C . ASP B 1 121 ? 60.36907 -4.14383 -25.97731 1.000 57.10103 123 ASP B C 1
ATOM 4948 O O . ASP B 1 121 ? 59.14042 -4.15441 -25.89218 1.000 59.08206 123 ASP B O 1
ATOM 4953 N N . GLN B 1 122 ? 61.13217 -3.38896 -25.19383 1.000 57.02166 124 GLN B N 1
ATOM 4954 C CA . GLN B 1 122 ? 60.56097 -2.44149 -24.24997 1.000 57.68752 124 GLN B CA 1
ATOM 4955 C C . GLN B 1 122 ? 60.41378 -1.04625 -24.83877 1.000 57.75486 124 GLN B C 1
ATOM 4956 O O . GLN B 1 122 ? 59.70733 -0.21489 -24.25859 1.000 64.02884 124 GLN B O 1
ATOM 4962 N N . LEU B 1 123 ? 61.05374 -0.77763 -25.97815 1.000 57.53662 125 LEU B N 1
ATOM 4963 C CA . LEU B 1 123 ? 60.96024 0.54121 -26.59301 1.000 57.29351 125 LEU B CA 1
ATOM 4964 C C . LEU B 1 123 ? 59.56780 0.78884 -27.16137 1.000 57.09986 125 LEU B C 1
ATOM 4965 O O . LEU B 1 123 ? 59.06178 1.91527 -27.10899 1.000 54.64990 125 LEU B O 1
ATOM 4970 N N . SER B 1 124 ? 58.92701 -0.25483 -27.69415 1.000 58.13651 126 SER B N 1
ATOM 4971 C CA . SER B 1 124 ? 57.61317 -0.08756 -28.30741 1.000 51.79068 126 SER B CA 1
ATOM 4972 C C . SER B 1 124 ? 56.52630 0.17433 -27.27207 1.000 55.58870 126 SER B C 1
ATOM 4973 O O . SER B 1 124 ? 55.51988 0.82066 -27.58506 1.000 54.39909 126 SER B O 1
ATOM 4976 N N . ALA B 1 125 ? 56.70514 -0.31480 -26.04242 1.000 59.26202 127 ALA B N 1
ATOM 4977 C CA . ALA B 1 125 ? 55.66207 -0.19106 -25.03031 1.000 54.19041 127 ALA B CA 1
ATOM 4978 C C . ALA B 1 125 ? 55.50577 1.23391 -24.51701 1.000 53.04239 127 ALA B C 1
ATOM 4979 O O . ALA B 1 125 ? 54.44426 1.57191 -23.98229 1.000 53.09192 127 ALA B O 1
ATOM 4981 N N . LEU B 1 126 ? 56.52895 2.07392 -24.66548 1.000 52.65300 128 LEU B N 1
ATOM 4982 C CA . LEU B 1 126 ? 56.48078 3.44224 -24.17144 1.000 49.27494 128 LEU B CA 1
ATOM 4983 C C . LEU B 1 126 ? 56.26345 4.47527 -25.26896 1.000 55.11309 128 LEU B C 1
ATOM 4984 O O . LEU B 1 126 ? 55.98377 5.63591 -24.95204 1.000 57.91283 128 LEU B O 1
ATOM 4989 N N . LYS B 1 127 ? 56.38085 4.08716 -26.53915 1.000 52.50453 129 LYS B N 1
ATOM 4990 C CA . LYS B 1 127 ? 56.18482 5.04365 -27.62624 1.000 46.83291 129 LYS B CA 1
ATOM 4991 C C . LYS B 1 127 ? 54.80516 5.69847 -27.64555 1.000 50.85252 129 LYS B C 1
ATOM 4992 O O . LYS B 1 127 ? 54.74277 6.91111 -27.91435 1.000 52.94411 129 LYS B O 1
ATOM 4998 N N . PRO B 1 128 ? 53.68819 4.99948 -27.39458 1.000 55.21305 130 PRO B N 1
ATOM 4999 C CA . PRO B 1 128 ? 52.37507 5.66730 -27.47827 1.000 48.93501 130 PRO B CA 1
ATOM 5000 C C . PRO B 1 128 ? 52.21320 6.86138 -26.55040 1.000 47.35587 130 PRO B C 1
ATOM 5001 O O . PRO B 1 128 ? 51.25449 7.62464 -26.72514 1.000 48.24118 130 PRO B O 1
ATOM 5005 N N . TYR B 1 129 ? 53.10810 7.05085 -25.58009 1.000 45.80686 131 TYR B N 1
ATOM 5006 C CA . TYR B 1 129 ? 52.99223 8.14221 -24.62599 1.000 53.58123 131 TYR B CA 1
ATOM 5007 C C . TYR B 1 129 ? 54.25876 8.97768 -24.50999 1.000 55.03013 131 TYR B C 1
ATOM 5008 O O . TYR B 1 129 ? 54.30549 9.88244 -23.66960 1.000 57.86729 131 TYR B O 1
ATOM 5017 N N . ALA B 1 130 ? 55.27558 8.71400 -25.32510 1.000 51.99267 132 ALA B N 1
ATOM 5018 C CA . ALA B 1 130 ? 56.58704 9.32451 -25.16127 1.000 52.60652 132 ALA B CA 1
ATOM 5019 C C . ALA B 1 130 ? 56.77178 10.47800 -26.13571 1.000 50.89684 132 ALA B C 1
ATOM 5020 O O . ALA B 1 130 ? 56.47900 10.34615 -27.32857 1.000 53.98883 132 ALA B O 1
ATOM 5022 N N . LYS B 1 131 ? 57.25849 11.60710 -25.61898 1.000 54.32579 133 LYS B N 1
ATOM 5023 C CA . LYS B 1 131 ? 57.79481 12.66202 -26.46724 1.000 52.82207 133 LYS B CA 1
ATOM 5024 C C . LYS B 1 131 ? 59.14333 12.28567 -27.06093 1.000 53.05858 133 LYS B C 1
ATOM 5025 O O . LYS B 1 131 ? 59.64571 13.00724 -27.92869 1.000 53.83726 133 LYS B O 1
ATOM 5031 N N . TYR B 1 132 ? 59.72870 11.17572 -26.61275 1.000 54.75365 134 TYR B N 1
ATOM 5032 C CA . TYR B 1 132 ? 61.07095 10.75886 -26.99311 1.000 50.85301 134 TYR B CA 1
ATOM 5033 C C . TYR B 1 132 ? 61.30427 9.33687 -26.50017 1.000 52.22218 134 TYR B C 1
ATOM 5034 O O . TYR B 1 132 ? 61.20213 9.06863 -25.29889 1.000 55.34748 134 TYR B O 1
ATOM 5043 N N . ALA B 1 133 ? 61.60902 8.41707 -27.41421 1.000 53.54130 135 ALA B N 1
ATOM 5044 C CA . ALA B 1 133 ? 61.85648 7.02449 -27.04262 1.000 53.58872 135 ALA B CA 1
ATOM 5045 C C . ALA B 1 133 ? 62.90961 6.47887 -28.00227 1.000 55.64353 135 ALA B C 1
ATOM 5046 O O . ALA B 1 133 ? 62.58229 6.08467 -29.12535 1.000 62.59358 135 ALA B O 1
ATOM 5048 N N . GLU B 1 134 ? 64.16482 6.46220 -27.55660 1.000 54.31695 136 GLU B N 1
ATOM 5049 C CA . GLU B 1 134 ? 65.27777 6.06848 -28.40652 1.000 56.57740 136 GLU B CA 1
ATOM 5050 C C . GLU B 1 134 ? 66.21466 5.14276 -27.64356 1.000 55.15675 136 GLU B C 1
ATOM 5051 O O . GLU B 1 134 ? 66.29459 5.18662 -26.41328 1.000 58.32578 136 GLU B O 1
ATOM 5057 N N . ARG B 1 135 ? 66.92409 4.30409 -28.39416 1.000 58.42976 137 ARG B N 1
ATOM 5058 C CA . ARG B 1 135 ? 67.93193 3.39922 -27.85817 1.000 51.33525 137 ARG B CA 1
ATOM 5059 C C . ARG B 1 135 ? 69.31104 3.88189 -28.28498 1.000 54.57537 137 ARG B C 1
ATOM 5060 O O . ARG B 1 135 ? 69.51940 4.21926 -29.45524 1.000 60.26366 137 ARG B O 1
ATOM 5068 N N . VAL B 1 136 ? 70.24672 3.91756 -27.33652 1.000 58.16490 138 VAL B N 1
ATOM 5069 C CA . VAL B 1 136 ? 71.59823 4.37723 -27.63308 1.000 61.91080 138 VAL B CA 1
ATOM 5070 C C . VAL B 1 136 ? 72.27235 3.39697 -28.58253 1.000 59.00551 138 VAL B C 1
ATOM 5071 O O . VAL B 1 136 ? 72.20094 2.17480 -28.39705 1.000 59.42472 138 VAL B O 1
ATOM 5075 N N . GLU B 1 137 ? 72.92260 3.93242 -29.61712 1.000 56.14409 139 GLU B N 1
ATOM 5076 C CA . GLU B 1 137 ? 73.65290 3.12369 -30.57931 1.000 58.80700 139 GLU B CA 1
ATOM 5077 C C . GLU B 1 137 ? 75.15170 3.38112 -30.58391 1.000 59.10165 139 GLU B C 1
ATOM 5078 O O . GLU B 1 137 ? 75.89953 2.54096 -31.09563 1.000 55.56267 139 GLU B O 1
ATOM 5084 N N . ARG B 1 138 ? 75.61045 4.50281 -30.03129 1.000 60.10650 140 ARG B N 1
ATOM 5085 C CA . ARG B 1 138 ? 77.02745 4.83550 -29.96934 1.000 62.50864 140 ARG B CA 1
ATOM 5086 C C . ARG B 1 138 ? 77.37004 5.28959 -28.55858 1.000 61.39550 140 ARG B C 1
ATOM 5087 O O . ARG B 1 138 ? 76.65285 6.10951 -27.97593 1.000 62.11069 140 ARG B O 1
ATOM 5095 N N . LEU B 1 139 ? 78.46946 4.75843 -28.01709 1.000 61.56186 141 LEU B N 1
ATOM 5096 C CA . LEU B 1 139 ? 78.86283 5.08843 -26.65019 1.000 61.04693 141 LEU B CA 1
ATOM 5097 C C . LEU B 1 139 ? 79.25615 6.55509 -26.51831 1.000 61.96709 141 LEU B C 1
ATOM 5098 O O . LEU B 1 139 ? 78.87175 7.22129 -25.55047 1.000 62.92807 141 LEU B O 1
ATOM 5103 N N . GLU B 1 140 ? 80.01884 7.07655 -27.47995 1.000 61.13527 142 GLU B N 1
ATOM 5104 C CA . GLU B 1 140 ? 80.52716 8.43985 -27.38905 1.000 59.38569 142 GLU B CA 1
ATOM 5105 C C . GLU B 1 140 ? 79.45467 9.49650 -27.62009 1.000 62.59240 142 GLU B C 1
ATOM 5106 O O . GLU B 1 140 ? 79.71973 10.68016 -27.38373 1.000 65.46817 142 GLU B O 1
ATOM 5112 N N . ARG B 1 141 ? 78.26280 9.10826 -28.06976 1.000 61.94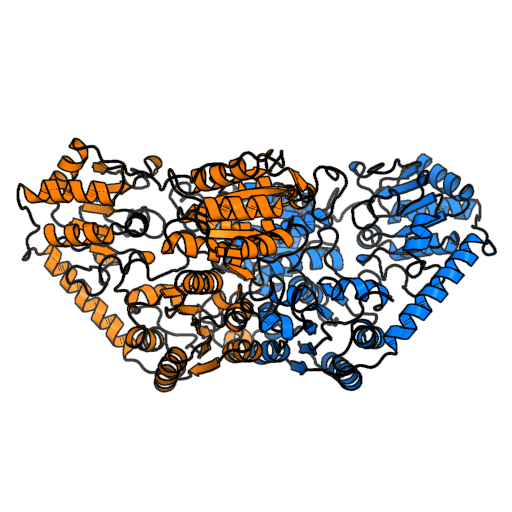228 143 ARG B N 1
ATOM 5113 C CA . ARG B 1 141 ? 77.19277 10.05014 -28.36763 1.000 61.15719 143 ARG B CA 1
ATOM 5114 C C . ARG B 1 141 ? 76.15334 10.13496 -27.25735 1.000 63.77065 143 ARG B C 1
ATOM 5115 O O . ARG B 1 141 ? 75.06941 10.68309 -27.48137 1.000 63.23753 143 ARG B O 1
ATOM 5123 N N . ILE B 1 142 ? 76.46365 9.61183 -26.06616 1.000 59.97014 144 ILE B N 1
ATOM 5124 C CA . ILE B 1 142 ? 75.48002 9.60745 -24.97766 1.000 58.10661 144 ILE B CA 1
ATOM 5125 C C . ILE B 1 142 ? 75.01975 11.00840 -24.59849 1.000 59.17633 144 ILE B C 1
ATOM 5126 O O . ILE B 1 142 ? 73.80920 11.20325 -24.40894 1.000 59.68340 144 ILE B O 1
ATOM 5131 N N . PRO B 1 143 ? 75.88999 12.01932 -24.46127 1.000 56.95533 145 PRO B N 1
ATOM 5132 C CA . PRO B 1 143 ? 75.37647 13.36256 -24.13707 1.000 56.15918 145 PRO B CA 1
ATOM 5133 C C . PRO B 1 143 ? 74.39463 13.90049 -25.16375 1.000 61.17477 145 PRO B C 1
ATOM 5134 O O . PRO B 1 143 ? 73.53158 14.71501 -24.81234 1.000 60.47996 145 PRO B O 1
ATOM 5138 N N . ILE B 1 144 ? 74.49716 13.46925 -26.42343 1.000 59.65301 146 ILE B N 1
ATOM 5139 C CA . ILE B 1 144 ? 73.51478 13.87100 -27.42486 1.000 58.64490 146 ILE B CA 1
ATOM 5140 C C . ILE B 1 144 ? 72.16415 13.22929 -27.13165 1.000 59.24061 146 ILE B C 1
ATOM 5141 O O . ILE B 1 144 ? 71.12088 13.89100 -27.19541 1.000 60.51411 146 ILE B O 1
ATOM 5146 N N . TYR B 1 145 ? 72.16028 11.93287 -26.80573 1.000 55.50875 147 TYR B N 1
ATOM 5147 C CA . TYR B 1 145 ? 70.91327 11.25971 -26.45459 1.000 55.18290 147 TYR B CA 1
ATOM 5148 C C . TYR B 1 145 ? 70.27385 11.89084 -25.22490 1.000 60.80183 147 TYR B C 1
ATOM 5149 O O . TYR B 1 145 ? 69.04710 12.03356 -25.15663 1.000 58.68078 147 TYR B O 1
ATOM 5158 N N . VAL B 1 146 ? 71.09078 12.27541 -24.24264 1.000 60.46654 148 VAL B N 1
ATOM 5159 C CA . VAL B 1 146 ? 70.55872 12.85991 -23.01568 1.000 57.16350 148 VAL B CA 1
ATOM 5160 C C . VAL B 1 146 ? 70.01891 14.25924 -23.28186 1.000 57.15130 148 VAL B C 1
ATOM 5161 O O . VAL B 1 146 ? 68.89942 14.59666 -22.87909 1.000 57.86443 148 VAL B O 1
ATOM 5165 N N . ALA B 1 147 ? 70.80732 15.09520 -23.96306 1.000 58.37836 149 ALA B N 1
ATOM 5166 C CA . ALA B 1 147 ? 70.36724 16.45767 -24.24602 1.000 58.61439 149 ALA B CA 1
ATOM 5167 C C . ALA B 1 147 ? 69.11414 16.46440 -25.11144 1.000 58.97083 149 ALA B C 1
ATOM 5168 O O . ALA B 1 147 ? 68.23976 17.32276 -24.94485 1.000 58.56591 149 ALA B O 1
ATOM 5170 N N . GLU B 1 148 ? 69.00329 15.50944 -26.03725 1.000 59.00879 150 GLU B N 1
ATOM 5171 C CA . GLU B 1 148 ? 67.80454 15.43284 -26.86335 1.000 58.16157 150 GLU B CA 1
ATOM 5172 C C . GLU B 1 148 ? 66.61330 14.91236 -26.06915 1.000 57.36321 150 GLU B C 1
ATOM 5173 O O . GLU B 1 148 ? 65.47000 15.28722 -26.35263 1.000 55.19052 150 GLU B O 1
ATOM 5179 N N . ALA B 1 149 ? 66.85749 14.05573 -25.07412 1.000 58.07419 151 ALA B N 1
ATOM 5180 C CA . ALA B 1 149 ? 65.77508 13.60872 -24.20298 1.000 57.10615 151 ALA B CA 1
ATOM 5181 C C . ALA B 1 149 ? 65.25032 14.75461 -23.34784 1.000 55.38790 151 ALA B C 1
ATOM 5182 O O . ALA B 1 149 ? 64.03572 14.89205 -23.15890 1.000 54.52866 151 ALA B O 1
ATOM 5184 N N . VAL B 1 150 ? 66.15264 15.58337 -22.81857 1.000 55.75830 152 VAL B N 1
ATOM 5185 C CA . VAL B 1 150 ? 65.73330 16.75980 -22.06294 1.000 54.56637 152 VAL B CA 1
ATOM 5186 C C . VAL B 1 150 ? 64.99997 17.73734 -22.97094 1.000 56.05253 152 VAL B C 1
ATOM 5187 O O . VAL B 1 150 ? 64.01959 18.37353 -22.56459 1.000 56.49128 152 VAL B O 1
ATOM 5191 N N . LYS B 1 151 ? 65.45406 17.85811 -24.21981 1.000 56.76882 153 LYS B N 1
ATOM 5192 C CA . LYS B 1 151 ? 64.88054 18.83578 -25.13854 1.000 56.77064 153 LYS B CA 1
ATOM 5193 C C . LYS B 1 151 ? 63.42834 18.50700 -25.46400 1.000 55.43348 153 LYS B C 1
ATOM 5194 O O . LYS B 1 151 ? 62.54689 19.36712 -25.35026 1.000 54.63908 153 LYS B O 1
ATOM 5200 N N . LYS B 1 152 ? 63.15833 17.26259 -25.86823 1.000 54.63259 154 LYS B N 1
ATOM 5201 C CA . LYS B 1 152 ? 61.80138 16.89650 -26.26186 1.000 57.03598 154 LYS B CA 1
ATOM 5202 C C . LYS B 1 152 ? 60.84816 16.89605 -25.07518 1.000 56.12624 154 LYS B C 1
ATOM 5203 O O . LYS B 1 152 ? 59.66639 17.22004 -25.23380 1.000 59.52673 154 LYS B O 1
ATOM 5209 N N . ALA B 1 153 ? 61.33676 16.54222 -23.88527 1.000 53.91625 155 ALA B N 1
ATOM 5210 C CA . ALA B 1 153 ? 60.45535 16.45497 -22.72617 1.000 55.21404 155 ALA B CA 1
ATOM 5211 C C . ALA B 1 153 ? 59.96566 17.83103 -22.29193 1.000 54.48494 155 ALA B C 1
ATOM 5212 O O . ALA B 1 153 ? 58.78572 17.99986 -21.96306 1.000 49.89148 155 ALA B O 1
ATOM 5214 N N . LEU B 1 154 ? 60.85062 18.82725 -22.29372 1.000 56.03747 156 LEU B N 1
ATOM 5215 C CA . LEU B 1 154 ? 60.51674 20.15044 -21.77991 1.000 53.88601 156 LEU B CA 1
ATOM 5216 C C . LEU B 1 154 ? 59.83087 21.02858 -22.82199 1.000 57.14748 156 LEU B C 1
ATOM 5217 O O . LEU B 1 154 ? 58.80074 21.64569 -22.53404 1.000 56.28791 156 LEU B O 1
ATOM 5222 N N . HIS B 1 155 ? 60.38435 21.09791 -24.02875 1.000 57.95108 157 HIS B N 1
ATOM 5223 C CA . HIS B 1 155 ? 59.87190 22.01976 -25.02874 1.000 54.36027 157 HIS B CA 1
ATOM 5224 C C . HIS B 1 155 ? 58.61157 21.46879 -25.68933 1.000 56.09519 157 HIS B C 1
ATOM 5225 O O . HIS B 1 155 ? 58.31548 20.27183 -25.63434 1.000 56.85755 157 HIS B O 1
ATOM 5232 N N . GLY B 1 156 ? 57.86687 22.37051 -26.32782 1.000 58.46087 158 GLY B N 1
ATOM 5233 C CA . GLY B 1 156 ? 56.58067 21.99452 -26.87539 1.000 59.04799 158 GLY B CA 1
ATOM 5234 C C . GLY B 1 156 ? 55.59863 21.68312 -25.76001 1.000 56.45511 158 GLY B C 1
ATOM 5235 O O . GLY B 1 156 ? 55.69244 22.20556 -24.64567 1.000 63.03484 158 GLY B O 1
ATOM 5236 N N . VAL B 1 157 ? 54.63754 20.81870 -26.06614 1.000 60.34652 159 VAL B N 1
ATOM 5237 C CA . VAL B 1 157 ? 53.73611 20.30160 -25.04106 1.000 57.76910 159 VAL B CA 1
ATOM 5238 C C . VAL B 1 157 ? 54.53349 19.30822 -24.20575 1.000 57.92953 159 VAL B C 1
ATOM 5239 O O . VAL B 1 157 ? 54.96630 18.27209 -24.73045 1.000 54.38728 159 VAL B O 1
ATOM 5243 N N . PRO B 1 158 ? 54.76250 19.58165 -22.92128 1.000 57.18373 160 PRO B N 1
ATOM 5244 C CA . PRO B 1 158 ? 55.65237 18.72269 -22.13242 1.000 49.10118 160 PRO B CA 1
ATOM 5245 C C . PRO B 1 158 ? 55.11985 17.30299 -22.01600 1.000 53.43078 160 PRO B C 1
ATOM 5246 O O . PRO B 1 158 ? 53.91704 17.05200 -22.11833 1.000 54.87625 160 PRO B O 1
ATOM 5250 N N . GLY B 1 159 ? 56.04253 16.36875 -21.80547 1.000 53.04416 161 GLY B N 1
ATOM 5251 C CA . GLY B 1 159 ? 55.70664 14.97150 -21.68911 1.000 48.77740 161 GLY B CA 1
ATOM 5252 C C . GLY B 1 159 ? 56.92308 14.12740 -21.37280 1.000 49.70819 161 GLY B C 1
ATOM 5253 O O . GLY B 1 159 ? 58.06078 14.60798 -21.37950 1.000 51.68109 161 GLY B O 1
ATOM 5254 N N . PRO B 1 160 ? 56.70630 12.84619 -21.09744 1.000 50.77194 162 PRO B N 1
ATOM 5255 C CA . PRO B 1 160 ? 57.80907 11.97991 -20.67642 1.000 52.88329 162 PRO B CA 1
ATOM 5256 C C . PRO B 1 160 ? 58.70654 11.58340 -21.83999 1.000 53.29122 162 PRO B C 1
ATOM 5257 O O . PRO B 1 160 ? 58.31117 11.58793 -23.00727 1.000 52.54389 162 PRO B O 1
ATOM 5261 N N . ALA B 1 161 ? 59.94259 11.23655 -21.48976 1.000 52.86474 163 ALA B N 1
ATOM 5262 C CA . ALA B 1 161 ? 60.94286 10.78628 -22.44500 1.000 50.65191 163 ALA B CA 1
ATOM 5263 C C . ALA B 1 161 ? 61.60917 9.52784 -21.91233 1.000 53.08875 163 ALA B C 1
ATOM 5264 O O . ALA B 1 161 ? 61.89889 9.42810 -20.71674 1.000 53.58379 163 ALA B O 1
ATOM 5266 N N . TYR B 1 162 ? 61.84946 8.56897 -22.80187 1.000 53.80206 164 TYR B N 1
ATOM 5267 C CA . TYR B 1 162 ? 62.45105 7.29285 -22.44138 1.000 51.54019 164 TYR B CA 1
ATOM 5268 C C . TYR B 1 162 ? 63.77861 7.13419 -23.16602 1.000 52.93947 164 TYR B C 1
ATOM 5269 O O . TYR B 1 162 ? 63.85066 7.31380 -24.38601 1.000 57.76959 164 TYR B O 1
ATOM 5278 N N . LEU B 1 163 ? 64.82279 6.79480 -22.41418 1.000 55.80721 165 LEU B N 1
ATOM 5279 C CA . LEU B 1 163 ? 66.16538 6.60778 -22.95457 1.000 53.60787 165 LEU B CA 1
ATOM 5280 C C . LEU B 1 163 ? 66.60101 5.18012 -22.65239 1.000 54.66860 165 LEU B C 1
ATOM 5281 O O . LEU B 1 163 ? 66.84308 4.83305 -21.49148 1.000 59.41906 165 LEU B O 1
ATOM 5286 N N . GLU B 1 164 ? 66.70061 4.35711 -23.69143 1.000 52.09599 166 GLU B N 1
ATOM 5287 C CA . GLU B 1 164 ? 67.13627 2.97684 -23.54152 1.000 53.11531 166 GLU B CA 1
ATOM 5288 C C . GLU B 1 164 ? 68.63756 2.87809 -23.77870 1.000 54.50366 166 GLU B C 1
ATOM 5289 O O . GLU B 1 164 ? 69.16964 3.46633 -24.72419 1.000 57.02573 166 GLU B O 1
ATOM 5295 N N . LEU B 1 165 ? 69.31827 2.13373 -22.90918 1.000 58.22129 167 LEU B N 1
ATOM 5296 C CA . LEU B 1 165 ? 70.77300 2.01353 -22.95094 1.000 59.58391 167 LEU B CA 1
ATOM 5297 C C . LEU B 1 165 ? 71.16275 0.54271 -22.98514 1.000 58.07553 167 LEU B C 1
ATOM 5298 O O . LEU B 1 165 ? 70.77045 -0.22069 -22.07847 1.000 56.91420 167 LEU B O 1
ATOM 5303 N N . PRO B 1 166 ? 71.91723 0.09768 -23.98907 1.000 60.83994 168 PRO B N 1
ATOM 5304 C CA . PRO B 1 166 ? 72.39551 -1.28952 -23.98976 1.000 61.13573 168 PRO B CA 1
ATOM 5305 C C . PRO B 1 166 ? 73.32472 -1.54340 -22.81213 1.000 63.43597 168 PRO B C 1
ATOM 5306 O O . PRO B 1 166 ? 74.11836 -0.68223 -22.42724 1.000 64.19950 168 PRO B O 1
ATOM 5310 N N . GLY B 1 167 ? 73.21799 -2.74610 -22.24145 1.000 60.78700 169 GLY B N 1
ATOM 5311 C CA . GLY B 1 167 ? 73.98426 -3.06507 -21.04810 1.000 59.42697 169 GLY B CA 1
ATOM 5312 C C . GLY B 1 167 ? 75.48511 -2.99897 -21.25018 1.000 60.30428 169 GLY B C 1
ATOM 5313 O O . GLY B 1 167 ? 76.22013 -2.60885 -20.33878 1.000 61.18359 169 GLY B O 1
ATOM 5314 N N . ASP B 1 168 ? 75.96336 -3.37570 -22.43871 1.000 62.15861 170 ASP B N 1
ATOM 5315 C CA . ASP B 1 168 ? 77.39957 -3.34328 -22.69509 1.000 61.67516 170 ASP B CA 1
ATOM 5316 C C . ASP B 1 168 ? 77.91167 -1.91854 -22.86268 1.000 61.50145 170 ASP B C 1
ATOM 5317 O O . ASP B 1 168 ? 79.06878 -1.63621 -22.53225 1.000 62.80691 170 ASP B O 1
ATOM 5322 N N . ILE B 1 169 ? 77.07281 -1.01184 -23.36898 1.000 59.16397 171 ILE B N 1
ATOM 5323 C CA . ILE B 1 169 ? 77.48542 0.38069 -23.51245 1.000 62.61032 171 ILE B CA 1
ATOM 5324 C C . ILE B 1 169 ? 77.56663 1.06087 -22.15048 1.000 63.11305 171 ILE B C 1
ATOM 5325 O O . ILE B 1 169 ? 78.37918 1.97330 -21.94968 1.000 63.51798 171 ILE B O 1
ATOM 5330 N N . ILE B 1 170 ? 76.75232 0.61665 -21.18987 1.000 62.17624 172 ILE B N 1
ATOM 5331 C CA . ILE B 1 170 ? 76.76144 1.21624 -19.85787 1.000 59.37200 172 ILE B CA 1
ATOM 5332 C C . ILE B 1 170 ? 78.12892 1.05603 -19.20493 1.000 62.43125 172 ILE B C 1
ATOM 5333 O O . ILE B 1 170 ? 78.62436 1.96954 -18.53328 1.000 62.42764 172 ILE B O 1
ATOM 5338 N N . THR B 1 171 ? 78.76589 -0.09801 -19.39904 1.000 61.15234 173 THR B N 1
ATOM 5339 C CA . THR B 1 171 ? 80.03282 -0.39618 -18.74638 1.000 60.99645 173 THR B CA 1
ATOM 5340 C C . THR B 1 171 ? 81.23980 -0.26148 -19.66617 1.000 62.45005 173 THR B C 1
ATOM 5341 O O . THR B 1 171 ? 82.37375 -0.32937 -19.18079 1.000 64.43014 173 THR B O 1
ATOM 5345 N N . ALA B 1 172 ? 81.03333 -0.07515 -20.96715 1.000 65.96564 174 ALA B N 1
ATOM 5346 C CA . ALA B 1 172 ? 82.15576 0.07974 -21.88210 1.000 64.43685 174 ALA B CA 1
ATOM 5347 C C . ALA B 1 172 ? 82.85557 1.41188 -21.64550 1.000 66.39030 174 ALA B C 1
ATOM 5348 O O . ALA B 1 172 ? 82.20944 2.44317 -21.44322 1.000 67.81805 174 ALA B O 1
ATOM 5350 N N . LYS B 1 173 ? 84.18406 1.38683 -21.67327 1.000 65.96427 175 LYS B N 1
ATOM 5351 C CA . LYS B 1 173 ? 84.99179 2.57509 -21.44422 1.000 68.28763 175 LYS B CA 1
ATOM 5352 C C . LYS B 1 173 ? 85.49505 3.15895 -22.75993 1.000 72.63766 175 LYS B C 1
ATOM 5353 O O . LYS B 1 173 ? 85.47531 2.50951 -23.80902 1.000 70.07011 175 LYS B O 1
ATOM 5359 N N . ILE B 1 174 ? 85.95637 4.40557 -22.68171 1.000 73.71591 176 ILE B N 1
ATOM 5360 C CA . ILE B 1 174 ? 86.45892 5.12518 -23.84667 1.000 73.75503 176 ILE B CA 1
ATOM 5361 C C . ILE B 1 174 ? 87.22352 6.33901 -23.34401 1.000 76.38770 176 ILE B C 1
ATOM 5362 O O . ILE B 1 174 ? 87.00388 6.79963 -22.21808 1.000 75.11246 176 ILE B O 1
ATOM 5367 N N . ASP B 1 175 ? 88.13740 6.84777 -24.16865 1.000 77.54304 177 ASP B N 1
ATOM 5368 C CA . ASP B 1 175 ? 88.83550 8.08240 -23.83793 1.000 77.75323 177 ASP B CA 1
ATOM 5369 C C . ASP B 1 175 ? 87.84038 9.23070 -23.71559 1.000 76.82200 177 ASP B C 1
ATOM 5370 O O . ASP B 1 175 ? 86.91398 9.36017 -24.52040 1.000 79.60177 177 ASP B O 1
ATOM 5375 N N . GLU B 1 176 ? 88.03623 10.06885 -22.69440 1.000 76.84643 178 GLU B N 1
ATOM 5376 C CA . GLU B 1 176 ? 87.08946 11.14996 -22.43471 1.000 75.37113 178 GLU B CA 1
ATOM 5377 C C . GLU B 1 176 ? 87.10923 12.18743 -23.55051 1.000 74.02691 178 GLU B C 1
ATOM 5378 O O . GLU B 1 176 ? 86.06117 12.73428 -23.91436 1.000 71.25114 178 GLU B O 1
ATOM 5384 N N . SER B 1 177 ? 88.28921 12.47283 -24.10544 1.000 75.67977 179 SER B N 1
ATOM 5385 C CA . SER B 1 177 ? 88.39797 13.45769 -25.17541 1.000 77.26917 179 SER B CA 1
ATOM 5386 C C . SER B 1 177 ? 87.64739 13.04555 -26.43472 1.000 75.37299 179 SER B C 1
ATOM 5387 O O . SER B 1 177 ? 87.44238 13.88784 -27.31596 1.000 71.60429 179 SER B O 1
ATOM 5390 N N . LYS B 1 178 ? 87.23344 11.78254 -26.54022 1.000 74.90985 180 LYS B N 1
ATOM 5391 C CA . LYS B 1 178 ? 86.47650 11.28691 -27.68033 1.000 69.57304 180 LYS B CA 1
ATOM 5392 C C . LYS B 1 178 ? 84.97730 11.23469 -27.40285 1.000 70.15424 180 LYS B C 1
ATOM 5393 O O . LYS B 1 178 ? 84.24469 10.54210 -28.11653 1.000 69.05375 180 LYS B O 1
ATOM 5399 N N . VAL B 1 179 ? 84.50904 11.95190 -26.38356 1.000 71.39015 181 VAL B N 1
ATOM 5400 C CA . VAL B 1 179 ? 83.09965 11.98651 -26.00728 1.000 71.91682 181 VAL B CA 1
ATOM 5401 C C . VAL B 1 179 ? 82.52572 13.33424 -26.42066 1.000 70.58996 181 VAL B C 1
ATOM 5402 O O . VAL B 1 179 ? 83.08690 14.38440 -26.08434 1.000 73.54575 181 VAL B O 1
ATOM 5406 N N . GLU B 1 180 ? 81.40742 13.30445 -27.14609 1.000 65.08638 182 GLU B N 1
ATOM 5407 C CA . GLU B 1 180 ? 80.77212 14.51971 -27.65736 1.000 71.55640 182 GLU B CA 1
ATOM 5408 C C . GLU B 1 180 ? 79.80979 15.04894 -26.60221 1.000 68.03295 182 GLU B C 1
ATOM 5409 O O . GLU B 1 180 ? 78.63543 14.68078 -26.55985 1.000 67.25052 182 GLU B O 1
ATOM 5415 N N . TRP B 1 181 ? 80.31158 15.93400 -25.74482 1.000 69.38210 183 TRP B N 1
ATOM 5416 C CA . TRP B 1 181 ? 79.48370 16.54622 -24.71579 1.000 66.34697 183 TRP B CA 1
ATOM 5417 C C . TRP B 1 181 ? 78.59409 17.62544 -25.31959 1.000 64.48195 183 TRP B C 1
ATOM 5418 O O . TRP B 1 181 ? 79.02180 18.39228 -26.18695 1.000 68.35162 183 TRP B O 1
ATOM 5429 N N . ALA B 1 182 ? 77.34807 17.68112 -24.85190 1.000 62.95725 184 ALA B N 1
ATOM 5430 C CA . ALA B 1 182 ? 76.35610 18.60517 -25.37352 1.000 63.83519 184 ALA B CA 1
ATOM 5431 C C . ALA B 1 182 ? 76.12457 19.76067 -24.40428 1.000 64.04984 184 ALA B C 1
ATOM 5432 O O . ALA B 1 182 ? 76.20864 19.58267 -23.18505 1.000 69.80216 184 ALA B O 1
ATOM 5434 N N . PRO B 1 183 ? 75.83376 20.95595 -24.91287 1.000 62.74999 185 PRO B N 1
ATOM 5435 C CA . PRO B 1 183 ? 75.56485 22.09341 -24.02647 1.000 63.00915 185 PRO B CA 1
ATOM 5436 C C . PRO B 1 183 ? 74.23834 21.92824 -23.29904 1.000 65.21260 185 PRO B C 1
ATOM 5437 O O . PRO B 1 183 ? 73.41115 21.07365 -23.62280 1.000 65.47957 185 PRO B O 1
ATOM 5441 N N . ARG B 1 184 ? 74.04523 22.77789 -22.29233 1.000 65.11432 186 ARG B N 1
ATOM 5442 C CA . ARG B 1 184 ? 72.84924 22.71392 -21.46118 1.000 59.98274 186 ARG B CA 1
ATOM 5443 C C . ARG B 1 184 ? 71.62830 23.12767 -22.27386 1.000 61.35828 186 ARG B C 1
ATOM 5444 O O . ARG B 1 184 ? 71.57397 24.24511 -22.79818 1.000 63.17294 186 ARG B O 1
ATOM 5452 N N . VAL B 1 185 ? 70.65541 22.22742 -22.38293 1.000 61.93461 187 VAL B N 1
ATOM 5453 C CA . VAL B 1 185 ? 69.42476 22.55015 -23.11521 1.000 61.84939 187 VAL B CA 1
ATOM 5454 C C . VAL B 1 185 ? 68.69996 23.68381 -22.39977 1.000 62.56529 187 VAL B C 1
ATOM 5455 O O . VAL B 1 185 ? 68.44703 23.58652 -21.18265 1.000 63.49925 187 VAL B O 1
ATOM 5459 N N . PRO B 1 186 ? 68.35304 24.77092 -23.08442 1.000 65.26517 188 PRO B N 1
ATOM 5460 C CA . PRO B 1 186 ? 67.73075 25.90870 -22.40013 1.000 61.47573 188 PRO B CA 1
ATOM 5461 C C . PRO B 1 186 ? 66.34361 25.56560 -21.88067 1.000 62.78937 188 PRO B C 1
ATOM 5462 O O . PRO B 1 186 ? 65.72211 24.57690 -22.27537 1.000 63.09702 188 PRO B O 1
ATOM 5466 N N . ASP B 1 187 ? 65.86465 26.40745 -20.96866 1.000 66.45012 189 ASP B N 1
ATOM 5467 C CA . ASP B 1 187 ? 64.50531 26.27026 -20.47687 1.000 63.33198 189 ASP B CA 1
ATOM 5468 C C . ASP B 1 187 ? 63.51504 26.64220 -21.58130 1.000 62.09214 189 ASP B C 1
ATOM 5469 O O . ASP B 1 187 ? 63.85936 27.38177 -22.50805 1.000 60.80434 189 ASP B O 1
ATOM 5474 N N . PRO B 1 188 ? 62.28659 26.12559 -21.51783 1.000 61.49523 190 PRO B N 1
ATOM 5475 C CA . PRO B 1 188 ? 61.31907 26.39754 -22.58855 1.000 64.82601 190 PRO B CA 1
ATOM 5476 C C . PRO B 1 188 ? 61.06850 27.88858 -22.77064 1.000 65.62599 190 PRO B C 1
ATOM 5477 O O . PRO B 1 188 ? 60.90389 28.63562 -21.80371 1.000 67.21333 190 PRO B O 1
ATOM 5481 N N . LYS B 1 189 ? 61.04757 28.31514 -24.03123 1.000 69.80983 191 LYS B N 1
ATOM 5482 C CA . LYS B 1 189 ? 60.78102 29.70429 -24.36461 1.000 68.89527 191 LYS B CA 1
ATOM 5483 C C . LYS B 1 189 ? 59.29504 30.01605 -24.20645 1.000 67.67444 191 LYS B C 1
ATOM 5484 O O . LYS B 1 189 ? 58.44974 29.12249 -24.10893 1.000 66.28232 191 LYS B O 1
ATOM 5490 N N . ARG B 1 190 ? 58.98207 31.30708 -24.18798 1.000 69.21680 192 ARG B N 1
ATOM 5491 C CA . ARG B 1 190 ? 57.61165 31.77766 -24.06852 1.000 70.57965 192 ARG B CA 1
ATOM 5492 C C . ARG B 1 190 ? 57.15054 32.39245 -25.38330 1.000 71.43604 192 ARG B C 1
ATOM 5493 O O . ARG B 1 190 ? 57.93576 33.00436 -26.11322 1.000 71.45513 192 ARG B O 1
ATOM 5501 N N . THR B 1 191 ? 55.86527 32.22112 -25.67899 1.000 69.96722 193 THR B N 1
ATOM 5502 C CA . THR B 1 191 ? 55.25656 32.75790 -26.88635 1.000 68.40461 193 THR B CA 1
ATOM 5503 C C . THR B 1 191 ? 54.14129 33.72331 -26.51754 1.000 69.43908 193 THR B C 1
ATOM 5504 O O . THR B 1 191 ? 53.34262 33.45285 -25.61510 1.000 72.83145 193 THR B O 1
ATOM 5508 N N . LEU B 1 192 ? 54.09510 34.84739 -27.22185 1.000 69.07032 194 LEU B N 1
ATOM 5509 C CA . LEU B 1 192 ? 53.02821 35.81609 -27.04323 1.000 68.20886 194 LEU B CA 1
ATOM 5510 C C . LEU B 1 192 ? 51.82304 35.42629 -27.89179 1.000 71.55789 194 LEU B C 1
ATOM 5511 O O . LEU B 1 192 ? 51.95785 34.81783 -28.95740 1.000 72.43409 194 LEU B O 1
ATOM 5516 N N . SER B 1 193 ? 50.63682 35.77410 -27.40695 1.000 70.63050 195 SER B N 1
ATOM 5517 C CA . SER B 1 193 ? 49.41316 35.49382 -28.14101 1.000 67.52960 195 SER B CA 1
ATOM 5518 C C . SER B 1 193 ? 49.12759 36.60354 -29.14808 1.000 75.97389 195 SER B C 1
ATOM 5519 O O . SER B 1 193 ? 49.67098 37.70760 -29.06527 1.000 79.83017 195 SER B O 1
ATOM 5522 N N . ASP B 1 194 ? 48.26798 36.28890 -30.11119 1.000 75.35331 196 ASP B N 1
ATOM 5523 C CA . ASP B 1 194 ? 47.86990 37.24853 -31.13269 1.000 67.93492 196 ASP B CA 1
ATOM 5524 C C . ASP B 1 194 ? 47.18778 38.44477 -30.47802 1.000 73.18668 196 ASP B C 1
ATOM 5525 O O . ASP B 1 194 ? 46.16966 38.26593 -29.79132 1.000 76.32509 196 ASP B O 1
ATOM 5530 N N . PRO B 1 195 ? 47.70768 39.66388 -30.64883 1.000 72.15107 197 PRO B N 1
ATOM 5531 C CA . PRO B 1 195 ? 47.04840 40.83054 -30.03874 1.000 72.21593 197 PRO B CA 1
ATOM 5532 C C . PRO B 1 195 ? 45.60661 41.00504 -30.47770 1.000 74.71468 197 PRO B C 1
ATOM 5533 O O . PRO B 1 195 ? 44.78594 41.49713 -29.69323 1.000 76.34141 197 PRO B O 1
ATOM 5537 N N . ALA B 1 196 ? 45.27084 40.61340 -31.70908 1.000 74.69050 198 ALA B N 1
ATOM 5538 C CA . ALA B 1 196 ? 43.88021 40.66856 -32.14567 1.000 77.24722 198 ALA B CA 1
ATOM 5539 C C . ALA B 1 196 ? 43.01356 39.70538 -31.34345 1.000 74.42454 198 ALA B C 1
ATOM 5540 O O . ALA B 1 196 ? 41.87006 40.02848 -31.00083 1.000 73.96838 198 ALA B O 1
ATOM 5542 N N . ASP B 1 197 ? 43.54172 38.51918 -31.02971 1.000 72.91488 199 ASP B N 1
ATOM 5543 C CA . ASP B 1 197 ? 42.78585 37.56688 -30.22321 1.000 72.70999 199 ASP B CA 1
ATOM 5544 C C . ASP B 1 197 ? 42.65320 38.03321 -28.77918 1.000 74.55113 199 ASP B C 1
ATOM 5545 O O . ASP B 1 197 ? 41.62369 37.78335 -28.14216 1.000 79.91083 199 ASP B O 1
ATOM 5550 N N . VAL B 1 198 ? 43.67565 38.70772 -28.24841 1.000 77.21420 200 VAL B N 1
ATOM 5551 C CA . VAL B 1 198 ? 43.61225 39.19574 -26.87375 1.000 73.52884 200 VAL B CA 1
ATOM 5552 C C . VAL B 1 198 ? 42.56048 40.29093 -26.74261 1.000 73.10558 200 VAL B C 1
ATOM 5553 O O . VAL B 1 198 ? 41.81720 40.34200 -25.75484 1.000 72.54845 200 VAL B O 1
ATOM 5557 N N . GLU B 1 199 ? 42.47479 41.17843 -27.73708 1.000 74.68388 201 GLU B N 1
ATOM 5558 C CA . GLU B 1 199 ? 41.46660 42.23366 -27.70544 1.000 72.79399 201 GLU B CA 1
ATOM 5559 C C . GLU B 1 199 ? 40.05804 41.65631 -27.76907 1.000 74.48077 201 GLU B C 1
ATOM 5560 O O . GLU B 1 199 ? 39.14100 42.16373 -27.11266 1.000 73.90516 201 GLU B O 1
ATOM 5566 N N . ALA B 1 200 ? 39.86475 40.59611 -28.55802 1.000 75.27496 202 ALA B N 1
ATOM 5567 C CA . ALA B 1 200 ? 38.54719 39.97651 -28.64855 1.000 73.41189 202 ALA B CA 1
ATOM 5568 C C . ALA B 1 200 ? 38.17140 39.26365 -27.35652 1.000 78.66834 202 ALA B C 1
ATOM 5569 O O . ALA B 1 200 ? 36.98748 39.20610 -27.00423 1.000 80.53609 202 ALA B O 1
ATOM 5571 N N . ALA B 1 201 ? 39.15671 38.71439 -26.64223 1.000 74.15087 203 ALA B N 1
ATOM 5572 C CA . ALA B 1 201 ? 38.86887 38.06810 -25.36671 1.000 72.26375 203 ALA B CA 1
ATOM 5573 C C . ALA B 1 201 ? 38.34967 39.07494 -24.34907 1.000 76.12773 203 ALA B C 1
ATOM 5574 O O . ALA B 1 201 ? 37.41130 38.78408 -23.59787 1.000 78.14822 203 ALA B O 1
ATOM 5576 N N . ILE B 1 202 ? 38.94554 40.26829 -24.31351 1.000 75.53140 204 ILE B N 1
ATOM 5577 C CA . ILE B 1 202 ? 38.45713 41.31587 -23.42342 1.000 74.62063 204 ILE B CA 1
ATOM 5578 C C . ILE B 1 202 ? 37.09383 41.81311 -23.88654 1.000 77.52955 204 ILE B C 1
ATOM 5579 O O . ILE B 1 202 ? 36.21346 42.10730 -23.06867 1.000 78.31831 204 ILE B O 1
ATOM 5584 N N . ALA B 1 203 ? 36.89309 41.90803 -25.20362 1.000 74.22479 205 ALA B N 1
ATOM 5585 C CA . ALA B 1 203 ? 35.59428 42.32086 -25.72248 1.000 73.40054 205 ALA B CA 1
ATOM 5586 C C . ALA B 1 203 ? 34.51675 41.28806 -25.42184 1.000 75.28309 205 ALA B C 1
ATOM 5587 O O . ALA B 1 203 ? 33.34335 41.64562 -25.26979 1.000 78.93150 205 ALA B O 1
ATOM 5589 N N . ALA B 1 204 ? 34.89086 40.01068 -25.32863 1.000 72.27335 206 ALA B N 1
ATOM 5590 C CA . ALA B 1 204 ? 33.91696 38.97483 -25.00487 1.000 75.58407 206 ALA B CA 1
ATOM 5591 C C . ALA B 1 204 ? 33.55337 38.99013 -23.52462 1.000 80.71755 206 ALA B C 1
ATOM 5592 O O . ALA B 1 204 ? 32.39806 38.73732 -23.16465 1.000 82.28380 206 ALA B O 1
ATOM 5594 N N . LEU B 1 205 ? 34.52302 39.28425 -22.65440 1.000 76.74921 207 LEU B N 1
ATOM 5595 C CA . LEU B 1 205 ? 34.24525 39.31905 -21.22246 1.000 78.05210 207 LEU B CA 1
ATOM 5596 C C . LEU B 1 205 ? 33.32833 40.47689 -20.85254 1.000 81.61463 207 LEU B C 1
ATOM 5597 O O . LEU B 1 205 ? 32.51424 40.34948 -19.93016 1.000 82.42918 207 LEU B O 1
ATOM 5602 N N . LYS B 1 206 ? 33.44507 41.60818 -21.55241 1.000 77.75290 208 LYS B N 1
ATOM 5603 C CA . LYS B 1 206 ? 32.60294 42.75857 -21.24120 1.000 83.42114 208 LYS B CA 1
ATOM 5604 C C . LYS B 1 206 ? 31.13448 42.45795 -21.50942 1.000 90.12497 208 LYS B C 1
ATOM 5605 O O . LYS B 1 206 ? 30.25299 42.93245 -20.78348 1.000 93.71350 208 LYS B O 1
ATOM 5611 N N . THR B 1 207 ? 30.85245 41.67005 -22.54283 1.000 85.86885 209 THR B N 1
ATOM 5612 C CA . THR B 1 207 ? 29.48558 41.34712 -22.92619 1.000 88.60774 209 THR B CA 1
ATOM 5613 C C . THR B 1 207 ? 28.91554 40.15852 -22.16354 1.000 90.11240 209 THR B C 1
ATOM 5614 O O . THR B 1 207 ? 27.74730 39.81303 -22.36877 1.000 95.75672 209 THR B O 1
ATOM 5618 N N . ALA B 1 208 ? 29.70140 39.52639 -21.29705 1.000 86.37165 210 ALA B N 1
ATOM 5619 C CA . ALA B 1 208 ? 29.21814 38.38730 -20.53107 1.000 83.82187 210 ALA B CA 1
ATOM 5620 C C . ALA B 1 208 ? 28.42466 38.86950 -19.32412 1.000 86.72324 210 ALA B C 1
ATOM 5621 O O . ALA B 1 208 ? 28.89433 39.71759 -18.55884 1.000 89.19668 210 ALA B O 1
ATOM 5623 N N . GLN B 1 209 ? 27.21801 38.32925 -19.15811 1.000 87.38594 211 GLN B N 1
ATOM 5624 C CA . GLN B 1 209 ? 26.36713 38.70180 -18.03564 1.000 88.09778 211 GLN B CA 1
ATOM 5625 C C . GLN B 1 209 ? 26.56599 37.80421 -16.82401 1.000 82.20939 211 GLN B C 1
ATOM 5626 O O . GLN B 1 209 ? 26.32807 38.24339 -15.69301 1.000 94.02758 211 GLN B O 1
ATOM 5632 N N . GLN B 1 210 ? 26.99273 36.55998 -17.03011 1.000 78.08099 212 GLN B N 1
ATOM 5633 C CA . GLN B 1 210 ? 27.28001 35.62908 -15.93688 1.000 76.60152 212 GLN B CA 1
ATOM 5634 C C . GLN B 1 210 ? 28.59036 34.90806 -16.22634 1.000 74.71137 212 GLN B C 1
ATOM 5635 O O . GLN B 1 210 ? 28.61611 33.69452 -16.45879 1.000 72.69816 212 GLN B O 1
ATOM 5641 N N . PRO B 1 211 ? 29.70683 35.63082 -16.21491 1.000 73.98884 213 PRO B N 1
ATOM 5642 C CA . PRO B 1 211 ? 30.98780 35.02208 -16.58204 1.000 71.49537 213 PRO B CA 1
ATOM 5643 C C . PRO B 1 211 ? 31.62198 34.26328 -15.42477 1.000 72.99784 213 PRO B C 1
ATOM 5644 O O . PRO B 1 211 ? 31.30123 34.46562 -14.25239 1.000 77.39548 213 PRO B O 1
ATOM 5648 N N . LEU B 1 212 ? 32.54851 33.37662 -15.78561 1.000 69.95003 214 LEU B N 1
ATOM 5649 C CA . LEU B 1 212 ? 33.24519 32.53744 -14.81878 1.000 70.05541 214 LEU B CA 1
ATOM 5650 C C . LEU B 1 212 ? 34.63867 32.22572 -15.34207 1.000 68.36683 214 LEU B C 1
ATOM 5651 O O . LEU B 1 212 ? 34.79214 31.84161 -16.50487 1.000 71.12929 214 LEU B O 1
ATOM 5656 N N . ILE B 1 213 ? 35.64503 32.38986 -14.48683 1.000 66.08139 215 ILE B N 1
ATOM 5657 C CA . ILE B 1 213 ? 37.02416 32.04299 -14.81213 1.000 66.21049 215 ILE B CA 1
ATOM 5658 C C . ILE B 1 213 ? 37.31579 30.65946 -14.25090 1.000 67.15045 215 ILE B C 1
ATOM 5659 O O . ILE B 1 213 ? 36.99661 30.37223 -13.09054 1.000 70.29840 215 ILE B O 1
ATOM 5664 N N . ILE B 1 214 ? 37.91186 29.79844 -15.07077 1.000 62.80450 216 ILE B N 1
ATOM 5665 C CA . ILE B 1 214 ? 38.32221 28.46404 -14.65035 1.000 62.10015 216 ILE B CA 1
ATOM 5666 C C . ILE B 1 214 ? 39.83870 28.39026 -14.74397 1.000 61.47169 216 ILE B C 1
ATOM 5667 O O . ILE B 1 214 ? 40.40534 28.51032 -15.83726 1.000 64.43513 216 ILE B O 1
ATOM 5672 N N . VAL B 1 215 ? 40.49166 28.19525 -13.60216 1.000 65.36483 217 VAL B N 1
ATOM 5673 C CA . VAL B 1 215 ? 41.94718 28.15227 -13.51604 1.000 63.09633 217 VAL B CA 1
ATOM 5674 C C . VAL B 1 215 ? 42.38044 26.69455 -13.44226 1.000 60.92125 217 VAL B C 1
ATOM 5675 O O . VAL B 1 215 ? 41.99773 25.97264 -12.51170 1.000 64.07918 217 VAL B O 1
ATOM 5679 N N . GLY B 1 216 ? 43.18275 26.26205 -14.41895 1.000 57.32984 218 GLY B N 1
ATOM 5680 C CA . GLY B 1 216 ? 43.67195 24.90374 -14.46869 1.000 58.34424 218 GLY B CA 1
ATOM 5681 C C . GLY B 1 216 ? 45.13651 24.79930 -14.06792 1.000 58.43968 218 GLY B C 1
ATOM 5682 O O . GLY B 1 216 ? 45.81514 25.78604 -13.79344 1.000 61.88886 218 GLY B O 1
ATOM 5683 N N . LYS B 1 217 ? 45.62324 23.55496 -14.04313 1.000 56.79792 219 LYS B N 1
ATOM 5684 C CA . LYS B 1 217 ? 47.00459 23.31318 -13.64220 1.000 59.13759 219 LYS B CA 1
ATOM 5685 C C . LYS B 1 217 ? 48.01232 23.82661 -14.66204 1.000 61.91792 219 LYS B C 1
ATOM 5686 O O . LYS B 1 217 ? 49.20547 23.88713 -14.34648 1.000 64.78653 219 LYS B O 1
ATOM 5692 N N . GLY B 1 218 ? 47.57035 24.19052 -15.86890 1.000 59.01940 220 GLY B N 1
ATOM 5693 C CA . GLY B 1 218 ? 48.47730 24.81072 -16.81878 1.000 57.44423 220 GLY B CA 1
ATOM 5694 C C . GLY B 1 218 ? 49.01868 26.13792 -16.32857 1.000 63.05991 220 GLY B C 1
ATOM 5695 O O . GLY B 1 218 ? 50.16386 26.49277 -16.62104 1.000 64.31691 220 GLY B O 1
ATOM 5696 N N . VAL B 1 219 ? 48.20678 26.88790 -15.57930 1.000 62.03615 221 VAL B N 1
ATOM 5697 C CA . VAL B 1 219 ? 48.68469 28.11904 -14.95629 1.000 63.77160 221 VAL B CA 1
ATOM 5698 C C . VAL B 1 219 ? 49.76903 27.80693 -13.93324 1.000 66.10180 221 VAL B C 1
ATOM 5699 O O . VAL B 1 219 ? 50.73999 28.55944 -13.78211 1.000 65.94860 221 VAL B O 1
ATOM 5703 N N . ALA B 1 220 ? 49.62383 26.69086 -13.21693 1.000 66.45878 222 ALA B N 1
ATOM 5704 C CA . ALA B 1 220 ? 50.66093 26.27370 -12.28009 1.000 63.14385 222 ALA B CA 1
ATOM 5705 C C . ALA B 1 220 ? 51.94613 25.91437 -13.01440 1.000 62.87018 222 ALA B C 1
ATOM 5706 O O . ALA B 1 220 ? 53.04047 26.32298 -12.60927 1.000 61.94621 222 ALA B O 1
ATOM 5708 N N . ALA B 1 221 ? 51.83159 25.15122 -14.10398 1.000 67.37530 223 ALA B N 1
ATOM 5709 C CA . ALA B 1 221 ? 53.01274 24.79861 -14.88363 1.000 65.49694 223 ALA B CA 1
ATOM 5710 C C . ALA B 1 221 ? 53.63516 26.02321 -15.53944 1.000 66.40930 223 ALA B C 1
ATOM 5711 O O . ALA B 1 221 ? 54.85756 26.07995 -15.71686 1.000 63.62186 223 ALA B O 1
ATOM 5713 N N . SER B 1 222 ? 52.81730 27.01286 -15.89650 1.000 64.61074 224 SER B N 1
ATOM 5714 C CA . SER B 1 222 ? 53.31176 28.23150 -16.52132 1.000 62.22442 224 SER B CA 1
ATOM 5715 C C . SER B 1 222 ? 53.96558 29.19014 -15.53593 1.000 65.80887 224 SER B C 1
ATOM 5716 O O . SER B 1 222 ? 54.50976 30.21191 -15.96973 1.000 70.40078 224 SER B O 1
ATOM 5719 N N . ARG B 1 223 ? 53.92937 28.88765 -14.23584 1.000 63.43774 225 ARG B N 1
ATOM 5720 C CA . ARG B 1 223 ? 54.38741 29.81172 -13.19684 1.000 64.46902 225 ARG B CA 1
ATOM 5721 C C . ARG B 1 223 ? 53.67196 31.15497 -13.31433 1.000 64.48772 225 ARG B C 1
ATOM 5722 O O . ARG B 1 223 ? 54.27291 32.21906 -13.15303 1.000 65.03729 225 ARG B O 1
ATOM 5730 N N . ALA B 1 224 ? 52.37167 31.10125 -13.60247 1.000 61.11640 226 ALA B N 1
ATOM 5731 C CA . ALA B 1 224 ? 51.55821 32.28755 -13.83166 1.000 63.77542 226 ALA B CA 1
ATOM 5732 C C . ALA B 1 224 ? 50.60164 32.56055 -12.67580 1.000 69.13844 226 ALA B C 1
ATOM 5733 O O . ALA B 1 224 ? 49.52813 33.13350 -12.87663 1.000 67.49626 226 ALA B O 1
ATOM 5735 N N . GLU B 1 225 ? 50.97551 32.15365 -11.45932 1.000 69.65953 227 GLU B N 1
ATOM 5736 C CA . GLU B 1 225 ? 50.11008 32.40146 -10.31130 1.000 65.94323 227 GLU B CA 1
ATOM 5737 C C . GLU B 1 225 ? 50.00204 33.88863 -10.00273 1.000 67.07797 227 GLU B C 1
ATOM 5738 O O . GLU B 1 225 ? 48.96414 34.34368 -9.50887 1.000 66.66493 227 GLU B O 1
ATOM 5744 N N . VAL B 1 226 ? 51.05071 34.65947 -10.29433 1.000 67.69415 228 VAL B N 1
ATOM 5745 C CA . VAL B 1 226 ? 50.99828 36.09776 -10.05857 1.000 66.21292 228 VAL B CA 1
ATOM 5746 C C . VAL B 1 226 ? 50.01863 36.76037 -11.01892 1.000 72.82764 228 VAL B C 1
ATOM 5747 O O . VAL B 1 226 ? 49.24741 37.64521 -10.62883 1.000 73.81784 228 VAL B O 1
ATOM 5751 N N . GLU B 1 227 ? 50.02399 36.33810 -12.28521 1.000 66.02442 229 GLU B N 1
ATOM 5752 C CA . GLU B 1 227 ? 49.18081 36.97629 -13.28914 1.000 66.60264 229 GLU B CA 1
ATOM 5753 C C . GLU B 1 227 ? 47.72895 36.52348 -13.20322 1.000 67.99739 229 GLU B C 1
ATOM 5754 O O . GLU B 1 227 ? 46.82361 37.32128 -13.47109 1.000 71.48863 229 GLU B O 1
ATOM 5760 N N . ILE B 1 228 ? 47.48138 35.26186 -12.84120 1.000 66.22438 230 ILE B N 1
ATOM 5761 C CA . ILE B 1 228 ? 46.10201 34.78967 -12.77081 1.000 67.36430 230 ILE B CA 1
ATOM 5762 C C . ILE B 1 228 ? 45.36669 35.44519 -11.60871 1.000 70.66864 230 ILE B C 1
ATOM 5763 O O . ILE B 1 228 ? 44.16294 35.71485 -11.70217 1.000 70.03428 230 ILE B O 1
ATOM 5768 N N . ARG B 1 229 ? 46.06585 35.72551 -10.50517 1.000 71.62999 231 ARG B N 1
ATOM 5769 C CA . ARG B 1 229 ? 45.42874 36.43201 -9.39962 1.000 67.39805 231 ARG B CA 1
ATOM 5770 C C . ARG B 1 229 ? 45.20444 37.89744 -9.74648 1.000 71.92479 231 ARG B C 1
ATOM 5771 O O . ARG B 1 229 ? 44.16307 38.47050 -9.40510 1.000 69.99109 231 ARG B O 1
ATOM 5779 N N . ALA B 1 230 ? 46.16808 38.51966 -10.43008 1.000 72.85567 232 ALA B N 1
ATOM 5780 C CA . ALA B 1 230 ? 45.97897 39.88487 -10.89975 1.000 68.26025 232 ALA B CA 1
ATOM 5781 C C . ALA B 1 230 ? 44.87978 39.98242 -11.94724 1.000 74.36552 232 ALA B C 1
ATOM 5782 O O . ALA B 1 230 ? 44.35312 41.07546 -12.17366 1.000 79.55227 232 ALA B O 1
ATOM 5784 N N . PHE B 1 231 ? 44.52266 38.86978 -12.58983 1.000 71.08599 233 PHE B N 1
ATOM 5785 C CA . PHE B 1 231 ? 43.47760 38.90905 -13.60375 1.000 72.57928 233 PHE B CA 1
ATOM 5786 C C . PHE B 1 231 ? 42.09572 38.74381 -12.98355 1.000 74.10212 233 PHE B C 1
ATOM 5787 O O . PHE B 1 231 ? 41.13677 39.39132 -13.41954 1.000 73.26021 233 PHE B O 1
ATOM 5795 N N . VAL B 1 232 ? 41.97639 37.89142 -11.96265 1.000 75.04722 234 VAL B N 1
ATOM 5796 C CA . VAL B 1 232 ? 40.68185 37.67713 -11.32518 1.000 74.80770 234 VAL B CA 1
ATOM 5797 C C . VAL B 1 232 ? 40.24249 38.92646 -10.57104 1.000 74.22431 234 VAL B C 1
ATOM 5798 O O . VAL B 1 232 ? 39.05746 39.28081 -10.56576 1.000 74.53780 234 VAL B O 1
ATOM 5802 N N . GLU B 1 233 ? 41.18837 39.62395 -9.93959 1.000 72.13351 235 GLU B N 1
ATOM 5803 C CA . GLU B 1 233 ? 40.84763 40.81560 -9.17040 1.000 74.87480 235 GLU B CA 1
ATOM 5804 C C . GLU B 1 233 ? 40.57573 42.01400 -10.07238 1.000 77.89261 235 GLU B C 1
ATOM 5805 O O . GLU B 1 233 ? 39.64587 42.78659 -9.81474 1.000 77.73228 235 GLU B O 1
ATOM 5811 N N . LYS B 1 234 ? 41.37587 42.18706 -11.12834 1.000 80.88383 236 LYS B N 1
ATOM 5812 C CA . LYS B 1 234 ? 41.16322 43.30290 -12.04539 1.000 78.84176 236 LYS B CA 1
ATOM 5813 C C . LYS B 1 234 ? 39.80943 43.21073 -12.73684 1.000 79.35545 236 LYS B C 1
ATOM 5814 O O . LYS B 1 234 ? 39.17440 44.23895 -12.99930 1.000 80.78634 236 LYS B O 1
ATOM 5820 N N . THR B 1 235 ? 39.34647 41.99573 -13.02701 1.000 78.85264 237 THR B N 1
ATOM 5821 C CA . THR B 1 235 ? 38.06668 41.80793 -13.69763 1.000 80.81331 237 THR B CA 1
ATOM 5822 C C . THR B 1 235 ? 36.90108 41.67480 -12.72755 1.000 81.15685 237 THR B C 1
ATOM 5823 O O . THR B 1 235 ? 35.78509 42.09575 -13.05329 1.000 82.24124 237 THR B O 1
ATOM 5827 N N . GLY B 1 236 ? 37.12835 41.10216 -11.54802 1.000 78.33456 238 GLY B N 1
ATOM 5828 C CA . GLY B 1 236 ? 36.05012 40.89664 -10.60315 1.000 77.55630 238 GLY B CA 1
ATOM 5829 C C . GLY B 1 236 ? 35.14240 39.73149 -10.91787 1.000 77.39022 238 GLY B C 1
ATOM 5830 O O . GLY B 1 236 ? 34.03310 39.66245 -10.37991 1.000 82.30635 238 GLY B O 1
ATOM 5831 N N . ILE B 1 237 ? 35.57569 38.81289 -11.77541 1.000 74.46512 239 ILE B N 1
ATOM 5832 C CA . ILE B 1 237 ? 34.78420 37.63875 -12.13505 1.000 73.62854 239 ILE B CA 1
ATOM 5833 C C . ILE B 1 237 ? 35.05726 36.53676 -11.11787 1.000 73.71506 239 ILE B C 1
ATOM 5834 O O . ILE B 1 237 ? 36.21686 36.33002 -10.73093 1.000 74.72904 239 ILE B O 1
ATOM 5839 N N . PRO B 1 238 ? 34.03550 35.82387 -10.64469 1.000 71.25222 240 PRO B N 1
ATOM 5840 C CA . PRO B 1 238 ? 34.28580 34.67561 -9.76381 1.000 74.39462 240 PRO B CA 1
ATOM 5841 C C . PRO B 1 238 ? 35.10378 33.61319 -10.48311 1.000 73.95950 240 PRO B C 1
ATOM 5842 O O . PRO B 1 238 ? 34.78911 33.21951 -11.60821 1.000 74.38118 240 PRO B O 1
ATOM 5846 N N . TYR B 1 239 ? 36.16501 33.15384 -9.82822 1.000 74.97346 241 TYR B N 1
ATOM 5847 C CA . TYR B 1 239 ? 37.06501 32.17294 -10.41226 1.000 69.60178 241 TYR B CA 1
ATOM 5848 C C . TYR B 1 239 ? 36.83503 30.80202 -9.78926 1.000 68.93537 241 TYR B C 1
ATOM 5849 O O . TYR B 1 239 ? 36.28377 30.67224 -8.69261 1.000 69.75240 241 TYR B O 1
ATOM 5858 N N . LEU B 1 240 ? 37.26966 29.77408 -10.51490 1.000 68.09118 242 LEU B N 1
ATOM 5859 C CA . LEU B 1 240 ? 37.17788 28.39181 -10.06586 1.000 66.02483 242 LEU B CA 1
ATOM 5860 C C . LEU B 1 240 ? 38.49092 27.69292 -10.37695 1.000 65.36222 242 LEU B C 1
ATOM 5861 O O . LEU B 1 240 ? 38.96845 27.74493 -11.51407 1.000 67.96544 242 LEU B O 1
ATOM 5866 N N . ALA B 1 241 ? 39.06961 27.04407 -9.37181 1.000 62.00422 243 ALA B N 1
ATOM 5867 C CA . ALA B 1 241 ? 40.36696 26.39794 -9.49764 1.000 65.44577 243 ALA B CA 1
ATOM 5868 C C . ALA B 1 241 ? 40.20238 24.88684 -9.57829 1.000 65.58072 243 ALA B C 1
ATOM 5869 O O . ALA B 1 241 ? 39.43466 24.29265 -8.81481 1.000 70.31915 243 ALA B O 1
ATOM 5871 N N . MET B 1 242 ? 40.92873 24.27325 -10.50919 1.000 65.49273 244 MET B N 1
ATOM 5872 C CA . MET B 1 242 ? 40.95645 22.82709 -10.61909 1.000 65.43237 244 MET B CA 1
ATOM 5873 C C . MET B 1 242 ? 41.69518 22.23392 -9.41802 1.000 66.14111 244 MET B C 1
ATOM 5874 O O . MET B 1 242 ? 42.37656 22.95650 -8.68686 1.000 65.80530 244 MET B O 1
ATOM 5879 N N . PRO B 1 243 ? 41.55362 20.92042 -9.17926 1.000 69.58674 245 PRO B N 1
ATOM 5880 C CA . PRO B 1 243 ? 42.16139 20.32493 -7.97153 1.000 77.34771 245 PRO B CA 1
ATOM 5881 C C . PRO B 1 243 ? 43.61089 20.71437 -7.71982 1.000 75.94504 245 PRO B C 1
ATOM 5882 O O . PRO B 1 243 ? 43.93970 21.17300 -6.61881 1.000 77.70026 245 PRO B O 1
ATOM 5886 N N . MET B 1 244 ? 44.48811 20.55537 -8.70486 1.000 65.37771 246 MET B N 1
ATOM 5887 C CA . MET B 1 244 ? 45.88778 20.91429 -8.52507 1.000 63.30515 246 MET B CA 1
ATOM 5888 C C . MET B 1 244 ? 46.16676 22.38350 -8.81071 1.000 63.80344 246 MET B C 1
ATOM 5889 O O . MET B 1 244 ? 47.31876 22.81438 -8.69337 1.000 63.26068 246 MET B O 1
ATOM 5894 N N . ALA B 1 245 ? 45.14905 23.15769 -9.18262 1.000 63.97777 247 ALA B N 1
ATOM 5895 C CA . ALA B 1 245 ? 45.27761 24.60416 -9.27753 1.000 64.49789 247 ALA B CA 1
ATOM 5896 C C . ALA B 1 245 ? 45.02269 25.29922 -7.94840 1.000 69.46450 247 ALA B C 1
ATOM 5897 O O . ALA B 1 245 ? 45.26074 26.50724 -7.84101 1.000 73.34917 247 ALA B O 1
ATOM 5899 N N . LYS B 1 246 ? 44.54011 24.56928 -6.94576 1.000 64.79193 248 LYS B N 1
ATOM 5900 C CA . LYS B 1 246 ? 44.35326 25.13259 -5.61673 1.000 69.57600 248 LYS B CA 1
ATOM 5901 C C . LYS B 1 246 ? 45.69653 25.55174 -5.03753 1.000 71.85865 248 LYS B C 1
ATOM 5902 O O . LYS B 1 246 ? 46.58459 24.71702 -4.83813 1.000 74.23958 248 LYS B O 1
ATOM 5908 N N . GLY B 1 247 ? 45.84811 26.84696 -4.77753 1.000 70.27448 249 GLY B N 1
ATOM 5909 C CA . GLY B 1 247 ? 47.08572 27.35724 -4.22424 1.000 68.27106 249 GLY B CA 1
ATOM 5910 C C . GLY B 1 247 ? 47.66890 28.50771 -5.01676 1.000 69.15438 249 GLY B C 1
ATOM 5911 O O . GLY B 1 247 ? 48.28050 29.41396 -4.44185 1.000 68.95762 249 GLY B O 1
ATOM 5912 N N . LEU B 1 248 ? 47.50004 28.47131 -6.34198 1.000 65.69105 250 LEU B N 1
ATOM 5913 C CA . LEU B 1 248 ? 47.92508 29.59014 -7.17842 1.000 65.05975 250 LEU B CA 1
ATOM 5914 C C . LEU B 1 248 ? 47.28116 30.88588 -6.70507 1.000 64.85142 250 LEU B C 1
ATOM 5915 O O . LEU B 1 248 ? 47.96663 31.88489 -6.45734 1.000 64.59062 250 LEU B O 1
ATOM 5920 N N . ILE B 1 249 ? 45.96382 30.88476 -6.57898 1.000 64.33593 251 ILE B N 1
ATOM 5921 C CA . ILE B 1 249 ? 45.23773 31.88091 -5.79786 1.000 69.14263 251 ILE B CA 1
ATOM 5922 C C . ILE B 1 249 ? 44.81813 31.21378 -4.49354 1.000 70.48821 251 ILE B C 1
ATOM 5923 O O . ILE B 1 249 ? 44.23631 30.12036 -4.53652 1.000 71.86441 251 ILE B O 1
ATOM 5928 N N . PRO B 1 250 ? 45.11722 31.80261 -3.33649 1.000 69.61673 252 PRO B N 1
ATOM 5929 C CA . PRO B 1 250 ? 44.75449 31.16340 -2.06580 1.000 68.55962 252 PRO B CA 1
ATOM 5930 C C . PRO B 1 250 ? 43.26820 30.83671 -2.00834 1.000 73.06869 252 PRO B C 1
ATOM 5931 O O . PRO B 1 250 ? 42.41840 31.64702 -2.38373 1.000 78.07515 252 PRO B O 1
ATOM 5935 N N . ASP B 1 251 ? 42.96050 29.62584 -1.53537 1.000 70.52566 253 ASP B N 1
ATOM 5936 C CA . ASP B 1 251 ? 41.59656 29.10957 -1.58646 1.000 75.77468 253 ASP B CA 1
ATOM 5937 C C . ASP B 1 251 ? 40.61909 29.90219 -0.72624 1.000 80.32992 253 ASP B C 1
ATOM 5938 O O . ASP B 1 251 ? 39.40657 29.70152 -0.85948 1.000 87.24817 253 ASP B O 1
ATOM 5943 N N . ASP B 1 252 ? 41.10205 30.78970 0.14403 1.000 81.71782 254 ASP B N 1
ATOM 5944 C CA . ASP B 1 252 ? 40.23517 31.66091 0.92519 1.000 84.25170 254 ASP B CA 1
ATOM 5945 C C . ASP B 1 252 ? 39.99022 33.00513 0.24495 1.000 89.59332 254 ASP B C 1
ATOM 5946 O O . ASP B 1 252 ? 39.65569 33.98299 0.92444 1.000 89.34118 254 ASP B O 1
ATOM 5951 N N . HIS B 1 253 ? 40.15237 33.07238 -1.07424 1.000 81.02453 255 HIS B N 1
ATOM 5952 C CA . HIS B 1 253 ? 39.93976 34.31369 -1.80323 1.000 80.30674 255 HIS B CA 1
ATOM 5953 C C . HIS B 1 253 ? 38.45892 34.67588 -1.81847 1.000 83.75807 255 HIS B C 1
ATOM 5954 O O . HIS B 1 253 ? 37.58260 33.80741 -1.83343 1.000 84.52207 255 HIS B O 1
ATOM 5961 N N . ASP B 1 254 ? 38.18366 35.98036 -1.81658 1.000 88.55413 256 ASP B N 1
ATOM 5962 C CA . ASP B 1 254 ? 36.80730 36.46319 -1.79943 1.000 88.53973 256 ASP B CA 1
ATOM 5963 C C . ASP B 1 254 ? 36.08893 36.28014 -3.13044 1.000 86.87444 256 ASP B C 1
ATOM 5964 O O . ASP B 1 254 ? 34.89699 36.59722 -3.21291 1.000 91.91079 256 ASP B O 1
ATOM 5969 N N . GLN B 1 255 ? 36.76754 35.78238 -4.16590 1.000 80.62507 257 GLN B N 1
ATOM 5970 C CA . GLN B 1 255 ? 36.15424 35.56938 -5.47192 1.000 78.23387 257 GLN B CA 1
ATOM 5971 C C . GLN B 1 255 ? 36.19181 34.10313 -5.88674 1.000 78.28244 257 GLN B C 1
ATOM 5972 O O . GLN B 1 255 ? 35.99601 33.78943 -7.06547 1.000 77.99464 257 GLN B O 1
ATOM 5978 N N . SER B 1 256 ? 36.43793 33.19924 -4.94210 1.000 72.80037 258 SER B N 1
ATOM 5979 C CA . SER B 1 256 ? 36.52472 31.77744 -5.24711 1.000 71.91807 258 SER B CA 1
ATOM 5980 C C . SER B 1 256 ? 35.13033 31.16527 -5.24117 1.000 71.09740 258 SER B C 1
ATOM 5981 O O . SER B 1 256 ? 34.46020 31.14040 -4.20369 1.000 72.36517 258 SER B O 1
ATOM 5984 N N . ALA B 1 257 ? 34.69331 30.67259 -6.40109 1.000 73.28117 259 ALA B N 1
ATOM 5985 C CA . ALA B 1 257 ? 33.39275 30.02983 -6.53912 1.000 73.87588 259 ALA B CA 1
ATOM 5986 C C . ALA B 1 257 ? 33.46643 28.51805 -6.36875 1.000 72.68539 259 ALA B C 1
ATOM 5987 O O . ALA B 1 257 ? 32.66960 27.78953 -6.97526 1.000 76.11871 259 ALA B O 1
ATOM 5989 N N . ALA B 1 258 ? 34.40501 28.02544 -5.55660 1.000 72.46658 260 ALA B N 1
ATOM 5990 C CA . ALA B 1 258 ? 34.55545 26.58420 -5.38940 1.000 73.10046 260 ALA B CA 1
ATOM 5991 C C . ALA B 1 258 ? 33.37561 25.97393 -4.64485 1.000 75.22992 260 ALA B C 1
ATOM 5992 O O . ALA B 1 258 ? 32.98948 24.83424 -4.92857 1.000 77.81766 260 ALA B O 1
ATOM 5994 N N . ALA B 1 259 ? 32.79231 26.70829 -3.69489 1.000 77.05768 261 ALA B N 1
ATOM 5995 C CA . ALA B 1 259 ? 31.64530 26.19289 -2.95773 1.000 79.67953 261 ALA B CA 1
ATOM 5996 C C . ALA B 1 259 ? 30.40481 26.07089 -3.83125 1.000 84.27770 261 ALA B C 1
ATOM 5997 O O . ALA B 1 259 ? 29.49631 25.30513 -3.49262 1.000 92.23251 261 ALA B O 1
ATOM 5999 N N . ALA B 1 260 ? 30.34510 26.80556 -4.94049 1.000 78.99060 262 ALA B N 1
ATOM 6000 C CA . ALA B 1 260 ? 29.22686 26.70060 -5.86769 1.000 80.10662 262 ALA B CA 1
ATOM 6001 C C . ALA B 1 260 ? 29.71964 26.23672 -7.23169 1.000 77.83274 262 ALA B C 1
ATOM 6002 O O . ALA B 1 260 ? 29.38234 26.83754 -8.25664 1.000 77.54516 262 ALA B O 1
ATOM 6004 N N . ARG B 1 261 ? 30.52107 25.16828 -7.24941 1.000 75.80159 263 ARG B N 1
ATOM 6005 C CA . ARG B 1 261 ? 31.09463 24.68519 -8.50234 1.000 75.66278 263 ARG B CA 1
ATOM 6006 C C . ARG B 1 261 ? 30.00642 24.23103 -9.46606 1.000 73.98740 263 ARG B C 1
ATOM 6007 O O . ARG B 1 261 ? 29.95332 24.67786 -10.61749 1.000 75.41373 263 ARG B O 1
ATOM 6015 N N . SER B 1 262 ? 29.12721 23.33597 -9.00988 1.000 74.43288 264 SER B N 1
ATOM 6016 C CA . SER B 1 262 ? 28.03965 22.86777 -9.86123 1.000 71.64926 264 SER B CA 1
ATOM 6017 C C . SER B 1 262 ? 27.10301 24.00379 -10.24830 1.000 75.87197 264 SER B C 1
ATOM 6018 O O . SER B 1 262 ? 26.46665 23.95093 -11.30692 1.000 82.92469 264 SER B O 1
ATOM 6021 N N . PHE B 1 263 ? 27.01101 25.03977 -9.41276 1.000 76.18865 265 PHE B N 1
ATOM 6022 C CA . PHE B 1 263 ? 26.13658 26.16396 -9.72622 1.000 78.11063 265 PHE B CA 1
ATOM 6023 C C . PHE B 1 263 ? 26.73308 27.04609 -10.81630 1.000 76.01470 265 PHE B C 1
ATOM 6024 O O . PHE B 1 263 ? 26.02340 27.46765 -11.73698 1.000 75.41113 265 PHE B O 1
ATOM 6032 N N . VAL B 1 264 ? 28.03211 27.33769 -10.73254 1.000 74.65676 266 VAL B N 1
ATOM 6033 C CA . VAL B 1 264 ? 28.63752 28.23494 -11.71089 1.000 75.98217 266 VAL B CA 1
ATOM 6034 C C . VAL B 1 264 ? 28.85520 27.53213 -13.04615 1.000 75.36190 266 VAL B C 1
ATOM 6035 O O . VAL B 1 264 ? 28.81749 28.17621 -14.09990 1.000 75.62744 266 VAL B O 1
ATOM 6039 N N . LEU B 1 265 ? 29.07872 26.21643 -13.03785 1.000 74.87687 267 LEU B N 1
ATOM 6040 C CA . LEU B 1 265 ? 29.25438 25.49691 -14.29313 1.000 74.37109 267 LEU B CA 1
ATOM 6041 C C . LEU B 1 265 ? 27.94081 25.30699 -15.03769 1.000 75.92896 267 LEU B C 1
ATOM 6042 O O . LEU B 1 265 ? 27.95611 25.12454 -16.25914 1.000 78.54851 267 LEU B O 1
ATOM 6047 N N . GLN B 1 266 ? 26.80998 25.35470 -14.33652 1.000 75.17923 268 GLN B N 1
ATOM 6048 C CA . GLN B 1 266 ? 25.51127 25.10118 -14.94123 1.000 75.55897 268 GLN B CA 1
ATOM 6049 C C . GLN B 1 266 ? 24.75856 26.37395 -15.30534 1.000 76.55840 268 GLN B C 1
ATOM 6050 O O . GLN B 1 266 ? 23.69590 26.28716 -15.92963 1.000 80.28915 268 GLN B O 1
ATOM 6056 N N . ASN B 1 267 ? 25.27852 27.54768 -14.94186 1.000 74.29418 269 ASN B N 1
ATOM 6057 C CA . ASN B 1 267 ? 24.58445 28.80100 -15.19932 1.000 77.93783 269 ASN B CA 1
ATOM 6058 C C . ASN B 1 267 ? 25.43280 29.86563 -15.87966 1.000 79.51741 269 ASN B C 1
ATOM 6059 O O . ASN B 1 267 ? 24.87320 30.87832 -16.31303 1.000 85.40040 269 ASN B O 1
ATOM 6064 N N . ALA B 1 268 ? 26.74539 29.68029 -15.99229 1.000 76.60066 270 ALA B N 1
ATOM 6065 C CA . ALA B 1 268 ? 27.59029 30.70259 -16.59532 1.000 77.45926 270 ALA B CA 1
ATOM 6066 C C . ALA B 1 268 ? 27.31323 30.81581 -18.08971 1.000 83.87960 270 ALA B C 1
ATOM 6067 O O . ALA B 1 268 ? 27.27109 29.80894 -18.80386 1.000 82.07400 270 ALA B O 1
ATOM 6069 N N . ASP B 1 269 ? 27.12124 32.04990 -18.56286 1.000 80.14614 271 ASP B N 1
ATOM 6070 C CA . ASP B 1 269 ? 26.91544 32.27049 -19.98959 1.000 77.70619 271 ASP B CA 1
ATOM 6071 C C . ASP B 1 269 ? 28.23275 32.28969 -20.75367 1.000 75.73098 271 ASP B C 1
ATOM 6072 O O . ASP B 1 269 ? 28.25590 31.97801 -21.94950 1.000 81.08764 271 ASP B O 1
ATOM 6077 N N . LEU B 1 270 ? 29.32813 32.64923 -20.08759 1.000 73.11472 272 LEU B N 1
ATOM 6078 C CA . LEU B 1 270 ? 30.65179 32.64233 -20.69103 1.000 76.88245 272 LEU B CA 1
ATOM 6079 C C . LEU B 1 270 ? 31.64134 32.06509 -19.69138 1.000 75.55118 272 LEU B C 1
ATOM 6080 O O . LEU B 1 270 ? 31.51574 32.28761 -18.48398 1.000 76.45923 272 LEU B O 1
ATOM 6085 N N . ILE B 1 271 ? 32.62415 31.32540 -20.19977 1.000 76.62286 273 ILE B N 1
ATOM 6086 C CA . ILE B 1 271 ? 33.62452 30.66182 -19.37199 1.000 72.26232 273 ILE B CA 1
ATOM 6087 C C . ILE B 1 271 ? 35.00291 30.98802 -19.92824 1.000 71.71974 273 ILE B C 1
ATOM 6088 O O . ILE B 1 271 ? 35.27225 30.74487 -21.11082 1.000 74.42240 273 ILE B O 1
ATOM 6093 N N . PHE B 1 272 ? 35.87143 31.53459 -19.08033 1.000 73.41570 274 PHE B N 1
ATOM 6094 C CA . PHE B 1 272 ? 37.25870 31.80267 -19.44421 1.000 73.10119 274 PHE B CA 1
ATOM 6095 C C . PHE B 1 272 ? 38.10126 30.61135 -19.00017 1.000 75.12015 274 PHE B C 1
ATOM 6096 O O . PHE B 1 272 ? 38.30442 30.39748 -17.80016 1.000 73.17747 274 PHE B O 1
ATOM 6104 N N . LEU B 1 273 ? 38.59039 29.83714 -19.96612 1.000 66.78384 275 LEU B N 1
ATOM 6105 C CA . LEU B 1 273 ? 39.32661 28.60602 -19.69878 1.000 66.38263 275 LEU B CA 1
ATOM 6106 C C . LEU B 1 273 ? 40.82176 28.90530 -19.75244 1.000 69.35593 275 LEU B C 1
ATOM 6107 O O . LEU B 1 273 ? 41.37278 29.15560 -20.82969 1.000 65.82454 275 LEU B O 1
ATOM 6112 N N . VAL B 1 274 ? 41.47596 28.87314 -18.59326 1.000 66.15207 276 VAL B N 1
ATOM 6113 C CA . VAL B 1 274 ? 42.89514 29.19202 -18.47083 1.000 64.76223 276 VAL B CA 1
ATOM 6114 C C . VAL B 1 274 ? 43.62528 27.92759 -18.03917 1.000 62.60855 276 VAL B C 1
ATOM 6115 O O . VAL B 1 274 ? 43.43615 27.44341 -16.91639 1.000 63.38623 276 VAL B O 1
ATOM 6119 N N . GLY B 1 275 ? 44.46523 27.39560 -18.92503 1.000 63.84204 277 GLY B N 1
ATOM 6120 C CA . GLY B 1 275 ? 45.30047 26.25866 -18.58338 1.000 60.69216 277 GLY B CA 1
ATOM 6121 C C . GLY B 1 275 ? 44.55232 25.00058 -18.21254 1.000 58.31639 277 GLY B C 1
ATOM 6122 O O . GLY B 1 275 ? 45.10676 24.14246 -17.52091 1.000 59.33330 277 GLY B O 1
ATOM 6123 N N . ALA B 1 276 ? 43.30503 24.86114 -18.65380 1.000 59.16392 278 ALA B N 1
ATOM 6124 C CA . ALA B 1 276 ? 42.49429 23.69444 -18.34621 1.000 61.38385 278 ALA B CA 1
ATOM 6125 C C . ALA B 1 276 ? 41.86826 23.15241 -19.62341 1.000 61.47783 278 ALA B C 1
ATOM 6126 O O . ALA B 1 276 ? 41.70317 23.86776 -20.61507 1.000 63.54802 278 ALA B O 1
ATOM 6128 N N . ARG B 1 277 ? 41.52215 21.86990 -19.58556 1.000 58.84837 279 ARG B N 1
ATOM 6129 C CA . ARG B 1 277 ? 40.90450 21.18245 -20.70781 1.000 57.19895 279 ARG B CA 1
ATOM 6130 C C . ARG B 1 277 ? 39.47923 20.77905 -20.35561 1.000 56.71167 279 ARG B C 1
ATOM 6131 O O . ARG B 1 277 ? 39.16987 20.47446 -19.20075 1.000 64.87668 279 ARG B O 1
ATOM 6139 N N . LEU B 1 278 ? 38.60939 20.78296 -21.36692 1.000 56.44530 280 LEU B N 1
ATOM 6140 C CA . LEU B 1 278 ? 37.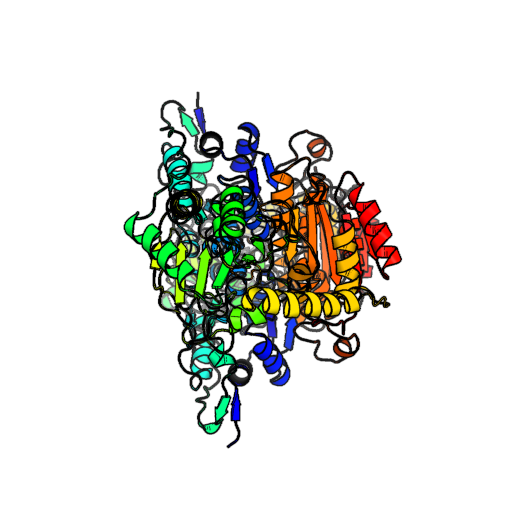22334 20.34420 -21.20248 1.000 60.40065 280 LEU B CA 1
ATOM 6141 C C . LEU B 1 278 ? 37.16794 18.81909 -21.29729 1.000 60.25355 280 LEU B C 1
ATOM 6142 O O . LEU B 1 278 ? 36.60199 18.22992 -22.22055 1.000 62.18943 280 LEU B O 1
ATOM 6147 N N . ASN B 1 279 ? 37.77985 18.17956 -20.30930 1.000 59.27947 281 ASN B N 1
ATOM 6148 C CA . ASN B 1 279 ? 37.86324 16.73337 -20.23858 1.000 60.28138 281 ASN B CA 1
ATOM 6149 C C . ASN B 1 279 ? 36.78594 16.20469 -19.28885 1.000 61.81918 281 ASN B C 1
ATOM 6150 O O . ASN B 1 279 ? 35.78462 16.88076 -19.02388 1.000 64.23740 281 ASN B O 1
ATOM 6155 N N . TRP B 1 280 ? 36.98545 14.99017 -18.77221 1.000 59.01364 282 TRP B N 1
ATOM 6156 C CA . TRP B 1 280 ? 36.05129 14.42840 -17.80198 1.000 62.97452 282 TRP B CA 1
ATOM 6157 C C . TRP B 1 280 ? 35.96727 15.27989 -16.54217 1.000 65.99605 282 TRP B C 1
ATOM 6158 O O . TRP B 1 280 ? 34.90298 15.36025 -15.91746 1.000 71.79427 282 TRP B O 1
ATOM 6169 N N . MET B 1 281 ? 37.07460 15.91888 -16.15498 1.000 65.15323 283 MET B N 1
ATOM 6170 C CA . MET B 1 281 ? 37.07583 16.73951 -14.94818 1.000 63.81900 283 MET B CA 1
ATOM 6171 C C . MET B 1 281 ? 36.12425 17.91848 -15.08197 1.000 67.48069 283 MET B C 1
ATOM 6172 O O . MET B 1 281 ? 35.41992 18.26880 -14.12849 1.000 71.63207 283 MET B O 1
ATOM 6177 N N . LEU B 1 282 ? 36.08766 18.54310 -16.25728 1.000 64.92628 284 LEU B N 1
ATOM 6178 C CA . LEU B 1 282 ? 35.19233 19.66028 -16.51912 1.000 63.83240 284 LEU B CA 1
ATOM 6179 C C . LEU B 1 282 ? 33.91878 19.23220 -17.24113 1.000 66.64999 284 LEU B C 1
ATOM 6180 O O . LEU B 1 282 ? 33.27026 20.06654 -17.88086 1.000 66.96951 284 LEU B O 1
ATOM 6185 N N . HIS B 1 283 ? 33.55904 17.94799 -17.16100 1.000 68.39350 285 HIS B N 1
ATOM 6186 C CA . HIS B 1 283 ? 32.30725 17.43010 -17.72320 1.000 66.11400 285 HIS B CA 1
ATOM 6187 C C . HIS B 1 283 ? 32.15475 17.76378 -19.20510 1.000 64.63252 285 HIS B C 1
ATOM 6188 O O . HIS B 1 283 ? 31.03802 17.93644 -19.70289 1.000 64.68886 285 HIS B O 1
ATOM 6195 N N . PHE B 1 284 ? 33.28000 17.86639 -19.91158 1.000 62.87036 286 PHE B N 1
ATOM 6196 C CA . PHE B 1 284 ? 33.35232 18.16174 -21.34196 1.000 65.56875 286 PHE B CA 1
ATOM 6197 C C . PHE B 1 284 ? 32.67117 19.47623 -21.72096 1.000 68.17108 286 PHE B C 1
ATOM 6198 O O . PHE B 1 284 ? 32.44125 19.72731 -22.90844 1.000 67.28363 286 PHE B O 1
ATOM 6206 N N . GLY B 1 285 ? 32.34915 20.32598 -20.74605 1.000 65.57403 287 GLY B N 1
ATOM 6207 C CA . GLY B 1 285 ? 31.62653 21.55305 -21.03266 1.000 66.20503 287 GLY B CA 1
ATOM 6208 C C . GLY B 1 285 ? 30.24445 21.34997 -21.61095 1.000 69.24358 287 GLY B C 1
ATOM 6209 O O . GLY B 1 285 ? 29.67094 22.28727 -22.17202 1.000 70.48880 287 GLY B O 1
ATOM 6210 N N . LEU B 1 286 ? 29.68572 20.15470 -21.47976 1.000 69.35864 288 LEU B N 1
ATOM 6211 C CA . LEU B 1 286 ? 28.42637 19.79056 -22.10334 1.000 71.96366 288 LEU B CA 1
ATOM 6212 C C . LEU B 1 286 ? 27.30502 19.70346 -21.07633 1.000 74.44834 288 LEU B C 1
ATOM 6213 O O . LEU B 1 286 ? 27.55363 19.52751 -19.87860 1.000 74.59637 288 LEU B O 1
ATOM 6218 N N . PRO B 1 287 ? 26.05447 19.83765 -21.51060 1.000 74.41528 289 PRO B N 1
ATOM 6219 C CA . PRO B 1 287 ? 24.91983 19.63150 -20.60352 1.000 78.64513 289 PRO B CA 1
ATOM 6220 C C . PRO B 1 287 ? 24.89713 18.20752 -20.07813 1.000 81.46084 289 PRO B C 1
ATOM 6221 O O . PRO B 1 287 ? 25.50640 17.30784 -20.67657 1.000 82.06711 289 PRO B O 1
ATOM 6225 N N . PRO B 1 288 ? 24.19778 17.95276 -18.96091 1.000 81.59902 290 PRO B N 1
ATOM 6226 C CA . PRO B 1 288 ? 23.39580 18.88523 -18.15404 1.000 80.77436 290 PRO B CA 1
ATOM 6227 C C . PRO B 1 288 ? 24.23899 19.71088 -17.18933 1.000 81.66721 290 PRO B C 1
ATOM 6228 O O . PRO B 1 288 ? 23.73710 20.63276 -16.55191 1.000 85.91155 290 PRO B O 1
ATOM 6232 N N . ARG B 1 289 ? 25.53039 19.39926 -17.06271 1.000 81.07892 291 ARG B N 1
ATOM 6233 C CA . ARG B 1 289 ? 26.38911 20.14257 -16.14927 1.000 79.37544 291 ARG B CA 1
ATOM 6234 C C . ARG B 1 289 ? 26.66779 21.55724 -16.64065 1.000 78.18693 291 ARG B C 1
ATOM 6235 O O . ARG B 1 289 ? 27.11527 22.39607 -15.85206 1.000 77.14318 291 ARG B O 1
ATOM 6243 N N . PHE B 1 290 ? 26.41767 21.83836 -17.91820 1.000 79.79837 292 PHE B N 1
ATOM 6244 C CA . PHE B 1 290 ? 26.67973 23.14253 -18.50665 1.000 76.69469 292 PHE B CA 1
ATOM 6245 C C . PHE B 1 290 ? 25.48882 23.57919 -19.34730 1.000 81.07452 292 PHE B C 1
ATOM 6246 O O . PHE B 1 290 ? 24.67510 22.76225 -19.78562 1.000 81.93566 292 PHE B O 1
ATOM 6254 N N . ARG B 1 291 ? 25.39732 24.88569 -19.56835 1.000 82.51180 293 ARG B N 1
ATOM 6255 C CA . ARG B 1 291 ? 24.39741 25.40594 -20.48561 1.000 82.88261 293 ARG B CA 1
ATOM 6256 C C . ARG B 1 291 ? 24.82166 25.11977 -21.92442 1.000 85.54715 293 ARG B C 1
ATOM 6257 O O . ARG B 1 291 ? 26.00207 25.25254 -22.26225 1.000 85.60989 293 ARG B O 1
ATOM 6265 N N . PRO B 1 292 ? 23.88854 24.71573 -22.79097 1.000 88.14637 294 PRO B N 1
ATOM 6266 C CA . PRO B 1 292 ? 24.26999 24.37097 -24.17057 1.000 87.90712 294 PRO B CA 1
ATOM 6267 C C . PRO B 1 292 ? 24.79098 25.54895 -24.97466 1.000 91.10965 294 PRO B C 1
ATOM 6268 O O . PRO B 1 292 ? 25.48485 25.33243 -25.97599 1.000 90.13394 294 PRO B O 1
ATOM 6272 N N . ASP B 1 293 ? 24.48698 26.78218 -24.57095 1.000 97.62067 295 ASP B N 1
ATOM 6273 C CA . ASP B 1 293 ? 24.84906 27.97364 -25.32548 1.000 101.91345 295 ASP B CA 1
ATOM 6274 C C . ASP B 1 293 ? 26.02801 28.72308 -24.71450 1.000 97.89122 295 ASP B C 1
ATOM 6275 O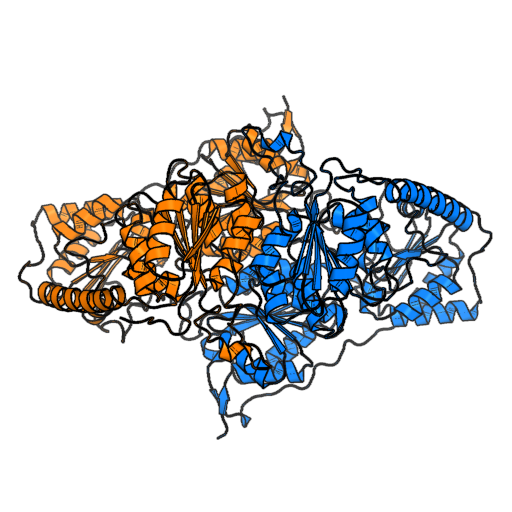 O . ASP B 1 293 ? 26.24378 29.89499 -25.04180 1.000 102.48662 295 ASP B O 1
ATOM 6280 N N . VAL B 1 294 ? 26.79384 28.07473 -23.83610 1.000 90.99918 296 VAL B N 1
ATOM 6281 C CA . VAL B 1 294 ? 27.87955 28.75991 -23.14721 1.000 89.06438 296 VAL B CA 1
ATOM 6282 C C . VAL B 1 294 ? 28.97445 29.12607 -24.14175 1.000 84.73661 296 VAL B C 1
ATOM 6283 O O . VAL B 1 294 ? 29.32629 28.33961 -25.03231 1.000 82.03097 296 VAL B O 1
ATOM 6287 N N . ARG B 1 295 ? 29.50201 30.33947 -24.00767 1.000 82.92501 297 ARG B N 1
ATOM 6288 C CA . ARG B 1 295 ? 30.57338 30.83441 -24.85897 1.000 78.25734 297 ARG B CA 1
ATOM 6289 C C . ARG B 1 295 ? 31.91397 30.60991 -24.17063 1.000 77.52333 297 ARG B C 1
ATOM 6290 O O . ARG B 1 295 ? 32.04900 30.83459 -22.96450 1.000 73.60845 297 ARG B O 1
ATOM 6298 N N . VAL B 1 296 ? 32.90267 30.16160 -24.94158 1.000 74.51851 298 VAL B N 1
ATOM 6299 C CA . VAL B 1 296 ? 34.17573 29.69590 -24.40403 1.000 70.24182 298 VAL B CA 1
ATOM 6300 C C . VAL B 1 296 ? 35.29317 30.61043 -24.88277 1.000 69.45688 298 VAL B C 1
ATOM 6301 O O . VAL B 1 296 ? 35.45519 30.82492 -26.08960 1.000 70.89743 298 VAL B O 1
ATOM 6305 N N . VAL B 1 297 ? 36.06045 31.14146 -23.93441 1.000 66.86640 299 VAL B N 1
ATOM 6306 C CA . VAL B 1 297 ? 37.31906 31.82714 -24.20406 1.000 63.35016 299 VAL B CA 1
ATOM 6307 C C . VAL B 1 297 ? 38.42708 30.96191 -23.62294 1.000 64.99048 299 VAL B C 1
ATOM 6308 O O . VAL B 1 297 ? 38.48022 30.74659 -22.40567 1.000 74.26211 299 VAL B O 1
ATOM 6312 N N . GLN B 1 298 ? 39.30586 30.46018 -24.48499 1.000 62.12912 300 GLN B N 1
ATOM 6313 C CA . GLN B 1 298 ? 40.28646 29.45593 -24.09983 1.000 64.55384 300 GLN B CA 1
ATOM 6314 C C . GLN B 1 298 ? 41.69911 30.00707 -24.23223 1.000 65.01561 300 GLN B C 1
ATOM 6315 O O . GLN B 1 298 ? 41.99842 30.76543 -25.16030 1.000 63.89157 300 GLN B O 1
ATOM 6321 N N . LEU B 1 299 ? 42.56124 29.62100 -23.29246 1.000 62.96556 301 LEU B N 1
ATOM 6322 C CA . LEU B 1 299 ? 43.98318 29.96099 -23.31523 1.000 61.77121 301 LEU B CA 1
ATOM 6323 C C . LEU B 1 299 ? 44.76433 28.68273 -23.02230 1.000 62.84615 301 LEU B C 1
ATOM 6324 O O . LEU B 1 299 ? 44.82739 28.23368 -21.87380 1.000 65.23425 301 LEU B O 1
ATOM 6329 N N . ASP B 1 300 ? 45.35383 28.09930 -24.06322 1.000 59.32230 302 ASP B N 1
ATOM 6330 C CA . ASP B 1 300 ? 46.08783 26.84369 -23.94161 1.000 58.85184 302 ASP B CA 1
ATOM 6331 C C . ASP B 1 300 ? 47.16648 26.83157 -25.01245 1.000 62.23312 302 ASP B C 1
ATOM 6332 O O . ASP B 1 300 ? 46.85315 26.92488 -26.20300 1.000 64.35655 302 ASP B O 1
ATOM 6337 N N . PHE B 1 301 ? 48.43017 26.71326 -24.59704 1.000 60.48790 303 PHE B N 1
ATOM 6338 C CA . PHE B 1 301 ? 49.52658 26.81512 -25.55581 1.000 59.60769 303 PHE B CA 1
ATOM 6339 C C . PHE B 1 301 ? 49.64815 25.59064 -26.45685 1.000 61.66837 303 PHE B C 1
ATOM 6340 O O . PHE B 1 301 ? 50.53560 25.56408 -27.31711 1.000 66.11757 303 PHE B O 1
ATOM 6348 N N . ASN B 1 302 ? 48.79459 24.58386 -26.27378 1.000 57.46597 304 ASN B N 1
ATOM 6349 C CA . ASN B 1 302 ? 48.70014 23.46335 -27.19793 1.000 62.45228 304 ASN B CA 1
ATOM 6350 C C . ASN B 1 302 ? 47.58920 23.76143 -28.19678 1.000 63.49129 304 ASN B C 1
ATOM 6351 O O . ASN B 1 302 ? 46.40307 23.66044 -27.85627 1.000 62.78521 304 ASN B O 1
ATOM 6356 N N . PRO B 1 303 ? 47.93104 24.13891 -29.43087 1.000 61.41917 305 PRO B N 1
ATOM 6357 C CA . PRO B 1 303 ? 46.88925 24.52752 -30.39527 1.000 56.17309 305 PRO B CA 1
ATOM 6358 C C . PRO B 1 303 ? 45.92968 23.40553 -30.74073 1.000 57.94945 305 PRO B C 1
ATOM 6359 O O . PRO B 1 303 ? 44.81132 23.68472 -31.18863 1.000 59.79106 305 PRO B O 1
ATOM 6363 N N . GLU B 1 304 ? 46.32231 22.14670 -30.54244 1.000 59.31271 306 GLU B N 1
ATOM 6364 C CA . GLU B 1 304 ? 45.44551 21.02759 -30.85993 1.000 58.66530 306 GLU B CA 1
ATOM 6365 C C . GLU B 1 304 ? 44.32300 20.85099 -29.84622 1.000 62.37680 306 GLU B C 1
ATOM 6366 O O . GLU B 1 304 ? 43.44185 20.01293 -30.06584 1.000 65.34567 306 GLU B O 1
ATOM 6372 N N . GLU B 1 305 ? 44.32785 21.61564 -28.75618 1.000 64.54021 307 GLU B N 1
ATOM 6373 C CA . GLU B 1 305 ? 43.32711 21.49658 -27.70570 1.000 65.27384 307 GLU B CA 1
ATOM 6374 C C . GLU B 1 305 ? 42.20568 22.51954 -27.82732 1.000 66.73610 307 GLU B C 1
ATOM 6375 O O . GLU B 1 305 ? 41.29380 22.51697 -26.99549 1.000 70.16822 307 GLU B O 1
ATOM 6381 N N . ILE B 1 306 ? 42.24468 23.39022 -28.82967 1.000 75.82683 308 ILE B N 1
ATOM 6382 C CA . ILE B 1 306 ? 41.24956 24.44930 -28.94090 1.000 77.24188 308 ILE B CA 1
ATOM 6383 C C . ILE B 1 306 ? 39.97710 23.88974 -29.56172 1.000 82.68376 308 ILE B C 1
ATOM 6384 O O . ILE B 1 306 ? 40.01994 23.01562 -30.43632 1.000 81.61188 308 ILE B O 1
ATOM 6389 N N . GLY B 1 307 ? 38.83249 24.38435 -29.09326 1.000 73.05971 309 GLY B N 1
ATOM 6390 C CA . GLY B 1 307 ? 37.54928 23.96067 -29.61482 1.000 72.75588 309 GLY B CA 1
ATOM 6391 C C . GLY B 1 307 ? 37.14181 22.54622 -29.27632 1.000 70.17747 309 GLY B C 1
ATOM 6392 O O . GLY B 1 307 ? 36.14050 22.06343 -29.81393 1.000 72.01501 309 GLY B O 1
ATOM 6393 N N . ILE B 1 308 ? 37.88013 21.86533 -28.39961 1.000 69.78868 310 ILE B N 1
ATOM 6394 C CA . ILE B 1 308 ? 37.57178 20.47836 -28.07121 1.000 66.02397 310 ILE B CA 1
ATOM 6395 C C . ILE B 1 308 ? 36.24081 20.41020 -27.33484 1.000 68.69991 310 ILE B C 1
ATOM 6396 O O . ILE B 1 308 ? 35.98768 21.18677 -26.40397 1.000 68.51449 310 ILE B O 1
ATOM 6401 N N . ASN B 1 309 ? 35.37731 19.48551 -27.76559 1.000 67.66261 311 ASN B N 1
ATOM 6402 C CA . ASN B 1 309 ? 34.08164 19.20612 -27.14686 1.000 63.24921 311 ASN B CA 1
ATOM 6403 C C . ASN B 1 309 ? 33.09039 20.35701 -27.29508 1.000 64.41676 311 ASN B C 1
ATOM 6404 O O . ASN B 1 309 ? 31.94987 20.13942 -27.71392 1.000 63.68240 311 ASN B O 1
ATOM 6409 N N . VAL B 1 310 ? 33.49701 21.57377 -26.94859 1.000 67.51846 312 VAL B N 1
ATOM 6410 C CA . VAL B 1 310 ? 32.64610 22.75396 -27.03099 1.000 67.36217 312 VAL B CA 1
ATOM 6411 C C . VAL B 1 310 ? 33.35741 23.78189 -27.89980 1.000 69.39259 312 VAL B C 1
ATOM 6412 O O . VAL B 1 310 ? 34.55591 24.00440 -27.71805 1.000 72.08357 312 VAL B O 1
ATOM 6416 N N . PRO B 1 311 ? 32.67351 24.41295 -28.85458 1.000 65.97072 313 PRO B N 1
ATOM 6417 C CA . PRO B 1 311 ? 33.33160 25.41768 -29.69797 1.000 66.38074 313 PRO B CA 1
ATOM 6418 C C . PRO B 1 311 ? 33.94910 26.54150 -28.87770 1.000 69.15660 313 PRO B C 1
ATOM 6419 O O . PRO B 1 311 ? 33.34904 27.05039 -27.92926 1.000 79.49704 313 PRO B O 1
ATOM 6423 N N . THR B 1 312 ? 35.16723 26.92485 -29.25433 1.000 68.94415 314 THR B N 1
ATOM 6424 C CA . THR B 1 312 ? 35.90048 28.00134 -28.59660 1.000 70.65184 314 THR B CA 1
ATOM 6425 C C . THR B 1 312 ? 35.70363 29.27871 -29.40445 1.000 70.14203 314 THR B C 1
ATOM 6426 O O . THR B 1 312 ? 36.18420 29.38366 -30.53771 1.000 78.81804 314 THR B O 1
ATOM 6430 N N . GLU B 1 313 ? 34.99353 30.24625 -28.82114 1.000 69.71634 315 GLU B N 1
ATOM 6431 C CA . GLU B 1 313 ? 34.72801 31.50001 -29.51916 1.000 71.26753 315 GLU B CA 1
ATOM 6432 C C . GLU B 1 313 ? 36.02075 32.26239 -29.78194 1.000 72.76828 315 GLU B C 1
ATOM 6433 O O . GLU B 1 313 ? 36.40584 32.48514 -30.93539 1.000 76.55383 315 GLU B O 1
ATOM 6439 N N . VAL B 1 314 ? 36.70589 32.67042 -28.71888 1.000 70.61799 316 VAL B N 1
ATOM 6440 C CA . VAL B 1 314 ? 37.98750 33.35742 -28.81781 1.000 70.79679 316 VAL B CA 1
ATOM 6441 C C . VAL B 1 314 ? 39.05481 32.42645 -28.26255 1.000 67.24378 316 VAL B C 1
ATOM 6442 O O . VAL B 1 314 ? 39.01894 32.06265 -27.08073 1.000 71.15007 316 VAL B O 1
ATOM 6446 N N . GLY B 1 315 ? 39.99596 32.03618 -29.11216 1.000 72.20248 317 GLY B N 1
ATOM 6447 C CA . GLY B 1 315 ? 41.06896 31.12738 -28.73610 1.000 67.36500 317 GLY B CA 1
ATOM 6448 C C . GLY B 1 315 ? 42.40138 31.85481 -28.70460 1.000 68.86335 317 GLY B C 1
ATOM 6449 O O . GLY B 1 315 ? 42.72024 32.62581 -29.61442 1.000 74.15292 317 GLY B O 1
ATOM 6450 N N . MET B 1 316 ? 43.17361 31.60371 -27.65049 1.000 68.49490 318 MET B N 1
ATOM 6451 C CA . MET B 1 316 ? 44.48955 32.20853 -27.47273 1.000 68.55047 318 MET B CA 1
ATOM 6452 C C . MET B 1 316 ? 45.49046 31.09883 -27.18815 1.000 66.70179 318 MET B C 1
ATOM 6453 O O . MET B 1 316 ? 45.42809 30.45757 -26.13490 1.000 68.40257 318 MET B O 1
ATOM 6458 N N . ILE B 1 317 ? 46.39659 30.86194 -28.12262 1.000 68.65993 319 ILE B N 1
ATOM 6459 C CA . ILE B 1 317 ? 47.51810 29.96251 -27.89463 1.000 65.40976 319 ILE B CA 1
ATOM 6460 C C . ILE B 1 317 ? 48.72389 30.80684 -27.51736 1.000 66.26539 319 ILE B C 1
ATOM 6461 O O . ILE B 1 317 ? 48.85490 31.96569 -27.92834 1.000 74.29308 319 ILE B O 1
ATOM 6466 N N . GLY B 1 318 ? 49.60685 30.22943 -26.71331 1.000 64.52093 320 GLY B N 1
ATOM 6467 C CA . GLY B 1 318 ? 50.73314 30.97572 -26.19648 1.000 66.70670 320 GLY B CA 1
ATOM 6468 C C . GLY B 1 318 ? 50.87361 30.81055 -24.70023 1.000 68.01345 320 GLY B C 1
ATOM 6469 O O . GLY B 1 318 ? 49.94327 30.34321 -24.03643 1.000 68.77286 320 GLY B O 1
ATOM 6470 N N . ASP B 1 319 ? 52.03116 31.18654 -24.16118 1.000 66.57992 321 ASP B N 1
ATOM 6471 C CA . ASP B 1 319 ? 52.28662 31.01872 -22.73727 1.000 68.11745 321 ASP B CA 1
ATOM 6472 C C . ASP B 1 319 ? 51.24265 31.76128 -21.91269 1.000 66.88876 321 ASP B C 1
ATOM 6473 O O . ASP B 1 319 ? 50.96521 32.93974 -22.15472 1.000 68.17489 321 ASP B O 1
ATOM 6478 N N . ALA B 1 320 ? 50.65660 31.05720 -20.93958 1.000 63.86976 322 ALA B N 1
ATOM 6479 C CA . ALA B 1 320 ? 49.58935 31.64504 -20.13534 1.000 64.88217 322 ALA B CA 1
ATOM 6480 C C . ALA B 1 320 ? 50.07291 32.87923 -19.38608 1.000 65.88721 322 ALA B C 1
ATOM 6481 O O . ALA B 1 320 ? 49.34962 33.87680 -19.28778 1.000 67.61300 322 ALA B O 1
ATOM 6483 N N . LYS B 1 321 ? 51.29628 32.83324 -18.85605 1.000 66.46000 323 LYS B N 1
ATOM 6484 C CA . LYS B 1 321 ? 51.82930 33.97380 -18.11810 1.000 66.81300 323 LYS B CA 1
ATOM 6485 C C . LYS B 1 321 ? 51.96738 35.19487 -19.01960 1.000 67.94696 323 LYS B C 1
ATOM 6486 O O . LYS B 1 321 ? 51.55038 36.30103 -18.65664 1.000 66.93076 323 LYS B O 1
ATOM 6492 N N . ALA B 1 322 ? 52.54878 35.01058 -20.20708 1.000 69.81155 324 ALA B N 1
ATOM 6493 C CA . ALA B 1 322 ? 52.72731 36.13302 -21.12172 1.000 66.82876 324 ALA B CA 1
ATOM 6494 C C . ALA B 1 322 ? 51.39180 36.61645 -21.67274 1.000 67.34459 324 ALA B C 1
ATOM 6495 O O . ALA B 1 322 ? 51.19721 37.82114 -21.87345 1.000 67.15476 324 ALA B O 1
ATOM 6497 N N . THR B 1 323 ? 50.45798 35.69423 -21.92043 1.000 66.45722 325 THR B N 1
ATOM 6498 C CA . THR B 1 323 ? 49.15169 36.09123 -22.43675 1.000 67.61307 325 THR B CA 1
ATOM 6499 C C . THR B 1 323 ? 48.33607 36.81691 -21.37411 1.000 67.86021 325 THR B C 1
ATOM 6500 O O . THR B 1 323 ? 47.65604 37.80557 -21.67429 1.000 65.12079 325 THR B O 1
ATOM 6504 N N . LEU B 1 324 ? 48.38817 36.34021 -20.12655 1.000 70.18795 326 LEU B N 1
ATOM 6505 C CA . LEU B 1 324 ? 47.71728 37.04822 -19.04132 1.000 67.46035 326 LEU B CA 1
ATOM 6506 C C . LEU B 1 324 ? 48.27742 38.45253 -18.86480 1.000 68.71489 326 LEU B C 1
ATOM 6507 O O . LEU B 1 324 ? 47.54445 39.36719 -18.47227 1.000 70.00250 326 LEU B O 1
ATOM 6512 N N . SER B 1 325 ? 49.56788 38.64480 -19.15023 1.000 67.28252 327 SER B N 1
ATOM 6513 C CA . SER B 1 325 ? 50.12586 39.99264 -19.15229 1.000 69.07640 327 SER B CA 1
ATOM 6514 C C . SER B 1 325 ? 49.48231 40.84620 -20.23770 1.000 75.26258 327 SER B C 1
ATOM 6515 O O . SER B 1 325 ? 49.18315 42.02532 -20.01508 1.000 78.08399 327 SER B O 1
ATOM 6518 N N . GLN B 1 326 ? 49.26045 40.26676 -21.42057 1.000 69.94921 328 GLN B N 1
ATOM 6519 C CA . GLN B 1 326 ? 48.53720 40.97811 -22.46990 1.000 70.94307 328 GLN B CA 1
ATOM 6520 C C . GLN B 1 326 ? 47.11185 41.28391 -22.03444 1.000 73.62535 328 GLN B C 1
ATOM 6521 O O . GLN B 1 326 ? 46.62986 42.41205 -22.18854 1.000 78.78472 328 GLN B O 1
ATOM 6527 N N . LEU B 1 327 ? 46.41799 40.27795 -21.49578 1.000 71.09723 329 LEU B N 1
ATOM 6528 C CA . LEU B 1 327 ? 45.04293 40.47355 -21.05046 1.000 73.97851 329 LEU B CA 1
ATOM 6529 C C . LEU B 1 327 ? 44.95418 41.57280 -20.00015 1.000 76.78926 329 LEU B C 1
ATOM 6530 O O . LEU B 1 327 ? 44.01508 42.37641 -20.01106 1.000 78.69577 329 LEU B O 1
ATOM 6535 N N . LEU B 1 328 ? 45.93005 41.63291 -19.09139 1.000 73.26491 330 LEU B N 1
ATOM 6536 C CA . LEU B 1 328 ? 45.94805 42.70672 -18.10369 1.000 79.29425 330 LEU B CA 1
ATOM 6537 C C . LEU B 1 328 ? 46.25145 44.05070 -18.75392 1.000 81.36657 330 LEU B C 1
ATOM 6538 O O . LEU B 1 328 ? 45.69320 45.07915 -18.35398 1.000 81.58529 330 LEU B O 1
ATOM 6543 N N . ASP B 1 329 ? 47.13225 44.06310 -19.75814 1.000 81.01541 331 ASP B N 1
ATOM 6544 C CA . ASP B 1 329 ? 47.47542 45.31674 -20.42277 1.000 82.36426 331 ASP B CA 1
ATOM 6545 C C . ASP B 1 329 ? 46.27366 45.90278 -21.15351 1.000 80.47792 331 ASP B C 1
ATOM 6546 O O . ASP B 1 329 ? 46.10684 47.12717 -21.20681 1.000 80.04446 331 ASP B O 1
ATOM 6551 N N . VAL B 1 330 ? 45.42278 45.04528 -21.72172 1.000 78.56087 332 VAL B N 1
ATOM 6552 C CA . VAL B 1 330 ? 44.21247 45.53795 -22.37033 1.000 80.87953 332 VAL B CA 1
ATOM 6553 C C . VAL B 1 330 ? 43.21038 46.02327 -21.33144 1.000 82.59388 332 VAL B C 1
ATOM 6554 O O . VAL B 1 330 ? 42.48065 46.99481 -21.56655 1.000 83.39856 332 VAL B O 1
ATOM 6558 N N . LEU B 1 331 ? 43.16154 45.36992 -20.16790 1.000 83.61173 333 LEU B N 1
ATOM 6559 C CA . LEU B 1 331 ? 42.26872 45.81621 -19.10434 1.000 81.59726 333 LEU B CA 1
ATOM 6560 C C . LEU B 1 331 ? 42.72228 47.14094 -18.50564 1.000 86.37548 333 LEU B C 1
ATOM 6561 O O . LEU B 1 331 ? 41.88538 47.93966 -18.07038 1.000 92.50589 333 LEU B O 1
ATOM 6566 N N . ASP B 1 332 ? 44.03239 47.39487 -18.47893 1.000 86.32133 334 ASP B N 1
ATOM 6567 C CA . ASP B 1 332 ? 44.57290 48.60129 -17.86029 1.000 97.02619 334 ASP B CA 1
ATOM 6568 C C . ASP B 1 332 ? 44.29553 49.86715 -18.66181 1.000 93.72712 334 ASP B C 1
ATOM 6569 O O . ASP B 1 332 ? 44.64631 50.95651 -18.19402 1.000 91.43950 334 ASP B O 1
ATOM 6574 N N . ARG B 1 333 ? 43.68795 49.76158 -19.84366 1.000 92.66604 335 ARG B N 1
ATOM 6575 C CA . ARG B 1 333 ? 43.33176 50.94685 -20.63374 1.000 91.59908 335 ARG B CA 1
ATOM 6576 C C . ARG B 1 333 ? 41.92351 51.41066 -20.27280 1.000 96.20492 335 ARG B C 1
ATOM 6577 O O . ARG B 1 333 ? 41.73983 52.49506 -19.71266 1.000 97.98688 335 ARG B O 1
ATOM 6585 N N . ASP B 1 334 ? 40.91971 50.59262 -20.59909 1.000 106.92412 336 ASP B N 1
ATOM 6586 C CA . ASP B 1 334 ? 39.53757 50.91974 -20.26964 1.000 104.08567 336 ASP B CA 1
ATOM 6587 C C . ASP B 1 334 ? 39.28618 50.89206 -18.76757 1.000 105.02327 336 ASP B C 1
ATOM 6588 O O . ASP B 1 334 ? 38.36657 51.56657 -18.29260 1.000 106.49711 336 ASP B O 1
ATOM 6593 N N . GLY B 1 335 ? 40.09221 50.15139 -18.00915 1.000 97.68443 337 GLY B N 1
ATOM 6594 C CA . GLY B 1 335 ? 39.81961 49.98961 -16.59485 1.000 96.78771 337 GLY B CA 1
ATOM 6595 C C . GLY B 1 335 ? 38.52321 49.27322 -16.31153 1.000 95.48543 337 GLY B C 1
ATOM 6596 O O . GLY B 1 335 ? 37.93912 49.45715 -15.24024 1.000 94.01570 337 GLY B O 1
ATOM 6597 N N . TRP B 1 336 ? 38.05127 48.46301 -17.25498 1.000 96.62416 338 TRP B N 1
ATOM 6598 C CA . TRP B 1 336 ? 36.77729 47.77954 -17.10445 1.000 93.41485 338 TRP B CA 1
ATOM 6599 C C . TRP B 1 336 ? 36.85004 46.73467 -15.99748 1.000 90.72725 338 TRP B C 1
ATOM 6600 O O . TRP B 1 336 ? 37.88431 46.09919 -15.77339 1.000 89.72005 338 TRP B O 1
ATOM 6611 N N . ARG B 1 337 ? 35.72901 46.56434 -15.30108 1.000 87.82308 339 ARG B N 1
ATOM 6612 C CA . ARG B 1 337 ? 35.61438 45.57492 -14.24169 1.000 82.76680 339 ARG B CA 1
ATOM 6613 C C . ARG B 1 337 ? 34.15570 45.16272 -14.11880 1.000 82.13380 339 ARG B C 1
ATOM 6614 O O . ARG B 1 337 ? 33.25645 45.99833 -14.24591 1.000 83.51685 339 ARG B O 1
ATOM 6622 N N . PHE B 1 338 ? 33.93207 43.87443 -13.88215 1.000 80.68267 340 PHE B N 1
ATOM 6623 C CA . PHE B 1 338 ? 32.57604 43.37447 -13.72006 1.000 82.56699 340 PHE B CA 1
ATOM 6624 C C . PHE B 1 338 ? 31.93241 44.01980 -12.49399 1.000 87.83750 340 PHE B C 1
ATOM 6625 O O . PHE B 1 338 ? 32.60654 44.22789 -11.47750 1.000 88.27311 340 PHE B O 1
ATOM 6633 N N . PRO B 1 339 ? 30.64471 44.36141 -12.55711 1.000 89.03215 341 PRO B N 1
ATOM 6634 C CA . PRO B 1 339 ? 30.01224 45.07291 -11.43808 1.000 91.85775 341 PRO B CA 1
ATOM 6635 C C . PRO B 1 339 ? 30.05973 44.27130 -10.14464 1.000 94.18845 341 PRO B C 1
ATOM 6636 O O . PRO B 1 339 ? 29.84905 43.05669 -10.13251 1.000 94.42406 341 PRO B O 1
ATOM 6640 N N . ASP B 1 340 ? 30.34302 44.97417 -9.04481 1.000 96.47641 342 ASP B N 1
ATOM 6641 C CA . ASP B 1 340 ? 30.38679 44.32368 -7.73922 0.100 97.44724 342 ASP B CA 1
ATOM 6642 C C . ASP B 1 340 ? 28.98964 43.94916 -7.26379 1.000 100.51334 342 ASP B C 1
ATOM 6643 O O . ASP B 1 340 ? 28.77490 42.84223 -6.75625 1.000 98.51771 342 ASP B O 1
ATOM 6648 N N . ASP B 1 341 ? 28.02970 44.85754 -7.42008 1.000 102.18496 343 ASP B N 1
ATOM 6649 C CA . ASP B 1 341 ? 26.65443 44.63743 -6.99350 1.000 103.12239 343 ASP B CA 1
ATOM 6650 C C . ASP B 1 341 ? 25.85983 43.77090 -7.96283 1.000 105.11928 343 ASP B C 1
ATOM 6651 O O . ASP B 1 341 ? 24.64646 43.62313 -7.78053 0.705 103.73282 343 ASP B O 1
ATOM 6656 N N . SER B 1 342 ? 26.50740 43.20651 -8.98011 1.000 101.42187 344 SER B N 1
ATOM 6657 C CA . SER B 1 342 ? 25.80100 42.40266 -9.96785 1.000 97.56754 344 SER B CA 1
ATOM 6658 C C . SER B 1 342 ? 25.16912 41.17857 -9.31759 1.000 97.36728 344 SER B C 1
ATOM 6659 O O . SER B 1 342 ? 25.75838 40.54704 -8.43602 1.000 95.45944 344 SER B O 1
ATOM 6662 N N . GLU B 1 343 ? 23.95512 40.84502 -9.76374 1.000 99.29077 345 GLU B N 1
ATOM 6663 C CA . GLU B 1 343 ? 23.24840 39.69231 -9.21791 1.000 99.66236 345 GLU B CA 1
ATOM 6664 C C . GLU B 1 343 ? 23.95845 38.38204 -9.52601 1.000 94.40899 345 GLU B C 1
ATOM 6665 O O . GLU B 1 343 ? 23.73988 37.39132 -8.82066 1.000 95.52458 345 GLU B O 1
ATOM 6671 N N . TRP B 1 344 ? 24.79953 38.35204 -10.56174 1.000 89.41148 346 TRP B N 1
ATOM 6672 C CA . TRP B 1 344 ? 25.56575 37.14525 -10.85079 1.000 89.12105 346 TRP B CA 1
ATOM 6673 C C . TRP B 1 344 ? 26.56694 36.84958 -9.74111 1.000 88.35815 346 TRP B C 1
ATOM 6674 O O . TRP B 1 344 ? 26.70997 35.69666 -9.31917 1.000 89.08617 346 TRP B O 1
ATOM 6685 N N . VAL B 1 345 ? 27.26286 37.87690 -9.25020 1.000 88.83487 347 VAL B N 1
ATOM 6686 C CA . VAL B 1 345 ? 28.18823 37.67812 -8.13912 1.000 88.61964 347 VAL B CA 1
ATOM 6687 C C . VAL B 1 345 ? 27.42146 37.41654 -6.84834 1.000 91.38945 347 VAL B C 1
ATOM 6688 O O . VAL B 1 345 ? 27.84913 36.61796 -6.00563 1.000 91.91226 347 VAL B O 1
ATOM 6692 N N . THR B 1 346 ? 26.27247 38.07389 -6.67747 1.000 92.25553 348 THR B N 1
ATOM 6693 C CA . THR B 1 346 ? 25.47302 37.87609 -5.47246 1.000 90.21032 348 THR B CA 1
ATOM 6694 C C . THR B 1 346 ? 24.90665 36.46160 -5.41372 1.000 92.57180 348 THR B C 1
ATOM 6695 O O . THR B 1 346 ? 24.95734 35.80516 -4.36671 1.000 93.37638 348 THR B O 1
ATOM 6699 N N . ALA B 1 347 ? 24.36306 35.97334 -6.53283 1.000 93.02412 349 ALA B N 1
ATOM 6700 C CA . ALA B 1 347 ? 23.82146 34.61831 -6.56003 1.000 92.36586 349 ALA B CA 1
ATOM 6701 C C . ALA B 1 347 ? 24.91317 33.57335 -6.37324 1.000 92.45145 349 ALA B C 1
ATOM 6702 O O . ALA B 1 347 ? 24.66824 32.52691 -5.76148 1.000 92.22454 349 ALA B O 1
ATOM 6704 N N . VAL B 1 348 ? 26.11534 33.83236 -6.89374 1.000 95.51095 350 VAL B N 1
ATOM 6705 C CA . VAL B 1 348 ? 27.23705 32.93131 -6.64696 1.000 94.21831 350 VAL B CA 1
ATOM 6706 C C . VAL B 1 348 ? 27.58553 32.91773 -5.16529 1.000 93.37200 350 VAL B C 1
ATOM 6707 O O . VAL B 1 348 ? 27.79014 31.85280 -4.57024 1.000 97.67918 350 VAL B O 1
ATOM 6711 N N . SER B 1 349 ? 27.64154 34.09744 -4.54199 1.000 93.52576 351 SER B N 1
ATOM 6712 C CA . SER B 1 349 ? 27.92264 34.16367 -3.11194 1.000 92.33965 351 SER B CA 1
ATOM 6713 C C . SER B 1 349 ? 26.80482 33.53724 -2.28859 1.000 92.04416 351 SER B C 1
ATOM 6714 O O . SER B 1 349 ? 27.06461 32.98545 -1.21322 1.000 92.62403 351 SER B O 1
ATOM 6717 N N . ALA B 1 350 ? 25.56286 33.60970 -2.77162 1.000 92.50065 352 ALA B N 1
ATOM 6718 C CA . ALA B 1 350 ? 24.44815 33.01424 -2.04188 1.000 96.61435 352 ALA B CA 1
ATOM 6719 C C . ALA B 1 350 ? 24.53562 31.49293 -2.05365 1.000 95.04581 352 ALA B C 1
ATOM 6720 O O . ALA B 1 350 ? 24.35177 30.84143 -1.01876 1.000 98.20508 352 ALA B O 1
ATOM 6722 N N . GLU B 1 351 ? 24.81623 30.90802 -3.22046 1.000 92.50043 353 GLU B N 1
ATOM 6723 C CA . GLU B 1 351 ? 24.96900 29.45980 -3.30300 1.000 91.44535 353 GLU B CA 1
ATOM 6724 C C . GLU B 1 351 ? 26.25371 28.99382 -2.62886 1.000 90.70895 353 GLU B C 1
ATOM 6725 O O . GLU B 1 351 ? 26.31410 27.86658 -2.12449 1.000 91.28631 353 GLU B O 1
ATOM 6731 N N . ALA B 1 352 ? 27.28297 29.84369 -2.60023 1.000 90.74341 354 ALA B N 1
ATOM 6732 C CA . ALA B 1 352 ? 28.55752 29.44333 -2.01252 1.000 87.76413 354 ALA B CA 1
ATOM 6733 C C . ALA B 1 352 ? 28.48164 29.41696 -0.49096 1.000 94.04515 354 ALA B C 1
ATOM 6734 O O . ALA B 1 352 ? 28.85441 28.42143 0.14097 1.000 94.68199 354 ALA B O 1
ATOM 6736 N N . ARG B 1 353 ? 28.00296 30.50499 0.11889 1.000 91.98236 355 ARG B N 1
ATOM 6737 C CA . ARG B 1 353 ? 27.92627 30.55578 1.57413 1.000 90.56071 355 ARG B CA 1
ATOM 6738 C C . ARG B 1 353 ? 26.91193 29.56741 2.13296 1.000 92.38970 355 ARG B C 1
ATOM 6739 O O . ARG B 1 353 ? 26.96868 29.25038 3.32504 0.775 93.56894 355 ARG B O 1
ATOM 6747 N N . GLN B 1 354 ? 25.98980 29.07450 1.30420 1.000 90.96854 356 GLN B N 1
ATOM 6748 C CA . GLN B 1 354 ? 25.05416 28.05143 1.75679 1.000 94.65493 356 GLN B CA 1
ATOM 6749 C C . GLN B 1 354 ? 25.68489 26.66562 1.70210 1.000 90.20414 356 GLN B C 1
ATOM 6750 O O . GLN B 1 354 ? 25.60231 25.89939 2.66830 1.000 93.99893 356 GLN B O 1
ATOM 6756 N N . ASN B 1 355 ? 26.31821 26.32765 0.57561 1.000 92.06816 357 ASN B N 1
ATOM 6757 C CA . ASN B 1 355 ? 26.97170 25.02860 0.45757 1.000 91.94675 357 ASN B CA 1
ATOM 6758 C C . ASN B 1 355 ? 28.11289 24.88299 1.45450 1.000 88.58345 357 ASN B C 1
ATOM 6759 O O . ASN B 1 355 ? 28.37111 23.77742 1.94343 1.000 88.79867 357 ASN B O 1
ATOM 6764 N N . ALA B 1 356 ? 28.80494 25.98071 1.76919 1.000 86.63477 358 ALA B N 1
ATOM 6765 C CA . ALA B 1 356 ? 29.87032 25.91592 2.76250 1.000 89.48922 358 ALA B CA 1
ATOM 6766 C C . ALA B 1 356 ? 29.32231 25.61497 4.15074 1.000 94.47621 358 ALA B C 1
ATOM 6767 O O . ALA B 1 356 ? 29.98398 24.93324 4.94157 1.000 96.71196 358 ALA B O 1
ATOM 6769 N N . GLU B 1 357 ? 28.12123 26.10805 4.46321 1.000 89.55412 359 GLU B N 1
ATOM 6770 C CA . GLU B 1 357 ? 27.51241 25.80606 5.75456 1.000 95.97812 359 GLU B CA 1
ATOM 6771 C C . GLU B 1 357 ? 27.11267 24.33920 5.84697 1.000 95.63504 359 GLU B C 1
ATOM 6772 O O . GLU B 1 357 ? 27.19833 23.73371 6.92194 1.000 100.31521 359 GLU B O 1
ATOM 6778 N N . ALA B 1 358 ? 26.66843 23.75188 4.73354 1.000 90.64813 360 ALA B N 1
ATOM 6779 C CA . ALA B 1 358 ? 26.34605 22.32947 4.73509 1.000 89.82402 360 ALA B CA 1
ATOM 6780 C C . ALA B 1 358 ? 27.59361 21.48628 4.96180 1.000 94.24915 360 ALA B C 1
ATOM 6781 O O . ALA B 1 358 ? 27.55840 20.50538 5.71300 1.000 96.58787 360 ALA B O 1
ATOM 6783 N N . VAL B 1 359 ? 28.70693 21.85667 4.32588 1.000 93.28407 361 VAL B N 1
ATOM 6784 C CA . VAL B 1 359 ? 29.96076 21.14381 4.54753 1.000 94.73374 361 VAL B CA 1
ATOM 6785 C C . VAL B 1 359 ? 30.47388 21.39757 5.95931 1.000 97.01298 361 VAL B C 1
ATOM 6786 O O . VAL B 1 359 ? 31.00394 20.49205 6.61490 1.000 94.00717 361 VAL B O 1
ATOM 6790 N N . GLN B 1 360 ? 30.32155 22.62989 6.45211 1.000 100.75804 362 GLN B N 1
ATOM 6791 C CA . GLN B 1 360 ? 30.73923 22.93931 7.81524 1.000 101.23031 362 GLN B CA 1
ATOM 6792 C C . GLN B 1 360 ? 29.91070 22.17730 8.84123 1.000 103.86253 362 GLN B C 1
ATOM 6793 O O . GLN B 1 360 ? 30.42713 21.80911 9.90234 1.000 102.99371 362 GLN B O 1
ATOM 6799 N N . ALA B 1 361 ? 28.63283 21.92858 8.54424 1.000 102.94673 363 ALA B N 1
ATOM 6800 C CA . ALA B 1 361 ? 27.79638 21.16221 9.46163 1.000 99.66427 363 ALA B CA 1
ATOM 6801 C C . ALA B 1 361 ? 28.28358 19.72384 9.58230 1.000 102.49666 363 ALA B C 1
ATOM 6802 O O . ALA B 1 361 ? 28.29079 19.15510 10.68044 1.000 105.64813 363 ALA B O 1
ATOM 6804 N N . MET B 1 362 ? 28.69620 19.11943 8.46481 1.000 108.33490 364 MET B N 1
ATOM 6805 C CA . MET B 1 362 ? 29.21910 17.75843 8.51315 1.000 107.69109 364 MET B CA 1
ATOM 6806 C C . MET B 1 362 ? 30.57966 17.70691 9.19555 1.000 102.21279 364 MET B C 1
ATOM 6807 O O . MET B 1 362 ? 30.92995 16.68737 9.80071 1.000 104.57512 364 MET B O 1
ATOM 6812 N N . MET B 1 363 ? 31.35671 18.78976 9.11030 1.000 96.32292 365 MET B N 1
ATOM 6813 C CA . MET B 1 363 ? 32.65375 18.83604 9.77442 1.000 95.33154 365 MET B CA 1
ATOM 6814 C C . MET B 1 363 ? 32.52977 18.92540 11.28919 1.000 98.49536 365 MET B C 1
ATOM 6815 O O . MET B 1 363 ? 33.51233 18.67297 11.99413 1.000 90.72915 365 MET B O 1
ATOM 6820 N N . GLN B 1 364 ? 31.35512 19.28237 11.80293 1.000 98.30741 366 GLN B N 1
ATOM 6821 C CA . GLN B 1 364 ? 31.12912 19.35985 13.23857 1.000 102.82344 366 GLN B CA 1
ATOM 6822 C C . GLN B 1 364 ? 30.66932 18.03895 13.83950 1.000 105.68028 366 GLN B C 1
ATOM 6823 O O . GLN B 1 364 ? 30.66587 17.90278 15.06787 1.000 105.42928 366 GLN B O 1
ATOM 6829 N N . GLU B 1 365 ? 30.28957 17.06836 13.01169 1.000 107.44603 367 GLU B N 1
ATOM 6830 C CA . GLU B 1 365 ? 29.77230 15.79295 13.49643 1.000 111.86130 367 GLU B CA 1
ATOM 6831 C C . GLU B 1 365 ? 30.93460 14.90637 13.92609 1.000 113.54191 367 GLU B C 1
ATOM 6832 O O . GLU B 1 365 ? 31.72361 14.45508 13.08984 1.000 106.86357 367 GLU B O 1
ATOM 6838 N N . ASP B 1 366 ? 31.03904 14.65448 15.22809 1.000 120.44205 368 ASP B N 1
ATOM 6839 C CA . ASP B 1 366 ? 32.04892 13.76305 15.78305 1.000 121.81102 368 ASP B CA 1
ATOM 6840 C C . ASP B 1 366 ? 31.43215 12.39351 16.03176 1.000 123.03729 368 ASP B C 1
ATOM 6841 O O . ASP B 1 366 ? 30.42513 12.28012 16.73834 1.000 117.79497 368 ASP B O 1
ATOM 6846 N N . THR B 1 367 ? 32.03858 11.35959 15.45234 1.000 125.43586 369 THR B N 1
ATOM 6847 C CA . THR B 1 367 ? 31.53859 9.99941 15.57570 1.000 118.55622 369 THR B CA 1
ATOM 6848 C C . THR B 1 367 ? 32.70741 9.03818 15.73615 1.000 111.17960 369 THR B C 1
ATOM 6849 O O . THR B 1 367 ? 33.86383 9.38113 15.47803 1.000 110.02658 369 THR B O 1
ATOM 6853 N N . GLN B 1 368 ? 32.38709 7.82549 16.17224 1.000 105.26627 370 GLN B N 1
ATOM 6854 C CA . GLN B 1 368 ? 33.37548 6.76563 16.36380 1.000 100.21656 370 GLN B CA 1
ATOM 6855 C C . GLN B 1 368 ? 32.88636 5.51806 15.64195 1.000 97.34061 370 GLN B C 1
ATOM 6856 O O . GLN B 1 368 ? 31.91626 4.88178 16.10418 1.000 94.68725 370 GLN B O 1
ATOM 6862 N N . PRO B 1 369 ? 33.51245 5.12396 14.52196 1.000 96.48738 371 PRO B N 1
ATOM 6863 C CA . PRO B 1 369 ? 34.72754 5.69018 13.91519 1.000 91.19143 371 PRO B CA 1
ATOM 6864 C C . PRO B 1 369 ? 34.49501 7.04716 13.25743 1.000 89.18059 371 PRO B C 1
ATOM 6865 O O . PRO B 1 369 ? 33.35864 7.46919 13.06580 1.000 90.75745 371 PRO B O 1
ATOM 6869 N N . LEU B 1 370 ? 35.57164 7.74664 12.90998 1.000 85.99367 372 LEU B N 1
ATOM 6870 C CA . LEU B 1 370 ? 35.46512 9.07042 12.31855 1.000 84.68321 372 LEU B CA 1
ATOM 6871 C C . LEU B 1 370 ? 34.81073 9.00643 10.94232 1.000 85.98637 372 LEU B C 1
ATOM 6872 O O . LEU B 1 370 ? 34.83697 7.98253 10.25531 1.000 83.43055 372 LEU B O 1
ATOM 6877 N N . GLY B 1 371 ? 34.21276 10.13115 10.54594 1.000 83.02614 373 GLY B N 1
ATOM 6878 C CA . GLY B 1 371 ? 33.69867 10.29201 9.20425 1.000 83.81009 373 GLY B CA 1
ATOM 6879 C C . GLY B 1 371 ? 34.70071 10.99359 8.30462 1.000 81.06702 373 GLY B C 1
ATOM 6880 O O . GLY B 1 371 ? 35.81194 11.33668 8.70539 1.000 85.99704 373 GLY B O 1
ATOM 6881 N N . TYR B 1 372 ? 34.28759 11.20654 7.05463 1.000 79.56924 374 TYR B N 1
ATOM 6882 C CA . TYR B 1 372 ? 35.16167 11.88642 6.10474 1.000 80.86203 374 TYR B CA 1
ATOM 6883 C C . TYR B 1 372 ? 35.37832 13.34108 6.50064 1.000 77.94792 374 TYR B C 1
ATOM 6884 O O . TYR B 1 372 ? 36.52043 13.79685 6.62697 1.000 79.96250 374 TYR B O 1
ATOM 6893 N N . TYR B 1 373 ? 34.29053 14.08519 6.70752 1.000 76.10955 375 TYR B N 1
ATOM 6894 C CA . TYR B 1 373 ? 34.41530 15.51197 6.98308 1.000 82.03611 375 TYR B CA 1
ATOM 6895 C C . TYR B 1 373 ? 35.07368 15.78019 8.33039 1.000 83.51613 375 TYR B C 1
ATOM 6896 O O . TYR B 1 373 ? 35.80816 16.76459 8.47084 1.000 80.53754 375 TYR B O 1
ATOM 6905 N N . ARG B 1 374 ? 34.83356 14.92639 9.32744 1.000 80.90952 376 ARG B N 1
ATOM 6906 C CA . ARG B 1 374 ? 35.44751 15.14892 10.63225 1.000 84.69206 376 ARG B CA 1
ATOM 6907 C C . ARG B 1 374 ? 36.94298 14.85888 10.59526 1.000 81.14939 376 ARG B C 1
ATOM 6908 O O . ARG B 1 374 ? 37.73914 15.60058 11.18283 1.000 81.43422 376 ARG B O 1
ATOM 6916 N N . ALA B 1 375 ? 37.34463 13.78785 9.90686 1.000 79.68987 377 ALA B N 1
ATOM 6917 C CA . ALA B 1 375 ? 38.76317 13.45573 9.82246 1.000 76.98165 377 ALA B CA 1
ATOM 6918 C C . ALA B 1 375 ? 39.51826 14.46561 8.96809 1.000 77.35354 377 ALA B C 1
ATOM 6919 O O . ALA B 1 375 ? 40.67317 14.79588 9.26296 1.000 79.76015 377 ALA B O 1
ATOM 6921 N N . LEU B 1 376 ? 38.88412 14.96758 7.90681 1.000 75.90984 378 LEU B N 1
ATOM 6922 C CA . LEU B 1 376 ? 39.51120 15.97661 7.06242 1.000 75.02266 378 LEU B CA 1
ATOM 6923 C C . LEU B 1 376 ? 39.54707 17.35117 7.71555 1.000 77.93945 378 LEU B C 1
ATOM 6924 O O . LEU B 1 376 ? 40.38351 18.17831 7.33728 1.000 76.80827 378 LEU B O 1
ATOM 6929 N N . ARG B 1 377 ? 38.66072 17.61475 8.67915 1.000 83.21532 379 ARG B N 1
ATOM 6930 C CA . ARG B 1 377 ? 38.69676 18.89209 9.38429 1.000 79.85194 379 ARG B CA 1
ATOM 6931 C C . ARG B 1 377 ? 39.95126 19.01478 10.23948 1.000 77.69964 379 ARG B C 1
ATOM 6932 O O . ARG B 1 377 ? 40.59209 20.07213 10.26196 1.000 76.82441 379 ARG B O 1
ATOM 6940 N N . SER B 1 378 ? 40.32075 17.94259 10.94535 1.000 85.94533 380 SER B N 1
ATOM 6941 C CA . SER B 1 378 ? 41.52260 17.98101 11.77182 1.000 89.34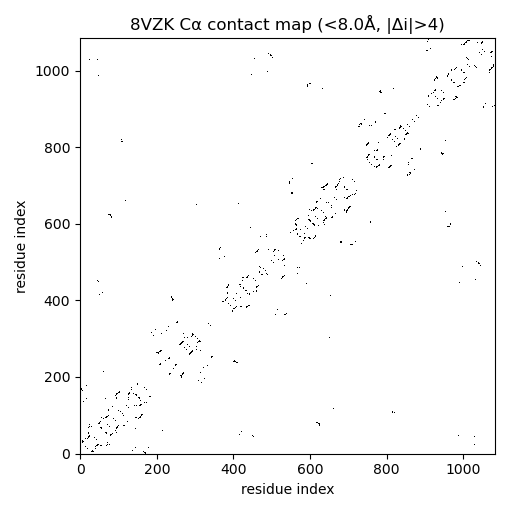941 380 SER B CA 1
ATOM 6942 C C . SER B 1 378 ? 42.77635 18.16315 10.92886 1.000 91.27874 380 SER B C 1
ATOM 6943 O O . SER B 1 378 ? 43.75625 18.75721 11.39375 1.000 97.65101 380 SER B O 1
ATOM 6946 N N . ILE B 1 379 ? 42.76573 17.66434 9.69152 1.000 80.87710 381 ILE B N 1
ATOM 6947 C CA . ILE B 1 379 ? 43.92623 17.82118 8.82266 1.000 77.46384 381 ILE B CA 1
ATOM 6948 C C . ILE B 1 379 ? 44.04571 19.26313 8.34487 1.000 75.86469 381 ILE B C 1
ATOM 6949 O O . ILE B 1 379 ? 45.13469 19.84889 8.36594 1.000 75.49724 381 ILE B O 1
ATOM 6954 N N . ASP B 1 380 ? 42.93114 19.86294 7.91808 1.000 73.24743 382 ASP B N 1
ATOM 6955 C CA . ASP B 1 380 ? 42.97652 21.23163 7.41261 1.000 73.30816 382 ASP B CA 1
ATOM 6956 C C . ASP B 1 380 ? 43.34677 22.22755 8.50474 1.000 74.22188 382 ASP B C 1
ATOM 6957 O O . ASP B 1 380 ? 44.00499 23.23583 8.22315 1.000 68.85752 382 ASP B O 1
ATOM 6962 N N . GLU B 1 381 ? 42.94199 21.96453 9.74983 1.000 78.03942 383 GLU B N 1
ATOM 6963 C CA . GLU B 1 381 ? 43.27039 22.86474 10.84883 1.000 75.09333 383 GLU B CA 1
ATOM 6964 C C . GLU B 1 381 ? 44.75445 22.85353 11.18677 1.000 74.20383 383 GLU B C 1
ATOM 6965 O O . GLU B 1 381 ? 45.26022 23.83920 11.73405 1.000 72.66680 383 GLU B O 1
ATOM 6971 N N . ARG B 1 382 ? 45.46128 21.76939 10.87131 1.000 74.54047 384 ARG B N 1
ATOM 6972 C CA . ARG B 1 382 ? 46.85453 21.61280 11.25769 1.000 75.62006 384 ARG B CA 1
ATOM 6973 C C . ARG B 1 382 ? 47.80672 21.48167 10.07820 1.000 73.56200 384 ARG B C 1
ATOM 6974 O O . ARG B 1 382 ? 49.01948 21.38187 10.29467 1.000 74.06873 384 ARG B O 1
ATOM 6982 N N . LEU B 1 383 ? 47.30738 21.47757 8.85198 1.000 73.54868 385 LEU B N 1
ATOM 6983 C CA . LEU B 1 383 ? 48.17957 21.42093 7.68525 1.000 70.82232 385 LEU B CA 1
ATOM 6984 C C . LEU B 1 383 ? 48.91313 22.74481 7.52070 1.000 72.30376 385 LEU B C 1
ATOM 6985 O O . LEU B 1 383 ? 48.26345 23.76481 7.25303 1.000 71.70102 385 LEU B O 1
ATOM 6990 N N . PRO B 1 384 ? 50.23686 22.78953 7.67244 1.000 74.76889 386 PRO B N 1
ATOM 6991 C CA . PRO B 1 384 ? 50.95182 24.05218 7.45552 1.000 70.52890 386 PRO B CA 1
ATOM 6992 C C . PRO B 1 384 ? 50.86687 24.47542 5.99806 1.000 71.02095 386 PRO B C 1
ATOM 6993 O O . PRO B 1 384 ? 50.89731 23.64439 5.08707 1.000 71.23282 386 PRO B O 1
ATOM 6997 N N . LYS B 1 385 ? 50.75241 25.78847 5.78635 1.000 70.39935 387 LYS B N 1
ATOM 6998 C CA . LYS B 1 385 ? 50.47747 26.29902 4.44770 1.000 68.19303 387 LYS B CA 1
ATOM 6999 C C . LYS B 1 385 ? 51.63302 26.04591 3.48618 1.000 70.05580 387 LYS B C 1
ATOM 7000 O O . LYS B 1 385 ? 51.41065 25.93365 2.27529 1.000 71.49622 387 LYS B O 1
ATOM 7006 N N . ASP B 1 386 ? 52.86089 25.94302 3.99140 1.000 68.98287 388 ASP B N 1
ATOM 7007 C CA . ASP B 1 386 ? 54.02449 25.66412 3.15069 1.000 69.44123 388 ASP B CA 1
ATOM 7008 C C . ASP B 1 386 ? 54.39866 24.18951 3.16738 1.000 70.53902 388 ASP B C 1
ATOM 7009 O O . ASP B 1 386 ? 55.58108 23.83730 3.15650 1.000 74.45929 388 ASP B O 1
ATOM 7014 N N . ALA B 1 387 ? 53.40714 23.30591 3.19375 1.000 71.02161 389 ALA B N 1
ATOM 7015 C CA . ALA B 1 387 ? 53.63452 21.87237 3.13607 1.000 70.05073 389 ALA B CA 1
ATOM 7016 C C . ALA B 1 387 ? 53.01912 21.30878 1.86433 1.000 70.84451 389 ALA B C 1
ATOM 7017 O O . ALA B 1 387 ? 51.97546 21.77690 1.39800 1.000 65.98524 389 ALA B O 1
ATOM 7019 N N . ILE B 1 388 ? 53.67938 20.30223 1.30293 1.000 65.79119 390 ILE B N 1
ATOM 7020 C CA . ILE B 1 388 ? 53.16128 19.61649 0.12571 1.000 63.46980 390 ILE B CA 1
ATOM 7021 C C . ILE B 1 388 ? 52.12451 18.59915 0.58313 1.000 64.02908 390 ILE B C 1
ATOM 7022 O O . ILE B 1 388 ? 52.41342 17.73312 1.41590 1.000 65.75200 390 ILE B O 1
ATOM 7027 N N . PHE B 1 389 ? 50.91373 18.70824 0.04611 1.000 65.30576 391 PHE B N 1
ATOM 7028 C CA . PHE B 1 389 ? 49.80321 17.83737 0.40633 1.000 61.50266 391 PHE B CA 1
ATOM 7029 C C . PHE B 1 389 ? 49.52650 16.88338 -0.74698 1.000 59.33824 391 PHE B C 1
ATOM 7030 O O . PHE B 1 389 ? 49.14896 17.31849 -1.83974 1.000 62.91869 391 PHE B O 1
ATOM 7038 N N . VAL B 1 390 ? 49.71613 15.58978 -0.50263 1.000 58.19620 392 VAL B N 1
ATOM 7039 C CA . VAL B 1 390 ? 49.45804 14.54463 -1.48636 1.000 61.11256 392 VAL B CA 1
ATOM 7040 C C . VAL B 1 390 ? 48.17648 13.82573 -1.09002 1.000 63.38911 392 VAL B C 1
ATOM 7041 O O . VAL B 1 390 ? 48.04734 13.35639 0.04730 1.000 67.17184 392 VAL B O 1
ATOM 7045 N N . ALA B 1 391 ? 47.22963 13.74375 -2.02344 1.000 61.84337 393 ALA B N 1
ATOM 7046 C CA . ALA B 1 391 ? 45.93240 13.12344 -1.77704 1.000 64.42164 393 ALA B CA 1
ATOM 7047 C C . ALA B 1 391 ? 45.66161 12.09189 -2.86136 1.000 67.78580 393 ALA B C 1
ATOM 7048 O O . ALA B 1 391 ? 45.56969 12.44072 -4.04232 1.000 64.05098 393 ALA B O 1
ATOM 7050 N N . GLU B 1 392 ? 45.52567 10.82914 -2.46202 1.000 69.60360 394 GLU B N 1
ATOM 7051 C CA . GLU B 1 392 ? 45.29026 9.73654 -3.39349 1.000 64.94594 394 GLU B CA 1
ATOM 7052 C C . GLU B 1 392 ? 44.13527 8.88104 -2.89616 1.000 62.48730 394 GLU B C 1
ATOM 7053 O O . GLU B 1 392 ? 44.03914 8.58494 -1.70213 1.000 67.61378 394 GLU B O 1
ATOM 7059 N N . GLY B 1 393 ? 43.26471 8.48613 -3.81273 1.000 64.86663 395 GLY B N 1
ATOM 7060 C CA . GLY B 1 393 ? 42.14231 7.63851 -3.49116 1.000 64.68262 395 GLY B CA 1
ATOM 7061 C C . GLY B 1 393 ? 40.90514 8.09325 -4.22938 1.000 67.71143 395 GLY B C 1
ATOM 7062 O O . GLY B 1 393 ? 40.98708 8.78005 -5.24542 1.000 70.15990 395 GLY B O 1
ATOM 7063 N N . ALA B 1 394 ? 39.74751 7.69515 -3.70594 1.000 68.62177 396 ALA B N 1
ATOM 7064 C CA . ALA B 1 394 ? 38.47682 8.08726 -4.29859 1.000 66.84211 396 ALA B CA 1
ATOM 7065 C C . ALA B 1 394 ? 37.84540 9.21657 -3.49658 1.000 68.85685 396 ALA B C 1
ATOM 7066 O O . ALA B 1 394 ? 38.20217 10.38528 -3.67559 1.000 69.01525 396 ALA B O 1
ATOM 7068 N N . SER B 1 395 ? 36.91127 8.87718 -2.60507 1.000 72.34606 397 SER B N 1
ATOM 7069 C CA . SER B 1 395 ? 36.25945 9.90145 -1.79465 1.000 75.09905 397 SER B CA 1
ATOM 7070 C C . SER B 1 395 ? 37.25389 10.58425 -0.86570 1.000 70.78466 397 SER B C 1
ATOM 7071 O O . SER B 1 395 ? 37.13045 11.78233 -0.58567 1.000 69.59299 397 SER B O 1
ATOM 7074 N N . THR B 1 396 ? 38.24523 9.83517 -0.37645 1.000 67.57288 398 THR B N 1
ATOM 7075 C CA . THR B 1 396 ? 39.29474 10.42396 0.44989 1.000 66.75740 398 THR B CA 1
ATOM 7076 C C . THR B 1 396 ? 39.94756 11.60715 -0.25477 1.000 67.64272 398 THR B C 1
ATOM 7077 O O . THR B 1 396 ? 40.13493 12.67560 0.33791 1.000 67.82198 398 THR B O 1
ATOM 7081 N N . MET B 1 397 ? 40.28831 11.43490 -1.53294 1.000 69.14401 399 MET B N 1
ATOM 7082 C CA . MET B 1 397 ? 40.87549 12.52486 -2.30312 1.000 66.57931 399 MET B CA 1
ATOM 7083 C C . MET B 1 397 ? 39.82128 13.53033 -2.75016 1.000 67.71192 399 MET B C 1
ATOM 7084 O O . MET B 1 397 ? 40.06111 14.74221 -2.70974 1.000 69.73372 399 MET B O 1
ATOM 7089 N N . ASP B 1 398 ? 38.64983 13.04744 -3.17037 1.000 67.24041 400 ASP B N 1
ATOM 7090 C CA . ASP B 1 398 ? 37.62668 13.93866 -3.71075 1.000 69.92286 400 ASP B CA 1
ATOM 7091 C C . ASP B 1 398 ? 37.12725 14.91561 -2.65522 1.000 69.96103 400 ASP B C 1
ATOM 7092 O O . ASP B 1 398 ? 37.02456 16.12102 -2.90807 1.000 72.06307 400 ASP B O 1
ATOM 7097 N N . ILE B 1 399 ? 36.81072 14.41320 -1.46065 1.000 70.14359 401 ILE B N 1
ATOM 7098 C CA . ILE B 1 399 ? 36.30275 15.29073 -0.41153 1.000 73.19768 401 ILE B CA 1
ATOM 7099 C C . ILE B 1 399 ? 37.40935 16.19377 0.11842 1.000 71.08590 401 ILE B C 1
ATOM 7100 O O . ILE B 1 399 ? 37.13947 17.30159 0.59939 1.000 71.84598 401 ILE B O 1
ATOM 7105 N N . SER B 1 400 ? 38.66717 15.75426 0.02918 1.000 68.20537 402 SER B N 1
ATOM 7106 C CA . SER B 1 400 ? 39.77400 16.59987 0.45891 1.000 68.35446 402 SER B CA 1
ATOM 7107 C C . SER B 1 400 ? 39.93783 17.82839 -0.42624 1.000 72.11809 402 SER B C 1
ATOM 7108 O O . SER B 1 400 ? 40.49541 18.83189 0.02897 1.000 73.97489 402 SER B O 1
ATOM 7111 N N . ARG B 1 401 ? 39.46755 17.77523 -1.67624 1.000 69.26719 403 ARG B N 1
ATOM 7112 C CA . ARG B 1 401 ? 39.49380 18.96510 -2.52078 1.000 72.75653 403 ARG B CA 1
ATOM 7113 C C . ARG B 1 401 ? 38.61431 20.06720 -1.94860 1.000 71.70213 403 ARG B C 1
ATOM 7114 O O . ARG B 1 401 ? 38.85539 21.25262 -2.20435 1.000 74.87402 403 ARG B O 1
ATOM 7122 N N . THR B 1 402 ? 37.59532 19.69700 -1.17457 1.000 73.28686 404 THR B N 1
ATOM 7123 C CA . THR B 1 402 ? 36.68135 20.65493 -0.56767 1.000 74.97220 404 THR B CA 1
ATOM 7124 C C . THR B 1 402 ? 37.15453 21.10179 0.81180 1.000 72.90061 404 THR B C 1
ATOM 7125 O O . THR B 1 402 ? 37.23570 22.30371 1.08342 1.000 72.00664 404 THR B O 1
ATOM 7129 N N . VAL B 1 403 ? 37.47838 20.14873 1.68594 1.000 76.87413 405 VAL B N 1
ATOM 7130 C CA . VAL B 1 403 ? 37.81496 20.48192 3.06671 1.000 80.94784 405 VAL B CA 1
ATOM 7131 C C . VAL B 1 403 ? 39.23093 21.03614 3.16524 1.000 82.92804 405 VAL B C 1
ATOM 7132 O O . VAL B 1 403 ? 39.45372 22.10546 3.74463 1.000 87.83221 405 VAL B O 1
ATOM 7136 N N . ILE B 1 404 ? 40.20960 20.31776 2.61365 1.000 76.07606 406 ILE B N 1
ATOM 7137 C CA . ILE B 1 404 ? 41.59819 20.75256 2.70742 1.000 72.59877 406 ILE B CA 1
ATOM 7138 C C . ILE B 1 404 ? 41.79961 21.99128 1.84673 1.000 72.73758 406 ILE B C 1
ATOM 7139 O O . ILE B 1 404 ? 41.40291 22.02631 0.67459 1.000 76.82189 406 ILE B O 1
ATOM 7144 N N . ASN B 1 405 ? 42.41658 23.01588 2.42706 1.000 72.30044 407 ASN B N 1
ATOM 7145 C CA . ASN B 1 405 ? 42.63316 24.29012 1.75982 1.000 71.83108 407 ASN B CA 1
ATOM 7146 C C . ASN B 1 405 ? 44.09258 24.42894 1.35244 1.000 72.62336 407 ASN B C 1
ATOM 7147 O O . ASN B 1 405 ? 44.99538 23.99334 2.07451 1.000 68.06925 407 ASN B O 1
ATOM 7152 N N . GLN B 1 406 ? 44.31427 25.03799 0.19111 1.000 70.66354 408 GLN B N 1
ATOM 7153 C CA . GLN B 1 406 ? 45.64856 25.30450 -0.32535 1.000 68.56206 408 GLN B CA 1
ATOM 7154 C C . GLN B 1 406 ? 45.82843 26.80820 -0.46330 1.000 66.19085 408 GLN B C 1
ATOM 7155 O O . GLN B 1 406 ? 44.93513 27.50174 -0.96081 1.000 65.75020 408 GLN B O 1
ATOM 7161 N N . TYR B 1 407 ? 46.98095 27.30809 -0.01957 1.000 66.96759 409 TYR B N 1
ATOM 7162 C CA . TYR B 1 407 ? 47.25493 28.73578 -0.02281 1.000 68.50986 409 TYR B CA 1
ATOM 7163 C C . TYR B 1 407 ? 48.50154 29.12125 -0.80112 1.000 68.15087 409 TYR B C 1
ATOM 7164 O O . TYR B 1 407 ? 48.61863 30.28452 -1.20128 1.000 71.38381 409 TYR B O 1
ATOM 7173 N N . LEU B 1 408 ? 49.42691 28.19265 -1.02877 1.000 66.75183 410 LEU B N 1
ATOM 7174 C CA . LEU B 1 408 ? 50.63018 28.48926 -1.78412 1.000 67.44352 410 LEU B CA 1
ATOM 7175 C C . LEU B 1 408 ? 50.59810 27.77378 -3.13127 1.000 67.50461 410 LEU B C 1
ATOM 7176 O O . LEU B 1 408 ? 50.02233 26.68754 -3.24891 1.000 69.90509 410 LEU B O 1
ATOM 7181 N N . PRO B 1 409 ? 51.20524 28.35427 -4.16529 1.000 64.49328 411 PRO B N 1
ATOM 7182 C CA . PRO B 1 409 ? 51.13919 27.73746 -5.49553 1.000 64.95546 411 PRO B CA 1
ATOM 7183 C C . PRO B 1 409 ? 51.84087 26.38668 -5.53127 1.000 64.85470 411 PRO B C 1
ATOM 7184 O O . PRO B 1 409 ? 52.91979 26.20920 -4.96094 1.000 63.47237 411 PRO B O 1
ATOM 7188 N N . ARG B 1 410 ? 51.20256 25.43011 -6.21034 1.000 68.31619 412 ARG B N 1
ATOM 7189 C CA . ARG B 1 410 ? 51.74411 24.08722 -6.42865 1.000 64.93364 412 ARG B CA 1
ATOM 7190 C C . ARG B 1 410 ? 52.09278 23.40560 -5.10392 1.000 63.47310 412 ARG B C 1
ATOM 7191 O O . ARG B 1 410 ? 53.24500 23.06544 -4.82766 1.000 63.63005 412 ARG B O 1
ATOM 7199 N N . THR B 1 411 ? 51.06121 23.20632 -4.28349 1.000 60.24952 413 THR B N 1
ATOM 7200 C CA . THR B 1 411 ? 51.20810 22.53765 -2.99682 1.000 61.29032 413 THR B CA 1
ATOM 7201 C C . THR B 1 411 ? 50.28875 21.33163 -2.85561 1.000 60.87612 413 THR B C 1
ATOM 7202 O O . THR B 1 411 ? 50.22320 20.74017 -1.77160 1.000 63.99687 413 THR B O 1
ATOM 7206 N N . ARG B 1 412 ? 49.57838 20.94996 -3.91420 1.000 60.30329 414 ARG B N 1
ATOM 7207 C CA . ARG B 1 412 ? 48.70287 19.78697 -3.88559 1.000 57.47730 414 ARG B CA 1
ATOM 7208 C C . ARG B 1 412 ? 49.02229 18.88257 -5.06511 1.000 58.57264 414 ARG B C 1
ATOM 7209 O O . ARG B 1 412 ? 49.13865 19.35479 -6.20043 1.000 63.75297 414 ARG B O 1
ATOM 7217 N N . LEU B 1 413 ? 49.16146 17.58682 -4.79241 1.000 56.42103 415 LEU B N 1
ATOM 7218 C CA . LEU B 1 413 ? 49.38111 16.57700 -5.81883 1.000 58.30257 415 LEU B CA 1
ATOM 7219 C C . LEU B 1 413 ? 48.37596 15.45430 -5.61295 1.000 62.53646 415 LEU B C 1
ATOM 7220 O O . LEU B 1 413 ? 48.27696 14.90576 -4.51073 1.000 66.15445 415 LEU B O 1
ATOM 7225 N N . ASP B 1 414 ? 47.63214 15.11685 -6.66118 1.000 61.21585 416 ASP B N 1
ATOM 7226 C CA . ASP B 1 414 ? 46.64475 14.04515 -6.58652 1.000 61.99832 416 ASP B CA 1
ATOM 7227 C C . ASP B 1 414 ? 46.80668 13.13496 -7.80335 1.000 59.92668 416 ASP B C 1
ATOM 7228 O O . ASP B 1 414 ? 47.86792 13.07029 -8.43644 1.000 62.10958 416 ASP B O 1
ATOM 7233 N N . ALA B 1 415 ? 45.73878 12.40693 -8.14269 1.000 60.65925 417 ALA B N 1
ATOM 7234 C CA . ALA B 1 415 ? 45.79937 11.46027 -9.25084 1.000 63.10493 417 ALA B CA 1
ATOM 7235 C C . ALA B 1 415 ? 45.93720 12.14858 -10.60130 1.000 62.00545 417 ALA B C 1
ATOM 7236 O O . ALA B 1 415 ? 46.42882 11.52848 -11.55015 1.000 67.24569 417 ALA B O 1
ATOM 7238 N N . GLY B 1 416 ? 45.51276 13.40263 -10.71300 1.000 59.99703 418 GLY B N 1
ATOM 7239 C CA . GLY B 1 416 ? 45.68486 14.13577 -11.94876 1.000 65.05619 418 GLY B CA 1
ATOM 7240 C C . GLY B 1 416 ? 44.66381 13.75500 -13.00688 1.000 64.68100 418 GLY B C 1
ATOM 7241 O O . GLY B 1 416 ? 43.62223 13.14761 -12.73461 1.000 63.49537 418 GLY B O 1
ATOM 7242 N N . SER B 1 417 ? 44.98720 14.12306 -14.24925 1.000 67.02589 419 SER B N 1
ATOM 7243 C CA . SER B 1 417 ? 44.06957 13.90740 -15.36174 1.000 64.04757 419 SER B CA 1
ATOM 7244 C C . SER B 1 417 ? 43.90854 12.43492 -15.71313 1.000 62.63625 419 SER B C 1
ATOM 7245 O O . SER B 1 417 ? 42.91943 12.07123 -16.35847 1.000 61.02579 419 SER B O 1
ATOM 7248 N N . PHE B 1 418 ? 44.84974 11.58346 -15.31174 1.000 62.59692 420 PHE B N 1
ATOM 7249 C CA . PHE B 1 418 ? 44.75668 10.15935 -15.59749 1.000 62.34568 420 PHE B CA 1
ATOM 7250 C C . PHE B 1 418 ? 44.03853 9.37916 -14.50505 1.000 64.75785 420 PHE B C 1
ATOM 7251 O O . PHE B 1 418 ? 43.74879 8.19443 -14.70397 1.000 60.08778 420 PHE B O 1
ATOM 7259 N N . GLY B 1 419 ? 43.74421 10.00735 -13.36798 1.000 64.34691 421 GLY B N 1
ATOM 7260 C CA . GLY B 1 419 ? 43.10633 9.30284 -12.26832 1.000 60.06265 421 GLY B CA 1
ATOM 7261 C C . GLY B 1 419 ? 43.89610 8.11606 -11.76752 1.000 58.62510 421 GLY B C 1
ATOM 7262 O O . GLY B 1 419 ? 43.30558 7.12873 -11.31636 1.000 55.23948 421 GLY B O 1
ATOM 7263 N N . SER B 1 420 ? 45.22252 8.18886 -11.82935 1.000 58.48652 422 SER B N 1
ATOM 7264 C CA . SER B 1 420 ? 46.06402 7.03415 -11.55548 1.000 59.31701 422 SER B CA 1
ATOM 7265 C C . SER B 1 420 ? 46.14472 6.74844 -10.06255 1.000 60.68185 422 SER B C 1
ATOM 7266 O O . SER B 1 420 ? 46.17487 7.66486 -9.23599 1.000 61.32658 422 SER B O 1
ATOM 7269 N N . MET B 1 421 ? 46.17899 5.46361 -9.72517 1.000 61.07682 423 MET B N 1
ATOM 7270 C CA . MET B 1 421 ? 46.38026 5.00237 -8.36072 1.000 62.62302 423 MET B CA 1
ATOM 7271 C C . MET B 1 421 ? 47.74304 4.33087 -8.26859 1.000 66.46242 423 MET B C 1
ATOM 7272 O O . MET B 1 421 ? 48.13192 3.56947 -9.16028 1.000 69.15756 423 MET B O 1
ATOM 7277 N N . GLY B 1 422 ? 48.46672 4.62232 -7.20050 1.000 61.59793 424 GLY B N 1
ATOM 7278 C CA . GLY B 1 422 ? 49.83303 4.18575 -7.04978 1.000 61.35739 424 GLY B CA 1
ATOM 7279 C C . GLY B 1 422 ? 50.87422 5.28381 -7.15195 1.000 56.67060 424 GLY B C 1
ATOM 7280 O O . GLY B 1 422 ? 52.05734 4.97022 -7.33807 1.000 54.31050 424 GLY B O 1
ATOM 7281 N N . LEU B 1 423 ? 50.47430 6.55116 -7.04251 1.000 56.35761 425 LEU B N 1
ATOM 7282 C CA . LEU B 1 423 ? 51.39441 7.67577 -7.09708 1.000 58.12800 425 LEU B CA 1
ATOM 7283 C C . LEU B 1 423 ? 51.56942 8.38176 -5.76020 1.000 59.57249 425 LEU B C 1
ATOM 7284 O O . LEU B 1 423 ? 52.42252 9.27028 -5.65891 1.000 59.03580 425 LEU B O 1
ATOM 7289 N N . GLY B 1 424 ? 50.79329 8.01549 -4.74152 1.000 58.66681 426 GLY B N 1
ATOM 7290 C CA . GLY B 1 424 ? 50.85017 8.67955 -3.45381 1.000 56.13120 426 GLY B CA 1
ATOM 7291 C C . GLY B 1 424 ? 52.22157 8.66097 -2.81233 1.000 57.31992 426 GLY B C 1
ATOM 7292 O O . GLY B 1 424 ? 52.78300 9.71878 -2.51080 1.000 59.48113 426 GLY B O 1
ATOM 7293 N N . HIS B 1 425 ? 52.77204 7.46282 -2.60088 1.000 57.12958 427 HIS B N 1
ATOM 7294 C CA . HIS B 1 425 ? 54.10291 7.35172 -2.01129 1.000 56.42427 427 HIS B CA 1
ATOM 7295 C C . HIS B 1 425 ? 55.14666 8.03872 -2.88166 1.000 58.92072 427 HIS B C 1
ATOM 7296 O O . HIS B 1 425 ? 55.99418 8.78674 -2.38116 1.000 59.74036 427 HIS B O 1
ATOM 7303 N N . GLY B 1 426 ? 55.09613 7.79717 -4.19360 1.000 54.06694 428 GLY B N 1
ATOM 7304 C CA . GLY B 1 426 ? 56.08225 8.38725 -5.08379 1.000 52.91091 428 GLY B CA 1
ATOM 7305 C C . GLY B 1 426 ? 56.04023 9.90302 -5.08880 1.000 56.46564 428 GLY B C 1
ATOM 7306 O O . GLY B 1 426 ? 57.08320 10.56129 -5.07376 1.000 58.92323 428 GLY B O 1
ATOM 7307 N N . PHE B 1 427 ? 54.83491 10.47874 -5.10982 1.000 58.64003 429 PHE B N 1
ATOM 7308 C CA . PHE B 1 427 ? 54.71581 11.93335 -5.07883 1.000 58.95127 429 PHE B CA 1
ATOM 7309 C C . PHE B 1 427 ? 55.25576 12.50180 -3.77367 1.000 59.42400 429 PHE B C 1
ATOM 7310 O O . PHE B 1 427 ? 55.95068 13.52476 -3.77386 1.000 60.92244 429 PHE B O 1
ATOM 7318 N N . ALA B 1 428 ? 54.94975 11.84923 -2.64979 1.000 57.55930 430 ALA B N 1
ATOM 7319 C CA . ALA B 1 428 ? 55.43012 12.33443 -1.36078 1.000 53.03333 430 ALA B CA 1
ATOM 7320 C C . ALA B 1 428 ? 56.94561 12.21847 -1.25480 1.000 54.99800 430 ALA B C 1
ATOM 7321 O O . ALA B 1 428 ? 57.61297 13.14909 -0.78772 1.000 56.74838 430 ALA B O 1
ATOM 7323 N N . ILE B 1 429 ? 57.50661 11.08495 -1.68231 1.000 54.56632 431 ILE B N 1
ATOM 7324 C CA . ILE B 1 429 ? 58.95554 10.91277 -1.64141 1.000 52.73069 431 ILE B CA 1
ATOM 7325 C C . ILE B 1 429 ? 59.63454 11.87724 -2.60669 1.000 58.07848 431 ILE B C 1
ATOM 7326 O O . ILE B 1 429 ? 60.70231 12.42708 -2.30914 1.000 59.07867 431 ILE B O 1
ATOM 7331 N N . GLY B 1 430 ? 59.02410 12.10905 -3.77021 1.000 53.81522 432 GLY B N 1
ATOM 7332 C CA . GLY B 1 430 ? 59.58573 13.06836 -4.70668 1.000 55.36951 432 GLY B CA 1
ATOM 7333 C C . GLY B 1 430 ? 59.48677 14.49744 -4.20779 1.000 56.94478 432 GLY B C 1
ATOM 7334 O O . GLY B 1 430 ? 60.39170 15.30656 -4.43133 1.000 56.91777 432 GLY B O 1
ATOM 7335 N N . ALA B 1 431 ? 58.38918 14.82850 -3.52323 1.000 56.20582 433 ALA B N 1
ATOM 7336 C CA . ALA B 1 431 ? 58.23232 16.17777 -2.99011 1.000 56.72673 433 ALA B CA 1
ATOM 7337 C C . ALA B 1 431 ? 59.21395 16.44142 -1.85505 1.000 63.69262 433 ALA B C 1
ATOM 7338 O O . ALA B 1 431 ? 59.76580 17.54309 -1.74779 1.000 63.74549 433 ALA B O 1
ATOM 7340 N N . ALA B 1 432 ? 59.44329 15.44365 -0.99679 1.000 60.17210 434 ALA B N 1
ATOM 7341 C CA . ALA B 1 432 ? 60.41667 15.60363 0.07761 1.000 56.90473 434 ALA B CA 1
ATOM 7342 C C . ALA B 1 432 ? 61.83694 15.70259 -0.46267 1.000 59.07707 434 ALA B C 1
ATOM 7343 O O . ALA B 1 432 ? 62.66862 16.41481 0.11122 1.000 66.22627 434 ALA B O 1
ATOM 7345 N N . THR B 1 433 ? 62.13348 14.99987 -1.55830 1.000 59.41383 435 THR B N 1
ATOM 7346 C CA . THR B 1 433 ? 63.45935 15.09517 -2.16030 1.000 58.43045 435 THR B CA 1
ATOM 7347 C C . THR B 1 433 ? 63.65846 16.44515 -2.83788 1.000 60.55262 435 THR B C 1
ATOM 7348 O O . THR B 1 433 ? 64.76063 17.00564 -2.80911 1.000 61.77757 435 THR B O 1
ATOM 7352 N N . GLN B 1 434 ? 62.60254 16.98431 -3.44956 1.000 57.82590 436 GLN B N 1
ATOM 7353 C CA . GLN B 1 434 ? 62.70202 18.29801 -4.07567 1.000 58.68314 436 GLN B CA 1
ATOM 7354 C C . GLN B 1 434 ? 62.88127 19.39060 -3.02909 1.000 64.16487 436 GLN B C 1
ATOM 7355 O O . GLN B 1 434 ? 63.76664 20.24518 -3.15235 1.000 64.83350 436 GLN B O 1
ATOM 7361 N N . PHE B 1 435 ? 62.04749 19.37746 -1.98838 1.000 63.37865 437 PHE B N 1
ATOM 7362 C CA . PHE B 1 435 ? 62.10311 20.35387 -0.90476 1.000 65.52233 437 PHE B CA 1
ATOM 7363 C C . PHE B 1 435 ? 62.58120 19.65067 0.35865 1.000 71.93902 437 PHE B C 1
ATOM 7364 O O . PHE B 1 435 ? 61.77220 19.06410 1.09341 1.000 74.41929 437 PHE B O 1
ATOM 7372 N N . PRO B 1 436 ? 63.88561 19.67210 0.65439 1.000 71.41470 438 PRO B N 1
ATOM 7373 C CA . PRO B 1 436 ? 64.39743 18.93760 1.82109 1.000 78.14112 438 PRO B CA 1
ATOM 7374 C C . PRO B 1 436 ? 63.79979 19.41668 3.13450 1.000 82.66614 438 PRO B C 1
ATOM 7375 O O . PRO B 1 436 ? 63.16658 18.64005 3.85687 1.000 80.11435 438 PRO B O 1
ATOM 7379 N N . GLY B 1 437 ? 63.99429 20.69304 3.45225 1.000 88.19461 439 GLY B N 1
ATOM 7380 C CA . GLY B 1 437 ? 63.45538 21.25051 4.67608 1.000 90.50872 439 GLY B CA 1
ATOM 7381 C C . GLY B 1 437 ? 62.02001 21.71027 4.53205 1.000 96.97637 439 GLY B C 1
ATOM 7382 O O . GLY B 1 437 ? 61.72833 22.90378 4.65507 1.000 105.86978 439 GLY B O 1
ATOM 7383 N N . LYS B 1 438 ? 61.11330 20.77130 4.26956 1.000 82.66317 440 LYS B N 1
ATOM 7384 C CA . LYS B 1 438 ? 59.70481 21.09158 4.09278 1.000 79.95105 440 LYS B CA 1
ATOM 7385 C C . LYS B 1 438 ? 58.86699 19.87212 4.44474 1.000 74.78062 440 LYS B C 1
ATOM 7386 O O . LYS B 1 438 ? 59.20819 18.74602 4.07254 1.000 71.44384 440 LYS B O 1
ATOM 7392 N N . ARG B 1 439 ? 57.77241 20.10795 5.16300 1.000 75.59978 441 ARG B N 1
ATOM 7393 C CA . ARG B 1 439 ? 56.89857 19.02134 5.57841 1.000 71.10509 441 ARG B CA 1
ATOM 7394 C C . ARG B 1 439 ? 56.07740 18.51427 4.39965 1.000 69.29494 441 ARG B C 1
ATOM 7395 O O . ARG B 1 439 ? 55.67722 19.28368 3.52151 1.000 69.68754 441 ARG B O 1
ATOM 7403 N N . VAL B 1 440 ? 55.82836 17.20708 4.38428 1.000 68.18691 442 VAL B N 1
ATOM 7404 C CA . VAL B 1 440 ? 55.03385 16.56043 3.34723 1.000 66.28879 442 VAL B CA 1
ATOM 7405 C C . VAL B 1 440 ? 53.95172 15.73228 4.02353 1.000 68.44581 442 VAL B C 1
ATOM 7406 O O . VAL B 1 440 ? 54.24120 14.95532 4.94032 1.000 67.05779 442 VAL B O 1
ATOM 7410 N N . ILE B 1 441 ? 52.71044 15.89978 3.57605 1.000 66.09621 443 ILE B N 1
ATOM 7411 C CA . ILE B 1 441 ? 51.56730 15.17317 4.11596 1.000 64.83369 443 ILE B CA 1
ATOM 7412 C C . ILE B 1 441 ? 50.97138 14.34109 2.99180 1.000 63.31651 443 ILE B C 1
ATOM 7413 O O . ILE B 1 441 ? 50.56946 14.88558 1.95602 1.000 64.45359 443 ILE B O 1
ATOM 7418 N N . CYS B 1 442 ? 50.91046 13.02960 3.19484 1.000 63.10993 444 CYS B N 1
ATOM 7419 C CA . CYS B 1 442 ? 50.42321 12.09180 2.18671 1.000 58.38821 444 CYS B CA 1
ATOM 7420 C C . CYS B 1 442 ? 49.12778 11.46646 2.69966 1.000 59.75254 444 CYS B C 1
ATOM 7421 O O . CYS B 1 442 ? 49.14512 10.47191 3.42643 1.000 69.19084 444 CYS B O 1
ATOM 7424 N N . LEU B 1 443 ? 48.00087 12.05969 2.31540 1.000 57.89762 445 LEU B N 1
ATOM 7425 C CA . LEU B 1 443 ? 46.68658 11.53139 2.65853 1.000 59.18746 445 LEU B CA 1
ATOM 7426 C C . LEU B 1 443 ? 46.27540 10.50440 1.61064 1.000 63.96980 445 LEU B C 1
ATOM 7427 O O . LEU B 1 443 ? 46.21956 10.81760 0.41659 1.000 66.22969 445 LEU B O 1
ATOM 7432 N N . GLN B 1 444 ? 45.98890 9.28290 2.05364 1.000 59.65263 446 GLN B N 1
ATOM 7433 C CA . GLN B 1 444 ? 45.62872 8.20494 1.14592 1.000 59.71383 446 GLN B CA 1
ATOM 7434 C C . GLN B 1 444 ? 44.47099 7.40760 1.72264 1.000 61.30940 446 GLN B C 1
ATOM 7435 O O . GLN B 1 444 ? 44.34654 7.25513 2.93954 1.000 66.60498 446 GLN B O 1
ATOM 7441 N N . GLY B 1 445 ? 43.61957 6.90315 0.83366 1.000 58.77688 447 GLY B N 1
ATOM 7442 C CA . GLY B 1 445 ? 42.67665 5.88369 1.22792 1.000 62.68014 447 GLY B CA 1
ATOM 7443 C C . GLY B 1 445 ? 43.35244 4.53489 1.37152 1.000 63.28796 447 GLY B C 1
ATOM 7444 O O . GLY B 1 445 ? 44.44940 4.30723 0.86267 1.000 65.59452 447 GLY B O 1
ATOM 7445 N N . ASP B 1 446 ? 42.68979 3.62335 2.08669 1.000 64.38154 448 ASP B N 1
ATOM 7446 C CA . ASP B 1 446 ? 43.29227 2.31225 2.30664 1.000 65.84124 448 ASP B CA 1
ATOM 7447 C C . ASP B 1 446 ? 43.44453 1.53740 1.00331 1.000 65.98804 448 ASP B C 1
ATOM 7448 O O . ASP B 1 446 ? 44.34526 0.69868 0.88554 1.000 66.08822 448 ASP B O 1
ATOM 7453 N N . GLY B 1 447 ? 42.59002 1.80626 0.01507 1.000 67.75804 449 GLY B N 1
ATOM 7454 C CA . GLY B 1 447 ? 42.75436 1.16341 -1.27788 1.000 64.86652 449 GLY B CA 1
ATOM 7455 C C . GLY B 1 447 ? 43.93823 1.71265 -2.04987 1.000 59.82217 449 GLY B C 1
ATOM 7456 O O . GLY B 1 447 ? 44.67020 0.96148 -2.70057 1.000 60.50509 449 GLY B O 1
ATOM 7457 N N . ALA B 1 448 ? 44.14699 3.02962 -1.98279 1.000 57.36544 450 ALA B N 1
ATOM 7458 C CA . ALA B 1 448 ? 45.26598 3.64418 -2.68771 1.000 61.51557 450 ALA B CA 1
ATOM 7459 C C . ALA B 1 448 ? 46.59806 3.32660 -2.02164 1.000 63.28418 450 ALA B C 1
ATOM 7460 O O . ALA B 1 448 ? 47.62758 3.25443 -2.70243 1.000 65.45035 450 ALA B O 1
ATOM 7462 N N . PHE B 1 449 ? 46.59781 3.13211 -0.70083 1.000 66.21500 451 PHE B N 1
ATOM 7463 C CA . PHE B 1 449 ? 47.84248 2.88084 0.01938 1.000 65.05875 451 PHE B CA 1
ATOM 7464 C C . PHE B 1 449 ? 48.47140 1.55450 -0.39321 1.000 65.29979 451 PHE B C 1
ATOM 7465 O O . PHE B 1 449 ? 49.70102 1.43593 -0.44591 1.000 67.56111 451 PHE B O 1
ATOM 7473 N N . GLY B 1 450 ? 47.64771 0.54844 -0.69604 1.000 66.27570 452 GLY B N 1
ATOM 7474 C CA . GLY B 1 450 ? 48.16368 -0.78046 -0.98250 1.000 67.89708 452 GLY B CA 1
ATOM 7475 C C . GLY B 1 450 ? 48.95975 -0.88829 -2.26707 1.000 63.54843 452 GLY B C 1
ATOM 7476 O O . GLY B 1 450 ? 49.70012 -1.86233 -2.44256 1.000 61.20202 452 GLY B O 1
ATOM 7477 N N . PHE B 1 451 ? 48.82420 0.08579 -3.16983 1.000 64.04014 453 PHE B N 1
ATOM 7478 C CA . PHE B 1 451 ? 49.53395 0.01436 -4.44329 1.000 65.63347 453 PHE B CA 1
ATOM 7479 C C . PHE B 1 451 ? 51.04393 0.08729 -4.25872 1.000 70.99691 453 PHE B C 1
ATOM 7480 O O . PHE B 1 451 ? 51.79230 -0.52850 -5.02706 1.000 67.93745 453 PHE B O 1
ATOM 7488 N N . ALA B 1 452 ? 51.50936 0.82490 -3.25664 1.000 64.28708 454 ALA B N 1
ATOM 7489 C CA . ALA B 1 452 ? 52.93982 0.96856 -3.01182 1.000 65.31741 454 ALA B CA 1
ATOM 7490 C C . ALA B 1 452 ? 53.18063 1.25602 -1.53078 1.000 65.17044 454 ALA B C 1
ATOM 7491 O O . ALA B 1 452 ? 53.91647 2.17295 -1.15970 1.000 61.89914 454 ALA B O 1
ATOM 7493 N N . GLY B 1 453 ? 52.56055 0.45335 -0.66280 1.000 64.55087 455 GLY B N 1
ATOM 7494 C CA . GLY B 1 453 ? 52.65372 0.70327 0.76517 1.000 66.05648 455 GLY B CA 1
ATOM 7495 C C . GLY B 1 453 ? 54.04430 0.50280 1.33400 1.000 63.85632 455 GLY B C 1
ATOM 7496 O O . GLY B 1 453 ? 54.43867 1.20157 2.27231 1.000 67.53195 455 GLY B O 1
ATOM 7497 N N . THR B 1 454 ? 54.80894 -0.44007 0.77755 1.000 61.43387 456 THR B N 1
ATOM 7498 C CA . THR B 1 454 ? 56.14230 -0.72438 1.29819 1.000 59.16423 456 THR B CA 1
ATOM 7499 C C . THR B 1 454 ? 57.12120 0.41825 1.05498 1.000 58.67555 456 THR B C 1
ATOM 7500 O O . THR B 1 454 ? 58.19125 0.44136 1.67235 1.000 65.03309 456 THR B O 1
ATOM 7504 N N . GLU B 1 455 ? 56.78027 1.36782 0.18099 1.000 56.79165 457 GLU B N 1
ATOM 7505 C CA . GLU B 1 455 ? 57.65952 2.50107 -0.07980 1.000 59.42808 457 GLU B CA 1
ATOM 7506 C C . GLU B 1 455 ? 57.84333 3.39889 1.13682 1.000 58.05259 457 GLU B C 1
ATOM 7507 O O . GLU B 1 455 ? 58.70441 4.28450 1.10396 1.000 59.17042 457 GLU B O 1
ATOM 7513 N N . CYS B 1 456 ? 57.06129 3.19952 2.20150 1.000 62.61693 458 CYS B N 1
ATOM 7514 C CA . CYS B 1 456 ? 57.27062 3.96533 3.42637 1.000 62.45850 458 CYS B CA 1
ATOM 7515 C C . CYS B 1 456 ? 58.65318 3.71506 4.01276 1.000 61.77601 458 CYS B C 1
ATOM 7516 O O . CYS B 1 456 ? 59.20889 4.59031 4.68664 1.000 61.16149 458 CYS B O 1
ATOM 7519 N N . GLU B 1 457 ? 59.22170 2.53051 3.76973 1.000 61.10181 459 GLU B N 1
ATOM 7520 C CA . GLU B 1 457 ? 60.57389 2.24532 4.23700 1.000 59.56270 459 GLU B CA 1
ATOM 7521 C C . GLU B 1 457 ? 61.59075 3.19142 3.61184 1.000 63.42364 459 GLU B C 1
ATOM 7522 O O . GLU B 1 457 ? 62.60597 3.51345 4.24021 1.000 61.96430 459 GLU B O 1
ATOM 7528 N N . VAL B 1 458 ? 61.33820 3.64693 2.38193 1.000 61.26862 460 VAL B N 1
ATOM 7529 C CA . VAL B 1 458 ? 62.23154 4.61469 1.75089 1.000 60.47904 460 VAL B CA 1
ATOM 7530 C C . VAL B 1 458 ? 62.24577 5.91563 2.54266 1.000 62.06320 460 VAL B C 1
ATOM 7531 O O . VAL B 1 458 ? 63.30487 6.51711 2.76080 1.000 60.98900 460 VAL B O 1
ATOM 7535 N N . ALA B 1 459 ? 61.07220 6.36837 2.99075 1.000 60.07325 461 ALA B N 1
ATOM 7536 C CA . ALA B 1 459 ? 61.02057 7.54329 3.85270 1.000 60.99708 461 ALA B CA 1
ATOM 7537 C C . ALA B 1 459 ? 61.67930 7.27485 5.19885 1.000 66.90271 461 ALA B C 1
ATOM 7538 O O . ALA B 1 459 ? 62.17519 8.20653 5.84142 1.000 64.94627 461 ALA B O 1
ATOM 7540 N N . VAL B 1 460 ? 61.69034 6.01693 5.64131 1.000 65.90121 462 VAL B N 1
ATOM 7541 C CA . VAL B 1 460 ? 62.41668 5.65673 6.85409 1.000 62.72572 462 VAL B CA 1
ATOM 7542 C C . VAL B 1 460 ? 63.91323 5.58510 6.57939 1.000 63.91810 462 VAL B C 1
ATOM 7543 O O . VAL B 1 460 ? 64.72897 6.03304 7.39280 1.000 64.69823 462 VAL B O 1
ATOM 7547 N N . ARG B 1 461 ? 64.29358 5.03239 5.42527 1.000 69.33394 463 ARG B N 1
ATOM 7548 C CA . ARG B 1 461 ? 65.70651 4.85822 5.10433 1.000 68.04276 463 ARG B CA 1
ATOM 7549 C C . ARG B 1 461 ? 66.40636 6.19879 4.91605 1.000 68.11004 463 ARG B C 1
ATOM 7550 O O . ARG B 1 461 ? 67.56196 6.36505 5.32432 1.000 65.42220 463 ARG B O 1
ATOM 7558 N N . TYR B 1 462 ? 65.72493 7.16606 4.30780 1.000 68.58425 464 TYR B N 1
ATOM 7559 C CA . TYR B 1 462 ? 66.28767 8.48813 4.07638 1.000 66.50294 464 TYR B CA 1
ATOM 7560 C C . TYR B 1 462 ? 65.80457 9.52242 5.08320 1.000 69.77224 464 TYR B C 1
ATOM 7561 O O . TYR B 1 462 ? 66.19427 10.69031 4.98250 1.000 74.14420 464 TYR B O 1
ATOM 7570 N N . ASN B 1 463 ? 64.97595 9.12115 6.04624 1.000 67.94564 465 ASN B N 1
ATOM 7571 C CA . ASN B 1 463 ? 64.46874 10.00341 7.09674 1.000 67.88507 465 ASN B CA 1
ATOM 7572 C C . ASN B 1 463 ? 63.80809 11.24734 6.50084 1.000 69.87911 465 ASN B C 1
ATOM 7573 O O . ASN B 1 463 ? 64.22691 12.38394 6.72753 1.000 70.07720 465 ASN B O 1
ATOM 7578 N N . LEU B 1 464 ? 62.75249 11.00537 5.72502 1.000 64.11563 466 LEU B N 1
ATOM 7579 C CA . LEU B 1 464 ? 62.00156 12.07940 5.08599 1.000 64.55653 466 LEU B CA 1
ATOM 7580 C C . LEU B 1 464 ? 60.86034 12.54740 5.98915 1.000 63.73646 466 LEU B C 1
ATOM 7581 O O . LEU B 1 464 ? 60.19078 11.72376 6.62461 1.000 66.25892 466 LEU B O 1
ATOM 7586 N N . PRO B 1 465 ? 60.61480 13.88167 6.05541 1.000 62.88525 467 PRO B N 1
ATOM 7587 C CA . PRO B 1 465 ? 59.53937 14.43839 6.88726 1.000 65.56287 467 PRO B CA 1
ATOM 7588 C C . PRO B 1 465 ? 58.14551 14.23349 6.30067 1.000 65.07798 467 PRO B C 1
ATOM 7589 O O . PRO B 1 465 ? 57.36162 15.17381 6.17481 1.000 69.62601 467 PRO B O 1
ATOM 7593 N N . ILE B 1 466 ? 57.83763 12.99011 5.94256 1.000 62.59827 468 ILE B N 1
ATOM 7594 C CA . ILE B 1 466 ? 56.56320 12.62536 5.33524 1.000 66.59798 468 ILE B CA 1
ATOM 7595 C C . ILE B 1 466 ? 55.67273 12.00794 6.40220 1.000 66.54991 468 ILE B C 1
ATOM 7596 O O . ILE B 1 466 ? 56.10692 11.12046 7.14608 1.000 65.03441 468 ILE B O 1
ATOM 7601 N N . THR B 1 467 ? 54.42629 12.46934 6.47314 1.000 63.39818 469 THR B N 1
ATOM 7602 C CA . THR B 1 467 ? 53.43926 11.95512 7.41609 1.000 63.23258 469 THR B CA 1
ATOM 7603 C C . THR B 1 467 ? 52.28387 11.36536 6.61841 1.000 62.92109 469 THR B C 1
ATOM 7604 O O . THR B 1 467 ? 51.48445 12.10542 6.03424 1.000 63.09927 469 THR B O 1
ATOM 7608 N N . TRP B 1 468 ? 52.20515 10.03828 6.58428 1.000 64.11944 470 TRP B N 1
ATOM 7609 C CA . TRP B 1 468 ? 51.11262 9.35997 5.90417 1.000 62.52651 470 TRP B CA 1
ATOM 7610 C C . TRP B 1 468 ? 49.86417 9.35725 6.77517 1.000 65.31201 470 TRP B C 1
ATOM 7611 O O . TRP B 1 468 ? 49.94164 9.22357 7.99959 1.000 64.82096 470 TRP B O 1
ATOM 7622 N N . ILE B 1 469 ? 48.70904 9.51285 6.13478 1.000 62.32740 471 ILE B N 1
ATOM 7623 C CA . ILE B 1 469 ? 47.41324 9.45167 6.80141 1.000 64.13609 471 ILE B CA 1
ATOM 7624 C C . ILE B 1 469 ? 46.52205 8.55418 5.95604 1.000 61.26340 471 ILE B C 1
ATOM 7625 O O . ILE B 1 469 ? 46.18892 8.90047 4.81614 1.000 64.13502 471 ILE B O 1
ATOM 7630 N N . VAL B 1 470 ? 46.13829 7.40613 6.50637 1.000 62.09340 472 VAL B N 1
ATOM 7631 C CA . VAL B 1 470 ? 45.37873 6.39138 5.78605 1.000 60.50098 472 VAL B CA 1
ATOM 7632 C C . VAL B 1 470 ? 43.96245 6.35271 6.34310 1.000 63.10846 472 VAL B C 1
ATOM 7633 O O . VAL B 1 470 ? 43.76854 6.34853 7.56511 1.000 68.28418 472 VAL B O 1
ATOM 7637 N N . PHE B 1 471 ? 42.97583 6.32569 5.44756 1.000 60.50945 473 PHE B N 1
ATOM 7638 C CA . PHE B 1 471 ? 41.56407 6.20272 5.80920 1.000 63.49468 473 PHE B CA 1
ATOM 7639 C C . PHE B 1 471 ? 41.11803 4.77960 5.48602 1.000 64.04178 473 PHE B C 1
ATOM 7640 O O . PHE B 1 471 ? 40.77120 4.47499 4.34134 1.000 71.49091 473 PHE B O 1
ATOM 7648 N N . ASN B 1 472 ? 41.12558 3.91064 6.49469 1.000 67.98594 474 ASN B N 1
ATOM 7649 C CA . ASN B 1 472 ? 40.68530 2.52655 6.32592 1.000 66.74493 474 ASN B CA 1
ATOM 7650 C C . ASN B 1 472 ? 39.17106 2.48721 6.48443 1.000 69.52667 474 ASN B C 1
ATOM 7651 O O . ASN B 1 472 ? 38.64631 2.56347 7.59771 1.000 75.44933 474 ASN B O 1
ATOM 7656 N N . ASN B 1 473 ? 38.46114 2.36770 5.36321 1.000 69.83834 475 ASN B N 1
ATOM 7657 C CA . ASN B 1 473 ? 37.00500 2.31320 5.36590 1.000 73.38069 475 ASN B CA 1
ATOM 7658 C C . ASN B 1 473 ? 36.47488 0.98428 4.84585 1.000 75.20806 475 ASN B C 1
ATOM 7659 O O . ASN B 1 473 ? 35.26096 0.84374 4.65499 1.000 81.35133 475 ASN B O 1
ATOM 7664 N N . GLY B 1 474 ? 37.34966 0.00811 4.61291 1.000 84.82785 476 GLY B N 1
ATOM 7665 C CA . GLY B 1 474 ? 36.95031 -1.29338 4.11850 1.000 85.17850 476 GLY B CA 1
ATOM 7666 C C . GLY B 1 474 ? 37.43544 -1.62360 2.72474 1.000 87.59191 476 GLY B C 1
ATOM 7667 O O . GLY B 1 474 ? 37.09499 -2.69590 2.21236 1.000 90.24093 476 GLY B O 1
ATOM 7668 N N . GLY B 1 475 ? 38.21022 -0.74617 2.09050 1.000 80.28101 477 GLY B N 1
ATOM 7669 C CA . GLY B 1 475 ? 38.73053 -1.02039 0.76540 1.000 75.86226 477 GLY B CA 1
ATOM 7670 C C . GLY B 1 475 ? 38.38686 0.03421 -0.26546 1.000 75.21983 477 GLY B C 1
ATOM 7671 O O . GLY B 1 475 ? 38.23936 1.21569 0.06344 1.000 71.45111 477 GLY B O 1
ATOM 7672 N N . ILE B 1 476 ? 38.27014 -0.38576 -1.52422 1.000 76.12978 478 ILE B N 1
ATOM 7673 C CA . ILE B 1 476 ? 37.87926 0.50390 -2.61096 1.000 73.04575 478 ILE B CA 1
ATOM 7674 C C . ILE B 1 476 ? 36.41492 0.86937 -2.42020 1.000 75.15472 478 ILE B C 1
ATOM 7675 O O . ILE B 1 476 ? 35.52201 0.23998 -2.99911 1.000 78.89033 478 ILE B O 1
ATOM 7680 N N . GLY B 1 477 ? 36.16331 1.88109 -1.60160 1.000 75.84423 479 GLY B N 1
ATOM 7681 C CA . GLY B 1 477 ? 34.82113 2.21730 -1.18666 1.000 77.60754 479 GLY B CA 1
ATOM 7682 C C . GLY B 1 477 ? 34.51096 1.69261 0.20637 1.000 81.83354 479 GLY B C 1
ATOM 7683 O O . GLY B 1 477 ? 35.18013 0.80369 0.73834 1.000 80.94247 479 GLY B O 1
ATOM 7684 N N . GLY B 1 478 ? 33.47314 2.26558 0.80870 1.000 83.31718 480 GLY B N 1
ATOM 7685 C CA . GLY B 1 478 ? 33.09235 1.86919 2.15520 1.000 80.11597 480 GLY B CA 1
ATOM 7686 C C . GLY B 1 478 ? 32.45442 0.49226 2.15678 1.000 78.18443 480 GLY B C 1
ATOM 7687 O O . GLY B 1 478 ? 31.50075 0.23178 1.41406 1.000 83.42342 480 GLY B O 1
ATOM 7688 N N . HIS B 1 479 ? 32.97931 -0.39952 2.99353 1.000 80.26580 481 HIS B N 1
ATOM 7689 C CA . HIS B 1 479 ? 32.49259 -1.77256 3.08843 1.000 80.97440 481 HIS B CA 1
ATOM 7690 C C . HIS B 1 479 ? 32.23120 -2.10360 4.55110 1.000 80.61725 481 HIS B C 1
ATOM 7691 O O . HIS B 1 479 ? 33.16477 -2.13787 5.35932 1.000 76.50268 481 HIS B O 1
ATOM 7698 N N . ARG B 1 480 ? 30.96557 -2.34520 4.88653 1.000 83.63341 482 ARG B N 1
ATOM 7699 C CA . ARG B 1 480 ? 30.61510 -2.79226 6.22665 1.000 85.43885 482 ARG B CA 1
ATOM 7700 C C . ARG B 1 480 ? 31.26419 -4.13987 6.51995 1.000 86.81074 482 ARG B C 1
ATOM 7701 O O . ARG B 1 480 ? 31.52535 -4.93891 5.61647 1.000 88.35996 482 ARG B O 1
ATOM 7709 N N . ALA B 1 481 ? 31.52324 -4.39216 7.80543 1.000 85.26979 483 ALA B N 1
ATOM 7710 C CA . ALA B 1 481 ? 32.11957 -5.66243 8.20343 1.000 84.45857 483 ALA B CA 1
ATOM 7711 C C . ALA B 1 481 ? 31.21028 -6.84499 7.90004 1.000 91.32842 483 ALA B C 1
ATOM 7712 O O . ALA B 1 481 ? 31.69318 -7.97967 7.81886 1.000 89.71934 483 ALA B O 1
ATOM 7714 N N . GLU B 1 482 ? 29.90754 -6.60529 7.73162 1.000 100.84180 484 GLU B N 1
ATOM 7715 C CA . GLU B 1 482 ? 28.98062 -7.67477 7.38367 1.000 104.85226 484 GLU B CA 1
ATOM 7716 C C . GLU B 1 482 ? 29.20902 -8.20171 5.97282 1.000 101.45527 484 GLU B C 1
ATOM 7717 O O . GLU B 1 482 ? 28.84905 -9.34891 5.68725 1.000 101.26994 484 GLU B O 1
ATOM 7723 N N . LEU B 1 483 ? 29.79684 -7.39266 5.08748 1.000 91.22442 485 LEU B N 1
ATOM 7724 C CA . LEU B 1 483 ? 30.04229 -7.84391 3.72278 1.000 91.85036 485 LEU B CA 1
ATOM 7725 C C . LEU B 1 483 ? 31.15011 -8.88704 3.66856 1.000 90.34011 485 LEU B C 1
ATOM 7726 O O . LEU B 1 483 ? 31.16282 -9.73115 2.76529 1.000 91.88244 485 LEU B O 1
ATOM 7731 N N . PHE B 1 484 ? 32.08278 -8.84696 4.61933 1.000 86.20683 486 PHE B N 1
ATOM 7732 C CA . PHE B 1 484 ? 33.19957 -9.78121 4.63787 1.000 85.27610 486 PHE B CA 1
ATOM 7733 C C . PHE B 1 484 ? 32.84275 -11.12099 5.26457 1.000 88.62669 486 PHE B C 1
ATOM 7734 O O . PHE B 1 484 ? 33.68268 -12.02714 5.26691 1.000 88.00940 486 PHE B O 1
ATOM 7742 N N . GLU B 1 485 ? 31.62909 -11.26894 5.79219 1.000 88.79665 487 GLU B N 1
ATOM 7743 C CA . GLU B 1 485 ? 31.22280 -12.51398 6.42686 1.000 94.00608 487 GLU B CA 1
ATOM 7744 C C . GLU B 1 485 ? 30.61679 -13.50826 5.44886 1.000 93.34289 487 GLU B C 1
ATOM 7745 O O . GLU B 1 485 ? 30.52336 -14.69760 5.77441 1.000 94.10843 487 GLU B O 1
ATOM 7751 N N . ARG B 1 486 ? 30.20441 -13.05571 4.26840 0.473 97.65020 488 ARG B N 1
ATOM 7752 C CA . ARG B 1 486 ? 29.70699 -13.97352 3.25902 1.000 99.35259 488 ARG B CA 1
ATOM 7753 C C . ARG B 1 486 ? 30.85168 -14.82016 2.70981 1.000 98.10589 488 ARG B C 1
ATOM 7754 O O . ARG B 1 486 ? 32.03218 -14.49107 2.85861 1.000 94.21325 488 ARG B O 1
ATOM 7762 N N . ASP B 1 487 ? 30.48738 -15.93259 2.06994 1.000 101.05922 489 ASP B N 1
ATOM 7763 C CA . ASP B 1 487 ? 31.49483 -16.78198 1.44275 1.000 100.06411 489 ASP B CA 1
ATOM 7764 C C . ASP B 1 487 ? 32.23247 -16.02888 0.34311 1.000 96.16392 489 ASP B C 1
ATOM 7765 O O . ASP B 1 487 ? 33.46701 -15.95805 0.34150 1.000 97.11852 489 ASP B O 1
ATOM 7770 N N . GLN B 1 488 ? 31.48919 -15.45251 -0.59832 1.000 97.06330 490 GLN B N 1
ATOM 7771 C CA . GLN B 1 488 ? 32.07727 -14.64492 -1.66114 1.000 90.90336 490 GLN B CA 1
ATOM 7772 C C . GLN B 1 488 ? 32.45584 -13.28459 -1.08876 1.000 93.40144 490 GLN B C 1
ATOM 7773 O O . GLN B 1 488 ? 31.58249 -12.46190 -0.79394 1.000 98.87187 490 GLN B O 1
ATOM 7779 N N . LYS B 1 489 ? 33.75505 -13.04953 -0.92424 1.000 85.61508 491 LYS B N 1
ATOM 7780 C CA . LYS B 1 489 ? 34.21882 -11.78642 -0.37776 1.000 82.30863 491 LYS B CA 1
ATOM 7781 C C . LYS B 1 489 ? 33.89818 -10.64273 -1.33971 1.000 77.66429 491 LYS B C 1
ATOM 7782 O O . LYS B 1 489 ? 33.85477 -10.83970 -2.55719 1.000 80.31094 491 LYS B O 1
ATOM 7788 N N . PRO B 1 490 ? 33.66023 -9.43933 -0.81667 1.000 77.95102 492 PRO B N 1
ATOM 7789 C CA . PRO B 1 490 ? 33.34262 -8.30658 -1.69516 1.000 75.40147 492 PRO B CA 1
ATOM 7790 C C . PRO B 1 490 ? 34.49078 -8.00373 -2.64670 1.000 71.61356 492 PRO B C 1
ATOM 7791 O O . PRO B 1 490 ? 35.66228 -8.01740 -2.26308 1.000 72.71233 492 PRO B O 1
ATOM 7795 N N . VAL B 1 491 ? 34.13674 -7.72735 -3.90502 1.000 74.20883 493 VAL B N 1
ATOM 7796 C CA . VAL B 1 491 ? 35.13961 -7.54817 -4.94877 1.000 66.18646 493 VAL B CA 1
ATOM 7797 C C . VAL B 1 491 ? 35.98696 -6.30260 -4.72898 1.000 65.53176 493 VAL B C 1
ATOM 7798 O O . VAL B 1 491 ? 37.10177 -6.21750 -5.25658 1.000 61.07658 493 VAL B O 1
ATOM 7802 N N . GLY B 1 492 ? 35.49427 -5.33272 -3.96404 1.000 71.33402 494 GLY B N 1
ATOM 7803 C CA . GLY B 1 492 ? 36.25213 -4.12454 -3.70856 1.000 72.41380 494 GLY B CA 1
ATOM 7804 C C . GLY B 1 492 ? 36.57888 -3.93071 -2.24377 1.000 75.94110 494 GLY B C 1
ATOM 7805 O O . GLY B 1 492 ? 36.91555 -2.82260 -1.81613 1.000 81.76526 494 GLY B O 1
ATOM 7806 N N . GLY B 1 493 ? 36.48970 -5.00533 -1.46579 1.000 77.12527 495 GLY B N 1
ATOM 7807 C CA . GLY B 1 493 ? 36.70690 -4.92283 -0.03710 1.000 72.94471 495 GLY B CA 1
ATOM 7808 C C . GLY B 1 493 ? 38.14040 -5.21572 0.37146 1.000 71.64091 495 GLY B C 1
ATOM 7809 O O . GLY B 1 493 ? 38.84539 -5.99351 -0.26519 1.000 71.33498 495 GLY B O 1
ATOM 7810 N N . MET B 1 494 ? 38.56339 -4.56580 1.45413 1.000 77.01648 496 MET B N 1
ATOM 7811 C CA . MET B 1 494 ? 39.86481 -4.80421 2.06030 1.000 74.44811 496 MET B CA 1
ATOM 7812 C C . MET B 1 494 ? 39.69658 -4.83747 3.57343 1.000 70.27894 496 MET B C 1
ATOM 7813 O O . MET B 1 494 ? 38.68790 -4.37666 4.11369 1.000 71.57098 496 MET B O 1
ATOM 7818 N N . SER B 1 495 ? 40.70256 -5.39140 4.25116 1.000 68.70041 497 SER B N 1
ATOM 7819 C CA . SER B 1 495 ? 40.60111 -5.67719 5.67942 1.000 68.88342 497 SER B CA 1
ATOM 7820 C C . SER B 1 495 ? 40.28302 -4.41750 6.47472 1.000 70.75259 497 SER B C 1
ATOM 7821 O O . SER B 1 495 ? 41.08829 -3.48271 6.52802 1.000 70.38124 497 SER B O 1
ATOM 7824 N N . LEU B 1 496 ? 39.09977 -4.39947 7.09447 1.000 71.55807 498 LEU B N 1
ATOM 7825 C CA . LEU B 1 496 ? 38.70667 -3.25794 7.91284 1.000 71.00076 498 LEU B CA 1
ATOM 7826 C C . LEU B 1 496 ? 39.57828 -3.12879 9.15424 1.000 73.08470 498 LEU B C 1
ATOM 7827 O O . LEU B 1 496 ? 39.79437 -2.01474 9.64518 1.000 72.47569 498 LEU B O 1
ATOM 7832 N N . GLY B 1 497 ? 40.08118 -4.24329 9.67317 1.000 70.60326 499 GLY B N 1
ATOM 7833 C CA . GLY B 1 497 ? 40.93199 -4.24315 10.84140 1.000 69.18045 499 GLY B CA 1
ATOM 7834 C C . GLY B 1 497 ? 42.40970 -4.11151 10.55482 1.000 68.11365 499 GLY B C 1
ATOM 7835 O O . GLY B 1 497 ? 43.22394 -4.31647 11.46109 1.000 71.90641 499 GLY B O 1
ATOM 7836 N N . ALA B 1 498 ? 42.78408 -3.77768 9.32315 1.000 69.55202 500 ALA B N 1
ATOM 7837 C CA . ALA B 1 498 ? 44.19170 -3.64459 8.98022 1.000 68.49653 500 ALA B CA 1
ATOM 7838 C C . ALA B 1 498 ? 44.80182 -2.44062 9.68595 1.000 71.89362 500 ALA B C 1
ATOM 7839 O O . ALA B 1 498 ? 44.21377 -1.35606 9.72487 1.000 73.55408 500 ALA B O 1
ATOM 7841 N N . ARG B 1 499 ? 45.98810 -2.64103 10.24991 1.000 69.27599 501 ARG B N 1
ATOM 7842 C CA . ARG B 1 499 ? 46.71163 -1.61158 10.99177 1.000 68.55988 501 ARG B CA 1
ATOM 7843 C C . ARG B 1 499 ? 47.90853 -1.17725 10.14980 1.000 68.21155 501 ARG B C 1
ATOM 7844 O O . ARG B 1 499 ? 49.01146 -1.70743 10.29334 1.000 71.57525 501 ARG B O 1
ATOM 7852 N N . TYR B 1 500 ? 47.68392 -0.20084 9.26715 1.000 63.33528 502 TYR B N 1
ATOM 7853 C CA . TYR B 1 500 ? 48.77019 0.30526 8.43697 1.000 64.34870 502 TYR B CA 1
ATOM 7854 C C . TYR B 1 500 ? 49.78735 1.10222 9.24267 1.000 66.04949 502 TYR B C 1
ATOM 7855 O O . TYR B 1 500 ? 50.91296 1.30006 8.77311 1.000 62.60051 502 TYR B O 1
ATOM 7864 N N . ASP B 1 501 ? 49.42028 1.56155 10.44141 1.000 69.19550 503 ASP B N 1
ATOM 7865 C CA . ASP B 1 501 ? 50.39871 2.20356 11.31250 1.000 65.30936 503 ASP B CA 1
ATOM 7866 C C . ASP B 1 501 ? 51.39853 1.18894 11.85213 1.000 64.27286 503 ASP B C 1
ATOM 7867 O O . ASP B 1 501 ? 52.59435 1.48408 11.96055 1.000 66.74518 503 ASP B O 1
ATOM 7872 N N . ILE B 1 502 ? 50.92735 -0.01262 12.19546 1.000 63.77734 504 ILE B N 1
ATOM 7873 C CA . ILE B 1 502 ? 51.83917 -1.07453 12.60639 1.000 66.34454 504 ILE B CA 1
ATOM 7874 C C . ILE B 1 502 ? 52.71081 -1.50744 11.43452 1.000 67.90967 504 ILE B C 1
ATOM 7875 O O . ILE B 1 502 ? 53.85899 -1.92833 11.62527 1.000 69.16858 504 ILE B O 1
ATOM 7880 N N . LEU B 1 503 ? 52.19164 -1.40596 10.20813 1.000 67.88893 505 LEU B N 1
ATOM 7881 C CA . LEU B 1 503 ? 53.02400 -1.63777 9.03274 1.000 64.22346 505 LEU B CA 1
ATOM 7882 C C . LEU B 1 503 ? 54.15703 -0.62184 8.96240 1.000 63.51879 505 LEU B C 1
ATOM 7883 O O . LEU B 1 503 ? 55.30060 -0.97463 8.65110 1.000 66.55891 505 LEU B O 1
ATOM 7888 N N . MET B 1 504 ? 53.85860 0.64636 9.25444 1.000 60.35512 506 MET B N 1
ATOM 7889 C CA . MET B 1 504 ? 54.90295 1.66503 9.27733 1.000 63.52047 506 MET B CA 1
ATOM 7890 C C . MET B 1 504 ? 55.86414 1.44423 10.43879 1.000 69.74764 506 MET B C 1
ATOM 7891 O O . MET B 1 504 ? 57.07875 1.62392 10.28847 1.000 69.84052 506 MET B O 1
ATOM 7896 N N . GLN B 1 505 ? 55.33920 1.05490 11.60478 1.000 74.62767 507 GLN B N 1
ATOM 7897 C CA . GLN B 1 505 ? 56.20117 0.77647 12.74969 1.000 69.45993 507 GLN B CA 1
ATOM 7898 C C . GLN B 1 505 ? 57.15289 -0.37545 12.45518 1.000 70.76691 507 GLN B C 1
ATOM 7899 O O . GLN B 1 505 ? 58.30944 -0.36409 12.89377 1.000 70.55362 507 GLN B O 1
ATOM 7905 N N . GLY B 1 506 ? 56.68225 -1.38274 11.71664 1.000 68.87069 508 GLY B N 1
ATOM 7906 C CA . GLY B 1 506 ? 57.55336 -2.47983 11.33696 1.000 67.71933 508 GLY B CA 1
ATOM 7907 C C . GLY B 1 506 ? 58.65843 -2.05900 10.39158 1.000 67.66938 508 GLY B C 1
ATOM 7908 O O . GLY B 1 506 ? 59.73783 -2.65787 10.38818 1.000 68.62611 508 GLY B O 1
ATOM 7909 N N . LEU B 1 507 ? 58.41314 -1.02885 9.58293 1.000 71.93277 509 LEU B N 1
ATOM 7910 C CA . LEU B 1 507 ? 59.42581 -0.52318 8.66767 1.000 73.77269 509 LEU B CA 1
ATOM 7911 C C . LEU B 1 507 ? 60.36704 0.48038 9.31961 1.000 72.64703 509 LEU B C 1
ATOM 7912 O O . LEU B 1 507 ? 61.43018 0.76637 8.75667 1.000 72.27373 509 LEU B O 1
ATOM 7917 N N . GLY B 1 508 ? 60.00692 1.01815 10.48347 1.000 65.19814 510 GLY B N 1
ATOM 7918 C CA . GLY B 1 508 ? 60.88181 1.92651 11.19904 1.000 63.97839 510 GLY B CA 1
ATOM 7919 C C . GLY B 1 508 ? 60.36230 3.34608 11.30636 1.000 64.56464 510 GLY B C 1
ATOM 7920 O O . GLY B 1 508 ? 61.14799 4.29025 11.43239 1.000 64.21619 510 GLY B O 1
ATOM 7921 N N . GLY B 1 509 ? 59.04318 3.51394 11.26358 1.000 63.33910 511 GLY B N 1
ATOM 7922 C CA . GLY B 1 509 ? 58.45360 4.83449 11.36837 1.000 66.04536 511 GLY B CA 1
ATOM 7923 C C . GLY B 1 509 ? 57.49454 4.97583 12.53235 1.000 68.58591 511 GLY B C 1
ATOM 7924 O O . GLY B 1 509 ? 57.05005 3.97561 13.10321 1.000 70.72484 511 GLY B O 1
ATOM 7925 N N . ALA B 1 510 ? 57.16961 6.21419 12.89507 1.000 68.00503 512 ALA B N 1
ATOM 7926 C CA . ALA B 1 510 ? 56.23301 6.45299 13.98375 1.000 69.05607 512 ALA B CA 1
ATOM 7927 C C . ALA B 1 510 ? 54.82864 6.01781 13.58317 1.000 74.43191 512 ALA B C 1
ATOM 7928 O O . ALA B 1 510 ? 54.38571 6.24860 12.45473 1.000 73.97688 512 ALA B O 1
ATOM 7930 N N . ALA B 1 511 ? 54.12690 5.38399 14.51836 1.000 83.56397 513 ALA B N 1
ATOM 7931 C CA . ALA B 1 511 ? 52.80042 4.83686 14.27649 1.000 82.29230 513 ALA B CA 1
ATOM 7932 C C . ALA B 1 511 ? 51.76763 5.57117 15.11916 1.000 77.52187 513 ALA B C 1
ATOM 7933 O O . ALA B 1 511 ? 52.04392 5.96318 16.25722 1.000 78.17510 513 ALA B O 1
ATOM 7935 N N . PHE B 1 512 ? 50.57735 5.75395 14.55156 1.000 72.51686 514 PHE B N 1
ATOM 7936 C CA . PHE B 1 512 ? 49.47493 6.40451 15.24346 1.000 65.96926 514 PHE B CA 1
ATOM 7937 C C . PHE B 1 512 ? 48.16874 5.76314 14.80220 1.000 68.00244 514 PHE B C 1
ATOM 7938 O O . PHE B 1 512 ? 47.98859 5.45736 13.62053 1.000 75.88942 514 PHE B O 1
ATOM 7946 N N . ASN B 1 513 ? 47.26324 5.56429 15.75606 1.000 66.55644 515 ASN B N 1
ATOM 7947 C CA . ASN B 1 513 ? 45.92220 5.06175 15.48467 1.000 66.48114 515 ASN B CA 1
ATOM 7948 C C . ASN B 1 513 ? 44.92244 6.05867 16.05187 1.000 72.52084 515 ASN B C 1
ATOM 7949 O O . ASN B 1 513 ? 44.86961 6.26420 17.26938 1.000 81.86817 515 ASN B O 1
ATOM 7954 N N . ALA B 1 514 ? 44.13528 6.67362 15.17390 1.000 71.84510 516 ALA B N 1
ATOM 7955 C CA . ALA B 1 514 ? 43.17969 7.71225 15.55188 1.000 75.12529 516 ALA B CA 1
ATOM 7956 C C . ALA B 1 514 ? 41.76720 7.15004 15.42235 1.000 78.58267 516 ALA B C 1
ATOM 7957 O O . ALA B 1 514 ? 41.21197 7.08753 14.32120 1.000 74.51973 516 ALA B O 1
ATOM 7959 N N . THR B 1 515 ? 41.18657 6.74924 16.55366 1.000 76.49306 517 THR B N 1
ATOM 7960 C CA . THR B 1 515 ? 39.82769 6.22517 16.58626 1.000 79.78248 517 THR B CA 1
ATOM 7961 C C . THR B 1 515 ? 38.77649 7.30541 16.80791 1.000 81.11098 517 THR B C 1
ATOM 7962 O O . THR B 1 515 ? 37.57965 7.01098 16.71666 1.000 84.35276 517 THR B O 1
ATOM 7966 N N . ASN B 1 516 ? 39.18804 8.53756 17.09614 1.000 78.95899 518 ASN B N 1
ATOM 7967 C CA . ASN B 1 516 ? 38.25985 9.64460 17.27101 1.000 79.58307 518 ASN B CA 1
ATOM 7968 C C . ASN B 1 516 ? 38.97727 10.93826 16.90677 1.000 79.19614 518 ASN B C 1
ATOM 7969 O O . ASN B 1 516 ? 40.16697 10.94201 16.57831 1.000 79.18852 518 ASN B O 1
ATOM 7974 N N . SER B 1 517 ? 38.23883 12.04789 16.97012 1.000 80.96447 519 SER B N 1
ATOM 7975 C CA . SER B 1 517 ? 38.79689 13.32895 16.54982 1.000 80.80843 519 SER B CA 1
ATOM 7976 C C . SER B 1 517 ? 39.88078 13.80713 17.50740 1.000 85.77705 519 SER B C 1
ATOM 7977 O O . SER B 1 517 ? 40.89863 14.35895 17.07289 1.000 83.57710 519 SER B O 1
ATOM 7980 N N . ASP B 1 518 ? 39.68054 13.60702 18.81311 1.000 85.34610 520 ASP B N 1
ATOM 7981 C CA . ASP B 1 518 ? 40.66825 14.05644 19.78938 1.000 81.37361 520 ASP B CA 1
ATOM 7982 C C . ASP B 1 518 ? 41.98744 13.31186 19.62576 1.000 81.74321 520 ASP B C 1
ATOM 7983 O O . ASP B 1 518 ? 43.06373 13.89720 19.79446 1.000 83.97544 520 ASP B O 1
ATOM 7988 N N . GLU B 1 519 ? 41.92659 12.01908 19.29801 1.000 79.59557 521 GLU B N 1
ATOM 7989 C CA . GLU B 1 519 ? 43.15384 11.26592 19.06204 1.000 79.97527 521 GLU B CA 1
ATOM 7990 C C . GLU B 1 519 ? 43.83475 11.71384 17.77577 1.000 82.79563 521 GLU B C 1
ATOM 7991 O O . GLU B 1 519 ? 45.06786 11.77335 17.70816 1.000 82.97172 521 GLU B O 1
ATOM 7997 N N . LEU B 1 520 ? 43.04866 12.03470 16.74547 1.000 82.92225 522 LEU B N 1
ATOM 7998 C CA . LEU B 1 520 ? 43.63114 12.49508 15.48945 1.000 88.82206 522 LEU B CA 1
ATOM 7999 C C . LEU B 1 520 ? 44.26929 13.86861 15.64814 1.000 89.53969 522 LEU B C 1
ATOM 8000 O O . LEU B 1 520 ? 45.30621 14.15088 15.03606 1.000 89.40157 522 LEU B O 1
ATOM 8005 N N . ASP B 1 521 ? 43.66283 14.73668 16.46234 1.000 83.74839 523 ASP B N 1
ATOM 8006 C CA . ASP B 1 521 ? 44.25688 16.04409 16.72038 1.000 82.56504 523 ASP B CA 1
ATOM 8007 C C . ASP B 1 521 ? 45.63515 15.90335 17.35199 1.000 83.31237 523 ASP B C 1
ATOM 8008 O O . ASP B 1 521 ? 46.58398 16.58784 16.95156 1.000 83.13810 523 ASP B O 1
ATOM 8013 N N . ALA B 1 522 ? 45.76608 15.01228 18.33763 1.000 86.05937 524 ALA B N 1
ATOM 8014 C CA . ALA B 1 522 ? 47.05982 14.79974 18.97553 1.000 83.16616 524 ALA B CA 1
ATOM 8015 C C . ALA B 1 522 ? 48.01354 14.03099 18.07161 1.000 80.59278 524 ALA B C 1
ATOM 8016 O O . ALA B 1 522 ? 49.23086 14.22901 18.14941 1.000 81.99145 524 ALA B O 1
ATOM 8018 N N . ALA B 1 523 ? 47.48611 13.15628 17.21144 1.000 83.30516 525 ALA B N 1
ATOM 8019 C CA . ALA B 1 523 ? 48.35014 12.37979 16.32819 1.000 78.34112 525 ALA B CA 1
ATOM 8020 C C . ALA B 1 523 ? 48.98488 13.26010 15.25960 1.000 74.07852 525 ALA B C 1
ATOM 8021 O O . ALA B 1 523 ? 50.17386 13.11323 14.95365 1.000 72.04391 525 ALA B O 1
ATOM 8023 N N . ILE B 1 524 ? 48.21057 14.18039 14.68214 1.000 75.26986 526 ILE B N 1
ATOM 8024 C CA . ILE B 1 524 ? 48.74511 15.05432 13.64190 1.000 79.66889 526 ILE B CA 1
ATOM 8025 C C . ILE B 1 524 ? 49.76903 16.01686 14.22944 1.000 77.10050 526 ILE B C 1
ATOM 8026 O O . ILE B 1 524 ? 50.87220 16.17759 13.69489 1.000 77.74957 526 ILE B O 1
ATOM 8031 N N . GLU B 1 525 ? 49.42092 16.66780 15.34192 1.000 75.53910 527 GLU B N 1
ATOM 8032 C CA . GLU B 1 525 ? 50.32859 17.63670 15.94718 1.000 75.52581 527 GLU B CA 1
ATOM 8033 C C . GLU B 1 525 ? 51.61605 16.98171 16.42796 1.000 75.01244 527 GLU B C 1
ATOM 8034 O O . GLU B 1 525 ? 52.67322 17.62281 16.43238 1.000 75.83621 527 GLU B O 1
ATOM 8040 N N . ALA B 1 526 ? 51.55232 15.71238 16.83223 1.000 74.19826 528 ALA B N 1
ATOM 8041 C CA . ALA B 1 526 ? 52.75638 15.01291 17.26525 1.000 74.34024 528 ALA B CA 1
ATOM 8042 C C . ALA B 1 526 ? 53.61872 14.60921 16.07608 1.000 75.94739 528 ALA B C 1
ATOM 8043 O O . ALA B 1 526 ? 54.83785 14.80988 16.08781 1.000 79.71840 528 ALA B O 1
ATOM 8045 N N . ALA B 1 527 ? 52.99988 14.04020 15.03878 1.000 73.96677 529 ALA B N 1
ATOM 8046 C CA . ALA B 1 527 ? 53.76045 13.60110 13.87437 1.000 73.96752 529 ALA B CA 1
ATOM 8047 C C . ALA B 1 527 ? 54.38485 14.77434 13.13026 1.000 76.98767 529 ALA B C 1
ATOM 8048 O O . ALA B 1 527 ? 55.44735 14.62055 12.51724 1.000 78.68510 529 ALA B O 1
ATOM 8050 N N . LEU B 1 528 ? 53.74934 15.94829 13.17349 1.000 77.51118 530 LEU B N 1
ATOM 8051 C CA . LEU B 1 528 ? 54.29637 17.11845 12.49655 1.000 77.92002 530 LEU B CA 1
ATOM 8052 C C . LEU B 1 528 ? 55.59452 17.60263 13.12689 1.000 76.40686 530 LEU B C 1
ATOM 8053 O O . LEU B 1 528 ? 56.38515 18.26913 12.45072 1.000 82.04050 530 LEU B O 1
ATOM 8058 N N . LYS B 1 529 ? 55.83244 17.28596 14.39750 1.000 77.23717 531 LYS B N 1
ATOM 8059 C CA . LYS B 1 529 ? 57.03853 17.70542 15.09578 1.000 81.82656 531 LYS B CA 1
ATOM 8060 C C . LYS B 1 529 ? 58.10050 16.61306 15.14316 1.000 78.26124 531 LYS B C 1
ATOM 8061 O O . LYS B 1 529 ? 59.10579 16.77039 15.84328 1.000 78.17319 531 LYS B O 1
ATOM 8067 N N . ILE B 1 530 ? 57.90430 15.51714 14.41556 1.000 78.00363 532 ILE B N 1
ATOM 8068 C CA . ILE B 1 530 ? 58.87274 14.42790 14.36463 1.000 73.38874 532 ILE B CA 1
ATOM 8069 C C . ILE B 1 530 ? 59.84726 14.69156 13.22550 1.000 75.73666 532 ILE B C 1
ATOM 8070 O O . ILE B 1 530 ? 59.43796 15.04433 12.11299 1.000 74.65012 532 ILE B O 1
ATOM 8075 N N . ASP B 1 531 ? 61.13881 14.52057 13.49984 1.000 73.90098 533 ASP B N 1
ATOM 8076 C CA . ASP B 1 531 ? 62.17698 14.70083 12.48515 1.000 72.94300 533 ASP B CA 1
ATOM 8077 C C . ASP B 1 531 ? 62.36464 13.40840 11.68666 1.000 74.65700 533 ASP B C 1
ATOM 8078 O O . ASP B 1 531 ? 63.45256 12.83984 11.59666 1.000 75.18171 533 ASP B O 1
ATOM 8083 N N . GLY B 1 532 ? 61.26134 12.94536 11.10309 1.000 69.85350 534 GLY B N 1
ATOM 8084 C CA . GLY B 1 532 ? 61.25855 11.72009 10.34227 1.000 67.46858 534 GLY B CA 1
ATOM 8085 C C . GLY B 1 532 ? 59.87269 11.33115 9.86917 1.000 65.90693 534 GLY B C 1
ATOM 8086 O O . GLY B 1 532 ? 58.89943 12.07375 10.03445 1.000 66.10668 534 GLY B O 1
ATOM 8087 N N . PRO B 1 533 ? 59.75913 10.15011 9.27123 1.000 64.48145 535 PRO B N 1
ATOM 8088 C CA . PRO B 1 533 ? 58.47158 9.71031 8.72972 1.000 63.37913 535 PRO B CA 1
ATOM 8089 C C . PRO B 1 533 ? 57.53369 9.20140 9.81458 1.000 63.33505 535 PRO B C 1
ATOM 8090 O O . PRO B 1 533 ? 57.93891 8.86879 10.92953 1.000 64.28831 535 PRO B O 1
ATOM 8094 N N . SER B 1 534 ? 56.25409 9.13717 9.45372 1.000 68.10623 536 SER B N 1
ATOM 8095 C CA . SER B 1 534 ? 55.21451 8.68241 10.36587 1.000 68.31536 536 SER B CA 1
ATOM 8096 C C . SER B 1 534 ? 53.97265 8.33180 9.56015 1.000 74.77429 536 SER B C 1
ATOM 8097 O O . SER B 1 534 ? 53.79628 8.78685 8.42682 1.000 73.72895 536 SER B O 1
ATOM 8100 N N . LEU B 1 535 ? 53.11262 7.51245 10.16307 1.000 70.56465 537 LEU B N 1
ATOM 8101 C CA . LEU B 1 535 ? 51.84912 7.12487 9.54933 1.000 68.39184 537 LEU B CA 1
ATOM 8102 C C . LEU B 1 535 ? 50.75394 7.16880 10.60242 1.000 68.38242 537 LEU B C 1
ATOM 8103 O O . LEU B 1 535 ? 50.91875 6.62152 11.69649 1.000 69.65282 537 LEU B O 1
ATOM 8108 N N . ILE B 1 536 ? 49.64087 7.81295 10.26662 1.000 67.61512 538 ILE B N 1
ATOM 8109 C CA . ILE B 1 536 ? 48.48027 7.91138 11.14341 1.000 65.61447 538 ILE B CA 1
ATOM 8110 C C . ILE B 1 536 ? 47.37897 7.05188 10.53870 1.000 68.20256 538 ILE B C 1
ATOM 8111 O O . ILE B 1 536 ? 46.85270 7.36586 9.46360 1.000 70.96811 538 ILE B O 1
ATOM 8116 N N . ASN B 1 537 ? 47.03124 5.96411 11.22181 1.000 65.50429 539 ASN B N 1
ATOM 8117 C CA . ASN B 1 537 ? 45.97278 5.06616 10.77196 1.000 65.81435 539 ASN B CA 1
ATOM 8118 C C . ASN B 1 537 ? 44.65030 5.55565 11.34997 1.000 68.33328 539 ASN B C 1
ATOM 8119 O O . ASN B 1 537 ? 44.45507 5.54385 12.56957 1.000 75.76113 539 ASN B O 1
ATOM 8124 N N . VAL B 1 538 ? 43.74509 5.98775 10.47844 1.000 66.91090 540 VAL B N 1
ATOM 8125 C CA . VAL B 1 538 ? 42.45134 6.50945 10.91027 1.000 69.58769 540 VAL B CA 1
ATOM 8126 C C . VAL B 1 538 ? 41.35215 5.54781 10.47564 1.000 71.45811 540 VAL B C 1
ATOM 8127 O O . VAL B 1 538 ? 40.94050 5.56702 9.30597 1.000 73.06166 540 VAL B O 1
ATOM 8131 N N . PRO B 1 539 ? 40.86571 4.68232 11.36442 1.000 68.36114 541 PRO B N 1
ATOM 8132 C CA . PRO B 1 539 ? 39.70330 3.84848 11.02445 1.000 70.61617 541 PRO B CA 1
ATOM 8133 C C . PRO B 1 539 ? 38.48605 4.71833 10.75493 1.000 74.30687 541 PRO B C 1
ATOM 8134 O O . PRO B 1 539 ? 38.05633 5.49966 11.60673 1.000 76.19086 541 PRO B O 1
ATOM 8138 N N . LEU B 1 540 ? 37.93432 4.58291 9.55424 1.000 76.45936 542 LEU B N 1
ATOM 8139 C CA . LEU B 1 540 ? 36.84745 5.43036 9.09330 1.000 77.76317 542 LEU B CA 1
ATOM 8140 C C . LEU B 1 540 ? 35.52978 4.66718 9.11561 1.000 78.58996 542 LEU B C 1
ATOM 8141 O O . LEU B 1 540 ? 35.50176 3.43620 9.02672 1.000 76.87064 542 LEU B O 1
ATOM 8146 N N . ASP B 1 541 ? 34.44150 5.41385 9.23918 1.000 80.89595 543 ASP B N 1
ATOM 8147 C CA . ASP B 1 541 ? 33.10582 4.82996 9.20875 1.000 83.19563 543 ASP B CA 1
ATOM 8148 C C . ASP B 1 541 ? 32.83960 4.24563 7.82739 1.000 82.72361 543 ASP B C 1
ATOM 8149 O O . ASP B 1 541 ? 32.87203 4.98779 6.83630 1.000 88.01712 543 ASP B O 1
ATOM 8154 N N . PRO B 1 542 ? 32.58214 2.93918 7.70620 1.000 85.69617 544 PRO B N 1
ATOM 8155 C CA . PRO B 1 542 ? 32.29466 2.36404 6.38072 1.000 83.03256 544 PRO B CA 1
ATOM 8156 C C . PRO B 1 542 ? 31.02146 2.89696 5.74369 1.000 87.32312 544 PRO B C 1
ATOM 8157 O O . PRO B 1 542 ? 30.75325 2.57266 4.57988 1.000 87.92800 544 PRO B O 1
ATOM 8161 N N . ASP B 1 543 ? 30.23411 3.69638 6.46247 1.000 86.26857 545 ASP B N 1
ATOM 8162 C CA . ASP B 1 543 ? 29.03304 4.32556 5.92888 1.000 86.31070 545 ASP B CA 1
ATOM 8163 C C . ASP B 1 543 ? 29.10221 5.84275 6.07066 1.000 86.09991 545 ASP B C 1
ATOM 8164 O O . ASP B 1 543 ? 28.08110 6.50277 6.27198 1.000 93.75171 545 ASP B O 1
ATOM 8169 N N . ALA B 1 544 ? 30.30414 6.40452 5.97018 1.000 89.08615 546 ALA B N 1
ATOM 8170 C CA . ALA B 1 544 ? 30.49286 7.82920 6.20034 1.000 94.74426 546 ALA B CA 1
ATOM 8171 C C . ALA B 1 544 ? 29.83669 8.65580 5.09994 1.000 105.02361 546 ALA B C 1
ATOM 8172 O O . ALA B 1 544 ? 29.65431 8.19750 3.96889 1.000 109.00378 546 ALA B O 1
ATOM 8174 N N . LYS B 1 545 ? 29.48087 9.89119 5.44712 1.000 101.94026 547 LYS B N 1
ATOM 8175 C CA . LYS B 1 545 ? 28.85729 10.79808 4.49140 1.000 107.97916 547 LYS B CA 1
ATOM 8176 C C . LYS B 1 545 ? 29.87081 11.22960 3.43943 1.000 111.25129 547 LYS B C 1
ATOM 8177 O O . LYS B 1 545 ? 30.88508 11.85558 3.76382 0.776 107.22003 547 LYS B O 1
ATOM 8183 N N . ARG B 1 546 ? 29.59691 10.89231 2.17981 1.000 128.20834 548 ARG B N 1
ATOM 8184 C CA . ARG B 1 546 ? 30.39762 11.38138 1.06528 1.000 133.35449 548 ARG B CA 1
ATOM 8185 C C . ARG B 1 546 ? 29.94504 12.74995 0.58031 1.000 139.33185 548 ARG B C 1
ATOM 8186 O O . ARG B 1 546 ? 30.76242 13.51696 0.05791 1.000 145.76351 548 ARG B O 1
ATOM 8194 N N . LYS B 1 547 ? 28.65963 13.07161 0.74387 1.000 120.51126 549 LYS B N 1
ATOM 8195 C CA . LYS B 1 547 ? 28.05456 14.28457 0.22554 1.000 117.67743 549 LYS B CA 1
ATOM 8196 C C . LYS B 1 547 ? 27.68029 15.23230 1.35839 1.000 115.63681 549 LYS B C 1
ATOM 8197 O O . LYS B 1 547 ? 27.30077 14.77843 2.44337 1.000 113.82550 549 LYS B O 1
ATOM 8203 N N . PRO B 1 548 ? 27.78339 16.55432 1.14105 1.000 112.33425 550 PRO B N 1
ATOM 8204 C CA . PRO B 1 548 ? 27.45482 17.56808 2.15275 1.000 106.74132 550 PRO B CA 1
ATOM 8205 C C . PRO B 1 548 ? 26.00944 17.47475 2.63733 1.000 105.91740 550 PRO B C 1
ATOM 8206 O O . PRO B 1 548 ? 25.64216 18.17066 3.58602 1.000 105.22951 550 PRO B O 1
#

Sequence (1085 aa):
VAEIDGQTIIARALKQQGVEAMFGVVGIPVTGIAAAAQREGIKYVGMRHEMPATYAAQAVSYLGGRLGTALAVSGPGVLNAVAAFANAWSNRWPMILIGGSYEQTGHLMGFFQEADQLSALKPYAKYAERVERLERIPIYVAEAVKKALHGVPGPAYLELPGDIITAKIDESKVEWAPRVPDPKRTLSDPADVEAAIAALKTAQQPLIIVGKGVAASRAEVEIRAFVEKTGIPYLAMPMAKGLIPDDHDQSAAAARSFVLQNADLIFLVGARLNWMLHFGLPPRFRPDVRVVQLDFNPEEIGINVPTEVGMIGDAKATLSQLLDVLDRDGWRFPDDSEWVTAVSAEARQNAEAVQAMMQEDTQPLGYYRALRSIDERLPKDAIFVAEGASTMDISRTVINQYLPRTRLDAGSFGSMGLGHGFAIGAATQFPGKRVICLQGDGAFGFAGTECEVAVRYNLPITWIVFNNGGIGGHRAELFERDQKPVGGMSLGARYDILMQGLGGAAFNATNSDELDAAIEAALKIDGPSLINVPLDPDAKRKPAEIDGQTIIARALKQQGVEAMFGVVGIPVTGIAAAAQREGIKYVGMRHEMPATYAAQAVSYLGGRLGTALAVSGPGVLNAVAAFANAWSNRWPMILIGGSYEQTGHLMGFFQEADQLSALKPYAKYAERVERLERIPIYVAEAVKKALHGVPGPAYLELPGDIITAKIDESKVEWAPRVPDPKRTLSDPADVEAAIAALKTAQQPLIIVGKGVAASRAEVEIRAFVEKTGIPYLAMPMAKGLIPDDHDQSAAAARSFVLQNADLIFLVGARLNWMLHFGLPPRFRPDVRVVQLDFNPEEIGINVPTEVGMIGDAKATLSQLLDVLDRDGWRFPDDSEWVTAVSAEARQNAEAVQAMMQEDTQPLGYYRALRSIDERLPKDAIFVAEGASTMDISRTVINQYLPRTRLDAGSFGSMGLGHGFAIGAATQFPGKRVICLQGDGAFGFAGTECEVAVRYNLPITWIVFNNGGIGGHRAELFERDQKPVGGMSLGARYDILMQGLGGAAFNATNSDELDAAIEAALKIDGPSLINVPLDPDAKRKP

Foldseek 3Di:
DDKDALLLLLLLLCVLQVEAEEEFADDPPCNVNQVSNVVNRHDYFYFDAQQLRLLLFLLLCLVVVAEGEYEFEAAVGQVRHLVSQQLQQLQLTEYEYEYEEAAPVCPPPPGDNHDDPQVSNVVRALERDEDDDRLCSSVNVQVQRQSQQEDRHHYYYYYYYRCRRGDMDDPVSRDHDHHRDGYDWDEWDLVLLLVLLVVLVVWQQEEEEAECLCLSLVQLVLVVVLCVLAVHQYEYALQRFASAFCPDLRHLPLVQLPSQAPGQEYEYQRDACDVSSPSSDPPSHHHNHEYEYEEQNVVRAQGSHHHPRYIHIRRNNHSVSNVVVCVVVSDYDDNPRVSSVVSSVSNVVSVVVLVVLCPDWDFQHFLNVLLLLCQVPPPLQAAEEEEADLNRVVNSVRRGHNHRRRYHYSHSVNDADNQLSSQVSVCVSPVQGAYEREYEPQSCVSRVLSLLSQVVVFGNYEYEYELQFFNARDDPVQCVDPDHDPRGDDLPDQSQVVSVVSPAAGAEQRISVRSNVVSVVSNPDSTYGYHYRRYHSVHDSGD/DKDALLLVLLLLCVQQPEAEEEEADDPPCNVNLVSNVVNHHHYQYFDALQLRLLLQQLLCLVVVAEGYYEFEAAPGLVRHLVVQQLQQLQLTEYEYEYEEAAPVCPPPPGDNHDPSQVSNVVRALEGDEDDDLLCSSVNVQVQRQSQQEDRHHYYYYYYYRCRRGDMDHPVSHDHDHHNDGYDWDEWDLVLLLVVLVVLVPWQQEEEEAECLCLSLVQLVLVVVLCVLAVHQYEYQLQQFASAWCPDPRHLPLVQLVSQQDGQEYEAQRDALDVSVPNSPPPSHDLNREYAYEEQNVVRACGSHHHPRYIHIRRNNHSVSNVVSCVPVSHYDDPPRVSSVVSVVSRVVSVVVLVVLCPDWDFQGFLNVLLQLCQVPPDQQEAEEEEADLNRVVNSPSHTHHHRRRYHYSHSVNDAQNQLSSQVSVCVSPVPHAYEREYEPQSCVSRVLRLLSQVVVFGNYEYEYEQQFFNAHDDPVQCPDPDHDPGGDDLPDQSQVVSVVSPAAGAEDRISVRSNVVSVVSNPDSGYGYYYRRHHSPHDSGD

Organism: NCBI:txid2013732

Nearest PDB structures (foldseek):
  8vzk-assembly1_A  TM=1.002E+00  e=0.000E+00  Chloroflexi bacterium HGW-Chloroflexi-9
  8vza-assembly1_C  TM=9.871E-01  e=5.244E-74  Alphaproteobacteria bacterium
  8vzd-assembly1_A  TM=9.885E-01  e=9.271E-74  Thermoflexaceae bacterium
  8vzc-assembly1_A  TM=9.862E-01  e=2.385E-72  Alphaproteobacteria bacterium
  8vzf-assembly1_D  TM=9.813E-01  e=1.600E-72  Alphaproteobacteria bacterium

Solvent-accessible surface area: 36164 Å² total; per-residue (Å²): 157,76,111,15,21,0,28,20,0,0,0,78,3,0,86,80,2,22,0,112,5,0,0,0,6,7,17,107,23,0,59,20,0,0,30,0,0,20,162,40,48,0,94,1,1,4,1,0,5,6,0,0,0,1,0,0,0,0,0,8,4,7,12,38,37,32,5,0,0,1,1,1,19,2,0,4,4,0,0,2,0,0,0,0,0,0,0,0,66,13,4,72,8,16,0,0,0,0,0,0,1,26,56,79,114,5,89,142,38,33,42,42,8,32,7,75,1,34,41,0,0,115,44,5,24,78,17,6,80,40,0,121,145,23,31,90,0,2,56,29,1,7,53,0,0,74,88,0,7,47,59,34,24,1,0,0,0,0,4,0,0,2,30,11,0,84,38,142,35,40,62,94,137,8,88,73,13,116,113,5,79,72,63,174,114,81,125,3,80,90,71,50,3,74,40,0,1,52,6,1,80,86,9,142,51,0,1,0,0,2,1,32,27,0,0,54,12,60,0,32,109,29,0,90,28,0,0,62,84,0,12,0,5,2,3,20,17,23,4,1,18,0,7,3,26,23,95,28,141,38,24,0,58,36,1,74,85,53,0,2,87,49,0,20,0,5,0,3,0,15,8,56,17,15,63,34,0,42,31,2,60,69,100,124,7,75,112,102,14,71,5,0,7,1,17,97,16,71,146,22,85,30,61,42,12,110,31,87,13,26,1,76,8,14,10,69,16,0,0,50,28,0,21,90,12,2,88,150,80,60,42,108,10,71,96,129,22,140,5,38,81,43,8,44,47,51,14,151,120,44,42,121,39,18,92,65,24,19,130,70,89,45,130,65,0,6,2,6,14,0,0,59,0,3,39,92,54,25,36,122,86,4,2,0,0,0,0,10,62,14,5,23,56,11,0,89,81,5,0,38,3,56,75,42,35,13,1,1,4,3,3,9,2,13,0,45,2,0,0,2,0,1,0,0,0,0,1,14,48,58,110,74,62,40,0,5,0,0,0,7,1,8,6,0,4,16,9,0,2,1,0,0,0,0,34,11,28,82,8,16,0,0,0,1,0,0,1,6,0,4,60,23,27,27,113,58,86,37,31,138,120,139,97,53,15,22,8,1,2,19,45,68,4,84,0,2,29,0,0,95,2,1,50,14,29,32,48,43,2,38,30,4,110,74,0,25,64,8,6,76,39,0,38,171,59,118,3,10,0,0,0,0,0,31,2,42,25,84,6,71,81,171,89,119,122,11,19,0,24,16,0,0,0,82,2,0,90,72,2,27,0,114,4,0,0,0,5,6,16,117,24,0,63,21,0,0,40,0,0,25,151,38,41,2,92,0,1,3,1,0,5,6,0,0,1,1,0,0,0,0,0,8,5,8,13,40,44,25,5,0,0,1,2,1,18,2,0,6,4,0,0,3,0,0,0,0,0,0,0,0,69,13,6,72,6,16,0,0,1,0,0,0,3,24,55,77,114,3,90,141,38,33,44,49,7,33,10,70,1,36,42,0,0,107,43,5,26,81,19,7,79,43,0,119,141,21,30,87,0,2,58,32,0,6,51,0,0,77,82,0,8,50,56,31,26,1,0,0,0,0,6,0,0,4,30,10,0,82,41,135,33,56,58,91,131,12,89,70,8,114,119,6,71,71,61,163,124,80,120,3,79,85,71,52,1,70,41,0,4,56,6,2,75,85,1,126,60,0,1,0,0,2,0,32,24,0,0,56,16,68,0,27,103,26,0,103,40,0,0,70,60,0,7,0,5,1,7,19,23,15,6,0,17,0,9,3,29,29,101,32,150,31,30,0,60,41,1,65,54,50,0,1,80,48,1,25,0,6,0,2,0,16,9,55,15,13,69,37,2,46,34,4,64,65,104,71,4,76,117,95,14,71,5,0,9,1,21,99,14,71,149,24,79,31,64,43,10,110,22,94,14,19,3,85,4,18,11,55,19,0,0,45,22,0,28,89,14,1,94,161,93,42,49,97,11,67,106,127,20,150,9,35,80,42,7,58,54,59,16,162,116,46,50,97,39,13,83,50,26,26,113,76,82,55,134,52,0,11,5,8,19,0,0,66,0,3,39,98,52,22,46,124,80,1,2,0,0,0,0,12,61,15,5,14,71,12,0,84,76,7,0,44,4,54,64,45,31,5,0,1,7,6,9,8,2,9,0,48,2,0,0,1,0,0,0,0,0,0,2,20,45,52,103,85,59,41,0,5,0,0,0,7,1,8,5,0,4,17,9,1,2,1,0,0,0,0,31,20,25,76,12,25,0,1,0,1,0,1,1,6,0,3,59,25,29,23,114,60,99,41,24,138,142,135,93,48,22,23,4,2,2,17,48,66,2,84,0,1,32,0,0,98,3,2,50,12,32,38,46,45,0,61,26,7,109,73,0,25,61,5,7,80,43,0,36,183,54,126,4,10,0,0,0,1,0,35,2,35,24,67,10,99,75,170,87

InterPro domains:
  IPR000399 TPP-binding enzyme, conserved site [PS00187] (429-448)
  IPR011766 Thiamine pyrophosphate enzyme, TPP-binding [PF02775] (393-538)
  IPR012000 Thiamine pyrophosphate enzyme, central domain [PF00205] (198-327)
  IPR012001 Thiamine pyrophosphate enzyme, N-terminal TPP-binding domain [PF02776] (10-124)
  IPR029035 DHS-like NAD/FAD-binding domain superfamily [SSF52467] (193-348)
  IPR029061 Thiamin diphosphate-binding fold [SSF52518] (8-184)
  IPR029061 Thiamin diphosphate-binding fold [SSF52518] (369-548)
  IPR045025 TPP-binding domain containing protein HACL1-like [PTHR43710] (7-556)

Radius of gyration: 30.38 Å; Cα contacts (8 Å, |Δi|>4): 2769; chains: 2; bounding box: 79×103×59 Å

B-factor: mean 70.22, std 14.19, range [43.26, 168.35]

Secondary structure (DSSP, 8-state):
--EEEHHHHHHHHHHHTT--EEEE---TTTHHHHHHHHHTTPEEEE-SSHHHHHHHHHHHHHHHSS--EEEE-TTHHHHTTHHHHHHHHHTT--EEEEEEE--GGGTTTT-TT----HHHHGGG-SEEEE---GGGHHHHHHHHHHHHHSSS--EEEEEEEHHHHH-EEEGGG----PPPPPPPP-PPPHHHHHHHHHHHHT-SSEEEEE-HHHHHTT-HHHHHHHHHHHT--EEE-GGGBTTB-TT-TTB-GGGHHHHHHH-SEEEEES---STTTGGG-TTSS-TT-EEEEE-S-GGGTTSSS--SEEE-S-HHHHHHHHHHHHHHHT----TT-HHHHHHHHHHHHHHHHHHHHHT---SSB-HHHHHHHHHHH--TTSEEEEESSHHHHHHHHHS---SSS-EE-SGGGT-SS-HHHHHHHHHHHSTT--EEEEEEHHHHGGGGGGHHHHHHTT--EEEEEEESSBSS---TTGGGSSS--SSB--TT--HHHHHHHHTSEEEE--SHHHHHHHHHHHHHSSS-EEEEEEB-TT-----/-EEEHHHHHHHHHHHTT--EEEE---TTTHHHHHHHHHTT-EEEE-S-HHHHHHHHHHHHHHHSS--EEEE-TTHHHHTTHHHHHHHHHTT--EEEEEEE--GGGTTTT-TT----HHHHGGG-SEEEE---GGGHHHHHHHHHHHHHSSS--EEEEEEEHHHHH-EEEGGG----PPPPPPP--PPPHHHHHHHHHHHHT-SSEEEEE-HHHHHTT-HHHHHHHHHHHT--EEE-GGGBTTB-TT-TTB-GGGHHHHHHH-SEEEEES---STTTGGG-TTTS-TT-EEEEE-S-GGGTTSSS--SEEE-S-HHHHHHHHHHHHHHH-----TT-HHHHHHHHHHHHHHHHHHHHHT---SSB-HHHHHHHHHHH--TTSEEEEESSHHHHHHHHHS---SSS-EE-SGGGT-SS-HHHHHHHHHHHSTTS-EEEEEEHHHHTTSGGGHHHHHHTT--EEEEEEESSBSS---GGGGGSSS--TTB--TT--HHHHHHHHT-EEEE-SSHHHHHHHHHHHTT-SS-EEEEEEB-TT-----